Protein AF-0000000080301627 (afdb_homodimer)

Solvent-accessible surface area (backbone atoms only — not comparable to full-atom values): 60101 Å² total; per-residue (Å²): 128,83,74,56,78,44,42,54,38,73,61,75,76,44,39,33,35,40,40,19,34,30,29,21,33,53,42,76,87,44,54,97,56,78,45,76,70,57,41,50,8,46,27,18,40,33,34,51,30,43,44,56,49,67,46,92,44,68,33,33,41,34,20,12,20,55,26,48,45,35,62,86,44,81,49,27,62,44,8,52,52,44,48,51,59,54,43,61,74,36,89,44,58,72,49,66,20,42,18,45,28,40,28,15,21,41,65,57,98,62,49,52,52,65,50,47,44,74,66,31,46,51,51,30,36,74,73,77,34,71,54,56,53,68,53,73,59,88,69,31,37,40,37,37,38,43,43,38,40,51,82,52,82,43,72,65,34,58,51,49,53,54,47,50,57,50,52,47,63,75,44,50,89,40,48,30,38,38,36,22,8,52,26,61,47,63,63,45,90,85,56,79,69,50,82,65,28,39,41,79,67,49,28,62,52,50,54,49,50,38,40,73,51,47,25,48,32,36,44,16,18,84,56,24,46,62,39,74,52,69,56,78,67,19,38,38,38,33,38,24,10,39,43,51,32,50,19,56,63,38,68,73,24,53,26,64,47,46,60,49,78,23,15,28,45,39,33,78,59,20,20,30,34,43,32,41,30,26,75,36,47,47,46,76,22,68,40,67,49,53,59,46,65,35,60,89,87,66,76,74,84,57,85,75,72,92,36,78,30,32,21,50,71,42,80,43,68,24,31,24,36,30,54,52,56,72,52,76,39,72,43,71,33,49,42,41,38,45,66,34,58,67,49,64,46,66,34,45,47,37,49,57,54,49,48,39,26,50,31,14,38,22,28,35,33,34,35,48,62,45,65,70,35,66,71,45,30,51,51,48,46,55,43,29,14,38,48,31,31,25,34,39,30,31,83,40,80,71,50,73,68,52,49,51,48,44,35,76,44,29,88,40,42,60,28,37,35,35,33,34,46,77,89,52,43,80,78,39,34,64,60,32,20,49,50,26,64,65,34,70,36,48,26,28,44,25,32,51,38,46,47,82,43,16,67,79,70,71,40,91,60,41,60,41,42,48,58,30,40,48,82,88,43,45,79,60,43,65,71,56,49,56,58,32,49,74,60,52,19,48,38,24,39,28,30,40,30,54,57,90,52,55,50,43,58,54,44,69,71,41,46,67,62,33,46,75,69,67,29,38,43,32,34,44,35,35,65,44,62,90,42,57,64,41,73,40,70,53,49,67,64,48,22,50,53,52,50,37,36,47,50,35,20,70,72,37,76,72,28,32,28,31,36,60,46,42,51,39,32,73,38,38,31,29,23,25,59,24,26,18,38,65,80,53,42,74,28,66,26,29,48,50,42,22,51,53,40,31,54,48,44,40,71,74,53,54,82,126,130,83,72,57,78,45,42,52,38,74,62,76,77,45,39,33,33,39,39,16,33,30,30,21,34,53,42,74,87,45,55,97,57,76,43,75,70,56,42,49,8,46,26,18,41,35,34,50,31,43,44,55,50,66,46,91,44,68,35,34,40,35,20,11,20,55,26,49,45,35,63,86,44,81,50,28,61,44,8,52,52,43,48,50,59,53,41,61,73,37,88,43,58,71,48,66,23,40,16,44,26,38,28,14,21,41,67,56,100,62,49,53,52,64,51,47,44,73,67,28,47,51,52,29,36,74,74,77,34,72,53,55,54,69,54,73,60,87,68,32,36,39,36,38,38,43,44,39,40,49,81,52,81,45,71,66,33,58,51,49,52,54,46,52,56,50,52,48,64,75,44,50,87,40,50,30,36,38,37,23,7,52,27,61,48,66,63,45,87,84,55,79,70,50,82,65,28,40,43,79,66,49,27,60,52,52,54,50,50,37,39,74,52,46,26,46,34,37,43,16,16,84,56,25,45,61,40,75,52,69,55,79,66,20,38,37,38,32,38,24,11,41,42,52,33,50,19,56,61,38,70,73,24,53,27,64,47,46,59,50,78,24,16,27,44,39,33,78,58,20,21,30,34,42,33,41,32,27,74,36,47,47,48,77,22,66,41,66,50,54,59,45,66,34,62,91,87,66,76,74,85,58,84,76,72,92,37,80,30,32,20,50,72,42,81,44,69,25,32,25,38,28,57,52,55,71,54,74,40,71,44,70,34,49,41,40,38,46,66,36,58,66,51,62,47,66,34,43,46,36,49,56,55,50,47,39,26,49,31,14,39,20,28,35,32,36,34,48,62,45,65,70,34,65,71,44,29,51,50,49,44,55,44,30,15,38,47,32,31,24,34,38,30,32,84,39,81,72,50,74,69,53,48,51,51,44,35,76,45,29,89,41,42,59,29,37,36,34,32,36,47,78,88,53,43,80,80,39,34,67,61,33,19,48,50,25,62,66,33,70,37,48,26,28,45,25,31,49,40,46,48,83,42,16,67,80,70,71,41,91,59,42,61,44,40,50,57,31,40,48,80,88,43,46,78,61,44,66,71,56,49,55,57,32,47,74,62,52,20,48,39,24,40,28,29,40,30,56,56,92,52,54,51,45,58,53,43,67,71,42,46,66,63,34,45,76,67,68,28,36,44,31,35,44,34,35,68,43,64,91,43,56,65,42,71,40,72,54,48,68,65,48,23,51,51,50,50,37,37,49,51,36,20,70,73,37,75,70,29,33,28,31,35,58,46,41,52,38,30,73,39,36,30,29,22,25,60,25,26,17,37,62,82,52,42,74,27,65,26,27,49,51,42,21,52,54,40,31,54,48,45,39,69,76,53,55,82,126

Foldseek 3Di:
DDQAAQFFDADFDFKEWEAEQLAFWLDLVDDPDPDPLLSLSLFLLLVQLLLLQVDPHQAYEYQENLHNAAPPDPSLLSRLVSSCVSNVNNPHHYDYAYDCRQAHAADDPQGLTHAGDPVSLVVNCVRPNHNWDWDDDPLEIETHAHLSLPPRPDPVVVVRVVVVLVVLVVSLVGAYEYRHAAAQDQADNPFADFRRHRHPPRSVVVLVSCLVSVHQEYEYERQQAWGWDDRRNYIYTYWHHSRWHDQLCLQVFPDFQPDPDNVRLQQQRHFMWMKTHRVGHIDTWGQGPSSDGHDPPDPDRDDGDQTPFFLSQFPLAQEEAEPPDPQFDWDWGAAPVNGGDDGTDIGTDNLLVVLCGLLNHAEYEYELVLLVDPSSVSVLSRSVSSNHAYAYEYEAQDDPSSLVSLQVPLSRHQEYEYEYAPVCQVVCLLSLLVSCVSNVHAYEYKYFDALVCCVVVVHPDRPDGDIAAEPSCVVVVVVRLQVSLVSVRHAAYEHEDALPGQPLVRCVVPQVVQVVSNHFYEYEYEQFHRFFPDEAAPLVSQLVSLVRQSVNCVVPVRYHYYYHFAEADCDGTRGYHHQAYSSSRGGPSSVVSSVVRSVVVCVVPPDD/DDQAAQFFDADFDFKEWEAEQLAFWLDLVDDPDPDPLSSLSLFLLLVQLLLLQVDPHQAYEYQENLHNAAPPDPSLLSRLVSSCVSNVNNPHHYHYAYDCRQAHAADDPQGLTHAGDPVSLVVNCVRPNHNWDWDDDPLEIETHAHLSLPPRPDPVVVVRVVVVLVVLVVSLVGAYEYRHAAAQDQADNPFADFRRHRHPPVSVVVLVSCLVSLHQEYEYERQQAWGWDDRRNYIYTYWHHSRWHDQLCLQVFPDFQPDPDNVRLQQQRHFMWIKTDRVGHIDTWGQGPSSDGHDPPDPDRDDGDQTPFFLSQFPLAQEEAEPPDPQFDWDWGAAPVNRGDDGTDIGTDNLLVVLCGLLNHAEYEYELVLLVDPSSVSVLSNSVSSNHAYAYEDEPQDDPSSLVSLQVPLSRHQEYEYEYAPVCQVVCLLSLLVSCVSNVHAYEYKYFDALVCCVVVVHPDGPDGDIAAEPSCVVVVVVRLQVSLVSVRHAAYEHEDALPGQPLVRCVVPQVVQVVSNHFYEYEQEQFHRFFVDEAAPLVSQLVSLVRQSVNCVVPVRYHYYYHFAEADCDGTRGYHHQAYSSSRGGPSSVVSSVVRSVVVCVVPPDD

InterPro domains:
  IPR004843 Calcineurin-like, phosphoesterase domain [PF00149] (14-225)
  IPR029052 Metallo-dependent phosphatase-like [G3DSA:3.60.21.10] (12-303)
  IPR029052 Metallo-dependent phosphatase-like [SSF56300] (12-291)
  IPR051918 Serine/threonine-protein phosphatase CPPED1 [PTHR43143] (10-279)

Secondary structure (DSSP, 8-state):
-PPP----EEEEEEEEEEE----B-SSSS--SSS-GGGGGHHHHHHHHHHHHHHS--S-EEE-S--BSSPTTSTHHHHHHHHHHHHTTT--S-EEE---HHHH-BPS-TT-SSPBP-HHHHHHHHHHH--SSEEEEETTEEEEEE-GGGTTS--HHHHHHHHHHHHHHHHTTTSEEEEEESS-S-SS-TTPPP-TTSPPTTHHHHHHHHHHHTT--EEEE-SS-S-EEEEETTEEEEEPPPSS---GGGGGGSSSSPSSSGGGTT-GGG-EEEEEEEEEE-EEEEEEE-TT----TT-----PPPP----TTT---TTEEEE--S-TT-EEEEPP-SSS--SSPEEEE--HHHHHHHHTT--EEEEEHHHHHSHHHHHHHHHHHHTT-EEEEEEESSPPHHHHHHHHHTGGGEEEEEEEE-GGGHHHHHHHHHHHHHHH-S-EEEEEEE-GGGHHHHT-S-----EE-B-GGGHHHHHHHHHHHHHTT--SEEEEEE-TTS-HHHHHHHHHHHHHHTT-EEEEEE--S-S-TT-EE--HHHHHHHHHHHHHHHHH-TTEEEEES-SB-B-SSSSEE--SB-TTSPBPHHHHHHHHHHHHHHHHHS---/-PPP----EEEEEEEEEEE----B-SSSS--SSS-GGGGGHHHHHHHHHHHHHHS--S-EEE-S--BSSPTTSTHHHHHHHHHHHHTTT--S-EEE---HHHH-BPS-TT-SSPBP-HHHHHHHHHHH--SSEEEEETTEEEEE--GGGTTS--HHHHHHHHHHHHHHHHTTTSEEEEE-SS-S-SS-TTPPP-TTSPPTTHHHHHHHHHHHTT--EEEE-SS-S-EEEEETTEEEEEPPPSS---GGGGGGSSSSPSSSGGGTT-GGG-EEEEEEEEEE-EEEEEEE-TT----TT-----PPPP----TTT---TTEEEE--S-TT-EEEEPP-SSS--SSPEEEE--HHHHHHHHTT--EEEEEHHHHHSHHHHHHHHHHHHTT-EEEEEEESSPPHHHHHHHHHTGGGEEEEEEEE-GGGHHHHHHHHHHHHHHH-S-EEEEEEE-GGGHHHHT-S-S---EE-B-GGGHHHHHHHHHHHHHTT--SEEEEEE-TTS-HHHHHHHHHHHHHHTT-EEEEEE--S-S-TT-EE--HHHHHHHHHHHHHHHHH-TTEEEEES-SB-B-SSSSEE--SB-TTSPBPHHHHHHHHHHHHHHHHHS---

Radius of gyration: 31.78 Å; Cα contacts (8 Å, |Δi|>4): 2980; chains: 2; bounding box: 92×90×73 Å

Nearest PDB structures (foldseek):
  3lhv-assembly1_A  TM=5.770E-01  e=2.599E-03  Methanothermobacter thermautotrophicus str. Delta H
  4fx6-assembly1_M  TM=5.825E-01  e=2.599E-03  Methanothermobacter thermautotrophicus str. Delta H
  1km0-assembly2_C  TM=5.701E-01  e=2.453E-03  Methanothermobacter thermautotrophicus
  4fxr-assembly1_B  TM=5.567E-01  e=6.973E-03  Methanothermobacter thermautotrophicus str. Delta H
  3nqe-assembly1_A  TM=5.675E-01  e=8.796E-03  Methanothermobacter thermautotrophicus

pLDDT: mean 93.39, std 8.24, range [35.41, 98.94]

Sequence (1216 aa):
MPIQDKRPQGPRRLRFAVIADTHINQSEDQAHSFFPLNRLANARARHVAALLKELDVRFVLHLGDIVHPVPGKPSYAEAARLFRTICRDVDKPIHLVPGNHDIGDKPGPCAPVPTISSAFVETYRKTFGADFFSFDEGDCHFVIVNAPLMNSGLPEEEAQKAWLESDLASNASRRIFLAIHYPPYVWQADEPGSYDNIDEPARSWLLSLTARYGVEAMFCGHVHNFWYDQHGPTEIYLAPSTAFVRQDYSEFMRVGPPGEEGGRADVHKLGIFVVDVHERGHVAYWLRSDGAMRGEGDTAAVEVPPFEVHSKLSTLSGLGLDMRHPWAEVVELPPSGALEEFERKRARNDYPLCAVWDMGVRLMRVPAQDLLDPATRRRMEIAAGVGNRFIVSSMGIPSAALRQLLASHAVLVDSIEVVLQVDDMPAAWNALADLRLSTGRPVFLSKLRRHEDAAVDGLRYGHLIFHGWVAQDWPRLEGIVREPVAAQAIDGLTFRVGRGLDPRRVAADTVGRLRSHGLQLMLSVRIAGDDPAGTQFDDEANAAIVEAAASTCLEWKDVRCVIDTLVDVDRGYFRRSGLIDRAFNLRPAGARLRLLASRRREASDPPRMPIQDKRPQGPRRLRFAVIADTHINQSEDQAHSFFPLNRLANARARHVAALLKELDVRFVLHLGDIVHPVPGKPSYAEAARLFRTICRDVDKPIHLVPGNHDIGDKPGPCAPVPTISSAFVETYRKTFGADFFSFDEGDCHFVIVNAPLMNSGLPEEEAQKAWLESDLASNASRRIFLAIHYPPYVWQADEPGSYDNIDEPARSWLLSLTARYGVEAMFCGHVHNFWYDQHGPTEIYLAPSTAFVRQDYSEFMRVGPPGEEGGRADVHKLGIFVVDVHERGHVAYWLRSDGAMRGEGDTAAVEVPPFEVHSKLSTLSGLGLDMRHPWAEVVELPPSGALEEFERKRARNDYPLCAVWDMGVRLMRVPAQDLLDPATRRRMEIAAGVGNRFIVSSMGIPSAALRQLLASHAVLVDSIEVVLQVDDMPAAWNALADLRLSTGRPVFLSKLRRHEDAAVDGLRYGHLIFHGWVAQDWPRLEGIVREPVAAQAIDGLTFRVGRGLDPRRVAADTVGRLRSHGLQLMLSVRIAGDDPAGTQFDDEANAAIVEAAASTCLEWKDVRCVIDTLVDVDRGYFRRSGLIDRAFNLRPAGARLRLLASRRREASDPPR

Organism: Piscinibacter sakaiensis (NCBI:txid1547922)

Structure (mmCIF, N/CA/C/O backbone):
data_AF-0000000080301627-model_v1
#
loop_
_entity.id
_entity.type
_entity.pdbx_description
1 polymer 'Calcineurin-like phosphoesterase domain-containing protein'
#
loop_
_atom_site.group_PDB
_atom_site.id
_atom_site.type_symbol
_atom_site.label_atom_id
_atom_site.label_alt_id
_atom_site.label_comp_id
_atom_site.label_asym_id
_atom_site.label_entity_id
_atom_site.label_seq_id
_atom_site.pdbx_PDB_ins_code
_atom_site.Cartn_x
_atom_site.Cartn_y
_atom_site.Cartn_z
_atom_site.occupancy
_atom_site.B_iso_or_equiv
_atom_site.auth_seq_id
_atom_site.auth_comp_id
_atom_site.auth_asym_id
_atom_site.auth_atom_id
_atom_site.pdbx_PDB_model_num
ATOM 1 N N . MET A 1 1 ? 14.641 -21.625 11.562 1 56.44 1 MET A N 1
ATOM 2 C CA . MET A 1 1 ? 14.773 -22.828 10.742 1 56.44 1 MET A CA 1
ATOM 3 C C . MET A 1 1 ? 15.852 -22.641 9.68 1 56.44 1 MET A C 1
ATOM 5 O O . MET A 1 1 ? 16.031 -21.547 9.164 1 56.44 1 MET A O 1
ATOM 9 N N . PRO A 1 2 ? 16.656 -23.641 9.5 1 76.62 2 PRO A N 1
ATOM 10 C CA . PRO A 1 2 ? 17.688 -23.531 8.453 1 76.62 2 PRO A CA 1
ATOM 11 C C . PRO A 1 2 ? 17.078 -23.25 7.074 1 76.62 2 PRO A C 1
ATOM 13 O O . PRO A 1 2 ? 16 -23.75 6.758 1 76.62 2 PRO A O 1
ATOM 16 N N . ILE A 1 3 ? 17.688 -22.375 6.398 1 83.38 3 ILE A N 1
ATOM 17 C CA . ILE A 1 3 ? 17.297 -22.078 5.027 1 83.38 3 ILE A CA 1
ATOM 18 C C . ILE A 1 3 ? 17.453 -23.312 4.16 1 83.38 3 ILE A C 1
ATOM 20 O O . ILE A 1 3 ? 18.5 -23.969 4.176 1 83.38 3 ILE A O 1
ATOM 24 N N . GLN A 1 4 ? 16.422 -23.75 3.568 1 84 4 GLN A N 1
ATOM 25 C CA . GLN A 1 4 ? 16.438 -24.891 2.658 1 84 4 GLN A CA 1
ATOM 26 C C . GLN A 1 4 ? 16.875 -24.469 1.259 1 84 4 GLN A C 1
ATOM 28 O O . GLN A 1 4 ? 16.297 -23.562 0.665 1 84 4 GLN A O 1
ATOM 33 N N . ASP A 1 5 ? 17.906 -25.109 0.809 1 90.88 5 ASP A N 1
ATOM 34 C CA . ASP A 1 5 ? 18.344 -24.844 -0.558 1 90.88 5 ASP A CA 1
ATOM 35 C C . ASP A 1 5 ? 17.406 -25.484 -1.571 1 90.88 5 ASP A C 1
ATOM 37 O O . ASP A 1 5 ? 17.281 -26.719 -1.618 1 90.88 5 ASP A O 1
ATOM 41 N N . LYS A 1 6 ? 16.672 -24.719 -2.27 1 94.44 6 LYS A N 1
ATOM 42 C CA . LYS A 1 6 ? 15.688 -25.188 -3.238 1 94.44 6 LYS A CA 1
ATOM 43 C C . LYS A 1 6 ? 16.234 -25.109 -4.66 1 94.44 6 LYS A C 1
ATOM 45 O O . LYS A 1 6 ? 15.508 -25.359 -5.625 1 94.44 6 LYS A O 1
ATOM 50 N N . ARG A 1 7 ? 17.609 -24.906 -4.906 1 93.88 7 ARG A N 1
ATOM 51 C CA . ARG A 1 7 ? 18.25 -24.875 -6.223 1 93.88 7 ARG A CA 1
ATOM 52 C C . ARG A 1 7 ? 18.406 -26.297 -6.777 1 93.88 7 ARG A C 1
ATOM 54 O O . ARG A 1 7 ? 18.766 -27.219 -6.039 1 93.88 7 ARG A O 1
ATOM 61 N N . PRO A 1 8 ? 18.031 -26.281 -8.008 1 95.69 8 PRO A N 1
ATOM 62 C CA . PRO A 1 8 ? 18.125 -27.625 -8.609 1 95.69 8 PRO A CA 1
ATOM 63 C C . PRO A 1 8 ? 19.578 -28.078 -8.766 1 95.69 8 PRO A C 1
ATOM 65 O O . PRO A 1 8 ? 20.469 -27.266 -8.992 1 95.69 8 PRO A O 1
ATOM 68 N N . GLN A 1 9 ? 19.781 -29.391 -8.617 1 94.75 9 GLN A N 1
ATOM 69 C CA . GLN A 1 9 ? 21.078 -30.031 -8.781 1 94.75 9 GLN A CA 1
ATOM 70 C C . GLN A 1 9 ? 20.969 -31.266 -9.664 1 94.75 9 GLN A C 1
ATOM 72 O O . GLN A 1 9 ? 19.953 -31.953 -9.672 1 94.75 9 GLN A O 1
ATOM 77 N N . GLY A 1 10 ? 22 -31.484 -10.469 1 95.06 10 GLY A N 1
ATOM 78 C CA . GLY A 1 10 ? 22.016 -32.656 -11.336 1 95.06 10 GLY A CA 1
ATOM 79 C C . GLY A 1 10 ? 21.266 -32.438 -12.641 1 95.06 10 GLY A C 1
ATOM 80 O O . GLY A 1 10 ? 20.766 -31.344 -12.898 1 95.06 10 GLY A O 1
ATOM 81 N N . PRO A 1 11 ? 21.281 -33.281 -13.57 1 95.31 11 PRO A N 1
ATOM 82 C CA . PRO A 1 11 ? 20.641 -33.156 -14.875 1 95.31 11 PRO A CA 1
ATOM 83 C C . PRO A 1 11 ? 19.109 -33.094 -14.773 1 95.31 11 PRO A C 1
ATOM 85 O O . PRO A 1 11 ? 18.547 -33.625 -13.82 1 95.31 11 PRO A O 1
ATOM 88 N N . ARG A 1 12 ? 18.547 -32.562 -15.711 1 95.69 12 ARG A N 1
ATOM 89 C CA . ARG A 1 12 ? 17.094 -32.594 -15.82 1 95.69 12 ARG A CA 1
ATOM 90 C C . ARG A 1 12 ? 16.578 -34 -16.078 1 95.69 12 ARG A C 1
ATOM 92 O O . ARG A 1 12 ? 17.078 -34.688 -16.953 1 95.69 12 ARG A O 1
ATOM 99 N N . ARG A 1 13 ? 15.586 -34.375 -15.367 1 96.69 13 ARG A N 1
ATOM 100 C CA . ARG A 1 13 ? 15.039 -35.75 -15.484 1 96.69 13 ARG A CA 1
ATOM 101 C C . ARG A 1 13 ? 13.648 -35.719 -16.109 1 96.69 13 ARG A C 1
ATOM 103 O O . ARG A 1 13 ? 13.219 -36.688 -16.719 1 96.69 13 ARG A O 1
ATOM 110 N N . LEU A 1 14 ? 13.047 -34.594 -15.891 1 97.75 14 LEU A N 1
ATOM 111 C CA . LEU A 1 14 ? 11.656 -34.469 -16.328 1 97.75 14 LEU A CA 1
ATOM 112 C C . LEU A 1 14 ? 11.305 -33 -16.609 1 97.75 14 LEU A C 1
ATOM 114 O O . LEU A 1 14 ? 11.758 -32.125 -15.898 1 97.75 14 LEU A O 1
ATOM 118 N N . ARG A 1 15 ? 10.664 -32.781 -17.688 1 97.56 15 ARG A N 1
ATOM 119 C CA . ARG A 1 15 ? 10.07 -31.469 -17.969 1 97.56 15 ARG A CA 1
ATOM 120 C C . ARG A 1 15 ? 8.562 -31.594 -18.188 1 97.56 15 ARG A C 1
ATOM 122 O O . ARG A 1 15 ? 8.109 -32.438 -18.953 1 97.56 15 ARG A O 1
ATOM 129 N N . PHE A 1 16 ? 7.754 -30.734 -17.516 1 98.75 16 PHE A N 1
ATOM 130 C CA . PHE A 1 16 ? 6.312 -30.703 -17.734 1 98.75 16 PHE A CA 1
ATOM 131 C C . PHE A 1 16 ? 5.801 -29.266 -17.719 1 98.75 16 PHE A C 1
ATOM 133 O O . PHE A 1 16 ? 6.539 -28.344 -17.391 1 98.75 16 PHE A O 1
ATOM 140 N N . ALA A 1 17 ? 4.566 -29.016 -18.203 1 98.69 17 ALA A N 1
ATOM 141 C CA . ALA A 1 17 ? 3.959 -27.688 -18.234 1 98.69 17 ALA A CA 1
ATOM 142 C C . ALA A 1 17 ? 2.787 -27.609 -17.266 1 98.69 17 ALA A C 1
ATOM 144 O O . ALA A 1 17 ? 2.156 -28.625 -16.938 1 98.69 17 ALA A O 1
ATOM 145 N N . VAL A 1 18 ? 2.592 -26.469 -16.688 1 98.88 18 VAL A N 1
ATOM 146 C CA . VAL A 1 18 ? 1.46 -26.172 -15.82 1 98.88 18 VAL A CA 1
ATOM 147 C C . VAL A 1 18 ? 0.668 -24.984 -16.391 1 98.88 18 VAL A C 1
ATOM 149 O O . VAL A 1 18 ? 1.221 -23.906 -16.609 1 98.88 18 VAL A O 1
ATOM 152 N N . ILE A 1 19 ? -0.568 -25.172 -16.719 1 98.69 19 ILE A N 1
ATOM 153 C CA . ILE A 1 19 ? -1.441 -24.094 -17.156 1 98.69 19 ILE A CA 1
ATOM 154 C C . ILE A 1 19 ? -2.633 -23.969 -16.219 1 98.69 19 ILE A C 1
ATOM 156 O O . ILE A 1 19 ? -2.92 -24.891 -15.445 1 98.69 19 ILE A O 1
ATOM 160 N N . ALA A 1 20 ? -3.225 -22.812 -16.203 1 98.5 20 ALA A N 1
ATOM 161 C CA . ALA A 1 20 ? -4.348 -22.594 -15.289 1 98.5 20 ALA A CA 1
ATOM 162 C C . ALA A 1 20 ? -5.371 -21.641 -15.906 1 98.5 20 ALA A C 1
ATOM 164 O O . ALA A 1 20 ? -5.008 -20.719 -16.625 1 98.5 20 ALA A O 1
ATOM 165 N N . ASP A 1 21 ? -6.641 -21.922 -15.672 1 98.5 21 ASP A N 1
ATOM 166 C CA . ASP A 1 21 ? -7.73 -20.969 -15.82 1 98.5 21 ASP A CA 1
ATOM 167 C C . ASP A 1 21 ? -7.867 -20.516 -17.266 1 98.5 21 ASP A C 1
ATOM 169 O O . ASP A 1 21 ? -7.828 -19.312 -17.562 1 98.5 21 ASP A O 1
ATOM 173 N N . THR A 1 22 ? -8.094 -21.484 -18.141 1 98.44 22 THR A N 1
ATOM 174 C CA . THR A 1 22 ? -8.281 -21.188 -19.547 1 98.44 22 THR A CA 1
ATOM 175 C C . THR A 1 22 ? -9.648 -20.547 -19.797 1 98.44 22 THR A C 1
ATOM 177 O O . THR A 1 22 ? -9.828 -19.797 -20.75 1 98.44 22 THR A O 1
ATOM 180 N N . HIS A 1 23 ? -10.648 -20.922 -19.031 1 97.38 23 HIS A N 1
ATOM 181 C CA . HIS A 1 23 ? -11.977 -20.328 -19.078 1 97.38 23 HIS A CA 1
ATOM 182 C C . HIS A 1 23 ? -12.562 -20.375 -20.484 1 97.38 23 HIS A C 1
ATOM 184 O O . HIS A 1 23 ? -13.094 -19.391 -20.969 1 97.38 23 HIS A O 1
ATOM 190 N N . ILE A 1 24 ? -12.477 -21.516 -21.062 1 97.81 24 ILE A N 1
ATOM 191 C CA . ILE A 1 24 ? -12.984 -21.703 -22.422 1 97.81 24 ILE A CA 1
ATOM 192 C C . ILE A 1 24 ? -14.492 -21.484 -22.438 1 97.81 24 ILE A C 1
ATOM 194 O O . ILE A 1 24 ? -15.219 -22.047 -21.594 1 97.81 24 ILE A O 1
ATOM 198 N N . ASN A 1 25 ? -14.914 -20.688 -23.391 1 96.75 25 ASN A N 1
ATOM 199 C CA . ASN A 1 25 ? -16.344 -20.438 -23.594 1 96.75 25 ASN A CA 1
ATOM 200 C C . ASN A 1 25 ? -16.953 -21.406 -24.594 1 96.75 25 ASN A C 1
ATOM 202 O O . ASN A 1 25 ? -16.219 -22.141 -25.281 1 96.75 25 ASN A O 1
ATOM 206 N N . GLN A 1 26 ? -18.281 -21.438 -24.688 1 94.56 26 GLN A N 1
ATOM 207 C CA . GLN A 1 26 ? -18.984 -22.359 -25.547 1 94.56 26 GLN A CA 1
ATOM 208 C C . GLN A 1 26 ? -18.734 -22.031 -27.016 1 94.56 26 GLN A C 1
ATOM 210 O O . GLN A 1 26 ? -18.859 -22.906 -27.891 1 94.56 26 GLN A O 1
ATOM 215 N N . SER A 1 27 ? -18.531 -20.781 -27.234 1 92.69 27 SER A N 1
ATOM 216 C CA . SER A 1 27 ? -18.188 -20.359 -28.594 1 92.69 27 SER A CA 1
ATOM 217 C C . SER A 1 27 ? -17.391 -19.062 -28.578 1 92.69 27 SER A C 1
ATOM 219 O O . SER A 1 27 ? -17.188 -18.469 -27.516 1 92.69 27 SER A O 1
ATOM 221 N N . GLU A 1 28 ? -17 -18.609 -29.75 1 88.19 28 GLU A N 1
ATOM 222 C CA . GLU A 1 28 ? -16.203 -17.391 -29.859 1 88.19 28 GLU A CA 1
ATOM 223 C C . GLU A 1 28 ? -17.047 -16.156 -29.547 1 88.19 28 GLU A C 1
ATOM 225 O O . GLU A 1 28 ? -16.531 -15.156 -29.047 1 88.19 28 GLU A O 1
ATOM 230 N N . ASP A 1 29 ? -18.266 -16.219 -29.859 1 84.5 29 ASP A N 1
ATOM 231 C CA . ASP A 1 29 ? -19.109 -15.031 -29.812 1 84.5 29 ASP A CA 1
ATOM 232 C C . ASP A 1 29 ? -20 -15.031 -28.562 1 84.5 29 ASP A C 1
ATOM 234 O O . ASP A 1 29 ? -20.578 -14.008 -28.219 1 84.5 29 ASP A O 1
ATOM 238 N N . GLN A 1 30 ? -20.031 -16.188 -27.953 1 84.75 30 GLN A N 1
ATOM 239 C CA . GLN A 1 30 ? -20.891 -16.297 -26.781 1 84.75 30 GLN A CA 1
ATOM 240 C C . GLN A 1 30 ? -20.078 -16.594 -25.516 1 84.75 30 GLN A C 1
ATOM 242 O O . GLN A 1 30 ? -19.172 -17.438 -25.547 1 84.75 30 GLN A O 1
ATOM 247 N N . ALA A 1 31 ? -20.219 -15.758 -24.578 1 83.25 31 ALA A N 1
ATOM 248 C CA . ALA A 1 31 ? -19.609 -15.969 -23.266 1 83.25 31 ALA A CA 1
ATOM 249 C C . ALA A 1 31 ? -20.594 -15.648 -22.141 1 83.25 31 ALA A C 1
ATOM 251 O O . ALA A 1 31 ? -21.359 -14.688 -22.25 1 83.25 31 ALA A O 1
ATOM 252 N N . HIS A 1 32 ? -20.656 -16.531 -21.25 1 78.44 32 HIS A N 1
ATOM 253 C CA . HIS A 1 32 ? -21.484 -16.281 -20.062 1 78.44 32 HIS A CA 1
ATOM 254 C C . HIS A 1 32 ? -20.75 -15.398 -19.062 1 78.44 32 HIS A C 1
ATOM 256 O O . HIS A 1 32 ? -20.422 -15.844 -17.953 1 78.44 32 HIS A O 1
ATOM 262 N N . SER A 1 33 ? -20.359 -14.273 -19.406 1 82.62 33 SER A N 1
ATOM 263 C CA . SER A 1 33 ? -19.672 -13.328 -18.531 1 82.62 33 SER A CA 1
ATOM 264 C C . SER A 1 33 ? -20.109 -11.898 -18.797 1 82.62 33 SER A C 1
ATOM 266 O O . SER A 1 33 ? -20.406 -11.539 -19.953 1 82.62 33 SER A O 1
ATOM 268 N N . PHE A 1 34 ? -20.062 -11.148 -17.75 1 79.44 34 PHE A N 1
ATOM 269 C CA . PHE A 1 34 ? -20.391 -9.734 -17.859 1 79.44 34 PHE A CA 1
ATOM 270 C C . PHE A 1 34 ? -19.234 -8.969 -18.5 1 79.44 34 PHE A C 1
ATOM 272 O O . PHE A 1 34 ? -19.422 -7.848 -18.984 1 79.44 34 PHE A O 1
ATOM 279 N N . PHE A 1 35 ? -18.141 -9.625 -18.516 1 87.75 35 PHE A N 1
ATOM 280 C CA . PHE A 1 35 ? -16.938 -8.922 -18.969 1 87.75 35 PHE A CA 1
ATOM 281 C C . PHE A 1 35 ? -16.625 -9.281 -20.406 1 87.75 35 PHE A C 1
ATOM 283 O O . PHE A 1 35 ? -16.359 -10.445 -20.734 1 87.75 35 PHE A O 1
ATOM 290 N N . PRO A 1 36 ? -16.562 -8.289 -21.281 1 86.69 36 PRO A N 1
ATOM 291 C CA . PRO A 1 36 ? -16.312 -8.539 -22.703 1 86.69 36 PRO A CA 1
ATOM 292 C C . PRO A 1 36 ? -14.984 -9.258 -22.938 1 86.69 36 PRO A C 1
ATOM 294 O O . PRO A 1 36 ? -14.891 -10.086 -23.859 1 86.69 36 PRO A O 1
ATOM 297 N N . LEU A 1 37 ? -14.062 -9.062 -22.156 1 90.06 37 LEU A N 1
ATOM 298 C CA . LEU A 1 37 ? -12.734 -9.609 -22.406 1 90.06 37 LEU A CA 1
ATOM 299 C C . LEU A 1 37 ? -12.719 -11.117 -22.203 1 90.06 37 LEU A C 1
ATOM 301 O O . LEU A 1 37 ? -11.781 -11.797 -22.625 1 90.06 37 LEU A O 1
ATOM 305 N N . ASN A 1 38 ? -13.758 -11.602 -21.516 1 92 38 ASN A N 1
ATOM 306 C CA . ASN A 1 38 ? -13.844 -13.047 -21.328 1 92 38 ASN A CA 1
ATOM 307 C C . ASN A 1 38 ? -13.977 -13.781 -22.656 1 92 38 ASN A C 1
ATOM 309 O O . ASN A 1 38 ? -13.617 -14.961 -22.75 1 92 38 ASN A O 1
ATOM 313 N N . ARG A 1 39 ? -14.391 -13.141 -23.672 1 92.75 39 ARG A N 1
ATOM 314 C CA . ARG A 1 39 ? -14.578 -13.75 -24.984 1 92.75 39 ARG A CA 1
ATOM 315 C C . ARG A 1 39 ? -13.242 -14.055 -25.641 1 92.75 39 ARG A C 1
ATOM 317 O O . ARG A 1 39 ? -13.172 -14.859 -26.578 1 92.75 39 ARG A O 1
ATOM 324 N N . LEU A 1 40 ? -12.203 -13.445 -25.125 1 95.12 40 LEU A N 1
ATOM 325 C CA . LEU A 1 40 ? -10.883 -13.625 -25.719 1 95.12 40 LEU A CA 1
ATOM 326 C C . LEU A 1 40 ? -10.234 -14.914 -25.234 1 95.12 40 LEU A C 1
ATOM 328 O O . LEU A 1 40 ? -9.195 -15.328 -25.75 1 95.12 40 LEU A O 1
ATOM 332 N N . ALA A 1 41 ? -10.883 -15.586 -24.266 1 97 41 ALA A N 1
ATOM 333 C CA . ALA A 1 41 ? -10.281 -16.734 -23.594 1 97 41 ALA A CA 1
ATOM 334 C C . ALA A 1 41 ? -10.039 -17.875 -24.578 1 97 41 ALA A C 1
ATOM 336 O O . ALA A 1 41 ? -8.992 -18.531 -24.531 1 97 41 ALA A O 1
ATOM 337 N N . ASN A 1 42 ? -10.953 -18.094 -25.531 1 97.69 42 ASN A N 1
ATOM 338 C CA . ASN A 1 42 ? -10.82 -19.188 -26.484 1 97.69 42 ASN A CA 1
ATOM 339 C C . ASN A 1 42 ? -9.586 -19 -27.359 1 97.69 42 ASN A C 1
ATOM 341 O O . ASN A 1 42 ? -8.781 -19.922 -27.516 1 97.69 42 ASN A O 1
ATOM 345 N N . ALA A 1 43 ? -9.469 -17.828 -27.906 1 97.5 43 ALA A N 1
ATOM 346 C CA . ALA A 1 43 ? -8.352 -17.547 -28.797 1 97.5 43 ALA A CA 1
ATOM 347 C C . ALA A 1 43 ? -7.02 -17.609 -28.047 1 97.5 43 ALA A C 1
ATOM 349 O O . ALA A 1 43 ? -6.008 -18.031 -28.609 1 97.5 43 ALA A O 1
ATOM 350 N N . ARG A 1 44 ? -6.992 -17.172 -26.844 1 97.69 44 ARG A N 1
ATOM 351 C CA . ARG A 1 44 ? -5.789 -17.234 -26.016 1 97.69 44 ARG A CA 1
ATOM 352 C C . ARG A 1 44 ? -5.43 -18.672 -25.672 1 97.69 44 ARG A C 1
ATOM 354 O O . ARG A 1 44 ? -4.254 -19.047 -25.672 1 97.69 44 ARG A O 1
ATOM 361 N N . ALA A 1 45 ? -6.492 -19.469 -25.422 1 98.12 45 ALA A N 1
ATOM 362 C CA . ALA A 1 45 ? -6.266 -20.875 -25.141 1 98.12 45 ALA A CA 1
ATOM 363 C C . ALA A 1 45 ? -5.691 -21.594 -26.359 1 98.12 45 ALA A C 1
ATOM 365 O O . ALA A 1 45 ? -4.84 -22.469 -26.234 1 98.12 45 ALA A O 1
ATOM 366 N N . ARG A 1 46 ? -6.145 -21.234 -27.562 1 97.81 46 ARG A N 1
ATOM 367 C CA . ARG A 1 46 ? -5.613 -21.828 -28.781 1 97.81 46 ARG A CA 1
ATOM 368 C C . ARG A 1 46 ? -4.129 -21.516 -28.938 1 97.81 46 ARG A C 1
ATOM 370 O O . ARG A 1 46 ? -3.354 -22.391 -29.359 1 97.81 46 ARG A O 1
ATOM 377 N N . HIS A 1 47 ? -3.787 -20.328 -28.609 1 97.88 47 HIS A N 1
ATOM 378 C CA . HIS A 1 47 ? -2.371 -19.969 -28.672 1 97.88 47 HIS A CA 1
ATOM 379 C C . HIS A 1 47 ? -1.556 -20.812 -27.688 1 97.88 47 HIS A C 1
ATOM 381 O O . HIS A 1 47 ? -0.482 -21.312 -28.031 1 97.88 47 HIS A O 1
ATOM 387 N N . VAL A 1 48 ? -2.043 -20.938 -26.5 1 97.81 48 VAL A N 1
ATOM 388 C CA . VAL A 1 48 ? -1.345 -21.719 -25.469 1 97.81 48 VAL A CA 1
ATOM 389 C C . VAL A 1 48 ? -1.233 -23.172 -25.922 1 97.81 48 VAL A C 1
ATOM 391 O O . VAL A 1 48 ? -0.189 -23.812 -25.734 1 97.81 48 VAL A O 1
ATOM 394 N N . ALA A 1 49 ? -2.299 -23.703 -26.516 1 97.69 49 ALA A N 1
ATOM 395 C CA . ALA A 1 49 ? -2.256 -25.062 -27.047 1 97.69 49 ALA A CA 1
ATOM 396 C C . ALA A 1 49 ? -1.162 -25.203 -28.094 1 97.69 49 ALA A C 1
ATOM 398 O O . ALA A 1 49 ? -0.45 -26.219 -28.125 1 97.69 49 ALA A O 1
ATOM 399 N N . ALA A 1 50 ? -1.075 -24.234 -28.922 1 97.12 50 ALA A N 1
ATOM 400 C CA . ALA A 1 50 ? -0.027 -24.25 -29.938 1 97.12 50 ALA A CA 1
ATOM 401 C C . ALA A 1 50 ? 1.358 -24.203 -29.312 1 97.12 50 ALA A C 1
ATOM 403 O O . ALA A 1 50 ? 2.281 -24.891 -29.766 1 97.12 50 ALA A O 1
ATOM 404 N N . LEU A 1 51 ? 1.554 -23.438 -28.266 1 97.06 51 LEU A N 1
ATOM 405 C CA . LEU A 1 51 ? 2.812 -23.406 -27.516 1 97.06 51 LEU A CA 1
ATOM 406 C C . LEU A 1 51 ? 3.141 -24.766 -26.938 1 97.06 51 LEU A C 1
ATOM 408 O O . LEU A 1 51 ? 4.281 -25.234 -27.031 1 97.06 51 LEU A O 1
ATOM 412 N N . LEU A 1 52 ? 2.109 -25.375 -26.344 1 97.62 52 LEU A N 1
ATOM 413 C CA . LEU A 1 52 ? 2.295 -26.672 -25.703 1 97.62 52 LEU A CA 1
ATOM 414 C C . LEU A 1 52 ? 2.719 -27.719 -26.734 1 97.62 52 LEU A C 1
ATOM 416 O O . LEU A 1 52 ? 3.52 -28.609 -26.422 1 97.62 52 LEU A O 1
ATOM 420 N N . LYS A 1 53 ? 2.158 -27.625 -27.891 1 96.12 53 LYS A N 1
ATOM 421 C CA . LYS A 1 53 ? 2.512 -28.547 -28.969 1 96.12 53 LYS A CA 1
ATOM 422 C C . LYS A 1 53 ? 3.994 -28.438 -29.312 1 96.12 53 LYS A C 1
ATOM 424 O O . LYS A 1 53 ? 4.648 -29.453 -29.562 1 96.12 53 LYS A O 1
ATOM 429 N N . GLU A 1 54 ? 4.496 -27.25 -29.266 1 96.06 54 GLU A N 1
ATOM 430 C CA . GLU A 1 54 ? 5.875 -27 -29.672 1 96.06 54 GLU A CA 1
ATOM 431 C C . GLU A 1 54 ? 6.848 -27.297 -28.531 1 96.06 54 GLU A C 1
ATOM 433 O O . GLU A 1 54 ? 8.023 -27.578 -28.766 1 96.06 54 GLU A O 1
ATOM 438 N N . LEU A 1 55 ? 6.383 -27.266 -27.312 1 96.94 55 LEU A N 1
ATOM 439 C CA . LEU A 1 55 ? 7.234 -27.469 -26.141 1 96.94 55 LEU A CA 1
ATOM 440 C C . LEU A 1 55 ? 7.57 -28.953 -25.984 1 96.94 55 LEU A C 1
ATOM 442 O O . LEU A 1 55 ? 6.723 -29.812 -26.203 1 96.94 55 LEU A O 1
ATOM 446 N N . ASP A 1 56 ? 8.781 -29.25 -25.656 1 96 56 ASP A N 1
ATOM 447 C CA . ASP A 1 56 ? 9.203 -30.625 -25.344 1 96 56 ASP A CA 1
ATOM 448 C C . ASP A 1 56 ? 8.922 -30.969 -23.875 1 96 56 ASP A C 1
ATOM 450 O O . ASP A 1 56 ? 9.844 -31.047 -23.062 1 96 56 ASP A O 1
ATOM 454 N N . VAL A 1 57 ? 7.68 -31.188 -23.547 1 97.94 57 VAL A N 1
ATOM 455 C CA . VAL A 1 57 ? 7.25 -31.531 -22.188 1 97.94 57 VAL A CA 1
ATOM 456 C C . VAL A 1 57 ? 6.609 -32.906 -22.188 1 97.94 57 VAL A C 1
ATOM 458 O O . VAL A 1 57 ? 6.031 -33.344 -23.188 1 97.94 57 VAL A O 1
ATOM 461 N N . ARG A 1 58 ? 6.703 -33.625 -21.094 1 98.31 58 ARG A N 1
ATOM 462 C CA . ARG A 1 58 ? 6.188 -34.969 -20.969 1 98.31 58 ARG A CA 1
ATOM 463 C C . ARG A 1 58 ? 4.672 -34.969 -20.828 1 98.31 58 ARG A C 1
ATOM 465 O O . ARG A 1 58 ? 3.998 -35.906 -21.312 1 98.31 58 ARG A O 1
ATOM 472 N N . PHE A 1 59 ? 4.16 -34.031 -20.109 1 98.62 59 PHE A N 1
ATOM 473 C CA . PHE A 1 59 ? 2.727 -33.906 -19.891 1 98.62 59 PHE A CA 1
ATOM 474 C C . PHE A 1 59 ? 2.381 -32.469 -19.453 1 98.62 59 PHE A C 1
ATOM 476 O O . PHE A 1 59 ? 3.271 -31.641 -19.25 1 98.62 59 PHE A O 1
ATOM 483 N N . VAL A 1 60 ? 1.084 -32.156 -19.391 1 98.75 60 VAL A N 1
ATOM 484 C CA . VAL A 1 60 ? 0.565 -30.859 -18.969 1 98.75 60 VAL A CA 1
ATOM 485 C C . VAL A 1 60 ? -0.348 -31.031 -17.766 1 98.75 60 VAL A C 1
ATOM 487 O O . VAL A 1 60 ? -1.186 -31.938 -17.734 1 98.75 60 VAL A O 1
ATOM 490 N N . LEU A 1 61 ? -0.11 -30.266 -16.688 1 98.88 61 LEU A N 1
ATOM 491 C CA . LEU A 1 61 ? -1.066 -30.109 -15.602 1 98.88 61 LEU A CA 1
ATOM 492 C C . LEU A 1 61 ? -1.965 -28.906 -15.828 1 98.88 61 LEU A C 1
ATOM 494 O O . LEU A 1 61 ? -1.476 -27.781 -15.961 1 98.88 61 LEU A O 1
ATOM 498 N N . HIS A 1 62 ? -3.211 -29.062 -15.984 1 98.88 62 HIS A N 1
ATOM 499 C CA . HIS A 1 62 ? -4.18 -27.984 -16 1 98.88 62 HIS A CA 1
ATOM 500 C C . HIS A 1 62 ? -4.816 -27.781 -14.633 1 98.88 62 HIS A C 1
ATOM 502 O O . HIS A 1 62 ? -5.535 -28.656 -14.148 1 98.88 62 HIS A O 1
ATOM 508 N N . LEU A 1 63 ? -4.688 -26.609 -14.039 1 98.88 63 LEU A N 1
ATOM 509 C CA . LEU A 1 63 ? -4.957 -26.422 -12.617 1 98.88 63 LEU A CA 1
ATOM 510 C C . LEU A 1 63 ? -6.414 -26.031 -12.391 1 98.88 63 LEU A C 1
ATOM 512 O O . LEU A 1 63 ? -6.773 -25.562 -11.312 1 98.88 63 LEU A O 1
ATOM 516 N N . GLY A 1 64 ? -7.234 -26.156 -13.406 1 98.62 64 GLY A N 1
ATOM 517 C CA . GLY A 1 64 ? -8.664 -25.984 -13.211 1 98.62 64 GLY A CA 1
ATOM 518 C C . GLY A 1 64 ? -9.195 -24.688 -13.805 1 98.62 64 GLY A C 1
ATOM 519 O O . GLY A 1 64 ? -8.43 -23.906 -14.375 1 98.62 64 GLY A O 1
ATOM 520 N N . ASP A 1 65 ? -10.594 -24.562 -13.727 1 98 65 ASP A N 1
ATOM 521 C CA . ASP A 1 65 ? -11.32 -23.531 -14.461 1 98 65 ASP A CA 1
ATOM 522 C C . ASP A 1 65 ? -11.062 -23.641 -15.961 1 98 65 ASP A C 1
ATOM 524 O O . ASP A 1 65 ? -10.68 -22.656 -16.594 1 98 65 ASP A O 1
ATOM 528 N N . ILE A 1 66 ? -11.281 -24.875 -16.344 1 98.62 66 ILE A N 1
ATOM 529 C CA . ILE A 1 66 ? -11.062 -25.266 -17.734 1 98.62 66 ILE A CA 1
ATOM 530 C C . ILE A 1 66 ? -12.055 -24.531 -18.641 1 98.62 66 ILE A C 1
ATOM 532 O O . ILE A 1 66 ? -11.656 -23.922 -19.641 1 98.62 66 ILE A O 1
ATOM 536 N N . VAL A 1 67 ? -13.25 -24.594 -18.234 1 97.5 67 VAL A N 1
ATOM 537 C CA . VAL A 1 67 ? -14.32 -23.938 -18.984 1 97.5 67 VAL A CA 1
ATOM 538 C C . VAL A 1 67 ? -14.914 -22.812 -18.141 1 97.5 67 VAL A C 1
ATOM 540 O O . VAL A 1 67 ? -14.766 -22.781 -16.922 1 97.5 67 VAL A O 1
ATOM 543 N N . HIS A 1 68 ? -15.586 -21.875 -18.828 1 95.5 68 HIS A N 1
ATOM 544 C CA . HIS A 1 68 ? -16.172 -20.734 -18.141 1 95.5 68 HIS A CA 1
ATOM 545 C C . HIS A 1 68 ? -17.578 -21.031 -17.656 1 95.5 68 HIS A C 1
ATOM 547 O O . HIS A 1 68 ? -17.938 -20.703 -16.516 1 95.5 68 HIS A O 1
ATOM 553 N N . PRO A 1 69 ? -18.438 -21.656 -18.484 1 93.38 69 PRO A N 1
ATOM 554 C CA . PRO A 1 69 ? -19.781 -22 -17.984 1 93.38 69 PRO A CA 1
ATOM 555 C C . PRO A 1 69 ? -19.734 -23.016 -16.844 1 93.38 69 PRO A C 1
ATOM 557 O O . PRO A 1 69 ? -18.938 -23.953 -16.891 1 93.38 69 PRO A O 1
ATOM 560 N N . VAL A 1 70 ? -20.516 -22.812 -15.844 1 90.75 70 VAL A N 1
ATOM 561 C CA . VAL A 1 70 ? -20.531 -23.688 -14.68 1 90.75 70 VAL A CA 1
ATOM 562 C C . VAL A 1 70 ? -21.391 -24.922 -14.977 1 90.75 70 VAL A C 1
ATOM 564 O O . VAL A 1 70 ? -22.219 -24.891 -15.898 1 90.75 70 VAL A O 1
ATOM 567 N N . PRO A 1 71 ? -21.141 -25.859 -13.969 1 89.5 71 PRO A N 1
ATOM 568 C CA . PRO A 1 71 ? -21.953 -27.047 -14.203 1 89.5 71 PRO A CA 1
ATOM 569 C C . PRO A 1 71 ? -23.453 -26.781 -14.062 1 89.5 71 PRO A C 1
ATOM 571 O O . PRO A 1 71 ? -23.859 -25.984 -13.227 1 89.5 71 PRO A O 1
ATOM 574 N N . GLY A 1 72 ? -24.219 -27.125 -14.844 1 85.5 72 GLY A N 1
ATOM 575 C CA . GLY A 1 72 ? -25.656 -26.906 -14.828 1 85.5 72 GLY A CA 1
ATOM 576 C C . GLY A 1 72 ? -26.156 -26.094 -16.016 1 85.5 72 GLY A C 1
ATOM 577 O O . GLY A 1 72 ? -27.344 -26.094 -16.312 1 85.5 72 GLY A O 1
ATOM 578 N N . LYS A 1 73 ? -25.219 -25.344 -16.469 1 88.81 73 LYS A N 1
ATOM 579 C CA . LYS A 1 73 ? -25.594 -24.594 -17.656 1 88.81 73 LYS A CA 1
ATOM 580 C C . LYS A 1 73 ? -25.531 -25.453 -18.922 1 88.81 73 LYS A C 1
ATOM 582 O O . LYS A 1 73 ? -24.641 -26.297 -19.047 1 88.81 73 LYS A O 1
ATOM 587 N N . PRO A 1 74 ? -26.406 -25.172 -19.828 1 89.44 74 PRO A N 1
ATOM 588 C CA . PRO A 1 74 ? -26.391 -25.953 -21.062 1 89.44 74 PRO A CA 1
ATOM 589 C C . PRO A 1 74 ? -25.094 -25.766 -21.859 1 89.44 74 PRO A C 1
ATOM 591 O O . PRO A 1 74 ? -24.656 -26.688 -22.547 1 89.44 74 PRO A O 1
ATOM 594 N N . SER A 1 75 ? -24.5 -24.656 -21.703 1 94.62 75 SER A N 1
ATOM 595 C CA . SER A 1 75 ? -23.297 -24.312 -22.469 1 94.62 75 SER A CA 1
ATOM 596 C C . SER A 1 75 ? -22.078 -25.031 -21.922 1 94.62 75 SER A C 1
ATOM 598 O O . SER A 1 75 ? -21 -24.984 -22.531 1 94.62 75 SER A O 1
ATOM 600 N N . TYR A 1 76 ? -22.234 -25.734 -20.781 1 96.06 76 TYR A N 1
ATOM 601 C CA . TYR A 1 76 ? -21.125 -26.438 -20.156 1 96.06 76 TYR A CA 1
ATOM 602 C C . TYR A 1 76 ? -20.562 -27.516 -21.062 1 96.06 76 TYR A C 1
ATOM 604 O O . TYR A 1 76 ? -19.359 -27.562 -21.312 1 96.06 76 TYR A O 1
ATOM 612 N N . ALA A 1 77 ? -21.391 -28.328 -21.656 1 96.44 77 ALA A N 1
ATOM 613 C CA . ALA A 1 77 ? -20.969 -29.422 -22.516 1 96.44 77 ALA A CA 1
ATOM 614 C C . ALA A 1 77 ? -20.328 -28.891 -23.797 1 96.44 77 ALA A C 1
ATOM 616 O O . ALA A 1 77 ? -19.375 -29.469 -24.312 1 96.44 77 ALA A O 1
ATOM 617 N N . GLU A 1 78 ? -20.891 -27.797 -24.312 1 96.5 78 GLU A N 1
ATOM 618 C CA . GLU A 1 78 ? -20.344 -27.172 -25.516 1 96.5 78 GLU A CA 1
ATOM 619 C C . GLU A 1 78 ? -18.922 -26.641 -25.266 1 96.5 78 GLU A C 1
ATOM 621 O O . GLU A 1 78 ? -18.031 -26.828 -26.094 1 96.5 78 GLU A O 1
ATOM 626 N N . ALA A 1 79 ? -18.766 -26 -24.172 1 97.75 79 ALA A N 1
ATOM 627 C CA . ALA A 1 79 ? -17.453 -25.484 -23.828 1 97.75 79 ALA A CA 1
ATOM 628 C C . ALA A 1 79 ? -16.438 -26.609 -23.641 1 97.75 79 ALA A C 1
ATOM 630 O O . ALA A 1 79 ? -15.289 -26.484 -24.062 1 97.75 79 ALA A O 1
ATOM 631 N N . ALA A 1 80 ? -16.859 -27.703 -23.016 1 98.12 80 ALA A N 1
ATOM 632 C CA . ALA A 1 80 ? -15.992 -28.859 -22.812 1 98.12 80 ALA A CA 1
ATOM 633 C C . ALA A 1 80 ? -15.562 -29.453 -24.156 1 98.12 80 ALA A C 1
ATOM 635 O O . ALA A 1 80 ? -14.398 -29.828 -24.328 1 98.12 80 ALA A O 1
ATOM 636 N N . ARG A 1 81 ? -16.469 -29.578 -25.078 1 97 81 ARG A N 1
A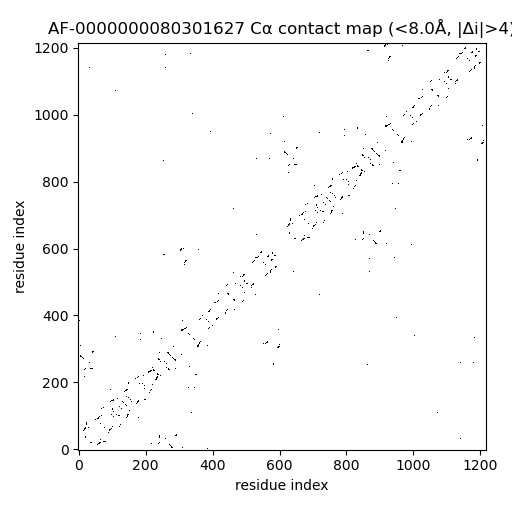TOM 637 C CA . ARG A 1 81 ? -16.141 -30.062 -26.422 1 97 81 ARG A CA 1
ATOM 638 C C . ARG A 1 81 ? -15.133 -29.141 -27.094 1 97 81 ARG A C 1
ATOM 640 O O . ARG A 1 81 ? -14.211 -29.609 -27.766 1 97 81 ARG A O 1
ATOM 647 N N . LEU A 1 82 ? -15.375 -27.891 -26.938 1 96.75 82 LEU A N 1
ATOM 648 C CA . LEU A 1 82 ? -14.461 -26.922 -27.547 1 96.75 82 LEU A CA 1
ATOM 649 C C . LEU A 1 82 ? -13.07 -27.031 -26.938 1 96.75 82 LEU A C 1
ATOM 651 O O . LEU A 1 82 ? -12.07 -26.906 -27.656 1 96.75 82 LEU A O 1
ATOM 655 N N . PHE A 1 83 ? -13.039 -27.234 -25.672 1 97.69 83 PHE A N 1
ATOM 656 C CA . PHE A 1 83 ? -11.75 -27.469 -25.031 1 97.69 83 PHE A CA 1
ATOM 657 C C . PHE A 1 83 ? -11.016 -28.625 -25.688 1 97.69 83 PHE A C 1
ATOM 659 O O . PHE A 1 83 ? -9.836 -28.5 -26.031 1 97.69 83 PHE A O 1
ATOM 666 N N . ARG A 1 84 ? -11.688 -29.688 -25.875 1 97.12 84 ARG A N 1
ATOM 667 C CA . ARG A 1 84 ? -11.086 -30.859 -26.516 1 97.12 84 ARG A CA 1
ATOM 668 C C . ARG A 1 84 ? -10.625 -30.531 -27.922 1 97.12 84 ARG A C 1
ATOM 670 O O . ARG A 1 84 ? -9.562 -30.984 -28.359 1 97.12 84 ARG A O 1
ATOM 677 N N . THR A 1 85 ? -11.414 -29.734 -28.562 1 96.38 85 THR A N 1
ATOM 678 C CA . THR A 1 85 ? -11.062 -29.328 -29.922 1 96.38 85 THR A CA 1
ATOM 679 C C . THR A 1 85 ? -9.789 -28.484 -29.906 1 96.38 85 THR A C 1
ATOM 681 O O . THR A 1 85 ? -8.891 -28.703 -30.719 1 96.38 85 THR A O 1
ATOM 684 N N . ILE A 1 86 ? -9.75 -27.562 -29.016 1 96.81 86 ILE A N 1
ATOM 685 C CA . ILE A 1 86 ? -8.617 -26.641 -28.906 1 96.81 86 ILE A CA 1
ATOM 686 C C . ILE A 1 86 ? -7.352 -27.438 -28.594 1 96.81 86 ILE A C 1
ATOM 688 O O . ILE A 1 86 ? -6.281 -27.141 -29.141 1 96.81 86 ILE A O 1
ATOM 692 N N . CYS A 1 87 ? -7.477 -28.469 -27.766 1 96.5 87 CYS A N 1
ATOM 693 C CA . CYS A 1 87 ? -6.305 -29.203 -27.297 1 96.5 87 CYS A CA 1
ATOM 694 C C . CYS A 1 87 ? -6.047 -30.438 -28.156 1 96.5 87 CYS A C 1
ATOM 696 O O . CYS A 1 87 ? -5.172 -31.25 -27.844 1 96.5 87 CYS A O 1
ATOM 698 N N . ARG A 1 88 ? -6.754 -30.625 -29.219 1 93.81 88 ARG A N 1
ATOM 699 C CA . ARG A 1 88 ? -6.734 -31.844 -30.016 1 93.81 88 ARG A CA 1
ATOM 700 C C . ARG A 1 88 ? -5.328 -32.156 -30.516 1 93.81 88 ARG A C 1
ATOM 702 O O . ARG A 1 88 ? -4.918 -33.312 -30.562 1 93.81 88 ARG A O 1
ATOM 709 N N . ASP A 1 89 ? -4.598 -31.109 -30.844 1 90.88 89 ASP A N 1
ATOM 710 C CA . ASP A 1 89 ? -3.295 -31.328 -31.453 1 90.88 89 ASP A CA 1
ATOM 711 C C . ASP A 1 89 ? -2.182 -31.328 -30.406 1 90.88 89 ASP A C 1
ATOM 713 O O . ASP A 1 89 ? -1.007 -31.484 -30.75 1 90.88 89 ASP A O 1
ATOM 717 N N . VAL A 1 90 ? -2.551 -31.078 -29.172 1 95.19 90 VAL A N 1
ATOM 718 C CA . VAL A 1 90 ? -1.566 -31.25 -28.109 1 95.19 90 VAL A CA 1
ATOM 719 C C . VAL A 1 90 ? -1.254 -32.719 -27.922 1 95.19 90 VAL A C 1
ATOM 721 O O . VAL A 1 90 ? -2.109 -33.5 -27.469 1 95.19 90 VAL A O 1
ATOM 724 N N . ASP A 1 91 ? -0.13 -33.188 -28.344 1 92.81 91 ASP A N 1
ATOM 725 C CA . ASP A 1 91 ? 0.245 -34.594 -28.391 1 92.81 91 ASP A CA 1
ATOM 726 C C . ASP A 1 91 ? 0.779 -35.062 -27.047 1 92.81 91 ASP A C 1
ATOM 728 O O . ASP A 1 91 ? 1.554 -36.031 -26.984 1 92.81 91 ASP A O 1
ATOM 732 N N . LYS A 1 92 ? 0.511 -34.406 -26 1 95.81 92 LYS A N 1
ATOM 733 C CA . LYS A 1 92 ? 0.892 -34.75 -24.625 1 95.81 92 LYS A CA 1
ATOM 734 C C . LYS A 1 92 ? -0.337 -35.031 -23.766 1 95.81 92 LYS A C 1
ATOM 736 O O . LYS A 1 92 ? -1.386 -34.406 -23.953 1 95.81 92 LYS A O 1
ATOM 741 N N . PRO A 1 93 ? -0.144 -36 -22.781 1 97.56 93 PRO A N 1
ATOM 742 C CA . PRO A 1 93 ? -1.236 -36.125 -21.828 1 97.56 93 PRO A CA 1
ATOM 743 C C . PRO A 1 93 ? -1.524 -34.812 -21.078 1 97.56 93 PRO A C 1
ATOM 745 O O . PRO A 1 93 ? -0.594 -34.094 -20.703 1 97.56 93 PRO A O 1
ATOM 748 N N . ILE A 1 94 ? -2.781 -34.469 -20.938 1 98.56 94 ILE A N 1
ATOM 749 C CA . ILE A 1 94 ? -3.211 -33.344 -20.125 1 98.56 94 ILE A CA 1
ATOM 750 C C . ILE A 1 94 ? -3.979 -33.844 -18.891 1 98.56 94 ILE A C 1
ATOM 752 O O . ILE A 1 94 ? -5.047 -34.438 -19.031 1 98.56 94 ILE A O 1
ATOM 756 N N . HIS A 1 95 ? -3.424 -33.656 -17.719 1 98.81 95 HIS A N 1
ATOM 757 C CA . HIS A 1 95 ? -4.078 -34.031 -16.469 1 98.81 95 HIS A CA 1
ATOM 758 C C . HIS A 1 95 ? -4.855 -32.844 -15.898 1 98.81 95 HIS A C 1
ATOM 760 O O . HIS A 1 95 ? -4.293 -31.75 -15.703 1 98.81 95 HIS A O 1
ATOM 766 N N . LEU A 1 96 ? -6.145 -33.031 -15.641 1 98.81 96 LEU A N 1
ATOM 767 C CA . LEU A 1 96 ? -7.043 -31.938 -15.336 1 98.81 96 LEU A CA 1
ATOM 768 C C . LEU A 1 96 ? -7.367 -31.891 -13.844 1 98.81 96 LEU A C 1
ATOM 770 O O . LEU A 1 96 ? -7.707 -32.906 -13.25 1 98.81 96 LEU A O 1
ATOM 774 N N . VAL A 1 97 ? -7.207 -30.719 -13.203 1 98.81 97 VAL A N 1
ATOM 775 C CA . VAL A 1 97 ? -7.676 -30.391 -11.867 1 98.81 97 VAL A CA 1
ATOM 776 C C . VAL A 1 97 ? -9.023 -29.672 -11.953 1 98.81 97 VAL A C 1
ATOM 778 O O . VAL A 1 97 ? -9.211 -28.797 -12.805 1 98.81 97 VAL A O 1
ATOM 781 N N . PRO A 1 98 ? -10.031 -30.094 -11.164 1 98.5 98 PRO A N 1
ATOM 782 C CA . PRO A 1 98 ? -11.289 -29.344 -11.227 1 98.5 98 PRO A CA 1
ATOM 783 C C . PRO A 1 98 ? -11.203 -27.984 -10.523 1 98.5 98 PRO A C 1
ATOM 785 O O . PRO A 1 98 ? -10.711 -27.906 -9.398 1 98.5 98 PRO A O 1
ATOM 788 N N . GLY A 1 99 ? -11.602 -26.922 -11.172 1 97.94 99 GLY A N 1
ATOM 789 C CA . GLY A 1 99 ? -11.828 -25.609 -10.562 1 97.94 99 GLY A CA 1
ATOM 790 C C . GLY A 1 99 ? -13.289 -25.344 -10.273 1 97.94 99 GLY A C 1
ATOM 791 O O . GLY A 1 99 ? -14.156 -26.172 -10.555 1 97.94 99 GLY A O 1
ATOM 792 N N . ASN A 1 100 ? -13.609 -24.219 -9.688 1 95.31 100 ASN A N 1
ATOM 793 C CA . ASN A 1 100 ? -14.984 -23.922 -9.305 1 95.31 100 ASN A CA 1
ATOM 794 C C . ASN A 1 100 ? -15.891 -23.797 -10.523 1 95.31 100 ASN A C 1
ATOM 796 O O . ASN A 1 100 ? -17.094 -24.078 -10.453 1 95.31 100 ASN A O 1
ATOM 800 N N . HIS A 1 101 ? -15.398 -23.406 -11.633 1 95.25 101 HIS A N 1
ATOM 801 C CA . HIS A 1 101 ? -16.203 -23.344 -12.852 1 95.25 101 HIS A CA 1
ATOM 802 C C . HIS A 1 101 ? -16.469 -24.734 -13.398 1 95.25 101 HIS A C 1
ATOM 804 O O . HIS A 1 101 ? -17.5 -24.969 -14.047 1 95.25 101 HIS A O 1
ATOM 810 N N . ASP A 1 102 ? -15.711 -25.625 -13.062 1 97.94 102 ASP A N 1
ATOM 811 C CA . ASP A 1 102 ? -15.773 -26.969 -13.648 1 97.94 102 ASP A CA 1
ATOM 812 C C . ASP A 1 102 ? -16.703 -27.875 -12.836 1 97.94 102 ASP A C 1
ATOM 814 O O . ASP A 1 102 ? -17.312 -28.797 -13.383 1 97.94 102 ASP A O 1
ATOM 818 N N . ILE A 1 103 ? -16.75 -27.656 -11.523 1 97.5 103 ILE A N 1
ATOM 819 C CA . ILE A 1 103 ? -17.375 -28.688 -10.695 1 97.5 103 ILE A CA 1
ATOM 820 C C . ILE A 1 103 ? -18.234 -28.031 -9.617 1 97.5 103 ILE A C 1
ATOM 822 O O . ILE A 1 103 ? -18.812 -28.719 -8.773 1 97.5 103 ILE A O 1
ATOM 826 N N . GLY A 1 104 ? -18.297 -26.719 -9.594 1 94.31 104 GLY A N 1
ATOM 827 C CA . GLY A 1 104 ? -19 -25.953 -8.57 1 94.31 104 GLY A CA 1
ATOM 828 C C . GLY A 1 104 ? -18.062 -25.297 -7.57 1 94.31 104 GLY A C 1
ATOM 829 O O . GLY A 1 104 ? -16.922 -25.75 -7.383 1 94.31 104 GLY A O 1
ATOM 830 N N . ASP A 1 105 ? -18.547 -24.266 -6.898 1 91.62 105 ASP A N 1
ATOM 831 C CA . ASP A 1 105 ? -17.719 -23.484 -5.977 1 91.62 105 ASP A CA 1
ATOM 832 C C . ASP A 1 105 ? -17.625 -24.156 -4.613 1 91.62 105 ASP A C 1
ATOM 834 O O . ASP A 1 105 ? -18.391 -25.078 -4.316 1 91.62 105 ASP A O 1
ATOM 838 N N . LYS A 1 106 ? -16.625 -23.734 -3.801 1 91.06 106 LYS A N 1
ATOM 839 C CA . LYS A 1 106 ? -16.516 -24.188 -2.418 1 91.06 106 LYS A CA 1
ATOM 840 C C . LYS A 1 106 ? -17.703 -23.734 -1.583 1 91.06 106 LYS A C 1
ATOM 842 O O . LYS A 1 106 ? -18.391 -22.766 -1.939 1 91.06 106 LYS A O 1
ATOM 847 N N . PRO A 1 107 ? -17.922 -24.484 -0.529 1 86.5 107 PRO A N 1
ATOM 848 C CA . PRO A 1 107 ? -19.016 -24.062 0.333 1 86.5 107 PRO A CA 1
ATOM 849 C C . PRO A 1 107 ? -18.766 -22.703 0.98 1 86.5 107 PRO A C 1
ATOM 851 O O . PRO A 1 107 ? -17.641 -22.391 1.343 1 86.5 107 PRO A O 1
ATOM 854 N N . GLY A 1 108 ? -19.719 -21.859 1.029 1 77.75 108 GLY A N 1
ATOM 855 C CA . GLY A 1 108 ? -19.656 -20.562 1.678 1 77.75 108 GLY A CA 1
ATOM 856 C C . GLY A 1 108 ? -20.875 -19.703 1.433 1 77.75 108 GLY A C 1
ATOM 857 O O . GLY A 1 108 ? -21.547 -19.844 0.4 1 77.75 108 GLY A O 1
ATOM 858 N N . PRO A 1 109 ? -21.188 -18.922 2.406 1 70.5 109 PRO A N 1
ATOM 859 C CA . PRO A 1 109 ? -22.422 -18.141 2.289 1 70.5 109 PRO A CA 1
ATOM 860 C C . PRO A 1 109 ? -22.359 -17.109 1.161 1 70.5 109 PRO A C 1
ATOM 862 O O . PRO A 1 109 ? -23.406 -16.672 0.667 1 70.5 109 PRO A O 1
ATOM 865 N N . CYS A 1 110 ? -21.156 -16.797 0.691 1 70.56 110 CYS A N 1
ATOM 866 C CA . CYS A 1 110 ? -21 -15.742 -0.302 1 70.56 110 CYS A CA 1
ATOM 867 C C . CYS A 1 110 ? -20.453 -16.297 -1.611 1 70.56 110 CYS A C 1
ATOM 869 O O . CYS A 1 110 ? -19.891 -15.562 -2.418 1 70.56 110 CYS A O 1
ATOM 871 N N . ALA A 1 111 ? -20.656 -17.562 -1.812 1 70.94 111 ALA A N 1
ATOM 872 C CA . ALA A 1 111 ? -20.172 -18.141 -3.064 1 70.94 111 ALA A CA 1
ATOM 873 C C . ALA A 1 111 ? -20.922 -17.562 -4.258 1 70.94 111 ALA A C 1
ATOM 875 O O . ALA A 1 111 ? -22.156 -17.578 -4.297 1 70.94 111 ALA A O 1
ATOM 876 N N . PRO A 1 112 ? -20.188 -17 -5.203 1 69.75 112 PRO A N 1
ATOM 877 C CA . PRO A 1 112 ? -20.844 -16.312 -6.324 1 69.75 112 PRO A CA 1
ATOM 878 C C . PRO A 1 112 ? -21.484 -17.297 -7.312 1 69.75 112 PRO A C 1
ATOM 880 O O . PRO A 1 112 ? -22.328 -16.891 -8.117 1 69.75 112 PRO A O 1
ATOM 883 N N . VAL A 1 113 ? -21 -18.562 -7.352 1 72.69 113 VAL A N 1
ATOM 884 C CA . VAL A 1 113 ? -21.562 -19.594 -8.219 1 72.69 113 VAL A CA 1
ATOM 885 C C . VAL A 1 113 ? -22.078 -20.766 -7.367 1 72.69 113 VAL A C 1
ATOM 887 O O . VAL A 1 113 ? -21.75 -20.859 -6.184 1 72.69 113 VAL A O 1
ATOM 890 N N . PRO A 1 114 ? -22.875 -21.594 -8.047 1 80.19 114 PRO A N 1
ATOM 891 C CA . PRO A 1 114 ? -23.406 -22.703 -7.258 1 80.19 114 PRO A CA 1
ATOM 892 C C . PRO A 1 114 ? -22.312 -23.547 -6.625 1 80.19 114 PRO A C 1
ATOM 894 O O . PRO A 1 114 ? -21.297 -23.828 -7.262 1 80.19 114 PRO A O 1
ATOM 897 N N . THR A 1 115 ? -22.578 -23.859 -5.484 1 90 115 THR A N 1
ATOM 898 C CA . THR A 1 115 ? -21.641 -24.672 -4.715 1 90 115 THR A CA 1
ATOM 899 C C . THR A 1 115 ? -21.594 -26.109 -5.262 1 90 115 THR A C 1
ATOM 901 O O . THR A 1 115 ? -22.578 -26.594 -5.816 1 90 115 THR A O 1
ATOM 904 N N . ILE A 1 116 ? -20.531 -26.734 -5.09 1 95.88 116 ILE A N 1
ATOM 905 C CA . ILE A 1 116 ? -20.312 -28.109 -5.527 1 95.88 116 ILE A CA 1
ATOM 906 C C . ILE A 1 116 ? -21.391 -29 -4.941 1 95.88 116 ILE A C 1
ATOM 908 O O . ILE A 1 116 ? -21.844 -28.797 -3.816 1 95.88 116 ILE A O 1
ATOM 912 N N . SER A 1 117 ? -21.828 -29.984 -5.707 1 95.81 117 SER A N 1
ATOM 913 C CA . SER A 1 117 ? -22.781 -31.016 -5.332 1 95.81 117 SER A CA 1
ATOM 914 C C . SER A 1 117 ? -22.406 -32.375 -5.945 1 95.81 117 SER A C 1
ATOM 916 O O . SER A 1 117 ? -21.578 -32.438 -6.852 1 95.81 117 SER A O 1
ATOM 918 N N . SER A 1 118 ? -23 -33.438 -5.414 1 97.19 118 SER A N 1
ATOM 919 C CA . SER A 1 118 ? -22.75 -34.75 -5.98 1 97.19 118 SER A CA 1
ATOM 920 C C . SER A 1 118 ? -23.109 -34.812 -7.457 1 97.19 118 SER A C 1
ATOM 922 O O . SER A 1 118 ? -22.438 -35.469 -8.25 1 97.19 118 SER A O 1
ATOM 924 N N . ALA A 1 119 ? -24.141 -34.094 -7.77 1 97.06 119 ALA A N 1
ATOM 925 C CA . ALA A 1 119 ? -24.547 -34.062 -9.172 1 97.06 119 ALA A CA 1
ATOM 926 C C . ALA A 1 119 ? -23.5 -33.375 -10.039 1 97.06 119 ALA A C 1
ATOM 928 O O . ALA A 1 119 ? -23.219 -33.812 -11.148 1 97.06 119 ALA A O 1
ATOM 929 N N . PHE A 1 120 ? -22.938 -32.344 -9.555 1 97.62 120 PHE A N 1
ATOM 930 C CA . PHE A 1 120 ? -21.906 -31.625 -10.281 1 97.62 120 PHE A CA 1
ATOM 931 C C . PHE A 1 120 ? -20.625 -32.469 -10.383 1 97.62 120 PHE A C 1
ATOM 933 O O . PHE A 1 120 ? -19.953 -32.438 -11.406 1 97.62 120 PHE A O 1
ATOM 940 N N . VAL A 1 121 ? -20.297 -33.156 -9.336 1 98.19 121 VAL A N 1
ATOM 941 C CA . VAL A 1 121 ? -19.156 -34.062 -9.352 1 98.19 121 VAL A CA 1
ATOM 942 C C . VAL A 1 121 ? -19.344 -35.125 -10.438 1 98.19 121 VAL A C 1
ATOM 944 O O . VAL A 1 121 ? -18.422 -35.375 -11.211 1 98.19 121 VAL A O 1
ATOM 947 N N . GLU A 1 122 ? -20.516 -35.688 -10.516 1 97.88 122 GLU A N 1
ATOM 948 C CA . GLU A 1 122 ? -20.812 -36.688 -11.539 1 97.88 122 GLU A CA 1
ATOM 949 C C . GLU A 1 122 ? -20.688 -36.094 -12.938 1 97.88 122 GLU A C 1
ATOM 951 O O . GLU A 1 122 ? -20.156 -36.719 -13.844 1 97.88 122 GLU A O 1
ATOM 956 N N . THR A 1 123 ? -21.25 -34.906 -13.07 1 97.94 123 THR A N 1
ATOM 957 C CA . THR A 1 123 ? -21.156 -34.25 -14.359 1 97.94 123 THR A CA 1
ATOM 958 C C . THR A 1 123 ? -19.703 -34.031 -14.766 1 97.94 123 THR A C 1
ATOM 960 O O . THR A 1 123 ? -19.328 -34.312 -15.914 1 97.94 123 THR A O 1
ATOM 963 N N . TYR A 1 124 ? -18.875 -33.594 -13.883 1 98.38 124 TYR A N 1
ATOM 964 C CA . TYR A 1 124 ? -17.453 -33.406 -14.156 1 98.38 124 TYR A CA 1
ATOM 965 C C . TYR A 1 124 ? -16.797 -34.719 -14.562 1 98.38 124 TYR A C 1
ATOM 967 O O . TYR A 1 124 ? -16.062 -34.75 -15.562 1 98.38 124 TYR A O 1
ATOM 975 N N . ARG A 1 125 ? -17.047 -35.812 -13.781 1 98.5 125 ARG A N 1
ATOM 976 C CA . ARG A 1 125 ? -16.422 -37.094 -14.023 1 98.5 125 ARG A CA 1
ATOM 977 C C . ARG A 1 125 ? -16.797 -37.625 -15.398 1 98.5 125 ARG A C 1
ATOM 979 O O . ARG A 1 125 ? -15.961 -38.219 -16.094 1 98.5 125 ARG A O 1
ATOM 986 N N . LYS A 1 126 ? -18 -37.406 -15.812 1 97.69 126 LYS A N 1
ATOM 987 C CA . LYS A 1 126 ? -18.453 -37.812 -17.125 1 97.69 126 LYS A CA 1
ATOM 988 C C . LYS A 1 126 ? -17.797 -37 -18.234 1 97.69 126 LYS A C 1
ATOM 990 O O . LYS A 1 126 ? -17.531 -37.531 -19.328 1 97.69 126 LYS A O 1
ATOM 995 N N . THR A 1 127 ? -17.562 -35.812 -17.938 1 98.12 127 THR A N 1
ATOM 996 C CA . THR A 1 127 ? -17.109 -34.875 -18.953 1 98.12 127 THR A CA 1
ATOM 997 C C . THR A 1 127 ? -15.578 -34.906 -19.047 1 98.12 127 THR A C 1
ATOM 999 O O . THR A 1 127 ? -15.023 -34.906 -20.156 1 98.12 127 THR A O 1
ATOM 1002 N N . PHE A 1 128 ? -14.867 -34.812 -17.891 1 98.25 128 PHE A N 1
ATOM 1003 C CA . PHE A 1 128 ? -13.438 -34.562 -17.875 1 98.25 128 PHE A CA 1
ATOM 1004 C C . PHE A 1 128 ? -12.688 -35.75 -17.25 1 98.25 128 PHE A C 1
ATOM 1006 O O . PHE A 1 128 ? -11.461 -35.812 -17.312 1 98.25 128 PHE A O 1
ATOM 1013 N N . GLY A 1 129 ? -13.383 -36.719 -16.641 1 97.81 129 GLY A N 1
ATOM 1014 C CA . GLY A 1 129 ? -12.75 -37.844 -16 1 97.81 129 GLY A CA 1
ATOM 1015 C C . GLY A 1 129 ? -12.625 -37.688 -14.5 1 97.81 129 GLY A C 1
ATOM 1016 O O . GLY A 1 129 ? -13.414 -36.969 -13.875 1 97.81 129 GLY A O 1
ATOM 1017 N N . ALA A 1 130 ? -11.727 -38.406 -13.844 1 98.38 130 ALA A N 1
ATOM 1018 C CA . ALA A 1 130 ? -11.57 -38.438 -12.391 1 98.38 130 ALA A CA 1
ATOM 1019 C C . ALA A 1 130 ? -11.281 -37.031 -11.859 1 98.38 130 ALA A C 1
ATOM 1021 O O . ALA A 1 130 ? -10.539 -36.281 -12.484 1 98.38 130 ALA A O 1
ATOM 1022 N N . ASP A 1 131 ? -11.891 -36.719 -10.727 1 98.62 131 ASP A N 1
ATOM 1023 C CA . ASP A 1 131 ? -11.727 -35.406 -10.164 1 98.62 131 ASP A CA 1
ATOM 1024 C C . ASP A 1 131 ? -10.625 -35.375 -9.102 1 98.62 131 ASP A C 1
ATOM 1026 O O . ASP A 1 131 ? -10.211 -34.312 -8.648 1 98.62 131 ASP A O 1
ATOM 1030 N N . PHE A 1 132 ? -10.109 -36.469 -8.625 1 98.81 132 PHE A N 1
ATOM 1031 C CA . PHE A 1 132 ? -8.867 -36.594 -7.867 1 98.81 132 PHE A CA 1
ATOM 1032 C C . PHE A 1 132 ? -8.203 -37.938 -8.18 1 98.81 132 PHE A C 1
ATOM 1034 O O . PHE A 1 132 ? -8.891 -38.969 -8.367 1 98.81 132 PHE A O 1
ATOM 1041 N N . PHE A 1 133 ? -6.977 -37.969 -8.422 1 98.81 133 PHE A N 1
ATOM 1042 C CA . PHE A 1 133 ? -6.191 -39.125 -8.797 1 98.81 133 PHE A CA 1
ATOM 1043 C C . PHE A 1 133 ? -4.703 -38.812 -8.734 1 98.81 133 PHE A C 1
ATOM 1045 O O . PHE A 1 133 ? -4.305 -37.719 -8.367 1 98.81 133 PHE A O 1
ATOM 1052 N N . SER A 1 134 ? -3.9 -39.812 -8.922 1 98.88 134 SER A N 1
ATOM 1053 C CA . SER A 1 134 ? -2.457 -39.625 -8.977 1 98.88 134 SER A CA 1
ATOM 1054 C C . SER A 1 134 ? -1.832 -40.438 -10.109 1 98.88 134 SER A C 1
ATOM 1056 O O . SER A 1 134 ? -2.49 -41.281 -10.695 1 98.88 134 SER A O 1
ATOM 1058 N N . PHE A 1 135 ? -0.704 -40.094 -10.562 1 98.69 135 PHE A N 1
ATOM 1059 C CA . PHE A 1 135 ? 0.079 -40.812 -11.547 1 98.69 135 PHE A CA 1
ATOM 1060 C C . PHE A 1 135 ? 1.571 -40.625 -11.312 1 98.69 135 PHE A C 1
ATOM 1062 O O . PHE A 1 135 ? 1.974 -39.75 -10.555 1 98.69 135 PHE A O 1
ATOM 1069 N N . ASP A 1 136 ? 2.395 -41.469 -11.891 1 98.5 136 ASP A N 1
ATOM 1070 C CA . ASP A 1 136 ? 3.842 -41.438 -11.711 1 98.5 136 ASP A CA 1
ATOM 1071 C C . ASP A 1 136 ? 4.555 -41.125 -13.016 1 98.5 136 ASP A C 1
ATOM 1073 O O . ASP A 1 136 ? 4.102 -41.531 -14.094 1 98.5 136 ASP A O 1
ATOM 1077 N N . GLU A 1 137 ? 5.5 -40.375 -12.945 1 97.5 137 GLU A N 1
ATOM 1078 C CA . GLU A 1 137 ? 6.469 -40.125 -14.016 1 97.5 137 GLU A CA 1
ATOM 1079 C C . GLU A 1 137 ? 7.898 -40.188 -13.484 1 97.5 137 GLU A C 1
ATOM 1081 O O . GLU A 1 137 ? 8.352 -39.281 -12.781 1 97.5 137 GLU A O 1
ATOM 1086 N N . GLY A 1 138 ? 8.625 -41.219 -13.828 1 93.75 138 GLY A N 1
ATOM 1087 C CA . GLY A 1 138 ? 9.938 -41.438 -13.234 1 93.75 138 GLY A CA 1
ATOM 1088 C C . GLY A 1 138 ? 9.898 -41.594 -11.727 1 93.75 138 GLY A C 1
ATOM 1089 O O . GLY A 1 138 ? 9.133 -42.406 -11.203 1 93.75 138 GLY A O 1
ATOM 1090 N N . ASP A 1 139 ? 10.688 -40.844 -11.055 1 95.25 139 ASP A N 1
ATOM 1091 C CA . ASP A 1 139 ? 10.766 -40.938 -9.602 1 95.25 139 ASP A CA 1
ATOM 1092 C C . ASP A 1 139 ? 9.797 -39.938 -8.945 1 95.25 139 ASP A C 1
ATOM 1094 O O . ASP A 1 139 ? 9.797 -39.781 -7.727 1 95.25 139 ASP A O 1
ATOM 1098 N N . CYS A 1 140 ? 8.953 -39.406 -9.766 1 98.5 140 CYS A N 1
ATOM 1099 C CA . CYS A 1 140 ? 8.039 -38.375 -9.273 1 98.5 140 CYS A CA 1
ATOM 1100 C C . CYS A 1 140 ? 6.613 -38.906 -9.203 1 98.5 140 CYS A C 1
ATOM 1102 O O . CYS A 1 140 ? 6.184 -39.656 -10.078 1 98.5 140 CYS A O 1
ATOM 1104 N N . HIS A 1 141 ? 5.996 -38.562 -8.094 1 98.75 141 HIS A N 1
ATOM 1105 C CA . HIS A 1 141 ? 4.582 -38.875 -7.887 1 98.75 141 HIS A CA 1
ATOM 1106 C C . HIS A 1 141 ? 3.74 -37.594 -7.953 1 98.75 141 HIS A C 1
ATOM 1108 O O . HIS A 1 141 ? 3.992 -36.625 -7.219 1 98.75 141 HIS A O 1
ATOM 1114 N N . PHE A 1 142 ? 2.793 -37.562 -8.891 1 98.94 142 PHE A N 1
ATOM 1115 C CA . PHE A 1 142 ? 1.931 -36.406 -9.094 1 98.94 142 PHE A CA 1
ATOM 1116 C C . PHE A 1 142 ? 0.535 -36.656 -8.539 1 98.94 142 PHE A C 1
ATOM 1118 O O . PHE A 1 142 ? -0.066 -37.688 -8.828 1 98.94 142 PHE A O 1
ATOM 1125 N N . VAL A 1 143 ? 0.08 -35.719 -7.738 1 98.94 143 VAL A N 1
ATOM 1126 C CA . VAL A 1 143 ? -1.197 -35.906 -7.055 1 98.94 143 VAL A CA 1
ATOM 1127 C C . VAL A 1 143 ? -2.154 -34.781 -7.457 1 98.94 143 VAL A C 1
ATOM 1129 O O . VAL A 1 143 ? -1.825 -33.594 -7.328 1 98.94 143 VAL A O 1
ATOM 1132 N N . ILE A 1 144 ? -3.305 -35.125 -7.98 1 98.88 144 ILE A N 1
ATOM 1133 C CA . ILE A 1 144 ? -4.363 -34.188 -8.344 1 98.88 144 ILE A CA 1
ATOM 1134 C C . ILE A 1 144 ? -5.43 -34.156 -7.246 1 98.88 144 ILE A C 1
ATOM 1136 O O . ILE A 1 144 ? -6.004 -35.219 -6.914 1 98.88 144 ILE A O 1
ATOM 1140 N N . VAL A 1 145 ? -5.664 -32.969 -6.66 1 98.88 145 VAL A N 1
ATOM 1141 C CA . VAL A 1 145 ? -6.586 -32.844 -5.539 1 98.88 145 VAL A CA 1
ATOM 1142 C C . VAL A 1 145 ? -7.73 -31.906 -5.922 1 98.88 145 VAL A C 1
ATOM 1144 O O . VAL A 1 145 ? -7.508 -30.859 -6.547 1 98.88 145 VAL A O 1
ATOM 1147 N N . ASN A 1 146 ? -8.961 -32.312 -5.574 1 98.81 146 ASN A N 1
ATOM 1148 C CA . ASN A 1 146 ? -10.164 -31.531 -5.805 1 98.81 146 ASN A CA 1
ATOM 1149 C C . ASN A 1 146 ? -10.438 -30.562 -4.652 1 98.81 146 ASN A C 1
ATOM 1151 O O . ASN A 1 146 ? -11.148 -30.906 -3.707 1 98.81 146 ASN A O 1
ATOM 1155 N N . ALA A 1 147 ? -9.992 -29.359 -4.801 1 98.12 147 ALA A N 1
ATOM 1156 C CA . ALA A 1 147 ? -10.078 -28.375 -3.725 1 98.12 147 ALA A CA 1
ATOM 1157 C C . ALA A 1 147 ? -11.523 -28 -3.428 1 98.12 147 ALA A C 1
ATOM 1159 O O . ALA A 1 147 ? -11.906 -27.828 -2.266 1 98.12 147 ALA A O 1
ATOM 1160 N N . PRO A 1 148 ? -12.391 -27.812 -4.449 1 96.94 148 PRO A N 1
ATOM 1161 C CA . PRO A 1 148 ? -13.781 -27.438 -4.176 1 96.94 148 PRO A CA 1
ATOM 1162 C C . PRO A 1 148 ? -14.492 -28.438 -3.27 1 96.94 148 PRO A C 1
ATOM 1164 O O . PRO A 1 148 ? -15.469 -28.078 -2.594 1 96.94 148 PRO A O 1
ATOM 1167 N N . LEU A 1 149 ? -14.078 -29.641 -3.195 1 97.5 149 LEU A N 1
ATOM 1168 C CA . LEU A 1 149 ? -14.672 -30.688 -2.359 1 97.5 149 LEU A CA 1
ATOM 1169 C C . LEU A 1 149 ? -14.375 -30.422 -0.885 1 97.5 149 LEU A C 1
ATOM 1171 O O . LEU A 1 149 ? -15.086 -30.922 -0.01 1 97.5 149 LEU A O 1
ATOM 1175 N N . MET A 1 150 ? -13.344 -29.719 -0.602 1 97.88 150 MET A N 1
ATOM 1176 C CA . MET A 1 150 ? -12.883 -29.516 0.77 1 97.88 150 MET A CA 1
ATOM 1177 C C . MET A 1 150 ? -13.898 -28.703 1.571 1 97.88 150 MET A C 1
ATOM 1179 O O . MET A 1 150 ? -14.305 -27.625 1.146 1 97.88 150 MET A O 1
ATOM 1183 N N . ASN A 1 151 ? -14.273 -29.172 2.732 1 96.81 151 ASN A N 1
ATOM 1184 C CA . ASN A 1 151 ? -15.242 -28.594 3.662 1 96.81 151 ASN A CA 1
ATOM 1185 C C . ASN A 1 151 ? -16.656 -28.672 3.115 1 96.81 151 ASN A C 1
ATOM 1187 O O . ASN A 1 151 ? -17.562 -27.984 3.605 1 96.81 151 ASN A O 1
ATOM 1191 N N . SER A 1 152 ? -16.984 -29.5 2.068 1 96.31 152 SER A N 1
ATOM 1192 C CA . SER A 1 152 ? -18.297 -29.547 1.437 1 96.31 152 SER A CA 1
ATOM 1193 C C . SER A 1 152 ? -19.266 -30.406 2.25 1 96.31 152 SER A C 1
ATOM 1195 O O . SER A 1 152 ? -20.484 -30.25 2.129 1 96.31 152 SER A O 1
ATOM 1197 N N . GLY A 1 153 ? -18.734 -31.328 3.037 1 96.06 153 GLY A N 1
ATOM 1198 C CA . GLY A 1 153 ? -19.578 -32.25 3.773 1 96.06 153 GLY A CA 1
ATOM 1199 C C . GLY A 1 153 ? -20.109 -33.406 2.91 1 96.06 153 GLY A C 1
ATOM 1200 O O . GLY A 1 153 ? -20.812 -34.281 3.406 1 96.06 153 GLY A O 1
ATOM 1201 N N . LEU A 1 154 ? -19.75 -33.469 1.61 1 97.25 154 LEU A N 1
ATOM 1202 C CA . LEU A 1 154 ? -20.203 -34.531 0.704 1 97.25 154 LEU A CA 1
ATOM 1203 C C . LEU A 1 154 ? -19.453 -35.812 0.97 1 97.25 154 LEU A C 1
ATOM 1205 O O . LEU A 1 154 ? -18.328 -35.812 1.484 1 97.25 154 LEU A O 1
ATOM 1209 N N . PRO A 1 155 ? -20.078 -36.906 0.63 1 97.56 155 PRO A N 1
ATOM 1210 C CA . PRO A 1 155 ? -19.375 -38.188 0.772 1 97.56 155 PRO A CA 1
ATOM 1211 C C . PRO A 1 155 ? -18.062 -38.219 -0.02 1 97.56 155 PRO A C 1
ATOM 1213 O O . PRO A 1 155 ? -17.109 -38.875 0.4 1 97.56 155 PRO A O 1
ATOM 1216 N N . GLU A 1 156 ? -18.078 -37.531 -1.111 1 98.06 156 GLU A N 1
ATOM 1217 C CA . GLU A 1 156 ? -16.891 -37.5 -1.957 1 98.06 156 GLU A CA 1
ATOM 1218 C C . GLU A 1 156 ? -15.719 -36.844 -1.229 1 98.06 156 GLU A C 1
ATOM 1220 O O . GLU A 1 156 ? -14.555 -37.156 -1.496 1 98.06 156 GLU A O 1
ATOM 1225 N N . GLU A 1 157 ? -15.977 -35.844 -0.323 1 98.19 157 GLU A N 1
ATOM 1226 C CA . GLU A 1 157 ? -14.914 -35.219 0.458 1 98.19 157 GLU A CA 1
ATOM 1227 C C . GLU A 1 157 ? -14.188 -36.25 1.331 1 98.19 157 GLU A C 1
ATOM 1229 O O . GLU A 1 157 ? -12.961 -36.281 1.386 1 98.19 157 GLU A O 1
ATOM 1234 N N . GLU A 1 158 ? -14.977 -37.062 2.053 1 97.94 158 GLU A N 1
ATOM 1235 C CA . GLU A 1 158 ? -14.391 -38.094 2.908 1 97.94 158 GLU A CA 1
ATOM 1236 C C . GLU A 1 158 ? -13.594 -39.094 2.09 1 97.94 158 GLU A C 1
ATOM 1238 O O . GLU A 1 158 ? -12.539 -39.562 2.529 1 97.94 158 GLU A O 1
ATOM 1243 N N . ALA A 1 159 ? -14.164 -39.469 0.917 1 98.56 159 ALA A N 1
ATOM 1244 C CA . ALA A 1 159 ? -13.469 -40.375 0.024 1 98.56 159 ALA A CA 1
ATOM 1245 C C . ALA A 1 159 ? -12.117 -39.812 -0.41 1 98.56 159 ALA A C 1
ATOM 1247 O O . ALA A 1 159 ? -11.102 -40.5 -0.401 1 98.56 159 ALA A O 1
ATOM 1248 N N . GLN A 1 160 ? -12.062 -38.594 -0.814 1 98.69 160 GLN A N 1
ATOM 1249 C CA . GLN A 1 160 ? -10.812 -37.938 -1.218 1 98.69 160 GLN A CA 1
ATOM 1250 C C . GLN A 1 160 ? -9.82 -37.875 -0.059 1 98.69 160 GLN A C 1
ATOM 1252 O O . GLN A 1 160 ? -8.625 -38.094 -0.248 1 98.69 160 GLN A O 1
ATOM 1257 N N . LYS A 1 161 ? -10.344 -37.469 1.146 1 98.56 161 LYS A N 1
ATOM 1258 C CA . LYS A 1 161 ? -9.484 -37.375 2.32 1 98.56 161 LYS A CA 1
ATOM 1259 C C . LYS A 1 161 ? -8.781 -38.688 2.6 1 98.56 161 LYS A C 1
ATOM 1261 O O . LYS A 1 161 ? -7.559 -38.719 2.762 1 98.56 161 LYS A O 1
ATOM 1266 N N . ALA A 1 162 ? -9.562 -39.719 2.621 1 98.5 162 ALA A N 1
ATOM 1267 C CA . ALA A 1 162 ? -9.008 -41.062 2.873 1 98.5 162 ALA A CA 1
ATOM 1268 C C . ALA A 1 162 ? -8.023 -41.469 1.778 1 98.5 162 ALA A C 1
ATOM 1270 O O . ALA A 1 162 ? -6.945 -42 2.066 1 98.5 162 ALA A O 1
ATOM 1271 N N . TRP A 1 163 ? -8.43 -41.25 0.597 1 98.81 163 TRP A N 1
ATOM 1272 C CA . TRP A 1 163 ? -7.582 -41.594 -0.547 1 98.81 163 TRP A CA 1
ATOM 1273 C C . TRP A 1 163 ? -6.262 -40.844 -0.484 1 98.81 163 TRP A C 1
ATOM 1275 O O . TRP A 1 163 ? -5.191 -41.406 -0.662 1 98.81 163 TRP A O 1
ATOM 1285 N N . LEU A 1 164 ? -6.293 -39.5 -0.285 1 98.88 164 LEU A N 1
ATOM 1286 C CA . LEU A 1 164 ? -5.105 -38.656 -0.3 1 98.88 164 LEU A CA 1
ATOM 1287 C C . LEU A 1 164 ? -4.121 -39.062 0.782 1 98.88 164 LEU A C 1
ATOM 1289 O O . LEU A 1 164 ? -2.916 -39.156 0.535 1 98.88 164 LEU A O 1
ATOM 1293 N N . GLU A 1 165 ? -4.621 -39.312 1.968 1 98.69 165 GLU A N 1
ATOM 1294 C CA . GLU A 1 165 ? -3.77 -39.75 3.064 1 98.69 165 GLU A CA 1
ATOM 1295 C C . GLU A 1 165 ? -3.088 -41.062 2.721 1 98.69 165 GLU A C 1
ATOM 1297 O O . GLU A 1 165 ? -1.888 -41.25 2.951 1 98.69 165 GLU A O 1
ATOM 1302 N N . SER A 1 166 ? -3.859 -41.969 2.17 1 98.69 166 SER A N 1
ATOM 1303 C CA . SER A 1 166 ? -3.322 -43.281 1.791 1 98.69 166 SER A CA 1
ATOM 1304 C C . SER A 1 166 ? -2.316 -43.156 0.652 1 98.69 166 SER A C 1
ATOM 1306 O O . SER A 1 166 ? -1.267 -43.781 0.669 1 98.69 166 SER A O 1
ATOM 1308 N N . ASP A 1 167 ? -2.686 -42.406 -0.327 1 98.81 167 ASP A N 1
ATOM 1309 C CA . ASP A 1 167 ? -1.839 -42.219 -1.502 1 98.81 167 ASP A CA 1
ATOM 1310 C C . ASP A 1 167 ? -0.486 -41.625 -1.117 1 98.81 167 ASP A C 1
ATOM 1312 O O . ASP A 1 167 ? 0.559 -42.125 -1.552 1 98.81 167 ASP A O 1
ATOM 1316 N N . LEU A 1 168 ? -0.463 -40.594 -0.334 1 98.69 168 LEU A N 1
ATOM 1317 C CA . LEU A 1 168 ? 0.78 -39.938 0.093 1 98.69 168 LEU A CA 1
ATOM 1318 C C . LEU A 1 168 ? 1.612 -40.906 0.945 1 98.69 168 LEU A C 1
ATOM 1320 O O . LEU A 1 168 ? 2.832 -40.969 0.78 1 98.69 168 LEU A O 1
ATOM 1324 N N . ALA A 1 169 ? 0.92 -41.594 1.828 1 98.31 169 ALA A N 1
ATOM 1325 C CA . ALA A 1 169 ? 1.625 -42.562 2.672 1 98.31 169 ALA A CA 1
ATOM 1326 C C . ALA A 1 169 ? 2.305 -43.625 1.829 1 98.31 169 ALA A C 1
ATOM 1328 O O . ALA A 1 169 ? 3.436 -44.031 2.113 1 98.31 169 ALA A O 1
ATOM 1329 N N . SER A 1 170 ? 1.643 -44.062 0.808 1 98.31 170 SER A N 1
ATOM 1330 C CA . SER A 1 170 ? 2.133 -45.156 -0.024 1 98.31 170 SER A CA 1
ATOM 1331 C C . SER A 1 170 ? 3.258 -44.688 -0.941 1 98.31 170 SER A C 1
ATOM 1333 O O . SER A 1 170 ? 3.994 -45.531 -1.493 1 98.31 170 SER A O 1
ATOM 1335 N N . ASN A 1 171 ? 3.4 -43.438 -1.129 1 98.19 171 ASN A N 1
ATOM 1336 C CA . ASN A 1 171 ? 4.395 -42.906 -2.053 1 98.19 171 ASN A CA 1
ATOM 1337 C C . ASN A 1 171 ? 5.375 -41.969 -1.344 1 98.19 171 ASN A C 1
ATOM 1339 O O . ASN A 1 171 ? 5.961 -41.094 -1.971 1 98.19 171 ASN A O 1
ATOM 1343 N N . ALA A 1 172 ? 5.508 -42.094 -0.038 1 96.06 172 ALA A N 1
ATOM 1344 C CA . ALA A 1 172 ? 6.285 -41.188 0.819 1 96.06 172 ALA A CA 1
ATOM 1345 C C . ALA A 1 172 ? 7.758 -41.188 0.43 1 96.06 172 ALA A C 1
ATOM 1347 O O . ALA A 1 172 ? 8.5 -40.281 0.764 1 96.06 172 ALA A O 1
ATOM 1348 N N . SER A 1 173 ? 8.211 -42.188 -0.255 1 95.75 173 SER A N 1
ATOM 1349 C CA . SER A 1 173 ? 9.617 -42.312 -0.638 1 95.75 173 SER A CA 1
ATOM 1350 C C . SER A 1 173 ? 9.883 -41.625 -1.975 1 95.75 173 SER A C 1
ATOM 1352 O O . SER A 1 173 ? 11.031 -41.406 -2.359 1 95.75 173 SER A O 1
ATOM 1354 N N . ARG A 1 174 ? 8.898 -41.25 -2.707 1 97 174 ARG A N 1
ATOM 1355 C CA . ARG A 1 174 ? 9.023 -40.562 -3.996 1 97 174 ARG A CA 1
ATOM 1356 C C . ARG A 1 174 ? 8.984 -39.062 -3.826 1 97 174 ARG A C 1
ATOM 1358 O O . ARG A 1 174 ? 8.609 -38.562 -2.766 1 97 174 ARG A O 1
ATOM 1365 N N . ARG A 1 175 ? 9.461 -38.406 -4.887 1 98.25 175 ARG A N 1
ATOM 1366 C CA . ARG A 1 175 ? 9.266 -36.969 -4.945 1 98.25 175 ARG A CA 1
ATOM 1367 C C . ARG A 1 175 ? 7.832 -36.594 -5.328 1 98.25 175 ARG A C 1
ATOM 1369 O O . ARG A 1 175 ? 7.336 -37.062 -6.359 1 98.25 175 ARG A O 1
ATOM 1376 N N . ILE A 1 176 ? 7.156 -35.844 -4.512 1 98.81 176 ILE A N 1
ATOM 1377 C CA . ILE A 1 176 ? 5.723 -35.656 -4.684 1 98.81 176 ILE A CA 1
ATOM 1378 C C . ILE A 1 176 ? 5.434 -34.219 -5.141 1 98.81 176 ILE A C 1
ATOM 1380 O O . ILE A 1 176 ? 5.969 -33.25 -4.578 1 98.81 176 ILE A O 1
ATOM 1384 N N . PHE A 1 177 ? 4.695 -34.031 -6.168 1 98.88 177 PHE A N 1
ATOM 1385 C CA . PHE A 1 177 ? 4.141 -32.781 -6.676 1 98.88 177 PHE A CA 1
ATOM 1386 C C . PHE A 1 177 ? 2.619 -32.781 -6.594 1 98.88 177 PHE A C 1
ATOM 1388 O O . PHE A 1 177 ? 1.981 -33.781 -6.938 1 98.88 177 PHE A O 1
ATOM 1395 N N . LEU A 1 178 ? 2.059 -31.766 -6.066 1 98.94 178 LEU A N 1
ATOM 1396 C CA . LEU A 1 178 ? 0.618 -31.703 -5.848 1 98.94 178 LEU A CA 1
ATOM 1397 C C . LEU A 1 178 ? -0.003 -30.578 -6.68 1 98.94 178 LEU A C 1
ATOM 1399 O O . LEU A 1 178 ? 0.537 -29.469 -6.742 1 98.94 178 LEU A O 1
ATOM 1403 N N . ALA A 1 179 ? -1.057 -30.875 -7.445 1 98.94 179 ALA A N 1
ATOM 1404 C CA . ALA A 1 179 ? -1.823 -29.891 -8.211 1 98.94 179 ALA A CA 1
ATOM 1405 C C . ALA A 1 179 ? -3.215 -29.703 -7.617 1 98.94 179 ALA A C 1
ATOM 1407 O O . ALA A 1 179 ? -3.914 -30.672 -7.324 1 98.94 179 ALA A O 1
ATOM 1408 N N . ILE A 1 180 ? -3.574 -28.5 -7.379 1 98.88 180 ILE A N 1
ATOM 1409 C CA . ILE A 1 180 ? -4.828 -28.125 -6.727 1 98.88 180 ILE A CA 1
ATOM 1410 C C . ILE A 1 180 ? -5.297 -26.766 -7.234 1 98.88 180 ILE A C 1
ATOM 1412 O O . ILE A 1 180 ? -4.484 -25.938 -7.648 1 98.88 180 ILE A O 1
ATOM 1416 N N . HIS A 1 181 ? -6.578 -26.531 -7.238 1 98.81 181 HIS A N 1
ATOM 1417 C CA . HIS A 1 181 ? -7.078 -25.312 -7.855 1 98.81 181 HIS A CA 1
ATOM 1418 C C . HIS A 1 181 ? -6.973 -24.125 -6.902 1 98.81 181 HIS A C 1
ATOM 1420 O O . HIS A 1 181 ? -6.328 -23.125 -7.219 1 98.81 181 HIS A O 1
ATOM 1426 N N . TYR A 1 182 ? -7.578 -24.219 -5.676 1 98.19 182 TYR A N 1
ATOM 1427 C CA . TYR A 1 182 ? -7.496 -23.141 -4.691 1 98.19 182 TYR A CA 1
ATOM 1428 C C . TYR A 1 182 ? -6.156 -23.172 -3.969 1 98.19 182 TYR A C 1
ATOM 1430 O O . TYR A 1 182 ? -5.711 -24.219 -3.502 1 98.19 182 TYR A O 1
ATOM 1438 N N . PRO A 1 183 ? -5.484 -22 -3.914 1 98.62 183 PRO A N 1
ATOM 1439 C CA . PRO A 1 183 ? -4.328 -21.984 -3.016 1 98.62 183 PRO A CA 1
ATOM 1440 C C . PRO A 1 183 ? -4.719 -22.078 -1.544 1 98.62 183 PRO A C 1
ATOM 1442 O O . PRO A 1 183 ? -5.816 -21.656 -1.166 1 98.62 183 PRO A O 1
ATOM 1445 N N . PRO A 1 184 ? -3.848 -22.656 -0.729 1 98.56 184 PRO A N 1
ATOM 1446 C CA . PRO A 1 184 ? -4.152 -22.672 0.705 1 98.56 184 PRO A CA 1
ATOM 1447 C C . PRO A 1 184 ? -4.27 -21.266 1.293 1 98.56 184 PRO A C 1
ATOM 1449 O O . PRO A 1 184 ? -5.074 -21.031 2.201 1 98.56 184 PRO A O 1
ATOM 1452 N N . TYR A 1 185 ? -3.496 -20.359 0.844 1 97.94 185 TYR A N 1
ATOM 1453 C CA . TYR A 1 185 ? -3.504 -18.969 1.279 1 97.94 185 TYR A CA 1
ATOM 1454 C C . TYR A 1 185 ? -2.832 -18.078 0.247 1 97.94 185 TYR A C 1
ATOM 1456 O O . TYR A 1 185 ? -2.197 -18.562 -0.69 1 97.94 185 TYR A O 1
ATOM 1464 N N . VAL A 1 186 ? -2.994 -16.719 0.348 1 97.06 186 VAL A N 1
ATOM 1465 C CA . VAL A 1 186 ? -2.42 -15.773 -0.602 1 97.06 186 VAL A CA 1
ATOM 1466 C C . VAL A 1 186 ? -1.587 -14.734 0.144 1 97.06 186 VAL A C 1
ATOM 1468 O O . VAL A 1 186 ? -1.088 -13.781 -0.459 1 97.06 186 VAL A O 1
ATOM 1471 N N . TRP A 1 187 ? -1.471 -14.828 1.459 1 95.94 187 TRP A N 1
ATOM 1472 C CA . TRP A 1 187 ? -0.667 -13.977 2.326 1 95.94 187 TRP A CA 1
ATOM 1473 C C . TRP A 1 187 ? 0.13 -14.805 3.324 1 95.94 187 TRP A C 1
ATOM 1475 O O . TRP A 1 187 ? 1.342 -14.977 3.174 1 95.94 187 TRP A O 1
ATOM 1485 N N . GLN A 1 188 ? -0.615 -15.453 4.195 1 96.56 188 GLN A N 1
ATOM 1486 C CA . GLN A 1 188 ? 0.023 -16.312 5.195 1 96.56 188 GLN A CA 1
ATOM 1487 C C . GLN A 1 188 ? -0.894 -17.453 5.602 1 96.56 188 GLN A C 1
ATOM 1489 O O . GLN A 1 188 ? -2.107 -17.391 5.395 1 96.56 188 GLN A O 1
ATOM 1494 N N . ALA A 1 189 ? -0.359 -18.453 6.234 1 97.12 189 ALA A N 1
ATOM 1495 C CA . ALA A 1 189 ? -1.042 -19.719 6.492 1 97.12 189 ALA A CA 1
ATOM 1496 C C . ALA A 1 189 ? -2.238 -19.516 7.422 1 97.12 189 ALA A C 1
ATOM 1498 O O . ALA A 1 189 ? -3.242 -20.219 7.309 1 97.12 189 ALA A O 1
ATOM 1499 N N . ASP A 1 190 ? -2.162 -18.594 8.32 1 95.56 190 ASP A N 1
ATOM 1500 C CA . ASP A 1 190 ? -3.219 -18.422 9.312 1 95.56 190 ASP A CA 1
ATOM 1501 C C . ASP A 1 190 ? -4.145 -17.266 8.93 1 95.56 190 ASP A C 1
ATOM 1503 O O . ASP A 1 190 ? -4.859 -16.734 9.781 1 95.56 190 ASP A O 1
ATOM 1507 N N . GLU A 1 191 ? -4.117 -16.812 7.641 1 95.38 191 GLU A N 1
ATOM 1508 C CA . GLU A 1 191 ? -4.992 -15.742 7.191 1 95.38 191 GLU A CA 1
ATOM 1509 C C . GLU A 1 191 ? -6.461 -16.156 7.277 1 95.38 191 GLU A C 1
ATOM 1511 O O . GLU A 1 191 ? -6.777 -17.344 7.316 1 95.38 191 GLU A O 1
ATOM 1516 N N . PRO A 1 192 ? -7.391 -15.219 7.332 1 91.38 192 PRO A N 1
ATOM 1517 C CA . PRO A 1 192 ? -8.812 -15.562 7.305 1 91.38 192 PRO A CA 1
ATOM 1518 C C . PRO A 1 192 ? -9.242 -16.172 5.973 1 91.38 192 PRO A C 1
ATOM 1520 O O . PRO A 1 192 ? -8.602 -15.953 4.945 1 91.38 192 PRO A O 1
ATOM 1523 N N . GLY A 1 193 ? -10.312 -16.969 6.066 1 91.44 193 GLY A N 1
ATOM 1524 C CA . GLY A 1 193 ? -10.898 -17.469 4.836 1 91.44 193 GLY A CA 1
ATOM 1525 C C . GLY A 1 193 ? -11.383 -16.375 3.908 1 91.44 193 GLY A C 1
ATOM 1526 O O . GLY A 1 193 ? -11.859 -15.336 4.363 1 91.44 193 GLY A O 1
ATOM 1527 N N . SER A 1 194 ? -11.234 -16.531 2.637 1 90.75 194 SER A N 1
ATOM 1528 C CA . SER A 1 194 ? -11.727 -15.656 1.579 1 90.75 194 SER A CA 1
ATOM 1529 C C . SER A 1 194 ? -12.141 -16.453 0.348 1 90.75 194 SER A C 1
ATOM 1531 O O . SER A 1 194 ? -12.039 -17.688 0.331 1 90.75 194 SER A O 1
ATOM 1533 N N . TYR A 1 195 ? -12.609 -15.742 -0.589 1 90.44 195 TYR A N 1
ATOM 1534 C CA . TYR A 1 195 ? -12.984 -16.406 -1.828 1 90.44 195 TYR A CA 1
ATOM 1535 C C . TYR A 1 195 ? -11.781 -17.078 -2.479 1 90.44 195 TYR A C 1
ATOM 1537 O O . TYR A 1 195 ? -11.93 -18.078 -3.195 1 90.44 195 TYR A O 1
ATOM 1545 N N . ASP A 1 196 ? -10.602 -16.641 -2.141 1 94.25 196 ASP A N 1
ATOM 1546 C CA . ASP A 1 196 ? -9.438 -16.984 -2.963 1 94.25 196 ASP A CA 1
ATOM 1547 C C . ASP A 1 196 ? -8.602 -18.078 -2.307 1 94.25 196 ASP A C 1
ATOM 1549 O O . ASP A 1 196 ? -7.633 -18.562 -2.895 1 94.25 196 ASP A O 1
ATOM 1553 N N . ASN A 1 197 ? -8.914 -18.484 -1.095 1 96.12 197 ASN A N 1
ATOM 1554 C CA . ASN A 1 197 ? -8.094 -19.484 -0.412 1 96.12 197 ASN A CA 1
ATOM 1555 C C . ASN A 1 197 ? -8.945 -20.641 0.101 1 96.12 197 ASN A C 1
ATOM 1557 O O . ASN A 1 197 ? -10.164 -20.656 -0.086 1 96.12 197 ASN A O 1
ATOM 1561 N N . ILE A 1 198 ? -8.344 -21.688 0.551 1 97.5 198 ILE A N 1
ATOM 1562 C CA . ILE A 1 198 ? -9.031 -22.797 1.197 1 97.5 198 ILE A CA 1
ATOM 1563 C C . ILE A 1 198 ? -9.352 -22.438 2.646 1 97.5 198 ILE A C 1
ATOM 1565 O O . ILE A 1 198 ? -8.477 -21.984 3.385 1 97.5 198 ILE A O 1
ATOM 1569 N N . ASP A 1 199 ? -10.586 -22.625 3.062 1 95.31 199 ASP A N 1
ATOM 1570 C CA . ASP A 1 199 ? -11 -22.312 4.426 1 95.31 199 ASP A CA 1
ATOM 1571 C C . ASP A 1 199 ? -10.578 -23.406 5.395 1 95.31 199 ASP A C 1
ATOM 1573 O O . ASP A 1 199 ? -10.25 -24.516 4.969 1 95.31 199 ASP A O 1
ATOM 1577 N N . GLU A 1 200 ? -10.562 -23.031 6.594 1 95.94 200 GLU A N 1
ATOM 1578 C CA . GLU A 1 200 ? -10.367 -24.031 7.641 1 95.94 200 GLU A CA 1
ATOM 1579 C C . GLU A 1 200 ? -11.609 -24.906 7.809 1 95.94 200 GLU A C 1
ATOM 1581 O O . GLU A 1 200 ? -12.727 -24.469 7.52 1 95.94 200 GLU A O 1
ATOM 1586 N N . PRO A 1 201 ? -11.367 -26.094 8.312 1 97 201 PRO A N 1
ATOM 1587 C CA . PRO A 1 201 ? -10.117 -26.688 8.789 1 97 201 PRO A CA 1
ATOM 1588 C C . PRO A 1 201 ? -9.312 -27.328 7.668 1 97 201 PRO A C 1
ATOM 1590 O O . PRO A 1 201 ? -8.188 -27.797 7.895 1 97 201 PRO A O 1
ATOM 1593 N N . ALA A 1 202 ? -9.844 -27.422 6.461 1 98.25 202 ALA A N 1
ATOM 1594 C CA . ALA A 1 202 ? -9.211 -28.141 5.359 1 98.25 202 ALA A CA 1
ATOM 1595 C C . ALA A 1 202 ? -7.832 -27.562 5.051 1 98.25 202 ALA A C 1
ATOM 1597 O O . ALA A 1 202 ? -6.91 -28.312 4.707 1 98.25 202 ALA A O 1
ATOM 1598 N N . ARG A 1 203 ? -7.66 -26.297 5.168 1 98.38 203 ARG A N 1
ATOM 1599 C CA . ARG A 1 203 ? -6.375 -25.656 4.883 1 98.38 203 ARG A CA 1
ATOM 1600 C C . ARG A 1 203 ? -5.277 -26.234 5.777 1 98.38 203 ARG A C 1
ATOM 1602 O O . ARG A 1 203 ? -4.246 -26.688 5.285 1 98.38 203 ARG A O 1
ATOM 1609 N N . SER A 1 204 ? -5.523 -26.141 7.121 1 98.5 204 SER A N 1
ATOM 1610 C CA . SER A 1 204 ? -4.523 -26.609 8.07 1 98.5 204 SER A CA 1
ATOM 1611 C C . SER A 1 204 ? -4.25 -28.094 7.883 1 98.5 204 SER A C 1
ATOM 1613 O O . SER A 1 204 ? -3.109 -28.547 8.016 1 98.5 204 SER A O 1
ATOM 1615 N N . TRP A 1 205 ? -5.328 -28.844 7.613 1 98.56 205 TRP A N 1
ATOM 1616 C CA . TRP A 1 205 ? -5.184 -30.266 7.348 1 98.56 205 TRP A CA 1
ATOM 1617 C C . TRP A 1 205 ? -4.273 -30.5 6.148 1 98.56 205 TRP A C 1
ATOM 1619 O O . TRP A 1 205 ? -3.318 -31.281 6.23 1 98.56 205 TRP A O 1
ATOM 1629 N N . LEU A 1 206 ? -4.523 -29.828 5.035 1 98.81 206 LEU A N 1
ATOM 1630 C CA . LEU A 1 206 ? -3.746 -29.984 3.812 1 98.81 206 LEU A CA 1
ATOM 1631 C C . LEU A 1 206 ? -2.291 -29.594 4.035 1 98.81 206 LEU A C 1
ATOM 1633 O O . LEU A 1 206 ? -1.378 -30.297 3.613 1 98.81 206 LEU A O 1
ATOM 1637 N N . LEU A 1 207 ? -2.062 -28.453 4.688 1 98.69 207 LEU A N 1
ATOM 1638 C CA . LEU A 1 207 ? -0.714 -27.953 4.934 1 98.69 207 LEU A CA 1
ATOM 1639 C C . LEU A 1 207 ? 0.064 -28.906 5.828 1 98.69 207 LEU A C 1
ATOM 1641 O O . LEU A 1 207 ? 1.256 -29.141 5.609 1 98.69 207 LEU A O 1
ATOM 1645 N N . SER A 1 208 ? -0.627 -29.469 6.812 1 98.38 208 SER A N 1
ATOM 1646 C CA . SER A 1 208 ? 0.019 -30.438 7.688 1 98.38 208 SER A CA 1
ATOM 1647 C C . SER A 1 208 ? 0.398 -31.703 6.926 1 98.38 208 SER A C 1
ATOM 1649 O O . SER A 1 208 ? 1.472 -32.25 7.145 1 98.38 208 SER A O 1
ATOM 1651 N N . LEU A 1 209 ? -0.486 -32.156 6.09 1 98.19 209 LEU A N 1
ATOM 1652 C CA . LEU A 1 209 ? -0.253 -33.344 5.297 1 98.19 209 LEU A CA 1
ATOM 1653 C C . LEU A 1 209 ? 0.921 -33.156 4.344 1 98.19 209 LEU A C 1
ATOM 1655 O O . LEU A 1 209 ? 1.779 -34.031 4.223 1 98.19 209 LEU A O 1
ATOM 1659 N N . THR A 1 210 ? 0.963 -32.031 3.65 1 98.19 210 THR A N 1
ATOM 1660 C CA . THR A 1 210 ? 2.027 -31.781 2.686 1 98.19 210 THR A CA 1
ATOM 1661 C C . THR A 1 210 ? 3.375 -31.641 3.393 1 98.19 210 THR A C 1
ATOM 1663 O O . THR A 1 210 ? 4.402 -32.062 2.863 1 98.19 210 THR A O 1
ATOM 1666 N N . ALA A 1 211 ? 3.375 -31.031 4.551 1 97.5 211 ALA A N 1
ATOM 1667 C CA . ALA A 1 211 ? 4.602 -30.922 5.34 1 97.5 211 ALA A CA 1
ATOM 1668 C C . ALA A 1 211 ? 5.074 -32.312 5.801 1 97.5 211 ALA A C 1
ATOM 1670 O O . ALA A 1 211 ? 6.266 -32.625 5.715 1 97.5 211 ALA A O 1
ATOM 1671 N N . ARG A 1 212 ? 4.152 -33.156 6.289 1 97.81 212 ARG A N 1
ATOM 1672 C CA . ARG A 1 212 ? 4.457 -34.469 6.832 1 97.81 212 ARG A CA 1
ATOM 1673 C C . ARG A 1 212 ? 5.105 -35.344 5.781 1 97.81 212 ARG A C 1
ATOM 1675 O O . ARG A 1 212 ? 6.059 -36.094 6.074 1 97.81 212 ARG A O 1
ATOM 1682 N N . TYR A 1 213 ? 4.602 -35.312 4.582 1 98.25 213 TYR A N 1
ATOM 1683 C CA . TYR A 1 213 ? 5.059 -36.25 3.562 1 98.25 213 TYR A CA 1
ATOM 1684 C C . TYR A 1 213 ? 6.055 -35.562 2.621 1 98.25 213 TYR A C 1
ATOM 1686 O O . TYR A 1 213 ? 6.457 -36.156 1.615 1 98.25 213 TYR A O 1
ATOM 1694 N N . GLY A 1 214 ? 6.434 -34.312 2.936 1 97.31 214 GLY A N 1
ATOM 1695 C CA . GLY A 1 214 ? 7.492 -33.625 2.211 1 97.31 214 GLY A CA 1
ATOM 1696 C C . GLY A 1 214 ? 7.148 -33.375 0.757 1 97.31 214 GLY A C 1
ATOM 1697 O O . GLY A 1 214 ? 7.961 -33.625 -0.135 1 97.31 214 GLY A O 1
ATOM 1698 N N . VAL A 1 215 ? 5.918 -32.969 0.493 1 98.56 215 VAL A N 1
ATOM 1699 C CA . VAL A 1 215 ? 5.543 -32.594 -0.861 1 98.56 215 VAL A CA 1
ATOM 1700 C C . VAL A 1 215 ? 6.5 -31.516 -1.376 1 98.56 215 VAL A C 1
ATOM 1702 O O . VAL A 1 215 ? 6.742 -30.516 -0.699 1 98.56 215 VAL A O 1
ATOM 1705 N N . GLU A 1 216 ? 7.066 -31.75 -2.52 1 98.31 216 GLU A N 1
ATOM 1706 C CA . GLU A 1 216 ? 8.109 -30.859 -3.043 1 98.31 216 GLU A CA 1
ATOM 1707 C C . GLU A 1 216 ? 7.523 -29.547 -3.551 1 98.31 216 GLU A C 1
ATOM 1709 O O . GLU A 1 216 ? 8.062 -28.484 -3.273 1 98.31 216 GLU A O 1
ATOM 1714 N N . ALA A 1 217 ? 6.402 -29.625 -4.281 1 98.75 217 ALA A N 1
ATOM 1715 C CA . ALA A 1 217 ? 5.773 -28.422 -4.812 1 98.75 217 ALA A CA 1
ATOM 1716 C C . ALA A 1 217 ? 4.258 -28.578 -4.887 1 98.75 217 ALA A C 1
ATOM 1718 O O . ALA A 1 217 ? 3.75 -29.688 -5.094 1 98.75 217 ALA A O 1
ATOM 1719 N N . MET A 1 218 ? 3.619 -27.562 -4.621 1 98.88 218 MET A N 1
ATOM 1720 C CA . MET A 1 218 ? 2.18 -27.422 -4.82 1 98.88 218 MET A CA 1
ATOM 1721 C C . MET A 1 218 ? 1.874 -26.344 -5.855 1 98.88 218 MET A C 1
ATOM 1723 O O . MET A 1 218 ? 2.312 -25.203 -5.715 1 98.88 218 MET A O 1
ATOM 1727 N N . PHE A 1 219 ? 1.192 -26.672 -6.957 1 98.88 219 PHE A N 1
ATOM 1728 C CA . PHE A 1 219 ? 0.787 -25.719 -7.992 1 98.88 219 PHE A CA 1
ATOM 1729 C C . PHE A 1 219 ? -0.699 -25.406 -7.883 1 98.88 219 PHE A C 1
ATOM 1731 O O . PHE A 1 219 ? -1.531 -26.312 -7.82 1 98.88 219 PHE A O 1
ATOM 1738 N N . CYS A 1 220 ? -1.003 -24.125 -7.848 1 98.88 220 CYS A N 1
ATOM 1739 C CA . CYS A 1 220 ? -2.377 -23.688 -7.656 1 98.88 220 CYS A CA 1
ATOM 1740 C C . CYS A 1 220 ? -2.801 -22.734 -8.766 1 98.88 220 CYS A C 1
ATOM 1742 O O . CYS A 1 220 ? -1.954 -22.172 -9.477 1 98.88 220 CYS A O 1
ATOM 1744 N N . GLY A 1 221 ? -4.137 -22.578 -8.984 1 98.44 221 GLY A N 1
ATOM 1745 C CA . GLY A 1 221 ? -4.73 -21.609 -9.898 1 98.44 221 GLY A CA 1
ATOM 1746 C C . GLY A 1 221 ? -5.746 -20.703 -9.234 1 98.44 221 GLY A C 1
ATOM 1747 O O . GLY A 1 221 ? -5.477 -20.141 -8.172 1 98.44 221 GLY A O 1
ATOM 1748 N N . HIS A 1 222 ? -6.781 -20.312 -9.812 1 97.12 222 HIS A N 1
ATOM 1749 C CA . HIS A 1 222 ? -7.984 -19.688 -9.281 1 97.12 222 HIS A CA 1
ATOM 1750 C C . HIS A 1 222 ? -7.805 -18.172 -9.156 1 97.12 222 HIS A C 1
ATOM 1752 O O . HIS A 1 222 ? -8.68 -17.406 -9.555 1 97.12 222 HIS A O 1
ATOM 1758 N N . VAL A 1 223 ? -6.711 -17.672 -8.68 1 96.88 223 VAL A N 1
ATOM 1759 C CA . VAL A 1 223 ? -6.523 -16.266 -8.297 1 96.88 223 VAL A CA 1
ATOM 1760 C C . VAL A 1 223 ? -6.078 -15.461 -9.516 1 96.88 223 VAL A C 1
ATOM 1762 O O . VAL A 1 223 ? -6.25 -14.242 -9.547 1 96.88 223 VAL A O 1
ATOM 1765 N N . HIS A 1 224 ? -5.477 -16.031 -10.547 1 96.81 224 HIS A N 1
ATOM 1766 C CA . HIS A 1 224 ? -5.047 -15.422 -11.805 1 96.81 224 HIS A CA 1
ATOM 1767 C C . HIS A 1 224 ? -3.922 -14.422 -11.586 1 96.81 224 HIS A C 1
ATOM 1769 O O . HIS A 1 224 ? -3.791 -13.453 -12.336 1 96.81 224 HIS A O 1
ATOM 1775 N N . ASN A 1 225 ? -3.242 -14.453 -10.484 1 94.56 225 ASN A N 1
ATOM 1776 C CA . ASN A 1 225 ? -2.076 -13.633 -10.164 1 94.56 225 ASN A CA 1
ATOM 1777 C C . ASN A 1 225 ? -0.929 -14.477 -9.617 1 94.56 225 ASN A C 1
ATOM 1779 O O . ASN A 1 225 ? -1.158 -15.484 -8.953 1 94.56 225 ASN A O 1
ATOM 1783 N N . PHE A 1 226 ? 0.193 -13.992 -9.836 1 95.06 226 PHE A N 1
ATOM 1784 C CA . PHE A 1 226 ? 1.366 -14.727 -9.383 1 95.06 226 PHE A CA 1
ATOM 1785 C C . PHE A 1 226 ? 1.551 -14.586 -7.879 1 95.06 226 PHE A C 1
ATOM 1787 O O . PHE A 1 226 ? 1.352 -13.5 -7.324 1 95.06 226 PHE A O 1
ATOM 1794 N N . TRP A 1 227 ? 1.873 -15.602 -7.25 1 96.19 227 TRP A N 1
ATOM 1795 C CA . TRP A 1 227 ? 2.219 -15.672 -5.832 1 96.19 227 TRP A CA 1
ATOM 1796 C C . TRP A 1 227 ? 3.102 -16.875 -5.547 1 96.19 227 TRP A C 1
ATOM 1798 O O . TRP A 1 227 ? 2.936 -17.938 -6.164 1 96.19 227 TRP A O 1
ATOM 1808 N N . TYR A 1 228 ? 4.125 -16.75 -4.664 1 97.56 228 TYR A N 1
ATOM 1809 C CA . TYR A 1 228 ? 5.043 -17.812 -4.297 1 97.56 228 TYR A CA 1
ATOM 1810 C C . TYR A 1 228 ? 5.344 -17.781 -2.801 1 97.56 228 TYR A C 1
ATOM 1812 O O . TYR A 1 228 ? 5.586 -16.719 -2.229 1 97.56 228 TYR A O 1
ATOM 1820 N N . ASP A 1 229 ? 5.273 -18.953 -2.189 1 97.38 229 ASP A N 1
ATOM 1821 C CA . ASP A 1 229 ? 5.668 -19.078 -0.791 1 97.38 229 ASP A CA 1
ATOM 1822 C C . ASP A 1 229 ? 6.195 -20.484 -0.502 1 97.38 229 ASP A C 1
ATOM 1824 O O . ASP A 1 229 ? 6.242 -21.328 -1.396 1 97.38 229 ASP A O 1
ATOM 1828 N N . GLN A 1 230 ? 6.75 -20.703 0.695 1 96.88 230 GLN A N 1
ATOM 1829 C CA . GLN A 1 230 ? 7.207 -22 1.174 1 96.88 230 GLN A CA 1
ATOM 1830 C C . GLN A 1 230 ? 6.59 -22.344 2.527 1 96.88 230 GLN A C 1
ATOM 1832 O O . GLN A 1 230 ? 6.656 -21.531 3.463 1 96.88 230 GLN A O 1
ATOM 1837 N N . HIS A 1 231 ? 5.926 -23.375 2.658 1 96.88 231 HIS A N 1
ATOM 1838 C CA . HIS A 1 231 ? 5.422 -23.922 3.912 1 96.88 231 HIS A CA 1
ATOM 1839 C C . HIS A 1 231 ? 6.055 -25.266 4.223 1 96.88 231 HIS A C 1
ATOM 1841 O O . HIS A 1 231 ? 5.816 -26.25 3.516 1 96.88 231 HIS A O 1
ATOM 1847 N N . GLY A 1 232 ? 6.844 -25.328 5.289 1 94.75 232 GLY A N 1
ATOM 1848 C CA . GLY A 1 232 ? 7.703 -26.484 5.426 1 94.75 232 GLY A CA 1
ATOM 1849 C C . GLY A 1 232 ? 8.617 -26.703 4.234 1 94.75 232 GLY A C 1
ATOM 1850 O O . GLY A 1 232 ? 9.312 -25.766 3.803 1 94.75 232 GLY A O 1
ATOM 1851 N N . PRO A 1 233 ? 8.688 -27.922 3.777 1 94.94 233 PRO A N 1
ATOM 1852 C CA . PRO A 1 233 ? 9.547 -28.156 2.615 1 94.94 233 PRO A CA 1
ATOM 1853 C C . PRO A 1 233 ? 8.852 -27.844 1.293 1 94.94 233 PRO A C 1
ATOM 1855 O O . PRO A 1 233 ? 9.484 -27.891 0.234 1 94.94 233 PRO A O 1
ATOM 1858 N N . THR A 1 234 ? 7.598 -27.531 1.303 1 97.94 234 THR A N 1
ATOM 1859 C CA . THR A 1 234 ? 6.785 -27.453 0.092 1 97.94 234 THR A CA 1
ATOM 1860 C C . THR A 1 234 ? 6.852 -26.062 -0.516 1 97.94 234 THR A C 1
ATOM 1862 O O . THR A 1 234 ? 6.516 -25.078 0.144 1 97.94 234 THR A O 1
ATOM 1865 N N . GLU A 1 235 ? 7.32 -25.938 -1.734 1 98.19 235 GLU A N 1
ATOM 1866 C CA . GLU A 1 235 ? 7.152 -24.703 -2.496 1 98.19 235 GLU A CA 1
ATOM 1867 C C . GLU A 1 235 ? 5.73 -24.578 -3.037 1 98.19 235 GLU A C 1
ATOM 1869 O O . GLU A 1 235 ? 5.203 -25.516 -3.639 1 98.19 235 GLU A O 1
ATOM 1874 N N . ILE A 1 236 ? 5.09 -23.484 -2.814 1 98.69 236 ILE A N 1
ATOM 1875 C CA . ILE A 1 236 ? 3.721 -23.25 -3.258 1 98.69 236 ILE A CA 1
ATOM 1876 C C . ILE A 1 236 ? 3.699 -22.172 -4.336 1 98.69 236 ILE A C 1
ATOM 1878 O O . ILE A 1 236 ? 4.184 -21.062 -4.121 1 98.69 236 ILE A O 1
ATOM 1882 N N . TYR A 1 237 ? 3.145 -22.531 -5.535 1 98.5 237 TYR A N 1
ATOM 1883 C CA . TYR A 1 237 ? 3.062 -21.625 -6.676 1 98.5 237 TYR A CA 1
ATOM 1884 C C . TYR A 1 237 ? 1.61 -21.297 -7.008 1 98.5 237 TYR A C 1
ATOM 1886 O O . TYR A 1 237 ? 0.761 -22.188 -7.051 1 98.5 237 TYR A O 1
ATOM 1894 N N . LEU A 1 238 ? 1.355 -20.062 -7.16 1 97.94 238 LEU A N 1
ATOM 1895 C CA . LEU A 1 238 ? 0.155 -19.656 -7.887 1 97.94 238 LEU A CA 1
ATOM 1896 C C . LEU A 1 238 ? 0.476 -19.375 -9.352 1 97.94 238 LEU A C 1
ATOM 1898 O O . LEU A 1 238 ? 1.245 -18.453 -9.656 1 97.94 238 LEU A O 1
ATOM 1902 N N . ALA A 1 239 ? -0.124 -20.125 -10.195 1 96.75 239 ALA A N 1
ATOM 1903 C CA . ALA A 1 239 ? 0.187 -20.047 -11.617 1 96.75 239 ALA A CA 1
ATOM 1904 C C . ALA A 1 239 ? -0.55 -18.875 -12.273 1 96.75 239 ALA A C 1
ATOM 1906 O O . ALA A 1 239 ? -1.668 -18.547 -11.875 1 96.75 239 ALA A O 1
ATOM 1907 N N . PRO A 1 240 ? 0.045 -18.266 -13.25 1 95.19 240 PRO A N 1
ATOM 1908 C CA . PRO A 1 240 ? -0.681 -17.266 -14.039 1 95.19 240 PRO A CA 1
ATOM 1909 C C . PRO A 1 240 ? -1.824 -17.875 -14.852 1 95.19 240 PRO A C 1
ATOM 1911 O O . PRO A 1 240 ? -1.768 -19.062 -15.219 1 95.19 240 PRO A O 1
ATOM 1914 N N . SER A 1 241 ? -2.781 -17.062 -15.094 1 97.94 241 SER A N 1
ATOM 1915 C CA . SER A 1 241 ? -3.879 -17.469 -15.961 1 97.94 241 SER A CA 1
ATOM 1916 C C . SER A 1 241 ? -3.498 -17.344 -17.438 1 97.94 241 SER A C 1
ATOM 1918 O O . SER A 1 241 ? -2.648 -16.531 -17.797 1 97.94 241 SER A O 1
ATOM 1920 N N . THR A 1 242 ? -4.078 -18.219 -18.234 1 97.88 242 THR A N 1
ATOM 1921 C CA . THR A 1 242 ? -3.908 -18.062 -19.688 1 97.88 242 THR A CA 1
ATOM 1922 C C . THR A 1 242 ? -4.914 -17.078 -20.25 1 97.88 242 THR A C 1
ATOM 1924 O O . THR A 1 242 ? -4.758 -16.594 -21.375 1 97.88 242 THR A O 1
ATOM 1927 N N . ALA A 1 243 ? -5.914 -16.734 -19.484 1 97.25 243 ALA A N 1
ATOM 1928 C CA . ALA A 1 243 ? -7.078 -16.062 -20.047 1 97.25 243 ALA A CA 1
ATOM 1929 C C . ALA A 1 243 ? -7.066 -14.57 -19.703 1 97.25 243 ALA A C 1
ATOM 1931 O O . ALA A 1 243 ? -6.988 -13.727 -20.594 1 97.25 243 ALA A O 1
ATOM 1932 N N . PHE A 1 244 ? -7.188 -14.211 -18.484 1 95.94 244 PHE A N 1
ATOM 1933 C CA . PHE A 1 244 ? -7.246 -12.836 -18 1 95.94 244 PHE A CA 1
ATOM 1934 C C . PHE A 1 244 ? -6.785 -12.75 -16.547 1 95.94 244 PHE A C 1
ATOM 1936 O O . PHE A 1 244 ? -6.656 -13.773 -15.867 1 95.94 244 PHE A O 1
ATOM 1943 N N . VAL A 1 245 ? -6.512 -11.547 -16.109 1 94.75 245 VAL A N 1
ATOM 1944 C CA . VAL A 1 245 ? -6.066 -11.32 -14.742 1 94.75 245 VAL A CA 1
ATOM 1945 C C . VAL A 1 245 ? -7.254 -10.906 -13.875 1 94.75 245 VAL A C 1
ATOM 1947 O O . VAL A 1 245 ? -8.18 -10.25 -14.359 1 94.75 245 VAL A O 1
ATOM 1950 N N . ARG A 1 246 ? -7.281 -11.398 -12.641 1 93 246 ARG A N 1
ATOM 1951 C CA . ARG A 1 246 ? -8.25 -10.898 -11.68 1 93 246 ARG A CA 1
ATOM 1952 C C . ARG A 1 246 ? -8.008 -9.43 -11.367 1 93 246 ARG A C 1
ATOM 1954 O O . ARG A 1 246 ? -6.949 -9.062 -10.852 1 93 246 ARG A O 1
ATOM 1961 N N . GLN A 1 247 ? -8.984 -8.594 -11.578 1 89.94 247 GLN A N 1
ATOM 1962 C CA . GLN A 1 247 ? -8.805 -7.148 -11.641 1 89.94 247 GLN A CA 1
ATOM 1963 C C . GLN A 1 247 ? -8.734 -6.543 -10.242 1 89.94 247 GLN A C 1
ATOM 1965 O O . GLN A 1 247 ? -8.258 -5.422 -10.07 1 89.94 247 GLN A O 1
ATOM 1970 N N . ASP A 1 248 ? -9.25 -7.168 -9.195 1 89.69 248 ASP A N 1
ATOM 1971 C CA . ASP A 1 248 ? -9.195 -6.602 -7.852 1 89.69 248 ASP A CA 1
ATOM 1972 C C . ASP A 1 248 ? -7.758 -6.535 -7.34 1 89.69 248 ASP A C 1
ATOM 1974 O O . ASP A 1 248 ? -7.414 -5.656 -6.551 1 89.69 248 ASP A O 1
ATOM 1978 N N . TYR A 1 249 ? -6.875 -7.418 -7.855 1 93.56 249 TYR A N 1
ATOM 1979 C CA . TYR A 1 249 ? -5.48 -7.441 -7.426 1 93.56 249 TYR A CA 1
ATOM 1980 C C . TYR A 1 249 ? -4.695 -6.301 -8.062 1 93.56 249 TYR A C 1
ATOM 1982 O O . TYR A 1 249 ? -3.547 -6.051 -7.688 1 93.56 249 TYR A O 1
ATOM 1990 N N . SER A 1 250 ? -5.324 -5.57 -8.984 1 93.69 250 SER A N 1
ATOM 1991 C CA . SER A 1 250 ? -4.688 -4.363 -9.508 1 93.69 250 SER A CA 1
ATOM 1992 C C . SER A 1 250 ? -4.438 -3.346 -8.398 1 93.69 250 SER A C 1
ATOM 1994 O O . SER A 1 250 ? -3.66 -2.406 -8.578 1 93.69 250 SER A O 1
ATOM 1996 N N . GLU A 1 251 ? -5.012 -3.58 -7.258 1 94.56 251 GLU A N 1
ATOM 1997 C CA . GLU A 1 251 ? -4.793 -2.738 -6.082 1 94.56 251 GLU A CA 1
ATOM 1998 C C . GLU A 1 251 ? -3.346 -2.814 -5.609 1 94.56 251 GLU A C 1
ATOM 2000 O O . GLU A 1 251 ? -2.896 -1.973 -4.828 1 94.56 251 GLU A O 1
ATOM 2005 N N . PHE A 1 252 ? -2.541 -3.826 -6.09 1 93.62 252 PHE A N 1
ATOM 2006 C CA . PHE A 1 252 ? -1.115 -3.93 -5.797 1 93.62 252 PHE A CA 1
ATOM 2007 C C . PHE A 1 252 ? -0.361 -2.727 -6.352 1 93.62 252 PHE A C 1
ATOM 2009 O O . PHE A 1 252 ? 0.673 -2.332 -5.809 1 93.62 252 PHE A O 1
ATOM 2016 N N . MET A 1 253 ? -0.865 -2.193 -7.41 1 92.94 253 MET A N 1
ATOM 2017 C CA . MET A 1 253 ? -0.086 -1.261 -8.219 1 92.94 253 MET A CA 1
ATOM 2018 C C . MET A 1 253 ? -0.433 0.183 -7.871 1 92.94 253 MET A C 1
ATOM 2020 O O . MET A 1 253 ? -1.607 0.525 -7.723 1 92.94 253 MET A O 1
ATOM 2024 N N . ARG A 1 254 ? 0.536 0.97 -7.672 1 92.81 254 ARG A N 1
ATOM 2025 C CA . ARG A 1 254 ? 0.333 2.385 -7.375 1 92.81 254 ARG A CA 1
ATOM 2026 C C . ARG A 1 254 ? 0.297 3.213 -8.656 1 92.81 254 ARG A C 1
ATOM 2028 O O . ARG A 1 254 ? 0.991 4.227 -8.766 1 92.81 254 ARG A O 1
ATOM 2035 N N . VAL A 1 255 ? -0.499 2.756 -9.578 1 93.31 255 VAL A N 1
ATOM 2036 C CA . VAL A 1 255 ? -0.812 3.391 -10.859 1 93.31 255 VAL A CA 1
ATOM 2037 C C . VAL A 1 255 ? -2.252 3.074 -11.25 1 93.31 255 VAL A C 1
ATOM 2039 O O . VAL A 1 255 ? -2.93 2.291 -10.586 1 93.31 255 VAL A O 1
ATOM 2042 N N . GLY A 1 256 ? -2.754 3.762 -12.305 1 90.75 256 GLY A N 1
ATOM 2043 C CA . GLY A 1 256 ? -4.031 3.332 -12.852 1 90.75 256 GLY A CA 1
ATOM 2044 C C . GLY A 1 256 ? -4.027 1.884 -13.297 1 90.75 256 GLY A C 1
ATOM 2045 O O . GLY A 1 256 ? -2.973 1.32 -13.594 1 90.75 256 GLY A O 1
ATOM 2046 N N . PRO A 1 257 ? -5.219 1.21 -13.234 1 91.19 257 PRO A N 1
ATOM 2047 C CA . PRO A 1 257 ? -5.223 -0.195 -13.648 1 91.19 257 PRO A CA 1
ATOM 2048 C C . PRO A 1 257 ? -4.695 -0.394 -15.062 1 91.19 257 PRO A C 1
ATOM 2050 O O . PRO A 1 257 ? -5.125 0.301 -15.992 1 91.19 257 PRO A O 1
ATOM 2053 N N . PRO A 1 258 ? -3.799 -1.344 -15.141 1 85.25 258 PRO A N 1
ATOM 2054 C CA . PRO A 1 258 ? -3.236 -1.596 -16.469 1 85.25 258 PRO A CA 1
ATOM 2055 C C . PRO A 1 258 ? -4.227 -2.279 -17.406 1 85.25 258 PRO A C 1
ATOM 2057 O O . PRO A 1 258 ? -5.008 -3.133 -16.984 1 85.25 258 PRO A O 1
ATOM 2060 N N . GLY A 1 259 ? -4.219 -1.857 -18.594 1 83.94 259 GLY A N 1
ATOM 2061 C CA . GLY A 1 259 ? -5.086 -2.451 -19.594 1 83.94 259 GLY A CA 1
ATOM 2062 C C . GLY A 1 259 ? -6.531 -2.008 -19.469 1 83.94 259 GLY A C 1
ATOM 2063 O O . GLY A 1 259 ? -6.82 -0.957 -18.891 1 83.94 259 GLY A O 1
ATOM 2064 N N . GLU A 1 260 ? -7.395 -2.828 -20.062 1 87.44 260 GLU A N 1
ATOM 2065 C CA . GLU A 1 260 ? -8.812 -2.496 -20.125 1 87.44 260 GLU A CA 1
ATOM 2066 C C . GLU A 1 260 ? -9.594 -3.195 -19.016 1 87.44 260 GLU A C 1
ATOM 2068 O O . GLU A 1 260 ? -9.055 -4.059 -18.328 1 87.44 260 GLU A O 1
ATOM 2073 N N . GLU A 1 261 ? -10.805 -2.742 -18.797 1 91.44 261 GLU A N 1
ATOM 2074 C CA . GLU A 1 261 ? -11.797 -3.334 -17.906 1 91.44 261 GLU A CA 1
ATOM 2075 C C . GLU A 1 261 ? -11.258 -3.434 -16.484 1 91.44 261 GLU A C 1
ATOM 2077 O O . GLU A 1 261 ? -11.305 -4.504 -15.867 1 91.44 261 GLU A O 1
ATOM 2082 N N . GLY A 1 262 ? -10.617 -2.32 -15.953 1 90.56 262 GLY A N 1
ATOM 2083 C CA . GLY A 1 262 ? -10.219 -2.197 -14.562 1 90.56 262 GLY A CA 1
ATOM 2084 C C . GLY A 1 262 ? -9.023 -3.059 -14.211 1 90.56 262 GLY A C 1
ATOM 2085 O O . GLY A 1 262 ? -8.898 -3.523 -13.07 1 90.56 262 GLY A O 1
ATOM 2086 N N . GLY A 1 263 ? -8.141 -3.373 -15.133 1 90.69 263 GLY A N 1
ATOM 2087 C CA . GLY A 1 263 ? -6.934 -4.141 -14.875 1 90.69 263 GLY A CA 1
ATOM 2088 C C . GLY A 1 263 ? -7.035 -5.586 -15.328 1 90.69 263 GLY A C 1
ATOM 2089 O O . GLY A 1 263 ? -6.07 -6.348 -15.219 1 90.69 263 GLY A O 1
ATOM 2090 N N . ARG A 1 264 ? -8.211 -5.926 -15.93 1 90.88 264 ARG A N 1
ATOM 2091 C CA . ARG A 1 264 ? -8.438 -7.305 -16.344 1 90.88 264 ARG A CA 1
ATOM 2092 C C . ARG A 1 264 ? -7.574 -7.656 -17.562 1 90.88 264 ARG A C 1
ATOM 2094 O O . ARG A 1 264 ? -7.34 -8.836 -17.844 1 90.88 264 ARG A O 1
ATOM 2101 N N . ALA A 1 265 ? -7.098 -6.664 -18.25 1 91.44 265 ALA A N 1
ATOM 2102 C CA . ALA A 1 265 ? -6.34 -6.863 -19.484 1 91.44 265 ALA A CA 1
ATOM 2103 C C . ALA A 1 265 ? -4.867 -6.531 -19.281 1 91.44 265 ALA A C 1
ATOM 2105 O O . ALA A 1 265 ? -4.242 -5.895 -20.125 1 91.44 265 ALA A O 1
ATOM 2106 N N . ASP A 1 266 ? -4.309 -6.82 -18.156 1 94.94 266 ASP A N 1
ATOM 2107 C CA . ASP A 1 266 ? -2.859 -6.762 -17.984 1 94.94 266 ASP A CA 1
ATOM 2108 C C . ASP A 1 266 ? -2.18 -7.98 -18.594 1 94.94 266 ASP A C 1
ATOM 2110 O O . ASP A 1 266 ? -1.733 -8.875 -17.875 1 94.94 266 ASP A O 1
ATOM 2114 N N . VAL A 1 267 ? -2.023 -7.977 -19.875 1 96.25 267 VAL A N 1
ATOM 2115 C CA . VAL A 1 267 ? -1.731 -9.164 -20.672 1 96.25 267 VAL A CA 1
ATOM 2116 C C . VAL A 1 267 ? -0.322 -9.664 -20.359 1 96.25 267 VAL A C 1
ATOM 2118 O O . VAL A 1 267 ? -0.016 -10.836 -20.562 1 96.25 267 VAL A O 1
ATOM 2121 N N . HIS A 1 268 ? 0.613 -8.836 -19.828 1 95.62 268 HIS A N 1
ATOM 2122 C CA . HIS A 1 268 ? 1.985 -9.219 -19.531 1 95.62 268 HIS A CA 1
ATOM 2123 C C . HIS A 1 268 ? 2.037 -10.172 -18.344 1 95.62 268 HIS A C 1
ATOM 2125 O O . HIS A 1 268 ? 3.082 -10.766 -18.047 1 95.62 268 HIS A O 1
ATOM 2131 N N . LYS A 1 269 ? 0.884 -10.398 -17.703 1 96.81 269 LYS A N 1
ATOM 2132 C CA . LYS A 1 269 ? 0.828 -11.289 -16.531 1 96.81 269 LYS A CA 1
ATOM 2133 C C . LYS A 1 269 ? 0.22 -12.633 -16.906 1 96.81 269 LYS A C 1
ATOM 2135 O O . LYS A 1 269 ? 0.075 -13.508 -16.047 1 96.81 269 LYS A O 1
ATOM 2140 N N . LEU A 1 270 ? -0.093 -12.82 -18.188 1 97.31 270 LEU A N 1
ATOM 2141 C CA . LEU A 1 270 ? -0.653 -14.086 -18.656 1 97.31 270 LEU A CA 1
ATOM 2142 C C . LEU A 1 270 ? 0.45 -15.031 -19.125 1 97.31 270 LEU A C 1
ATOM 2144 O O . LEU A 1 270 ? 1.52 -14.578 -19.547 1 97.31 270 LEU A O 1
ATOM 2148 N N . GLY A 1 271 ? 0.206 -16.344 -18.953 1 97.56 271 GLY A N 1
ATOM 2149 C CA . GLY A 1 271 ? 1.171 -17.328 -19.422 1 97.56 271 GLY A CA 1
ATOM 2150 C C . GLY A 1 271 ? 1.013 -18.688 -18.75 1 97.56 271 GLY A C 1
ATOM 2151 O O . GLY A 1 271 ? -0.097 -19.078 -18.375 1 97.56 271 GLY A O 1
ATOM 2152 N N . ILE A 1 272 ? 2.119 -19.469 -18.844 1 98.31 272 ILE A N 1
ATOM 2153 C CA . ILE A 1 272 ? 2.141 -20.812 -18.281 1 98.31 272 ILE A CA 1
ATOM 2154 C C . ILE A 1 272 ? 3.463 -21.062 -17.562 1 98.31 272 ILE A C 1
ATOM 2156 O O . ILE A 1 272 ? 4.406 -20.281 -17.703 1 98.31 272 ILE A O 1
ATOM 2160 N N . PHE A 1 273 ? 3.52 -22.078 -16.734 1 98.44 273 PHE A N 1
ATOM 2161 C CA . PHE A 1 273 ? 4.797 -22.531 -16.203 1 98.44 273 PHE A CA 1
ATOM 2162 C C . PHE A 1 273 ? 5.344 -23.688 -17.031 1 98.44 273 PHE A C 1
ATOM 2164 O O . PHE A 1 273 ? 4.59 -24.562 -17.469 1 98.44 273 PHE A O 1
ATOM 2171 N N . VAL A 1 274 ? 6.559 -23.656 -17.297 1 98.31 274 VAL A N 1
ATOM 2172 C CA . VAL A 1 274 ? 7.336 -24.812 -17.703 1 98.31 274 VAL A CA 1
ATOM 2173 C C . VAL A 1 274 ? 8.266 -25.25 -16.578 1 98.31 274 VAL A C 1
ATOM 2175 O O . VAL A 1 274 ? 9.078 -24.453 -16.094 1 98.31 274 VAL A O 1
ATOM 2178 N N . VAL A 1 275 ? 8.133 -26.484 -16.125 1 98.69 275 VAL A N 1
ATOM 2179 C CA . VAL A 1 275 ? 8.82 -26.922 -14.914 1 98.69 275 VAL A CA 1
ATOM 2180 C C . VAL A 1 275 ? 9.875 -27.953 -15.273 1 98.69 275 VAL A C 1
ATOM 2182 O O . VAL A 1 275 ? 9.562 -29 -15.859 1 98.69 275 VAL A O 1
ATOM 2185 N N . ASP A 1 276 ? 11.102 -27.719 -14.945 1 98.06 276 ASP A N 1
ATOM 2186 C CA . ASP A 1 276 ? 12.195 -28.688 -15.023 1 98.06 276 ASP A CA 1
ATOM 2187 C C . ASP A 1 276 ? 12.438 -29.344 -13.672 1 98.06 276 ASP A C 1
ATOM 2189 O O . ASP A 1 276 ? 12.688 -28.672 -12.672 1 98.06 276 ASP A O 1
ATOM 2193 N N . VAL A 1 277 ? 12.328 -30.641 -13.656 1 98.44 277 VAL A N 1
ATOM 2194 C CA . VAL A 1 277 ? 12.672 -31.422 -12.477 1 98.44 277 VAL A CA 1
ATOM 2195 C C . VAL A 1 277 ? 14.055 -32.031 -12.648 1 98.44 277 VAL A C 1
ATOM 2197 O O . VAL A 1 277 ? 14.289 -32.812 -13.594 1 98.44 277 VAL A O 1
ATOM 2200 N N . HIS A 1 278 ? 14.922 -31.688 -11.734 1 97.5 278 HIS A N 1
ATOM 2201 C CA . HIS A 1 278 ? 16.281 -32.188 -11.773 1 97.5 278 HIS A CA 1
ATOM 2202 C C . HIS A 1 278 ? 16.484 -33.344 -10.805 1 97.5 278 HIS A C 1
ATOM 2204 O O . HIS A 1 278 ? 15.539 -33.75 -10.125 1 97.5 278 HIS A O 1
ATOM 2210 N N . GLU A 1 279 ? 17.734 -33.938 -10.773 1 96.75 279 GLU A N 1
ATOM 2211 C CA . GLU A 1 279 ? 18.031 -35 -9.812 1 96.75 279 GLU A CA 1
ATOM 2212 C C . GLU A 1 279 ? 17.625 -34.594 -8.398 1 96.75 279 GLU A C 1
ATOM 2214 O O . GLU A 1 279 ? 17.047 -35.375 -7.66 1 96.75 279 GLU A O 1
ATOM 2219 N N . ARG A 1 280 ? 17.922 -33.312 -8.133 1 95.44 280 ARG A N 1
ATOM 2220 C CA . ARG A 1 280 ? 17.406 -32.688 -6.918 1 95.44 280 ARG A CA 1
ATOM 2221 C C . ARG A 1 280 ? 16.797 -31.344 -7.219 1 95.44 280 ARG A C 1
ATOM 2223 O O . ARG A 1 280 ? 17.328 -30.578 -8.023 1 95.44 280 ARG A O 1
ATOM 2230 N N . GLY A 1 281 ? 15.617 -31.172 -6.711 1 96.69 281 GLY A N 1
ATOM 2231 C CA . GLY A 1 281 ? 14.977 -29.875 -6.832 1 96.69 281 GLY A CA 1
ATOM 2232 C C . GLY A 1 281 ? 14.305 -29.672 -8.18 1 96.69 281 GLY A C 1
ATOM 2233 O O . GLY A 1 281 ? 14.344 -30.547 -9.039 1 96.69 281 GLY A O 1
ATOM 2234 N N . HIS A 1 282 ? 13.688 -28.516 -8.344 1 98.12 282 HIS A N 1
ATOM 2235 C CA . HIS A 1 282 ? 12.984 -28.156 -9.578 1 98.12 282 HIS A CA 1
ATOM 2236 C C . HIS A 1 282 ? 13.023 -26.656 -9.82 1 98.12 282 HIS A C 1
ATOM 2238 O O . HIS A 1 282 ? 13.391 -25.891 -8.93 1 98.12 282 HIS A O 1
ATOM 2244 N N . VAL A 1 283 ? 12.75 -26.25 -11.047 1 97.62 283 VAL A N 1
ATOM 2245 C CA . VAL A 1 283 ? 12.602 -24.844 -11.406 1 97.62 283 VAL A CA 1
ATOM 2246 C C . VAL A 1 283 ? 11.32 -24.656 -12.219 1 97.62 283 VAL A C 1
ATOM 2248 O O . VAL A 1 283 ? 11.055 -25.422 -13.148 1 97.62 283 VAL A O 1
ATOM 2251 N N . ALA A 1 284 ? 10.5 -23.734 -11.828 1 97.88 284 ALA A N 1
ATOM 2252 C CA . ALA A 1 284 ? 9.297 -23.359 -12.578 1 97.88 284 ALA A CA 1
ATOM 2253 C C . ALA A 1 284 ? 9.516 -22.047 -13.336 1 97.88 284 ALA A C 1
ATOM 2255 O O . ALA A 1 284 ? 9.531 -20.969 -12.727 1 97.88 284 ALA A O 1
ATOM 2256 N N . TYR A 1 285 ? 9.625 -22.156 -14.688 1 96.69 285 TYR A N 1
ATOM 2257 C CA . TYR A 1 285 ? 9.805 -20.984 -15.539 1 96.69 285 TYR A CA 1
ATOM 2258 C C . TYR A 1 285 ? 8.453 -20.406 -15.945 1 96.69 285 TYR A C 1
ATOM 2260 O O . TYR A 1 285 ? 7.512 -21.141 -16.234 1 96.69 285 TYR A O 1
ATOM 2268 N N . TRP A 1 286 ? 8.398 -19.141 -15.891 1 96.38 286 TRP A N 1
ATOM 2269 C CA . TRP A 1 286 ? 7.211 -18.484 -16.406 1 96.38 286 TRP A CA 1
ATOM 2270 C C . TRP A 1 286 ? 7.359 -18.188 -17.906 1 96.38 286 TRP A C 1
ATOM 2272 O O . TRP A 1 286 ? 8.156 -17.344 -18.297 1 96.38 286 TRP A O 1
ATOM 2282 N N . LEU A 1 287 ? 6.695 -18.922 -18.734 1 96.62 287 LEU A N 1
ATOM 2283 C CA . LEU A 1 287 ? 6.574 -18.625 -20.172 1 96.62 287 LEU A CA 1
ATOM 2284 C C . LEU A 1 287 ? 5.387 -17.719 -20.438 1 96.62 287 LEU A C 1
ATOM 2286 O O . LEU A 1 287 ? 4.234 -18.156 -20.406 1 96.62 287 LEU A O 1
ATOM 2290 N N . ARG A 1 288 ? 5.617 -16.484 -20.734 1 95.25 288 ARG A N 1
ATOM 2291 C CA . ARG A 1 288 ? 4.578 -15.469 -20.891 1 95.25 288 ARG A CA 1
ATOM 2292 C C . ARG A 1 288 ? 3.945 -15.562 -22.281 1 95.25 288 ARG A C 1
ATOM 2294 O O . ARG A 1 288 ? 4.648 -15.656 -23.281 1 95.25 288 ARG A O 1
ATOM 2301 N N . SER A 1 289 ? 2.654 -15.539 -22.312 1 96.38 289 SER A N 1
ATOM 2302 C CA . SER A 1 289 ? 1.94 -15.516 -23.578 1 96.38 289 SER A CA 1
ATOM 2303 C C . SER A 1 289 ? 1.691 -14.078 -24.047 1 96.38 289 SER A C 1
ATOM 2305 O O . SER A 1 289 ? 1.393 -13.852 -25.219 1 96.38 289 SER A O 1
ATOM 2307 N N . ASP A 1 290 ? 1.677 -13.102 -23.078 1 94.75 290 ASP A N 1
ATOM 2308 C CA . ASP A 1 290 ? 1.427 -11.68 -23.328 1 94.75 290 ASP A CA 1
ATOM 2309 C C . ASP A 1 290 ? 0.076 -11.477 -24.016 1 94.75 290 ASP A C 1
ATOM 2311 O O . ASP A 1 290 ? -0.068 -10.594 -24.875 1 94.75 290 ASP A O 1
ATOM 2315 N N . GLY A 1 291 ? -0.796 -12.391 -23.797 1 95.25 291 GLY A N 1
ATOM 2316 C CA . GLY A 1 291 ? -2.15 -12.266 -24.312 1 95.25 291 GLY A CA 1
ATOM 2317 C C . GLY A 1 291 ? -2.262 -12.617 -25.781 1 95.25 291 GLY A C 1
ATOM 2318 O O . GLY A 1 291 ? -3.252 -12.273 -26.438 1 95.25 291 GLY A O 1
ATOM 2319 N N . ALA A 1 292 ? -1.252 -13.25 -26.344 1 97 292 ALA A N 1
ATOM 2320 C CA . ALA A 1 292 ? -1.309 -13.648 -27.75 1 97 292 ALA A CA 1
ATOM 2321 C C . ALA A 1 292 ? -2.529 -14.523 -28.016 1 97 292 ALA A C 1
ATOM 2323 O O . ALA A 1 292 ? -2.961 -15.289 -27.156 1 97 292 ALA A O 1
ATOM 2324 N N . MET A 1 293 ? -3.08 -14.43 -29.219 1 96.81 293 MET A N 1
ATOM 2325 C CA . MET A 1 293 ? -4.316 -15.102 -29.609 1 96.81 293 MET A CA 1
ATOM 2326 C C . MET A 1 293 ? -4.148 -15.828 -30.938 1 96.81 293 MET A C 1
ATOM 2328 O O . MET A 1 293 ? -3.273 -15.477 -31.734 1 96.81 293 MET A O 1
ATOM 2332 N N . ARG A 1 294 ? -4.957 -16.828 -31.078 1 96.25 294 ARG A N 1
ATOM 2333 C CA . ARG A 1 294 ? -5.02 -17.562 -32.344 1 96.25 294 ARG A CA 1
ATOM 2334 C C . ARG A 1 294 ? -6.465 -17.828 -32.75 1 96.25 294 ARG A C 1
ATOM 2336 O O . ARG A 1 294 ? -7.305 -18.141 -31.906 1 96.25 294 ARG A O 1
ATOM 2343 N N . GLY A 1 295 ? -6.703 -17.625 -34.031 1 93.88 295 GLY A N 1
ATOM 2344 C CA . GLY A 1 295 ? -8.031 -17.891 -34.531 1 93.88 295 GLY A CA 1
ATOM 2345 C C . GLY A 1 295 ? -8.32 -19.359 -34.75 1 93.88 295 GLY A C 1
ATOM 2346 O O . GLY A 1 295 ? -7.402 -20.188 -34.719 1 93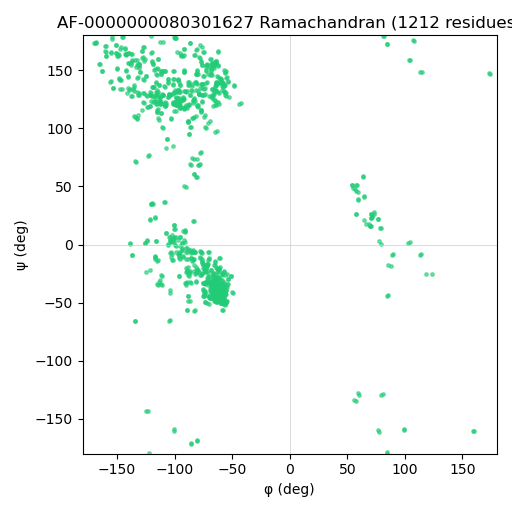.88 295 GLY A O 1
ATOM 2347 N N . GLU A 1 296 ? -9.602 -19.531 -35.031 1 90.81 296 GLU A N 1
ATOM 2348 C CA . GLU A 1 296 ? -9.984 -20.906 -35.375 1 90.81 296 GLU A CA 1
ATOM 2349 C C . GLU A 1 296 ? -9.336 -21.359 -36.688 1 90.81 296 GLU A C 1
ATOM 2351 O O . GLU A 1 296 ? -9.266 -20.594 -37.625 1 90.81 296 GLU A O 1
ATOM 2356 N N . GLY A 1 297 ? -8.758 -22.5 -36.812 1 86.38 297 GLY A N 1
ATOM 2357 C CA . GLY A 1 297 ? -8.203 -23.047 -38.031 1 86.38 297 GLY A CA 1
ATOM 2358 C C . GLY A 1 297 ? -6.754 -22.656 -38.25 1 86.38 297 GLY A C 1
ATOM 2359 O O . GLY A 1 297 ? -6.113 -23.125 -39.188 1 86.38 297 GLY A O 1
ATOM 2360 N N . ASP A 1 298 ? -6.301 -21.734 -37.406 1 90.31 298 ASP A N 1
ATOM 2361 C CA . ASP A 1 298 ? -4.891 -21.391 -37.531 1 90.31 298 ASP A CA 1
ATOM 2362 C C . ASP A 1 298 ? -3.994 -22.578 -37.188 1 90.31 298 ASP A C 1
ATOM 2364 O O . ASP A 1 298 ? -4.023 -23.078 -36.062 1 90.31 298 ASP A O 1
ATOM 2368 N N . THR A 1 299 ? -3.199 -23 -38.094 1 86.31 299 THR A N 1
ATOM 2369 C CA . THR A 1 299 ? -2.373 -24.188 -37.906 1 86.31 299 THR A CA 1
ATOM 2370 C C . THR A 1 299 ? -0.891 -23.828 -37.938 1 86.31 299 THR A C 1
ATOM 2372 O O . THR A 1 299 ? -0.031 -24.719 -37.906 1 86.31 299 THR A O 1
ATOM 2375 N N . ALA A 1 300 ? -0.624 -22.547 -38.062 1 89.69 300 ALA A N 1
ATOM 2376 C CA . ALA A 1 300 ? 0.774 -22.125 -38.156 1 89.69 300 ALA A CA 1
ATOM 2377 C C . ALA A 1 300 ? 1.526 -22.453 -36.875 1 89.69 300 ALA A C 1
ATOM 2379 O O . ALA A 1 300 ? 0.972 -22.344 -35.781 1 89.69 300 ALA A O 1
ATOM 2380 N N . ALA A 1 301 ? 2.738 -22.906 -37.094 1 90.62 301 ALA A N 1
ATOM 2381 C CA . ALA A 1 301 ? 3.59 -23.141 -35.938 1 90.62 301 ALA A CA 1
ATOM 2382 C C . ALA A 1 301 ? 3.863 -21.844 -35.156 1 90.62 301 ALA A C 1
ATOM 2384 O O . ALA A 1 301 ? 3.912 -20.766 -35.781 1 90.62 301 ALA A O 1
ATOM 2385 N N . VAL A 1 302 ? 3.93 -22.016 -33.844 1 93.62 302 VAL A N 1
ATOM 2386 C CA . VAL A 1 302 ? 4.238 -20.844 -33.031 1 93.62 302 VAL A CA 1
ATOM 2387 C C . VAL A 1 302 ? 5.68 -20.922 -32.531 1 93.62 302 VAL A C 1
ATOM 2389 O O . VAL A 1 302 ? 6.168 -22.016 -32.219 1 93.62 302 VAL A O 1
ATOM 2392 N N . GLU A 1 303 ? 6.297 -19.797 -32.5 1 92.56 303 GLU A N 1
ATOM 2393 C CA . GLU A 1 303 ? 7.633 -19.719 -31.938 1 92.56 303 GLU A CA 1
ATOM 2394 C C . GLU A 1 303 ? 7.566 -19.594 -30.406 1 92.56 303 GLU A C 1
ATOM 2396 O O . GLU A 1 303 ? 6.848 -18.75 -29.875 1 92.56 303 GLU A O 1
ATOM 2401 N N . VAL A 1 304 ? 8.258 -20.516 -29.781 1 93.69 304 VAL A N 1
ATOM 2402 C CA . VAL A 1 304 ? 8.352 -20.453 -28.312 1 93.69 304 VAL A CA 1
ATOM 2403 C C . VAL A 1 304 ? 9.414 -19.422 -27.922 1 93.69 304 VAL A C 1
ATOM 2405 O O . VAL A 1 304 ? 10.594 -19.594 -28.25 1 93.69 304 VAL A O 1
ATOM 2408 N N . PRO A 1 305 ? 9.023 -18.406 -27.234 1 89.94 305 PRO A N 1
ATOM 2409 C CA . PRO A 1 305 ? 10.047 -17.453 -26.781 1 89.94 305 PRO A CA 1
ATOM 2410 C C . PRO A 1 305 ? 10.984 -18.047 -25.734 1 89.94 305 PRO A C 1
ATOM 2412 O O . PRO A 1 305 ? 10.625 -19.031 -25.062 1 89.94 305 PRO A O 1
ATOM 2415 N N . PRO A 1 306 ? 12.18 -17.469 -25.703 1 88.44 306 PRO A N 1
ATOM 2416 C CA . PRO A 1 306 ? 13.055 -17.906 -24.609 1 88.44 306 PRO A CA 1
ATOM 2417 C C . PRO A 1 306 ? 12.43 -17.703 -23.234 1 88.44 306 PRO A C 1
ATOM 2419 O O . PRO A 1 306 ? 11.852 -16.641 -22.969 1 88.44 306 PRO A O 1
ATOM 2422 N N . PHE A 1 307 ? 12.492 -18.734 -22.406 1 90.69 307 PHE A N 1
ATOM 2423 C CA . PHE A 1 307 ? 11.82 -18.625 -21.125 1 90.69 307 PHE A CA 1
ATOM 2424 C C . PHE A 1 307 ? 12.695 -19.188 -20.016 1 90.69 307 PHE A C 1
ATOM 2426 O O . PHE A 1 307 ? 12.383 -19.031 -18.828 1 90.69 307 PHE A O 1
ATOM 2433 N N . GLU A 1 308 ? 13.805 -19.844 -20.312 1 92.81 308 GLU A N 1
ATOM 2434 C CA . GLU A 1 308 ? 14.578 -20.594 -19.328 1 92.81 308 GLU A CA 1
ATOM 2435 C C . GLU A 1 308 ? 15.516 -19.672 -18.547 1 92.81 308 GLU A C 1
ATOM 2437 O O . GLU A 1 308 ? 16.734 -19.844 -18.578 1 92.81 308 GLU A O 1
ATOM 2442 N N . VAL A 1 309 ? 14.961 -18.766 -17.891 1 93.56 309 VAL A N 1
ATOM 2443 C CA . VAL A 1 309 ? 15.672 -17.844 -17.016 1 93.56 309 VAL A CA 1
ATOM 2444 C C . VAL A 1 309 ? 15.039 -17.859 -15.633 1 93.56 309 VAL A C 1
ATOM 2446 O O . VAL A 1 309 ? 13.82 -17.781 -15.5 1 93.56 309 VAL A O 1
ATOM 2449 N N . HIS A 1 310 ? 15.867 -18.016 -14.633 1 95.81 310 HIS A N 1
ATOM 2450 C CA . HIS A 1 310 ? 15.438 -18 -13.234 1 95.81 310 HIS A CA 1
ATOM 2451 C C . HIS A 1 310 ? 16.625 -17.781 -12.305 1 95.81 310 HIS A C 1
ATOM 2453 O O . HIS A 1 310 ? 17.719 -18.297 -12.555 1 95.81 310 HIS A O 1
ATOM 2459 N N . SER A 1 311 ? 16.406 -17.156 -11.18 1 94.5 311 SER A N 1
ATOM 2460 C CA . SER A 1 311 ? 17.453 -16.922 -10.195 1 94.5 311 SER A CA 1
ATOM 2461 C C . SER A 1 311 ? 18.016 -18.234 -9.648 1 94.5 311 SER A C 1
ATOM 2463 O O . SER A 1 311 ? 19.188 -18.297 -9.273 1 94.5 311 SER A O 1
ATOM 2465 N N . LYS A 1 312 ? 17.219 -19.328 -9.617 1 94.69 312 LYS A N 1
ATOM 2466 C CA . LYS A 1 312 ? 17.656 -20.625 -9.117 1 94.69 312 LYS A CA 1
ATOM 2467 C C . LYS A 1 312 ? 18.859 -21.141 -9.891 1 94.69 312 LYS A C 1
ATOM 2469 O O . LYS A 1 312 ? 19.656 -21.922 -9.359 1 94.69 312 LYS A O 1
ATOM 2474 N N . LEU A 1 313 ? 18.984 -20.656 -11.172 1 92.38 313 LEU A N 1
ATOM 2475 C CA . LEU A 1 313 ? 19.984 -21.266 -12.047 1 92.38 313 LEU A CA 1
ATOM 2476 C C . LEU A 1 313 ? 20.938 -20.203 -12.586 1 92.38 313 LEU A C 1
ATOM 2478 O O . LEU A 1 313 ? 21.844 -20.516 -13.359 1 92.38 313 LEU A O 1
ATOM 2482 N N . SER A 1 314 ? 20.781 -19.047 -12.164 1 89.19 314 SER A N 1
ATOM 2483 C CA . SER A 1 314 ? 21.484 -17.938 -12.789 1 89.19 314 SER A CA 1
ATOM 2484 C C . SER A 1 314 ? 22.969 -17.984 -12.484 1 89.19 314 SER A C 1
ATOM 2486 O O . SER A 1 314 ? 23.375 -18.344 -11.375 1 89.19 314 SER A O 1
ATOM 2488 N N . THR A 1 315 ? 23.672 -17.531 -13.492 1 85 315 THR A N 1
ATOM 2489 C CA . THR A 1 315 ? 25.109 -17.422 -13.328 1 85 315 THR A CA 1
ATOM 2490 C C . THR A 1 315 ? 25.531 -15.961 -13.164 1 85 315 THR A C 1
ATOM 2492 O O . THR A 1 315 ? 26.719 -15.656 -13.086 1 85 315 THR A O 1
ATOM 2495 N N . LEU A 1 316 ? 24.562 -15.109 -13.211 1 87.25 316 LEU A N 1
ATOM 2496 C CA . LEU A 1 316 ? 24.812 -13.688 -13 1 87.25 316 LEU A CA 1
ATOM 2497 C C . LEU A 1 316 ? 24.984 -13.383 -11.516 1 87.25 316 LEU A C 1
ATOM 2499 O O . LEU A 1 316 ? 24.203 -12.625 -10.938 1 87.25 316 LEU A O 1
ATOM 2503 N N . SER A 1 317 ? 26.016 -13.812 -10.945 1 87.56 317 SER A N 1
ATOM 2504 C CA . SER A 1 317 ? 26.172 -13.781 -9.5 1 87.56 317 SER A CA 1
ATOM 2505 C C . SER A 1 317 ? 26.609 -12.406 -9.016 1 87.56 317 SER A C 1
ATOM 2507 O O . SER A 1 317 ? 26.406 -12.055 -7.848 1 87.56 317 SER A O 1
ATOM 2509 N N . GLY A 1 318 ? 27.203 -11.617 -9.891 1 94.44 318 GLY A N 1
ATOM 2510 C CA . GLY A 1 318 ? 27.734 -10.344 -9.453 1 94.44 318 GLY A CA 1
ATOM 2511 C C . GLY A 1 318 ? 26.797 -9.18 -9.695 1 94.44 318 GLY A C 1
ATOM 2512 O O . GLY A 1 318 ? 27.047 -8.07 -9.219 1 94.44 318 GLY A O 1
ATOM 2513 N N . LEU A 1 319 ? 25.734 -9.445 -10.438 1 96.31 319 LEU A N 1
ATOM 2514 C CA . LEU A 1 319 ? 24.797 -8.375 -10.75 1 96.31 319 LEU A CA 1
ATOM 2515 C C . LEU A 1 319 ? 23.672 -8.328 -9.727 1 96.31 319 LEU A C 1
ATOM 2517 O O . LEU A 1 319 ? 23.047 -9.352 -9.43 1 96.31 319 LEU A O 1
ATOM 2521 N N . GLY A 1 320 ? 23.469 -7.168 -9.133 1 97.56 320 GLY A N 1
ATOM 2522 C CA . GLY A 1 320 ? 22.422 -7 -8.141 1 97.56 320 GLY A CA 1
ATOM 2523 C C . GLY A 1 320 ? 21.5 -5.832 -8.438 1 97.56 320 GLY A C 1
ATOM 2524 O O . GLY A 1 320 ? 21.797 -5.004 -9.297 1 97.56 320 GLY A O 1
ATOM 2525 N N . LEU A 1 321 ? 20.391 -5.859 -7.852 1 98.06 321 LEU A N 1
ATOM 2526 C CA . LEU A 1 321 ? 19.391 -4.793 -7.945 1 98.06 321 LEU A CA 1
ATOM 2527 C C . LEU A 1 321 ? 19.125 -4.18 -6.578 1 98.06 321 LEU A C 1
ATOM 2529 O O . LEU A 1 321 ? 19.047 -4.895 -5.574 1 98.06 321 LEU A O 1
ATOM 2533 N N . ASP A 1 322 ? 19.062 -2.85 -6.539 1 96.88 322 ASP A N 1
ATOM 2534 C CA . ASP A 1 322 ? 18.703 -2.15 -5.309 1 96.88 322 ASP A CA 1
ATOM 2535 C C . ASP A 1 322 ? 17.188 -2.217 -5.059 1 96.88 322 ASP A C 1
ATOM 2537 O O . ASP A 1 322 ? 16.406 -1.674 -5.84 1 96.88 322 ASP A O 1
ATOM 2541 N N . MET A 1 323 ? 16.812 -2.881 -3.971 1 97.06 323 MET A N 1
ATOM 2542 C CA . MET A 1 323 ? 15.398 -3.08 -3.652 1 97.06 323 MET A CA 1
ATOM 2543 C C . MET A 1 323 ? 14.844 -1.892 -2.875 1 97.06 323 MET A C 1
ATOM 2545 O O . MET A 1 323 ? 14.406 -2.041 -1.731 1 97.06 323 MET A O 1
ATOM 2549 N N . ARG A 1 324 ? 14.75 -0.765 -3.582 1 94.38 324 ARG A N 1
ATOM 2550 C CA . ARG A 1 324 ? 14.32 0.485 -2.961 1 94.38 324 ARG A CA 1
ATOM 2551 C C . ARG A 1 324 ? 12.844 0.438 -2.598 1 94.38 324 ARG A C 1
ATOM 2553 O O . ARG A 1 324 ? 12.453 0.889 -1.52 1 94.38 324 ARG A O 1
ATOM 2560 N N . HIS A 1 325 ? 12.031 -0.077 -3.574 1 95.06 325 HIS A N 1
ATOM 2561 C CA . HIS A 1 325 ? 10.602 -0.2 -3.332 1 95.06 325 HIS A CA 1
ATOM 2562 C C . HIS A 1 325 ? 10.305 -1.339 -2.363 1 95.06 325 HIS A C 1
ATOM 2564 O O . HIS A 1 325 ? 11.102 -2.27 -2.227 1 95.06 325 HIS A O 1
ATOM 2570 N N . PRO A 1 326 ? 9.211 -1.251 -1.636 1 95.25 326 PRO A N 1
ATOM 2571 C CA . PRO A 1 326 ? 8.836 -2.357 -0.75 1 95.25 326 PRO A CA 1
ATOM 2572 C C . PRO A 1 326 ? 8.539 -3.648 -1.511 1 95.25 326 PRO A C 1
ATOM 2574 O O . PRO A 1 326 ? 7.383 -3.934 -1.821 1 95.25 326 PRO A O 1
ATOM 2577 N N . TRP A 1 327 ? 9.453 -4.504 -1.591 1 96.62 327 TRP A N 1
ATOM 2578 C CA . TRP A 1 327 ? 9.391 -5.676 -2.461 1 96.62 327 TRP A CA 1
ATOM 2579 C C . TRP A 1 327 ? 8.633 -6.812 -1.784 1 96.62 327 TRP A C 1
ATOM 2581 O O . TRP A 1 327 ? 8.281 -7.805 -2.43 1 96.62 327 TRP A O 1
ATOM 2591 N N . ALA A 1 328 ? 8.344 -6.73 -0.446 1 95.06 328 ALA A N 1
ATOM 2592 C CA . ALA A 1 328 ? 7.617 -7.754 0.303 1 95.06 328 ALA A CA 1
ATOM 2593 C C . ALA A 1 328 ? 6.34 -7.184 0.908 1 95.06 328 ALA A C 1
ATOM 2595 O O . ALA A 1 328 ? 5.91 -7.609 1.983 1 95.06 328 ALA A O 1
ATOM 2596 N N . GLU A 1 329 ? 5.746 -6.316 0.202 1 94.44 329 GLU A N 1
ATOM 2597 C CA . GLU A 1 329 ? 4.613 -5.562 0.727 1 94.44 329 GLU A CA 1
ATOM 2598 C C . GLU A 1 329 ? 3.357 -6.426 0.788 1 94.44 329 GLU A C 1
ATOM 2600 O O . GLU A 1 329 ? 3.066 -7.176 -0.147 1 94.44 329 GLU A O 1
ATOM 2605 N N . VAL A 1 330 ? 2.623 -6.391 1.914 1 96 330 VAL A N 1
ATOM 2606 C CA . VAL A 1 330 ? 1.275 -6.93 2.062 1 96 330 VAL A CA 1
ATOM 2607 C C . VAL A 1 330 ? 0.248 -5.816 1.857 1 96 330 VAL A C 1
ATOM 2609 O O . VAL A 1 330 ? 0.313 -4.773 2.512 1 96 330 VAL A O 1
ATOM 2612 N N . VAL A 1 331 ? -0.665 -6.043 0.956 1 95.75 331 VAL A N 1
ATOM 2613 C CA . VAL A 1 331 ? -1.63 -5.012 0.586 1 95.75 331 VAL A CA 1
ATOM 2614 C C . VAL A 1 331 ? -3.031 -5.441 1.016 1 95.75 331 VAL A C 1
ATOM 2616 O O . VAL A 1 331 ? -3.406 -6.605 0.862 1 95.75 331 VAL A O 1
ATOM 2619 N N . GLU A 1 332 ? -3.779 -4.527 1.567 1 94.88 332 GLU A N 1
ATOM 2620 C CA . GLU A 1 332 ? -5.195 -4.746 1.854 1 94.88 332 GLU A CA 1
ATOM 2621 C C . GLU A 1 332 ? -6.062 -4.379 0.655 1 94.88 332 GLU A C 1
ATOM 2623 O O . GLU A 1 332 ? -6.031 -3.24 0.184 1 94.88 332 GLU A O 1
ATOM 2628 N N . LEU A 1 333 ? -6.809 -5.348 0.171 1 95.12 333 LEU A N 1
ATOM 2629 C CA . LEU A 1 333 ? -7.695 -5.141 -0.971 1 95.12 333 LEU A CA 1
ATOM 2630 C C . LEU A 1 333 ? -9.109 -4.824 -0.51 1 95.12 333 LEU A C 1
ATOM 2632 O O . LEU A 1 333 ? -9.703 -5.586 0.256 1 95.12 333 LEU A O 1
ATOM 2636 N N . PRO A 1 334 ? -9.656 -3.678 -0.95 1 94.06 334 PRO A N 1
ATOM 2637 C CA . PRO A 1 334 ? -11.055 -3.391 -0.605 1 94.06 334 PRO A CA 1
ATOM 2638 C C . PRO A 1 334 ? -12.023 -4.422 -1.172 1 94.06 334 PRO A C 1
ATOM 2640 O O . PRO A 1 334 ? -11.734 -5.059 -2.186 1 94.06 334 PRO A O 1
ATOM 2643 N N . PRO A 1 335 ? -13.195 -4.523 -0.443 1 89.38 335 PRO A N 1
ATOM 2644 C CA . PRO A 1 335 ? -14.18 -5.465 -0.979 1 89.38 335 PRO A CA 1
ATOM 2645 C C . PRO A 1 335 ? -14.711 -5.051 -2.35 1 89.38 335 PRO A C 1
ATOM 2647 O O . PRO A 1 335 ? -14.969 -3.867 -2.582 1 89.38 335 PRO A O 1
ATOM 2650 N N . SER A 1 336 ? -14.859 -5.969 -3.195 1 77 336 SER A N 1
ATOM 2651 C CA . SER A 1 336 ? -15.219 -5.727 -4.59 1 77 336 SER A CA 1
ATOM 2652 C C . SER A 1 336 ? -16.734 -5.715 -4.777 1 77 336 SER A C 1
ATOM 2654 O O . SER A 1 336 ? -17.234 -5.199 -5.777 1 77 336 SER A O 1
ATOM 2656 N N . GLY A 1 337 ? -17.422 -6.348 -3.844 1 74.88 337 GLY A N 1
ATOM 2657 C CA . GLY A 1 337 ? -18.875 -6.484 -3.996 1 74.88 337 GLY A CA 1
ATOM 2658 C C . GLY A 1 337 ? -19.266 -7.715 -4.789 1 74.88 337 GLY A C 1
ATOM 2659 O O . GLY A 1 337 ? -20.438 -8.133 -4.75 1 74.88 337 GLY A O 1
ATOM 2660 N N . ALA A 1 338 ? -18.297 -8.266 -5.551 1 71.12 338 ALA A N 1
ATOM 2661 C CA . ALA A 1 338 ? -18.625 -9.422 -6.383 1 71.12 338 ALA A CA 1
ATOM 2662 C C . ALA A 1 338 ? -18.078 -10.711 -5.762 1 71.12 338 ALA A C 1
ATOM 2664 O O . ALA A 1 338 ? -18.75 -11.742 -5.766 1 71.12 338 ALA A O 1
ATOM 2665 N N . LEU A 1 339 ? -16.938 -10.609 -5.23 1 73.12 339 LEU A N 1
ATOM 2666 C CA . LEU A 1 339 ? -16.281 -11.805 -4.707 1 73.12 339 LEU A CA 1
ATOM 2667 C C . LEU A 1 339 ? -16.141 -11.734 -3.191 1 73.12 339 LEU A C 1
ATOM 2669 O O . LEU A 1 339 ? -16.125 -12.766 -2.516 1 73.12 339 LEU A O 1
ATOM 2673 N N . GLU A 1 340 ? -15.977 -10.531 -2.744 1 79.12 340 GLU A N 1
ATOM 2674 C CA . GLU A 1 340 ? -15.898 -10.203 -1.324 1 79.12 340 GLU A CA 1
ATOM 2675 C C . GLU A 1 340 ? -16.625 -8.898 -1.012 1 79.12 340 GLU A C 1
ATOM 2677 O O . GLU A 1 340 ? -16.438 -7.898 -1.705 1 79.12 340 GLU A O 1
ATOM 2682 N N . GLU A 1 341 ? -17.422 -9.023 -0.031 1 81 341 GLU A N 1
ATOM 2683 C CA . GLU A 1 341 ? -18.219 -7.828 0.215 1 81 341 GLU A CA 1
ATOM 2684 C C . GLU A 1 341 ? -18 -7.301 1.632 1 81 341 GLU A C 1
ATOM 2686 O O . GLU A 1 341 ? -18.156 -6.105 1.885 1 81 341 GLU A O 1
ATOM 2691 N N . PHE A 1 342 ? -17.562 -8.102 2.527 1 85.31 342 PHE A N 1
ATOM 2692 C CA . PHE A 1 342 ? -17.766 -7.691 3.91 1 85.31 342 PHE A CA 1
ATOM 2693 C C . PHE A 1 342 ? -16.453 -7.473 4.625 1 85.31 342 PHE A C 1
ATOM 2695 O O . PHE A 1 342 ? -16.422 -6.969 5.75 1 85.31 342 PHE A O 1
ATOM 2702 N N . GLU A 1 343 ? -15.398 -7.867 4.016 1 90 343 GLU A N 1
ATOM 2703 C CA . GLU A 1 343 ? -14.078 -7.664 4.605 1 90 343 GLU A CA 1
ATOM 2704 C C . GLU A 1 343 ? -13.055 -7.277 3.543 1 90 343 GLU A C 1
ATOM 2706 O O . GLU A 1 343 ? -13.258 -7.535 2.355 1 90 343 GLU A O 1
ATOM 2711 N N . ARG A 1 344 ? -12.008 -6.617 4.027 1 94.31 344 ARG A N 1
ATOM 2712 C CA . ARG A 1 344 ? -10.852 -6.414 3.156 1 94.31 344 ARG A CA 1
ATOM 2713 C C . ARG A 1 344 ? -9.922 -7.617 3.195 1 94.31 344 ARG A C 1
ATOM 2715 O O . ARG A 1 344 ? -9.68 -8.195 4.258 1 94.31 344 ARG A O 1
ATOM 2722 N N . LYS A 1 345 ? -9.445 -7.992 2.082 1 93.62 345 LYS A N 1
ATOM 2723 C CA . LYS A 1 345 ? -8.523 -9.117 1.996 1 93.62 345 LYS A CA 1
ATOM 2724 C C . LYS A 1 345 ? -7.074 -8.641 1.956 1 93.62 345 LYS A C 1
ATOM 2726 O O . LYS A 1 345 ? -6.75 -7.672 1.271 1 93.62 345 LYS A O 1
ATOM 2731 N N . ARG A 1 346 ? -6.215 -9.281 2.779 1 95 346 ARG A N 1
ATOM 2732 C CA . ARG A 1 346 ? -4.777 -9.039 2.689 1 95 346 ARG A CA 1
ATOM 2733 C C . ARG A 1 346 ? -4.113 -10.031 1.737 1 95 346 ARG A C 1
ATOM 2735 O O . ARG A 1 346 ? -4.422 -11.227 1.762 1 95 346 ARG A O 1
ATOM 2742 N N . ALA A 1 347 ? -3.324 -9.539 0.875 1 96.62 347 ALA A N 1
ATOM 2743 C CA . ALA A 1 347 ? -2.551 -10.352 -0.056 1 96.62 347 ALA A CA 1
ATOM 2744 C C . ALA A 1 347 ? -1.146 -9.781 -0.247 1 96.62 347 ALA A C 1
ATOM 2746 O O . ALA A 1 347 ? -0.943 -8.57 -0.151 1 96.62 347 ALA A O 1
ATOM 2747 N N . ARG A 1 348 ? -0.177 -10.633 -0.412 1 96.75 348 ARG A N 1
ATOM 2748 C CA . ARG A 1 348 ? 1.196 -10.188 -0.619 1 96.75 348 ARG A CA 1
ATOM 2749 C C . ARG A 1 348 ? 1.49 -9.992 -2.104 1 96.75 348 ARG A C 1
ATOM 2751 O O . ARG A 1 348 ? 1.15 -10.844 -2.926 1 96.75 348 ARG A O 1
ATOM 2758 N N . ASN A 1 349 ? 2.062 -8.867 -2.471 1 95.94 349 ASN A N 1
ATOM 2759 C CA . ASN A 1 349 ? 2.482 -8.586 -3.84 1 95.94 349 ASN A CA 1
ATOM 2760 C C . ASN A 1 349 ? 3.838 -9.219 -4.152 1 95.94 349 ASN A C 1
ATOM 2762 O O . ASN A 1 349 ? 4.875 -8.703 -3.725 1 95.94 349 ASN A O 1
ATOM 2766 N N . ASP A 1 350 ? 3.926 -10.219 -4.977 1 97 350 ASP A N 1
ATOM 2767 C CA . ASP A 1 350 ? 5.172 -10.938 -5.23 1 97 350 ASP A CA 1
ATOM 2768 C C . ASP A 1 350 ? 5.723 -10.609 -6.617 1 97 350 ASP A C 1
ATOM 2770 O O . ASP A 1 350 ? 6.695 -11.219 -7.066 1 97 350 ASP A O 1
ATOM 2774 N N . TYR A 1 351 ? 5.156 -9.633 -7.277 1 96.62 351 TYR A N 1
ATOM 2775 C CA . TYR A 1 351 ? 5.582 -9.336 -8.641 1 96.62 351 TYR A CA 1
ATOM 2776 C C . TYR A 1 351 ? 7 -8.781 -8.664 1 96.62 351 TYR A C 1
ATOM 2778 O O . TYR A 1 351 ? 7.762 -9.039 -9.594 1 96.62 351 TYR A O 1
ATOM 2786 N N . PRO A 1 352 ? 7.434 -7.984 -7.613 1 96.75 352 PRO A N 1
ATOM 2787 C CA . PRO A 1 352 ? 8.836 -7.574 -7.633 1 96.75 352 PRO A CA 1
ATOM 2788 C C . PRO A 1 352 ? 9.797 -8.758 -7.574 1 96.75 352 PRO A C 1
ATOM 2790 O O . PRO A 1 352 ? 10.781 -8.797 -8.312 1 96.75 352 PRO A O 1
ATOM 2793 N N . LEU A 1 353 ? 9.539 -9.703 -6.699 1 96.31 353 LEU A N 1
ATOM 2794 C CA . LEU A 1 353 ? 10.367 -10.898 -6.602 1 96.31 353 LEU A CA 1
ATOM 2795 C C . LEU A 1 353 ? 10.328 -11.695 -7.902 1 96.31 353 LEU A C 1
ATOM 2797 O O . LEU A 1 353 ? 11.359 -12.156 -8.383 1 96.31 353 LEU A O 1
ATOM 2801 N N . CYS A 1 354 ? 9.117 -11.812 -8.461 1 96.12 354 CYS A N 1
ATOM 2802 C CA . CYS A 1 354 ? 8.945 -12.508 -9.727 1 96.12 354 CYS A CA 1
ATOM 2803 C C . CYS A 1 354 ? 9.805 -11.875 -10.82 1 96.12 354 CYS A C 1
ATOM 2805 O O . CYS A 1 354 ? 10.43 -12.578 -11.609 1 96.12 354 CYS A O 1
ATOM 2807 N N . ALA A 1 355 ? 9.844 -10.555 -10.828 1 96.69 355 ALA A N 1
ATOM 2808 C CA . ALA A 1 355 ? 10.633 -9.836 -11.828 1 96.69 355 ALA A CA 1
ATOM 2809 C C . ALA A 1 355 ? 12.117 -10.133 -11.672 1 96.69 355 ALA A C 1
ATOM 2811 O O . ALA A 1 355 ? 12.836 -10.32 -12.656 1 96.69 355 ALA A O 1
ATOM 2812 N N . VAL A 1 356 ? 12.594 -10.195 -10.445 1 97.12 356 VAL A N 1
ATOM 2813 C CA . VAL A 1 356 ? 13.992 -10.508 -10.164 1 97.12 356 VAL A CA 1
ATOM 2814 C C . VAL A 1 356 ? 14.328 -11.898 -10.703 1 97.12 356 VAL A C 1
ATOM 2816 O O . VAL A 1 356 ? 15.352 -12.086 -11.367 1 97.12 356 VAL A O 1
ATOM 2819 N N . TRP A 1 357 ? 13.414 -12.859 -10.531 1 96.12 357 TRP A N 1
ATOM 2820 C CA . TRP A 1 357 ? 13.602 -14.219 -11.008 1 96.12 357 TRP A CA 1
ATOM 2821 C C . TRP A 1 357 ? 13.617 -14.266 -12.539 1 96.12 357 TRP A C 1
ATOM 2823 O O . TRP A 1 357 ? 14.477 -14.922 -13.133 1 96.12 357 TRP A O 1
ATOM 2833 N N . ASP A 1 358 ? 12.727 -13.461 -13.094 1 93.75 358 ASP A N 1
ATOM 2834 C CA . ASP A 1 358 ? 12.547 -13.438 -14.547 1 93.75 358 ASP A CA 1
ATOM 2835 C C . ASP A 1 358 ? 13.781 -12.891 -15.25 1 93.75 358 ASP A C 1
ATOM 2837 O O . ASP A 1 358 ? 14.031 -13.195 -16.422 1 93.75 358 ASP A O 1
ATOM 2841 N N . MET A 1 359 ? 14.523 -12.109 -14.531 1 95.88 359 MET A N 1
ATOM 2842 C CA . MET A 1 359 ? 15.695 -11.477 -15.141 1 95.88 359 MET A CA 1
ATOM 2843 C C . MET A 1 359 ? 16.969 -12.234 -14.789 1 95.88 359 MET A C 1
ATOM 2845 O O . MET A 1 359 ? 18.062 -11.836 -15.18 1 95.88 359 MET A O 1
ATOM 2849 N N . GLY A 1 360 ? 16.812 -13.297 -14.016 1 95.19 360 GLY A N 1
ATOM 2850 C CA . GLY A 1 360 ? 17.938 -14.141 -13.664 1 95.19 360 GLY A CA 1
ATOM 2851 C C . GLY A 1 360 ? 18.906 -13.469 -12.711 1 95.19 360 GLY A C 1
ATOM 2852 O O . GLY A 1 360 ? 20.094 -13.82 -12.672 1 95.19 360 GLY A O 1
ATOM 2853 N N . VAL A 1 361 ? 18.438 -12.484 -11.977 1 96.25 361 VAL A N 1
ATOM 2854 C CA . VAL A 1 361 ? 19.281 -11.781 -11.016 1 96.25 361 VAL A CA 1
ATOM 2855 C C . VAL A 1 361 ? 19.25 -12.492 -9.672 1 96.25 361 VAL A C 1
ATOM 2857 O O . VAL A 1 361 ? 18.188 -12.961 -9.242 1 96.25 361 VAL A O 1
ATOM 2860 N N . ARG A 1 362 ? 20.359 -12.594 -8.992 1 94.81 362 ARG A N 1
ATOM 2861 C CA . ARG A 1 362 ? 20.406 -13.297 -7.715 1 94.81 362 ARG A CA 1
ATOM 2862 C C . ARG A 1 362 ? 20.656 -12.32 -6.566 1 94.81 362 ARG A C 1
ATOM 2864 O O . ARG A 1 362 ? 20.203 -12.555 -5.445 1 94.81 362 ARG A O 1
ATOM 2871 N N . LEU A 1 363 ? 21.438 -11.273 -6.816 1 97.31 363 LEU A N 1
ATOM 2872 C CA . LEU A 1 363 ? 21.828 -10.359 -5.758 1 97.31 363 LEU A CA 1
ATOM 2873 C C . LEU A 1 363 ? 20.781 -9.258 -5.574 1 97.31 363 LEU A C 1
ATOM 2875 O O . LEU A 1 363 ? 20.328 -8.664 -6.555 1 97.31 363 LEU A O 1
ATOM 2879 N N . MET A 1 364 ? 20.344 -9.062 -4.375 1 98.31 364 MET A N 1
ATOM 2880 C CA . MET A 1 364 ? 19.422 -7.996 -3.996 1 98.31 364 MET A CA 1
ATOM 2881 C C . MET A 1 364 ? 20.031 -7.133 -2.889 1 98.31 364 MET A C 1
ATOM 2883 O O . MET A 1 364 ? 20.375 -7.641 -1.821 1 98.31 364 MET A O 1
ATOM 2887 N N . ARG A 1 365 ? 20.219 -5.883 -3.162 1 98.19 365 ARG A N 1
ATOM 2888 C CA . ARG A 1 365 ? 20.641 -4.949 -2.123 1 98.19 365 ARG A CA 1
ATOM 2889 C C . ARG A 1 365 ? 19.438 -4.434 -1.337 1 98.19 365 ARG A C 1
ATOM 2891 O O . ARG A 1 365 ? 18.484 -3.918 -1.921 1 98.19 365 ARG A O 1
ATOM 2898 N N . VAL A 1 366 ? 19.469 -4.602 -0.055 1 97.88 366 VAL A N 1
ATOM 2899 C CA . VAL A 1 366 ? 18.344 -4.195 0.791 1 97.88 366 VAL A CA 1
ATOM 2900 C C . VAL A 1 366 ? 18.859 -3.354 1.958 1 97.88 366 VAL A C 1
ATOM 2902 O O . VAL A 1 366 ? 20 -3.531 2.408 1 97.88 366 VAL A O 1
ATOM 2905 N N . PRO A 1 367 ? 18.047 -2.412 2.408 1 96.44 367 PRO A N 1
ATOM 2906 C CA . PRO A 1 367 ? 18.438 -1.697 3.629 1 96.44 367 PRO A CA 1
ATOM 2907 C C . PRO A 1 367 ? 18.391 -2.584 4.871 1 96.44 367 PRO A C 1
ATOM 2909 O O . PRO A 1 367 ? 17.688 -3.596 4.887 1 96.44 367 PRO A O 1
ATOM 2912 N N . ALA A 1 368 ? 19.094 -2.188 5.918 1 96.19 368 ALA A N 1
ATOM 2913 C CA . ALA A 1 368 ? 19.172 -2.904 7.188 1 96.19 368 ALA A CA 1
ATOM 2914 C C . ALA A 1 368 ? 17.781 -3.174 7.742 1 96.19 368 ALA A C 1
ATOM 2916 O O . ALA A 1 368 ? 17.547 -4.207 8.375 1 96.19 368 ALA A O 1
ATOM 2917 N N . GLN A 1 369 ? 16.875 -2.322 7.445 1 94.62 369 GLN A N 1
ATOM 2918 C CA . GLN A 1 369 ? 15.531 -2.416 7.996 1 94.62 369 GLN A CA 1
ATOM 2919 C C . GLN A 1 369 ? 14.828 -3.686 7.527 1 94.62 369 GLN A C 1
ATOM 2921 O O . GLN A 1 369 ? 13.961 -4.215 8.219 1 94.62 369 GLN A O 1
ATOM 2926 N N . ASP A 1 370 ? 15.109 -4.207 6.328 1 97.19 370 ASP A N 1
ATOM 2927 C CA . ASP A 1 370 ? 14.469 -5.414 5.816 1 97.19 370 ASP A CA 1
ATOM 2928 C C . ASP A 1 370 ? 14.82 -6.629 6.676 1 97.19 370 ASP A C 1
ATOM 2930 O O . ASP A 1 370 ? 13.961 -7.477 6.938 1 97.19 370 ASP A O 1
ATOM 2934 N N . LEU A 1 371 ? 16.078 -6.684 7.117 1 97.5 371 LEU A N 1
ATOM 2935 C CA . LEU A 1 371 ? 16.5 -7.785 7.98 1 97.5 371 LEU A CA 1
ATOM 2936 C C . LEU A 1 371 ? 15.93 -7.621 9.383 1 97.5 371 LEU A C 1
ATOM 2938 O O . LEU A 1 371 ? 15.625 -8.609 10.055 1 97.5 371 LEU A O 1
ATOM 2942 N N . LEU A 1 372 ? 15.789 -6.414 9.836 1 96.44 372 LEU A N 1
ATOM 2943 C CA . LEU A 1 372 ? 15.297 -6.121 11.18 1 96.44 372 LEU A CA 1
ATOM 2944 C C . LEU A 1 372 ? 13.812 -6.434 11.289 1 96.44 372 LEU A C 1
ATOM 2946 O O . LEU A 1 372 ? 13.328 -6.773 12.375 1 96.44 372 LEU A O 1
ATOM 2950 N N . ASP A 1 373 ? 13.039 -6.285 10.234 1 95.56 373 ASP A N 1
ATOM 2951 C CA . ASP A 1 373 ? 11.609 -6.574 10.227 1 95.56 373 ASP A CA 1
ATOM 2952 C C . ASP A 1 373 ? 11.352 -8.07 10.078 1 95.56 373 ASP A C 1
ATOM 2954 O O . ASP A 1 373 ? 11.727 -8.672 9.07 1 95.56 373 ASP A O 1
ATOM 2958 N N . PRO A 1 374 ? 10.703 -8.641 11.023 1 95.69 374 PRO A N 1
ATOM 2959 C CA . PRO A 1 374 ? 10.555 -10.102 11 1 95.69 374 PRO A CA 1
ATOM 2960 C C . PRO A 1 374 ? 9.812 -10.602 9.766 1 95.69 374 PRO A C 1
ATOM 2962 O O . PRO A 1 374 ? 10.156 -11.648 9.219 1 95.69 374 PRO A O 1
ATOM 2965 N N . ALA A 1 375 ? 8.781 -9.914 9.359 1 94.44 375 ALA A N 1
ATOM 2966 C CA . ALA A 1 375 ? 8.016 -10.352 8.195 1 94.44 375 ALA A CA 1
ATOM 2967 C C . ALA A 1 375 ? 8.867 -10.305 6.93 1 94.44 375 ALA A C 1
ATOM 2969 O O . ALA A 1 375 ? 8.859 -11.242 6.133 1 94.44 375 ALA A O 1
ATOM 2970 N N . THR A 1 376 ? 9.609 -9.219 6.734 1 96.56 376 THR A N 1
ATOM 2971 C CA . THR A 1 376 ? 10.477 -9.102 5.562 1 96.56 376 THR A CA 1
ATOM 2972 C C . THR A 1 376 ? 11.641 -10.086 5.648 1 96.56 376 THR A C 1
ATOM 2974 O O . THR A 1 376 ? 12.055 -10.648 4.633 1 96.56 376 THR A O 1
ATOM 2977 N N . ARG A 1 377 ? 12.164 -10.305 6.871 1 96.94 377 ARG A N 1
ATOM 2978 C CA . ARG A 1 377 ? 13.234 -11.266 7.078 1 96.94 377 ARG A CA 1
ATOM 2979 C C . ARG A 1 377 ? 12.805 -12.664 6.641 1 96.94 377 ARG A C 1
ATOM 2981 O O . ARG A 1 377 ? 13.578 -13.391 6.012 1 96.94 377 ARG A O 1
ATOM 2988 N N . ARG A 1 378 ? 11.594 -13.016 6.938 1 95.69 378 ARG A N 1
ATOM 2989 C CA . ARG A 1 378 ? 11.086 -14.305 6.496 1 95.69 378 ARG A CA 1
ATOM 2990 C C . ARG A 1 378 ? 11.086 -14.406 4.977 1 95.69 378 ARG A C 1
ATOM 2992 O O . ARG A 1 378 ? 11.422 -15.453 4.418 1 95.69 378 ARG A O 1
ATOM 2999 N N . ARG A 1 379 ? 10.703 -13.312 4.348 1 96.81 379 ARG A N 1
ATOM 3000 C CA . ARG A 1 379 ? 10.727 -13.297 2.889 1 96.81 379 ARG A CA 1
ATOM 3001 C C . ARG A 1 379 ? 12.156 -13.422 2.363 1 96.81 379 ARG A C 1
ATOM 3003 O O . ARG A 1 379 ? 12.391 -14.078 1.345 1 96.81 379 ARG A O 1
ATOM 3010 N N . MET A 1 380 ? 13.094 -12.773 3.053 1 97.75 380 MET A N 1
ATOM 3011 C CA . MET A 1 380 ? 14.508 -12.906 2.689 1 97.75 380 MET A CA 1
ATOM 3012 C C . MET A 1 380 ? 14.961 -14.359 2.789 1 97.75 380 MET A C 1
ATOM 3014 O O . MET A 1 380 ? 15.672 -14.852 1.911 1 97.75 380 MET A O 1
ATOM 3018 N N . GLU A 1 381 ? 14.508 -15.016 3.805 1 96.81 381 GLU A N 1
ATOM 3019 C CA . GLU A 1 381 ? 14.867 -16.422 4 1 96.81 381 GLU A CA 1
ATOM 3020 C C . GLU A 1 381 ? 14.328 -17.281 2.869 1 96.81 381 GLU A C 1
ATOM 3022 O O . GLU A 1 381 ? 15.047 -18.141 2.344 1 96.81 381 GLU A O 1
ATOM 3027 N N . ILE A 1 382 ? 13.148 -17.062 2.482 1 95.88 382 ILE A N 1
ATOM 3028 C CA . ILE A 1 382 ? 12.523 -17.812 1.405 1 95.88 382 ILE A CA 1
ATOM 3029 C C . ILE A 1 382 ? 13.25 -17.531 0.09 1 95.88 382 ILE A C 1
ATOM 3031 O O . ILE A 1 382 ? 13.57 -18.469 -0.654 1 95.88 382 ILE A O 1
ATOM 3035 N N . ALA A 1 383 ? 13.523 -16.266 -0.17 1 96.69 383 ALA A N 1
ATOM 3036 C CA . ALA A 1 383 ? 14.227 -15.891 -1.391 1 96.69 383 ALA A CA 1
ATOM 3037 C C . ALA A 1 383 ? 15.625 -16.516 -1.43 1 96.69 383 ALA A C 1
ATOM 3039 O O . ALA A 1 383 ? 16.094 -16.938 -2.488 1 96.69 383 ALA A O 1
ATOM 3040 N N . ALA A 1 384 ? 16.25 -16.562 -0.28 1 96.62 384 ALA A N 1
ATOM 3041 C CA . ALA A 1 384 ? 17.578 -17.172 -0.199 1 96.62 384 ALA A CA 1
ATOM 3042 C C . ALA A 1 384 ? 17.547 -18.656 -0.549 1 96.62 384 ALA A C 1
ATOM 3044 O O . ALA A 1 384 ? 18.469 -19.172 -1.165 1 96.62 384 ALA A O 1
ATOM 3045 N N . GLY A 1 385 ? 16.5 -19.266 -0.167 1 95.06 385 GLY A N 1
ATOM 3046 C CA . GLY A 1 385 ? 16.344 -20.688 -0.494 1 95.06 385 GLY A CA 1
ATOM 3047 C C . GLY A 1 385 ? 16.281 -20.938 -1.986 1 95.06 385 GLY A C 1
ATOM 3048 O O . GLY A 1 385 ? 16.625 -22.031 -2.447 1 95.06 385 GLY A O 1
ATOM 3049 N N . VAL A 1 386 ? 15.883 -19.906 -2.695 1 94.25 386 VAL A N 1
ATOM 3050 C CA . VAL A 1 386 ? 15.719 -20.078 -4.133 1 94.25 386 VAL A CA 1
ATOM 3051 C C . VAL A 1 386 ? 16.922 -19.5 -4.867 1 94.25 386 VAL A C 1
ATOM 3053 O O . VAL A 1 386 ? 16.922 -19.422 -6.098 1 94.25 386 VAL A O 1
ATOM 3056 N N . GLY A 1 387 ? 17.906 -19.094 -4.141 1 93.25 387 GLY A N 1
ATOM 3057 C CA . GLY A 1 387 ? 19.172 -18.734 -4.773 1 93.25 387 GLY A CA 1
ATOM 3058 C C . GLY A 1 387 ? 19.5 -17.25 -4.637 1 93.25 387 GLY A C 1
ATOM 3059 O O . GLY A 1 387 ? 20.609 -16.828 -4.969 1 93.25 387 GLY A O 1
ATOM 3060 N N . ASN A 1 388 ? 18.641 -16.453 -4.172 1 96.56 388 ASN A N 1
ATOM 3061 C CA . ASN A 1 388 ? 18.938 -15.039 -3.963 1 96.56 388 ASN A CA 1
ATOM 3062 C C . ASN A 1 388 ? 19.875 -14.828 -2.768 1 96.56 388 ASN A C 1
ATOM 3064 O O . ASN A 1 388 ? 19.938 -15.68 -1.873 1 96.56 388 ASN A O 1
ATOM 3068 N N . ARG A 1 389 ? 20.625 -13.852 -2.857 1 96.81 389 ARG A N 1
ATOM 3069 C CA . ARG A 1 389 ? 21.5 -13.398 -1.775 1 96.81 389 ARG A CA 1
ATOM 3070 C C . ARG A 1 389 ? 21.391 -11.891 -1.573 1 96.81 389 ARG A C 1
ATOM 3072 O O . ARG A 1 389 ? 20.984 -11.164 -2.484 1 96.81 389 ARG A O 1
ATOM 3079 N N . PHE A 1 390 ? 21.781 -11.461 -0.357 1 98.38 390 PHE A N 1
ATOM 3080 C CA . PHE A 1 390 ? 21.438 -10.078 -0.035 1 98.38 390 PHE A CA 1
ATOM 3081 C C . PHE A 1 390 ? 22.688 -9.289 0.338 1 98.38 390 PHE A C 1
ATOM 3083 O O . PHE A 1 390 ? 23.531 -9.773 1.096 1 98.38 390 PHE A O 1
ATOM 3090 N N . ILE A 1 391 ? 22.859 -8.18 -0.301 1 98.5 391 ILE A N 1
ATOM 3091 C CA . ILE A 1 391 ? 23.719 -7.133 0.227 1 98.5 391 ILE A CA 1
ATOM 3092 C C . ILE A 1 391 ? 22.938 -6.273 1.223 1 98.5 391 ILE A C 1
ATOM 3094 O O . ILE A 1 391 ? 22.031 -5.539 0.838 1 98.5 391 ILE A O 1
ATOM 3098 N N . VAL A 1 392 ? 23.25 -6.387 2.469 1 98.56 392 VAL A N 1
ATOM 3099 C CA . VAL A 1 392 ? 22.562 -5.602 3.488 1 98.56 392 VAL A CA 1
ATOM 3100 C C . VAL A 1 392 ? 23.312 -4.293 3.729 1 98.56 392 VAL A C 1
ATOM 3102 O O . VAL A 1 392 ? 24.484 -4.305 4.113 1 98.56 392 VAL A O 1
ATOM 3105 N N . SER A 1 393 ? 22.656 -3.225 3.469 1 97.25 393 SER A N 1
ATOM 3106 C CA . SER A 1 393 ? 23.297 -1.92 3.592 1 97.25 393 SER A CA 1
ATOM 3107 C C . SER A 1 393 ? 22.891 -1.226 4.887 1 97.25 393 SER A C 1
ATOM 3109 O O . SER A 1 393 ? 21.75 -1.325 5.32 1 97.25 393 SER A O 1
ATOM 3111 N N . SER A 1 394 ? 23.828 -0.548 5.484 1 95.38 394 SER A N 1
ATOM 3112 C CA . SER A 1 394 ? 23.609 0.2 6.719 1 95.38 394 SER A CA 1
ATOM 3113 C C . SER A 1 394 ? 24.297 1.562 6.668 1 95.38 394 SER A C 1
ATOM 3115 O O . SER A 1 394 ? 25.484 1.658 6.344 1 95.38 394 SER A O 1
ATOM 3117 N N . MET A 1 395 ? 23.531 2.57 6.953 1 91.88 395 MET A N 1
ATOM 3118 C CA . MET A 1 395 ? 24.156 3.863 7.223 1 91.88 395 MET A CA 1
ATOM 3119 C C . MET A 1 395 ? 24.75 3.9 8.625 1 91.88 395 MET A C 1
ATOM 3121 O O . MET A 1 395 ? 24.031 3.795 9.617 1 91.88 395 MET A O 1
ATOM 3125 N N . GLY A 1 396 ? 26.078 4.016 8.664 1 92.19 396 GLY A N 1
ATOM 3126 C CA . GLY A 1 396 ? 26.75 3.934 9.945 1 92.19 396 GLY A CA 1
ATOM 3127 C C . GLY A 1 396 ? 27.031 2.508 10.391 1 92.19 396 GLY A C 1
ATOM 3128 O O . GLY A 1 396 ? 26.719 1.559 9.672 1 92.19 396 GLY A O 1
ATOM 3129 N N . ILE A 1 397 ? 27.609 2.426 11.539 1 94.75 397 ILE A N 1
ATOM 3130 C CA . ILE A 1 397 ? 27.922 1.121 12.109 1 94.75 397 ILE A CA 1
ATOM 3131 C C . ILE A 1 397 ? 26.625 0.412 12.516 1 94.75 397 ILE A C 1
ATOM 3133 O O . ILE A 1 397 ? 25.781 0.992 13.195 1 94.75 397 ILE A O 1
ATOM 3137 N N . PRO A 1 398 ? 26.422 -0.796 12.078 1 95.56 398 PRO A N 1
ATOM 3138 C CA . PRO A 1 398 ? 25.203 -1.533 12.453 1 95.56 398 PRO A CA 1
ATOM 3139 C C . PRO A 1 398 ? 25 -1.583 13.969 1 95.56 398 PRO A C 1
ATOM 3141 O O . PRO A 1 398 ? 25.953 -1.725 14.727 1 95.56 398 PRO A O 1
ATOM 3144 N N . SER A 1 399 ? 23.781 -1.452 14.383 1 93.5 399 SER A N 1
ATOM 3145 C CA . SER A 1 399 ? 23.406 -1.593 15.781 1 93.5 399 SER A CA 1
ATOM 3146 C C . SER A 1 399 ? 23.703 -3 16.297 1 93.5 399 SER A C 1
ATOM 3148 O O . SER A 1 399 ? 23.969 -3.91 15.508 1 93.5 399 SER A O 1
ATOM 3150 N N . ALA A 1 400 ? 23.672 -3.172 17.609 1 95.12 400 ALA A N 1
ATOM 3151 C CA . ALA A 1 400 ? 23.875 -4.484 18.219 1 95.12 400 ALA A CA 1
ATOM 3152 C C . ALA A 1 400 ? 22.828 -5.484 17.719 1 95.12 400 ALA A C 1
ATOM 3154 O O . ALA A 1 400 ? 23.156 -6.637 17.438 1 95.12 400 ALA A O 1
ATOM 3155 N N . ALA A 1 401 ? 21.625 -4.988 17.594 1 95.62 401 ALA A N 1
ATOM 3156 C CA . ALA A 1 401 ? 20.547 -5.852 17.125 1 95.62 401 ALA A CA 1
ATOM 3157 C C . ALA A 1 401 ? 20.781 -6.305 15.68 1 95.62 401 ALA A C 1
ATOM 3159 O O . ALA A 1 401 ? 20.594 -7.477 15.352 1 95.62 401 ALA A O 1
ATOM 3160 N N . LEU A 1 402 ? 21.141 -5.387 14.805 1 96.62 402 LEU A N 1
ATOM 3161 C CA . LEU A 1 402 ? 21.406 -5.723 13.414 1 96.62 402 LEU A CA 1
ATOM 3162 C C . LEU A 1 402 ? 22.594 -6.684 13.305 1 96.62 402 LEU A C 1
ATOM 3164 O O . LEU A 1 402 ? 22.547 -7.637 12.523 1 96.62 402 LEU A O 1
ATOM 3168 N N . ARG A 1 403 ? 23.641 -6.438 14.094 1 97.44 403 ARG A N 1
ATOM 3169 C CA . ARG A 1 403 ? 24.812 -7.305 14.078 1 97.44 403 ARG A CA 1
ATOM 3170 C C . ARG A 1 403 ? 24.453 -8.734 14.453 1 97.44 403 ARG A C 1
ATOM 3172 O O . ARG A 1 403 ? 24.922 -9.688 13.828 1 97.44 403 ARG A O 1
ATOM 3179 N N . GLN A 1 404 ? 23.672 -8.805 15.461 1 97.5 404 GLN A N 1
ATOM 3180 C CA . GLN A 1 404 ? 23.234 -10.125 15.898 1 97.5 404 GLN A CA 1
ATOM 3181 C C . GLN A 1 404 ? 22.453 -10.836 14.805 1 97.5 404 GLN A C 1
ATOM 3183 O O . GLN A 1 404 ? 22.656 -12.023 14.555 1 97.5 404 GLN A O 1
ATOM 3188 N N . LEU A 1 405 ? 21.562 -10.125 14.148 1 97.69 405 LEU A N 1
ATOM 3189 C CA . LEU A 1 405 ? 20.766 -10.711 13.086 1 97.69 405 LEU A CA 1
ATOM 3190 C C . LEU A 1 405 ? 21.625 -11.07 11.883 1 97.69 405 LEU A C 1
ATOM 3192 O O . LEU A 1 405 ? 21.406 -12.102 11.242 1 97.69 405 LEU A O 1
ATOM 3196 N N . LEU A 1 406 ? 22.562 -10.195 11.57 1 98.19 406 LEU A N 1
ATOM 3197 C CA . LEU A 1 406 ? 23.5 -10.492 10.484 1 98.19 406 LEU A CA 1
ATOM 3198 C C . LEU A 1 406 ? 24.266 -11.773 10.766 1 98.19 406 LEU A C 1
ATOM 3200 O O . LEU A 1 406 ? 24.469 -12.594 9.867 1 98.19 406 LEU A O 1
ATOM 3204 N N . ALA A 1 407 ? 24.688 -11.938 11.977 1 97.5 407 ALA A N 1
ATOM 3205 C CA . ALA A 1 407 ? 25.438 -13.133 12.359 1 97.5 407 ALA A CA 1
ATOM 3206 C C . ALA A 1 407 ? 24.547 -14.375 12.297 1 97.5 407 ALA A C 1
ATOM 3208 O O . ALA A 1 407 ? 24.953 -15.406 11.758 1 97.5 407 ALA A O 1
ATOM 3209 N N . SER A 1 408 ? 23.359 -14.25 12.797 1 96.69 408 SER A N 1
ATOM 3210 C CA . SER A 1 408 ? 22.469 -15.398 12.898 1 96.69 408 SER A CA 1
ATOM 3211 C C . SER A 1 408 ? 21.891 -15.773 11.531 1 96.69 408 SER A C 1
ATOM 3213 O O . SER A 1 408 ? 21.453 -16.906 11.336 1 96.69 408 SER A O 1
ATOM 3215 N N . HIS A 1 409 ? 21.906 -14.828 10.586 1 97.06 409 HIS A N 1
ATOM 3216 C CA . HIS A 1 409 ? 21.359 -15.078 9.25 1 97.06 409 HIS A CA 1
ATOM 3217 C C . HIS A 1 409 ? 22.438 -14.891 8.18 1 97.06 409 HIS A C 1
ATOM 3219 O O . HIS A 1 409 ? 22.141 -14.422 7.078 1 97.06 409 HIS A O 1
ATOM 3225 N N . ALA A 1 410 ? 23.609 -15.227 8.5 1 96.56 410 ALA A N 1
ATOM 3226 C CA . ALA A 1 410 ? 24.75 -15.008 7.613 1 96.56 410 ALA A CA 1
ATOM 3227 C C . ALA A 1 410 ? 24.578 -15.773 6.301 1 96.56 410 ALA A C 1
ATOM 3229 O O . ALA A 1 410 ? 25.062 -15.336 5.254 1 96.56 410 ALA A O 1
ATOM 3230 N N . VAL A 1 411 ? 23.906 -16.828 6.309 1 94.69 411 VAL A N 1
ATOM 3231 C CA . VAL A 1 411 ? 23.766 -17.703 5.156 1 94.69 411 VAL A CA 1
ATOM 3232 C C . VAL A 1 411 ? 23.047 -16.984 4.023 1 94.69 411 VAL A C 1
ATOM 3234 O O . VAL A 1 411 ? 23.297 -17.25 2.846 1 94.69 411 VAL A O 1
ATOM 3237 N N . LEU A 1 412 ? 22.141 -16.016 4.379 1 96.31 412 LEU A N 1
ATOM 3238 C CA . LEU A 1 412 ? 21.422 -15.32 3.312 1 96.31 412 LEU A CA 1
ATOM 3239 C C . LEU A 1 412 ? 22.141 -14.031 2.928 1 96.31 412 LEU A C 1
ATOM 3241 O O . LEU A 1 412 ? 21.75 -13.367 1.966 1 96.31 412 LEU A O 1
ATOM 3245 N N . VAL A 1 413 ? 23.188 -13.688 3.629 1 97.75 413 VAL A N 1
ATOM 3246 C CA . VAL A 1 413 ? 23.891 -12.43 3.41 1 97.75 413 VAL A CA 1
ATOM 3247 C C . VAL A 1 413 ? 25.078 -12.656 2.482 1 97.75 413 VAL A C 1
ATOM 3249 O O . VAL A 1 413 ? 25.953 -13.469 2.779 1 97.75 413 VAL A O 1
ATOM 3252 N N . ASP A 1 414 ? 25.031 -12.008 1.349 1 97.38 414 ASP A N 1
ATOM 3253 C CA . ASP A 1 414 ? 26.172 -12.016 0.452 1 97.38 414 ASP A CA 1
ATOM 3254 C C . ASP A 1 414 ? 27.297 -11.141 0.998 1 97.38 414 ASP A C 1
ATOM 3256 O O . ASP A 1 414 ? 28.453 -11.578 1.09 1 97.38 414 ASP A O 1
ATOM 3260 N N . SER A 1 415 ? 26.984 -9.969 1.364 1 98.25 415 SER A N 1
ATOM 3261 C CA . SER A 1 415 ? 27.922 -8.984 1.895 1 98.25 415 SER A CA 1
ATOM 3262 C C . SER A 1 415 ? 27.203 -7.898 2.682 1 98.25 415 SER A C 1
ATOM 3264 O O . SER A 1 415 ? 25.969 -7.805 2.641 1 98.25 415 SER A O 1
ATOM 3266 N N . ILE A 1 416 ? 27.922 -7.207 3.473 1 98.69 416 ILE A N 1
ATOM 3267 C CA . ILE A 1 416 ? 27.422 -6.082 4.258 1 98.69 416 ILE A CA 1
ATOM 3268 C C . ILE A 1 416 ? 28.047 -4.785 3.748 1 98.69 416 ILE A C 1
ATOM 3270 O O . ILE A 1 416 ? 29.266 -4.676 3.635 1 98.69 416 ILE A O 1
ATOM 3274 N N . GLU A 1 417 ? 27.219 -3.896 3.34 1 98.38 417 GLU A N 1
ATOM 3275 C CA . GLU A 1 417 ? 27.703 -2.586 2.912 1 98.38 417 GLU A CA 1
ATOM 3276 C C . GLU A 1 417 ? 27.484 -1.536 3.996 1 98.38 417 GLU A C 1
ATOM 3278 O O . GLU A 1 417 ? 26.359 -1.307 4.426 1 98.38 417 GLU A O 1
ATOM 3283 N N . VAL A 1 418 ? 28.531 -0.893 4.418 1 97.88 418 VAL A N 1
ATOM 3284 C CA . VAL A 1 418 ? 28.469 0.141 5.441 1 97.88 418 VAL A CA 1
ATOM 3285 C C . VAL A 1 418 ? 28.828 1.497 4.836 1 97.88 418 VAL A C 1
ATOM 3287 O O . VAL A 1 418 ? 29.891 1.658 4.25 1 97.88 418 VAL A O 1
ATOM 3290 N N . VAL A 1 419 ? 27.953 2.41 4.957 1 95.44 419 VAL A N 1
ATOM 3291 C CA . VAL A 1 419 ? 28.141 3.762 4.441 1 95.44 419 VAL A CA 1
ATOM 3292 C C . VAL A 1 419 ? 28.578 4.688 5.574 1 95.44 419 VAL A C 1
ATOM 3294 O O . VAL A 1 419 ? 27.859 4.84 6.57 1 95.44 419 VAL A O 1
ATOM 3297 N N . LEU A 1 420 ? 29.719 5.301 5.414 1 93.94 420 LEU A N 1
ATOM 3298 C CA . LEU A 1 420 ? 30.266 6.172 6.449 1 93.94 420 LEU A CA 1
ATOM 3299 C C . LEU A 1 420 ? 30.734 7.496 5.859 1 93.94 420 LEU A C 1
ATOM 3301 O O . LEU A 1 420 ? 31.078 7.566 4.676 1 93.94 420 LEU A O 1
ATOM 3305 N N . GLN A 1 421 ? 30.719 8.461 6.715 1 89.94 421 GLN A N 1
ATOM 3306 C CA . GLN A 1 421 ? 31.453 9.688 6.41 1 89.94 421 GLN A CA 1
ATOM 3307 C C . GLN A 1 421 ? 32.969 9.477 6.578 1 89.94 421 GLN A C 1
ATOM 3309 O O . GLN A 1 421 ? 33.406 8.789 7.5 1 89.94 421 GLN A O 1
ATOM 3314 N N . VAL A 1 422 ? 33.688 10.133 5.738 1 90.19 422 VAL A N 1
ATOM 3315 C CA . VAL A 1 422 ? 35.156 9.93 5.727 1 90.19 422 VAL A CA 1
ATOM 3316 C C . VAL A 1 422 ? 35.719 10.25 7.105 1 90.19 422 VAL A C 1
ATOM 3318 O O . VAL A 1 422 ? 36.594 9.523 7.605 1 90.19 422 VAL A O 1
ATOM 3321 N N . ASP A 1 423 ? 35.219 11.25 7.777 1 88.62 423 ASP A N 1
ATOM 3322 C CA . ASP A 1 423 ? 35.75 11.711 9.055 1 88.62 423 ASP A CA 1
ATOM 3323 C C . ASP A 1 423 ? 35.438 10.719 10.172 1 88.62 423 ASP A C 1
ATOM 3325 O O . ASP A 1 423 ? 36.094 10.711 11.211 1 88.62 423 ASP A O 1
ATOM 3329 N N . ASP A 1 424 ? 34.5 9.836 9.961 1 91.56 424 ASP A N 1
ATOM 3330 C CA . ASP A 1 424 ? 34.062 8.883 10.992 1 91.56 424 ASP A CA 1
ATOM 3331 C C . ASP A 1 424 ? 34.781 7.543 10.82 1 91.56 424 ASP A C 1
ATOM 3333 O O . ASP A 1 424 ? 34.719 6.68 11.695 1 91.56 424 ASP A O 1
ATOM 3337 N N . MET A 1 425 ? 35.531 7.355 9.789 1 94.31 425 MET A N 1
ATOM 3338 C CA . MET A 1 425 ? 36.031 6.043 9.391 1 94.31 425 MET A CA 1
ATOM 3339 C C . MET A 1 425 ? 37.094 5.555 10.352 1 94.31 425 MET A C 1
ATOM 3341 O O . MET A 1 425 ? 37.062 4.402 10.781 1 94.31 425 MET A O 1
ATOM 3345 N N . PRO A 1 426 ? 38.031 6.422 10.758 1 93.25 426 PRO A N 1
ATOM 3346 C CA . PRO A 1 426 ? 39.094 5.902 11.633 1 93.25 426 PRO A CA 1
ATOM 3347 C C . PRO A 1 426 ? 38.562 5.312 12.93 1 93.25 426 PRO A C 1
ATOM 3349 O O . PRO A 1 426 ? 39.062 4.312 13.43 1 93.25 426 PRO A O 1
ATOM 3352 N N . ALA A 1 427 ? 37.531 5.871 13.406 1 94.38 427 ALA A N 1
ATOM 3353 C CA . ALA A 1 427 ? 36.938 5.402 14.656 1 94.38 427 ALA A CA 1
ATOM 3354 C C . ALA A 1 427 ? 36.125 4.133 14.43 1 94.38 427 ALA A C 1
ATOM 3356 O O . ALA A 1 427 ? 35.75 3.451 15.391 1 94.38 427 ALA A O 1
ATOM 3357 N N . ALA A 1 428 ? 35.875 3.795 13.18 1 96.62 428 ALA A N 1
ATOM 3358 C CA . ALA A 1 428 ? 34.938 2.725 12.867 1 96.62 428 ALA A CA 1
ATOM 3359 C C . ALA A 1 428 ? 35.656 1.408 12.609 1 96.62 428 ALA A C 1
ATOM 3361 O O . ALA A 1 428 ? 35.031 0.349 12.531 1 96.62 428 ALA A O 1
ATOM 3362 N N . TRP A 1 429 ? 37.031 1.409 12.531 1 97.12 429 TRP A N 1
ATOM 3363 C CA . TRP A 1 429 ? 37.75 0.253 12.031 1 97.12 429 TRP A CA 1
ATOM 3364 C C . TRP A 1 429 ? 37.562 -0.947 12.961 1 97.12 429 TRP A C 1
ATOM 3366 O O . TRP A 1 429 ? 37.281 -2.057 12.5 1 97.12 429 TRP A O 1
ATOM 3376 N N . ASN A 1 430 ? 37.625 -0.75 14.234 1 96.62 430 ASN A N 1
ATOM 3377 C CA . ASN A 1 430 ? 37.469 -1.853 15.18 1 96.62 430 ASN A CA 1
ATOM 3378 C C . ASN A 1 430 ? 36.094 -2.459 15.102 1 96.62 430 ASN A C 1
ATOM 3380 O O . ASN A 1 430 ? 35.938 -3.682 15.125 1 96.62 430 ASN A O 1
ATOM 3384 N N . ALA A 1 431 ? 35.156 -1.591 15.062 1 97.5 431 ALA A N 1
ATOM 3385 C CA . ALA A 1 431 ? 33.75 -2.061 14.984 1 97.5 431 ALA A CA 1
ATOM 3386 C C . ALA A 1 431 ? 33.531 -2.846 13.703 1 97.5 431 ALA A C 1
ATOM 3388 O O . ALA A 1 431 ? 32.781 -3.842 13.703 1 97.5 431 ALA A O 1
ATOM 3389 N N . LEU A 1 432 ? 34.094 -2.404 12.633 1 98.06 432 LEU A N 1
ATOM 3390 C CA . LEU A 1 432 ? 33.938 -3.084 11.352 1 98.06 432 LEU A CA 1
ATOM 3391 C C . LEU A 1 432 ? 34.656 -4.43 11.367 1 98.06 432 LEU A C 1
ATOM 3393 O O . LEU A 1 432 ? 34.156 -5.406 10.797 1 98.06 432 LEU A O 1
ATOM 3397 N N . ALA A 1 433 ? 35.812 -4.43 11.961 1 98 433 ALA A N 1
ATOM 3398 C CA . ALA A 1 433 ? 36.531 -5.691 12.094 1 98 433 ALA A CA 1
ATOM 3399 C C . ALA A 1 433 ? 35.719 -6.711 12.883 1 98 433 ALA A C 1
ATOM 3401 O O . ALA A 1 433 ? 35.656 -7.887 12.508 1 98 433 ALA A O 1
ATOM 3402 N N . ASP A 1 434 ? 35.125 -6.234 13.922 1 97.56 434 ASP A N 1
ATOM 3403 C CA . ASP A 1 434 ? 34.281 -7.098 14.734 1 97.56 434 ASP A CA 1
ATOM 3404 C C . ASP A 1 434 ? 33.062 -7.59 13.938 1 97.56 434 ASP A C 1
ATOM 3406 O O . ASP A 1 434 ? 32.656 -8.75 14.07 1 97.56 434 ASP A O 1
ATOM 3410 N N . LEU A 1 435 ? 32.438 -6.672 13.172 1 97.94 435 LEU A N 1
ATOM 3411 C CA . LEU A 1 435 ? 31.328 -7.02 12.305 1 97.94 435 LEU A CA 1
ATOM 3412 C C . LEU A 1 435 ? 31.719 -8.125 11.328 1 97.94 435 LEU A C 1
ATOM 3414 O O . LEU A 1 435 ? 31 -9.117 11.195 1 97.94 435 LEU A O 1
ATOM 3418 N N . ARG A 1 436 ? 32.781 -7.918 10.672 1 97.94 436 ARG A N 1
ATOM 3419 C CA . ARG A 1 436 ? 33.312 -8.875 9.703 1 97.94 436 ARG A CA 1
ATOM 3420 C C . ARG A 1 436 ? 33.562 -10.234 10.352 1 97.94 436 ARG A C 1
ATOM 3422 O O . ARG A 1 436 ? 33.156 -11.266 9.82 1 97.94 436 ARG A O 1
ATOM 3429 N N . LEU A 1 437 ? 34.156 -10.227 11.484 1 97.19 437 LEU A N 1
ATOM 3430 C CA . LEU A 1 437 ? 34.531 -11.453 12.188 1 97.19 437 LEU A CA 1
ATOM 3431 C C . LEU A 1 437 ? 33.281 -12.18 12.688 1 97.19 437 LEU A C 1
ATOM 3433 O O . LEU A 1 437 ? 33.188 -13.398 12.555 1 97.19 437 LEU A O 1
ATOM 3437 N N . SER A 1 438 ? 32.406 -11.445 13.273 1 97 438 SER A N 1
ATOM 3438 C CA . SER A 1 438 ? 31.25 -12.062 13.906 1 97 438 SER A CA 1
ATOM 3439 C C . SER A 1 438 ? 30.266 -12.602 12.867 1 97 438 SER A C 1
ATOM 3441 O O . SER A 1 438 ? 29.547 -13.562 13.133 1 97 438 SER A O 1
ATOM 3443 N N . THR A 1 439 ? 30.188 -12.039 11.711 1 97.25 439 THR A N 1
ATOM 3444 C CA . THR A 1 439 ? 29.234 -12.453 10.695 1 97.25 439 THR A CA 1
ATOM 3445 C C . THR A 1 439 ? 29.875 -13.414 9.703 1 97.25 439 THR A C 1
ATOM 3447 O O . THR A 1 439 ? 29.188 -14.211 9.062 1 97.25 439 THR A O 1
ATOM 3450 N N . GLY A 1 440 ? 31.203 -13.258 9.578 1 97.56 440 GLY A N 1
ATOM 3451 C CA . GLY A 1 440 ? 31.922 -14.031 8.578 1 97.56 440 GLY A CA 1
ATOM 3452 C C . GLY A 1 440 ? 31.594 -13.617 7.156 1 97.56 440 GLY A C 1
ATOM 3453 O O . GLY A 1 440 ? 31.766 -14.391 6.215 1 97.56 440 GLY A O 1
ATOM 3454 N N . ARG A 1 441 ? 31.047 -12.5 6.957 1 97.94 441 ARG A N 1
ATOM 3455 C CA . ARG A 1 441 ? 30.641 -12.008 5.641 1 97.94 441 ARG A CA 1
ATOM 3456 C C . ARG A 1 441 ? 31.5 -10.828 5.215 1 97.94 441 ARG A C 1
ATOM 3458 O O . ARG A 1 441 ? 31.953 -10.047 6.055 1 97.94 441 ARG A O 1
ATOM 3465 N N . PRO A 1 442 ? 31.719 -10.703 3.912 1 98 442 PRO A N 1
ATOM 3466 C CA . PRO A 1 442 ? 32.531 -9.562 3.443 1 98 442 PRO A CA 1
ATOM 3467 C C . PRO A 1 442 ? 31.875 -8.219 3.783 1 98 442 PRO A C 1
ATOM 3469 O O . PRO A 1 442 ? 30.656 -8.07 3.697 1 98 442 PRO A O 1
ATOM 3472 N N . VAL A 1 443 ? 32.688 -7.297 4.191 1 98.56 443 VAL A N 1
ATOM 3473 C CA . VAL A 1 443 ? 32.25 -5.941 4.5 1 98.56 443 VAL A CA 1
ATOM 3474 C C . VAL A 1 443 ? 32.75 -4.98 3.43 1 98.56 443 VAL A C 1
ATOM 3476 O O . VAL A 1 443 ? 33.969 -4.906 3.168 1 98.56 443 VAL A O 1
ATOM 3479 N N . PHE A 1 444 ? 31.859 -4.336 2.762 1 98.5 444 PHE A N 1
ATOM 3480 C CA . PHE A 1 444 ? 32.188 -3.297 1.791 1 98.5 444 PHE A CA 1
ATOM 3481 C C . PHE A 1 444 ? 31.969 -1.91 2.391 1 98.5 444 PHE A C 1
ATOM 3483 O O . PHE A 1 444 ? 30.938 -1.637 2.99 1 98.5 444 PHE A O 1
ATOM 3490 N N . LEU A 1 445 ? 32.969 -1.058 2.262 1 97.69 445 LEU A N 1
ATOM 3491 C CA . LEU A 1 445 ? 32.906 0.307 2.773 1 97.69 445 LEU A CA 1
ATOM 3492 C C . LEU A 1 445 ? 32.562 1.289 1.663 1 97.69 445 LEU A C 1
ATOM 3494 O O . LEU A 1 445 ? 33.188 1.281 0.597 1 97.69 445 LEU A O 1
ATOM 3498 N N . SER A 1 446 ? 31.531 2.027 1.85 1 96.31 446 SER A N 1
ATOM 3499 C CA . SER A 1 446 ? 31.094 3.084 0.946 1 96.31 446 SER A CA 1
ATOM 3500 C C . SER A 1 446 ? 31.203 4.457 1.603 1 96.31 446 SER A C 1
ATOM 3502 O O . SER A 1 446 ? 31.172 4.566 2.83 1 96.31 446 SER A O 1
ATOM 3504 N N . LYS A 1 447 ? 31.406 5.414 0.773 1 93.75 447 LYS A N 1
ATOM 3505 C CA . LYS A 1 447 ? 31.531 6.781 1.27 1 93.75 447 LYS A CA 1
ATOM 3506 C C . LYS A 1 447 ? 30.219 7.543 1.121 1 93.75 447 LYS A C 1
ATOM 3508 O O . LYS A 1 447 ? 29.641 7.59 0.033 1 93.75 447 LYS A O 1
ATOM 3513 N N . LEU A 1 448 ? 29.766 8.109 2.225 1 90.25 448 LEU A N 1
ATOM 3514 C CA . LEU A 1 448 ? 28.672 9.055 2.115 1 90.25 448 LEU A CA 1
ATOM 3515 C C . LEU A 1 448 ? 29.109 10.32 1.395 1 90.25 448 LEU A C 1
ATOM 3517 O O . LEU A 1 448 ? 30.141 10.914 1.738 1 90.25 448 LEU A O 1
ATOM 3521 N N . ARG A 1 449 ? 28.359 10.617 0.427 1 84.12 449 ARG A N 1
ATOM 3522 C CA . ARG A 1 449 ? 28.688 11.836 -0.313 1 84.12 449 ARG A CA 1
ATOM 3523 C C . ARG A 1 449 ? 27.797 12.992 0.118 1 84.12 449 ARG A C 1
ATOM 3525 O O . ARG A 1 449 ? 26.594 12.828 0.289 1 84.12 449 ARG A O 1
ATOM 3532 N N . ARG A 1 450 ? 28.422 14.086 0.394 1 75.12 450 ARG A N 1
ATOM 3533 C CA . ARG A 1 450 ? 27.719 15.273 0.875 1 75.12 450 ARG A CA 1
ATOM 3534 C C . ARG A 1 450 ? 27.938 16.453 -0.068 1 75.12 450 ARG A C 1
ATOM 3536 O O . ARG A 1 450 ? 28.516 16.297 -1.144 1 75.12 450 ARG A O 1
ATOM 3543 N N . HIS A 1 451 ? 27.344 17.547 0.284 1 69.69 451 HIS A N 1
ATOM 3544 C CA . HIS A 1 451 ? 27.375 18.75 -0.551 1 69.69 451 HIS A CA 1
ATOM 3545 C C . HIS A 1 451 ? 28.812 19.156 -0.876 1 69.69 451 HIS A C 1
ATOM 3547 O O . HIS A 1 451 ? 29.078 19.672 -1.963 1 69.69 451 HIS A O 1
ATOM 3553 N N . GLU A 1 452 ? 29.719 18.797 -0.054 1 70.69 452 GLU A N 1
ATOM 3554 C CA . GLU A 1 452 ? 31.109 19.172 -0.263 1 70.69 452 GLU A CA 1
ATOM 3555 C C . GLU A 1 452 ? 31.734 18.359 -1.397 1 70.69 452 GLU A C 1
ATOM 3557 O O . GLU A 1 452 ? 32.719 18.781 -2.002 1 70.69 452 GLU A O 1
ATOM 3562 N N . ASP A 1 453 ? 31.094 17.266 -1.682 1 77.31 453 ASP A N 1
ATOM 3563 C CA . ASP A 1 453 ? 31.625 16.375 -2.709 1 77.31 453 ASP A CA 1
ATOM 3564 C C . ASP A 1 453 ? 31.062 16.734 -4.086 1 77.31 453 ASP A C 1
ATOM 3566 O O . ASP A 1 453 ? 31.5 16.172 -5.098 1 77.31 453 ASP A O 1
ATOM 3570 N N . ALA A 1 454 ? 30.109 17.688 -4.074 1 73.06 454 ALA A N 1
ATOM 3571 C CA . ALA A 1 454 ? 29.469 18.062 -5.332 1 73.06 454 ALA A CA 1
ATOM 3572 C C . ALA A 1 454 ? 30.5 18.531 -6.359 1 73.06 454 ALA A C 1
ATOM 3574 O O . ALA A 1 454 ? 30.422 18.172 -7.535 1 73.06 454 ALA A O 1
ATOM 3575 N N . ALA A 1 455 ? 31.391 19.266 -5.879 1 68.94 455 ALA A N 1
ATOM 3576 C CA . ALA A 1 455 ? 32.438 19.797 -6.77 1 68.94 455 ALA A CA 1
ATOM 3577 C C . ALA A 1 455 ? 33.281 18.656 -7.355 1 68.94 455 ALA A C 1
ATOM 3579 O O . ALA A 1 455 ? 33.656 18.703 -8.531 1 68.94 455 ALA A O 1
ATOM 3580 N N . VAL A 1 456 ? 33.5 17.719 -6.59 1 65.94 456 VAL A N 1
ATOM 3581 C CA . VAL A 1 456 ? 34.281 16.562 -7.012 1 65.94 456 VAL A CA 1
ATOM 3582 C C . VAL A 1 456 ? 33.5 15.758 -8.055 1 65.94 456 VAL A C 1
ATOM 3584 O O . VAL A 1 456 ? 34.094 15.273 -9.031 1 65.94 456 VAL A O 1
ATOM 3587 N N . ASP A 1 457 ? 32.188 15.781 -7.875 1 64.94 457 ASP A N 1
ATOM 3588 C CA . ASP A 1 457 ? 31.328 14.969 -8.727 1 64.94 457 ASP A CA 1
ATOM 3589 C C . ASP A 1 457 ? 30.906 15.75 -9.969 1 64.94 457 ASP A C 1
ATOM 3591 O O . ASP A 1 457 ? 30.234 15.211 -10.852 1 64.94 457 ASP A O 1
ATOM 3595 N N . GLY A 1 458 ? 31.344 16.969 -9.977 1 62.62 458 GLY A N 1
ATOM 3596 C CA . GLY A 1 458 ? 30.938 17.828 -11.078 1 62.62 458 GLY A CA 1
ATOM 3597 C C . GLY A 1 458 ? 29.469 18.234 -11.016 1 62.62 458 GLY A C 1
ATOM 3598 O O . GLY A 1 458 ? 28.844 18.484 -12.047 1 62.62 458 GLY A O 1
ATOM 3599 N N . LEU A 1 459 ? 29.031 18.156 -9.68 1 64.62 459 LEU A N 1
ATOM 3600 C CA . LEU A 1 459 ? 27.609 18.453 -9.531 1 64.62 459 LEU A CA 1
ATOM 3601 C C . LEU A 1 459 ? 27.406 19.906 -9.117 1 64.62 459 LEU A C 1
ATOM 3603 O O . LEU A 1 459 ? 28.219 20.469 -8.375 1 64.62 459 LEU A O 1
ATOM 3607 N N . ARG A 1 460 ? 26.406 20.516 -9.648 1 55.31 460 ARG A N 1
ATOM 3608 C CA . ARG A 1 460 ? 26.125 21.922 -9.398 1 55.31 460 ARG A CA 1
ATOM 3609 C C . ARG A 1 460 ? 25.281 22.094 -8.141 1 55.31 460 ARG A C 1
ATOM 3611 O O . ARG A 1 460 ? 25.234 23.188 -7.562 1 55.31 460 ARG A O 1
ATOM 3618 N N . TYR A 1 461 ? 24.562 21.031 -7.84 1 58 461 TYR A N 1
ATOM 3619 C CA . TYR A 1 461 ? 23.625 21.203 -6.727 1 58 461 TYR A CA 1
ATOM 3620 C C . TYR A 1 461 ? 23.984 20.281 -5.574 1 58 461 TYR A C 1
ATOM 3622 O O . TYR A 1 461 ? 24.406 19.141 -5.797 1 58 461 TYR A O 1
ATOM 3630 N N . GLY A 1 462 ? 24.156 20.875 -4.422 1 54.62 462 GLY A N 1
ATOM 3631 C CA . GLY A 1 462 ? 24.594 20.203 -3.203 1 54.62 462 GLY A CA 1
ATOM 3632 C C . GLY A 1 462 ? 23.531 19.281 -2.625 1 54.62 462 GLY A C 1
ATOM 3633 O O . GLY A 1 462 ? 23.797 18.578 -1.648 1 54.62 462 GLY A O 1
ATOM 3634 N N . HIS A 1 463 ? 22.266 19.344 -3.051 1 56 463 HIS A N 1
ATOM 3635 C CA . HIS A 1 463 ? 21.266 18.531 -2.379 1 56 463 HIS A CA 1
ATOM 3636 C C . HIS A 1 463 ? 21.328 17.078 -2.865 1 56 463 HIS A C 1
ATOM 3638 O O . HIS A 1 463 ? 20.672 16.719 -3.844 1 56 463 HIS A O 1
ATOM 3644 N N . LEU A 1 464 ? 22.531 16.344 -2.469 1 60.38 464 LEU A N 1
ATOM 3645 C CA . LEU A 1 464 ? 22.719 14.984 -2.971 1 60.38 464 LEU A CA 1
ATOM 3646 C C . LEU A 1 464 ? 23.094 14.031 -1.84 1 60.38 464 LEU A C 1
ATOM 3648 O O . LEU A 1 464 ? 23.938 14.359 -1 1 60.38 464 LEU A O 1
ATOM 3652 N N . ILE A 1 465 ? 22.094 13.117 -1.564 1 68.25 465 ILE A N 1
ATOM 3653 C CA . ILE A 1 465 ? 22.531 12.062 -0.647 1 68.25 465 ILE A CA 1
ATOM 3654 C C . ILE A 1 465 ? 22.844 10.797 -1.433 1 68.25 465 ILE A C 1
ATOM 3656 O O . ILE A 1 465 ? 21.969 9.977 -1.698 1 68.25 465 ILE A O 1
ATOM 3660 N N . PHE A 1 466 ? 24.109 10.773 -1.941 1 80.44 466 PHE A N 1
ATOM 3661 C CA . PHE A 1 466 ? 24.609 9.578 -2.615 1 80.44 466 PHE A CA 1
ATOM 3662 C C . PHE A 1 466 ? 25.688 8.898 -1.786 1 80.44 466 PHE A C 1
ATOM 3664 O O . PHE A 1 466 ? 26 9.344 -0.677 1 80.44 466 PHE A O 1
ATOM 3671 N N . HIS A 1 467 ? 26.047 7.832 -2.287 1 89.69 467 HIS A N 1
ATOM 3672 C CA . HIS A 1 467 ? 27.172 7.16 -1.646 1 89.69 467 HIS A CA 1
ATOM 3673 C C . HIS A 1 467 ? 28.078 6.508 -2.678 1 89.69 467 HIS A C 1
ATOM 3675 O O . HIS A 1 467 ? 27.734 6.418 -3.855 1 89.69 467 HIS A O 1
ATOM 3681 N N . GLY A 1 468 ? 29.25 6.199 -2.264 1 94.19 468 GLY A N 1
ATOM 3682 C CA . GLY A 1 468 ? 30.234 5.531 -3.104 1 94.19 468 GLY A CA 1
ATOM 3683 C C . GLY A 1 468 ? 31.453 6.391 -3.4 1 94.19 468 GLY A C 1
ATOM 3684 O O . GLY A 1 468 ? 31.328 7.609 -3.541 1 94.19 468 GLY A O 1
ATOM 3685 N N . TRP A 1 469 ? 32.594 5.809 -3.561 1 94.69 469 TRP A N 1
ATOM 3686 C CA . TRP A 1 469 ? 33.812 6.477 -3.984 1 94.69 469 TRP A CA 1
ATOM 3687 C C . TRP A 1 469 ? 33.781 6.734 -5.488 1 94.69 469 TRP A C 1
ATOM 3689 O O . TRP A 1 469 ? 33.031 6.117 -6.223 1 94.69 469 TRP A O 1
ATOM 3699 N N . VAL A 1 470 ? 34.562 7.691 -5.941 1 92.62 470 VAL A N 1
ATOM 3700 C CA . VAL A 1 470 ? 34.781 7.941 -7.359 1 92.62 470 VAL A CA 1
ATOM 3701 C C . VAL A 1 470 ? 36.281 8 -7.645 1 92.62 470 VAL A C 1
ATOM 3703 O O . VAL A 1 470 ? 37.094 8.031 -6.719 1 92.62 470 VAL A O 1
ATOM 3706 N N . ALA A 1 471 ? 36.594 7.938 -8.898 1 88.75 471 ALA A N 1
ATOM 3707 C CA . ALA A 1 471 ? 38 7.902 -9.305 1 88.75 471 ALA A CA 1
ATOM 3708 C C . ALA A 1 471 ? 38.781 9.078 -8.711 1 88.75 471 ALA A C 1
ATOM 3710 O O . ALA A 1 471 ? 39.938 8.938 -8.344 1 88.75 471 ALA A O 1
ATOM 3711 N N . GLN A 1 472 ? 38.125 10.164 -8.594 1 88.75 472 GLN A N 1
ATOM 3712 C CA . GLN A 1 472 ? 38.75 11.391 -8.117 1 88.75 472 GLN A CA 1
ATOM 3713 C C . GLN A 1 472 ? 39.094 11.289 -6.637 1 88.75 472 GLN A C 1
ATOM 3715 O O . GLN A 1 472 ? 39.875 12.102 -6.117 1 88.75 472 GLN A O 1
ATOM 3720 N N . ASP A 1 473 ? 38.594 10.297 -5.961 1 91.12 473 ASP A N 1
ATOM 3721 C CA . ASP A 1 473 ? 38.844 10.125 -4.535 1 91.12 473 ASP A CA 1
ATOM 3722 C C . ASP A 1 473 ? 40.125 9.352 -4.293 1 91.12 473 ASP A C 1
ATOM 3724 O O . ASP A 1 473 ? 40.594 9.227 -3.152 1 91.12 473 ASP A O 1
ATOM 3728 N N . TRP A 1 474 ? 40.844 8.828 -5.23 1 89.62 474 TRP A N 1
ATOM 3729 C CA . TRP A 1 474 ? 41.938 7.875 -5.086 1 89.62 474 TRP A CA 1
ATOM 3730 C C . TRP A 1 474 ? 43.062 8.461 -4.25 1 89.62 474 TRP A C 1
ATOM 3732 O O . TRP A 1 474 ? 43.625 7.793 -3.365 1 89.62 474 TRP A O 1
ATOM 3742 N N . PRO A 1 475 ? 43.469 9.688 -4.516 1 87.62 475 PRO A N 1
ATOM 3743 C CA . PRO A 1 475 ? 44.562 10.211 -3.705 1 87.62 475 PRO A CA 1
ATOM 3744 C C . PRO A 1 475 ? 44.281 10.172 -2.207 1 87.62 475 PRO A C 1
ATOM 3746 O O . PRO A 1 475 ? 45.156 9.844 -1.41 1 87.62 475 PRO A O 1
ATOM 3749 N N . ARG A 1 476 ? 43.125 10.492 -1.883 1 87.44 476 ARG A N 1
ATOM 3750 C CA . ARG A 1 476 ? 42.719 10.445 -0.483 1 87.44 476 ARG A CA 1
ATOM 3751 C C . ARG A 1 476 ? 42.5 9 -0.024 1 87.44 476 ARG A C 1
ATOM 3753 O O . ARG A 1 476 ? 42.875 8.648 1.1 1 87.44 476 ARG A O 1
ATOM 3760 N N . LEU A 1 477 ? 41.938 8.25 -0.838 1 90.44 477 LEU A N 1
ATOM 3761 C CA . LEU A 1 477 ? 41.594 6.863 -0.543 1 90.44 477 LEU A CA 1
ATOM 3762 C C . LEU A 1 477 ? 42.844 6.039 -0.263 1 90.44 477 LEU A C 1
ATOM 3764 O O . LEU A 1 477 ? 42.812 5.141 0.582 1 90.44 477 LEU A O 1
ATOM 3768 N N . GLU A 1 478 ? 43.875 6.258 -0.928 1 85 478 GLU A N 1
ATOM 3769 C CA . GLU A 1 478 ? 45.125 5.527 -0.742 1 85 478 GLU A CA 1
ATOM 3770 C C . GLU A 1 478 ? 45.656 5.684 0.684 1 85 478 GLU A C 1
ATOM 3772 O O . GLU A 1 478 ? 46.219 4.742 1.25 1 85 478 GLU A O 1
ATOM 3777 N N . GLY A 1 479 ? 45.406 6.887 1.237 1 85.31 479 GLY A N 1
ATOM 3778 C CA . GLY A 1 479 ? 45.812 7.125 2.611 1 85.31 479 GLY A CA 1
ATOM 3779 C C . GLY A 1 479 ? 44.906 6.48 3.631 1 85.31 479 GLY A C 1
ATOM 3780 O O . GLY A 1 479 ? 45.312 6.188 4.754 1 85.31 479 GLY A O 1
ATOM 3781 N N . ILE A 1 480 ? 43.75 6.262 3.25 1 90.06 480 ILE A N 1
ATOM 3782 C CA . ILE A 1 480 ? 42.688 5.812 4.172 1 90.06 480 ILE A CA 1
ATOM 3783 C C . ILE A 1 480 ? 42.688 4.285 4.211 1 90.06 480 ILE A C 1
ATOM 3785 O O . ILE A 1 480 ? 42.438 3.689 5.266 1 90.06 480 ILE A O 1
ATOM 3789 N N . VAL A 1 481 ? 42.969 3.57 3.174 1 91.69 481 VAL A N 1
ATOM 3790 C CA . VAL A 1 481 ? 42.656 2.162 2.99 1 91.69 481 VAL A CA 1
ATOM 3791 C C . VAL A 1 481 ? 43.656 1.291 3.744 1 91.69 481 VAL A C 1
ATOM 3793 O O . VAL A 1 481 ? 43.344 0.168 4.145 1 91.69 481 VAL A O 1
ATOM 3796 N N . ARG A 1 482 ? 44.812 1.731 4.027 1 91.12 482 ARG A N 1
ATOM 3797 C CA . ARG A 1 482 ? 45.844 0.916 4.645 1 91.12 482 ARG A CA 1
ATOM 3798 C C . ARG A 1 482 ? 45.438 0.451 6.035 1 91.12 482 ARG A C 1
ATOM 3800 O O . ARG A 1 482 ? 45.594 -0.718 6.383 1 91.12 482 ARG A O 1
ATOM 3807 N N . GLU A 1 483 ? 44.844 1.307 6.727 1 94.12 483 GLU A N 1
ATOM 3808 C CA . GLU A 1 483 ? 44.531 1.006 8.109 1 94.12 483 GLU A CA 1
ATOM 3809 C C . GLU A 1 483 ? 43.406 -0.038 8.188 1 94.12 483 GLU A C 1
ATOM 3811 O O . GLU A 1 483 ? 43.531 -1.046 8.891 1 94.12 483 GLU A O 1
ATOM 3816 N N . PRO A 1 484 ? 42.344 0.143 7.516 1 94.75 484 PRO A N 1
ATOM 3817 C CA . PRO A 1 484 ? 41.281 -0.859 7.621 1 94.75 484 PRO A CA 1
ATOM 3818 C C . PRO A 1 484 ? 41.656 -2.207 7.027 1 94.75 484 PRO A C 1
ATOM 3820 O O . PRO A 1 484 ? 41.188 -3.25 7.473 1 94.75 484 PRO A O 1
ATOM 3823 N N . VAL A 1 485 ? 42.531 -2.205 6.078 1 95.25 485 VAL A N 1
ATOM 3824 C CA . VAL A 1 485 ? 43 -3.461 5.52 1 95.25 485 VAL A CA 1
ATOM 3825 C C . VAL A 1 485 ? 43.875 -4.184 6.551 1 95.25 485 VAL A C 1
ATOM 3827 O O . VAL A 1 485 ? 43.719 -5.387 6.77 1 95.25 485 VAL A O 1
ATOM 3830 N N . ALA A 1 486 ? 44.75 -3.434 7.168 1 94.56 486 ALA A N 1
ATOM 3831 C CA . ALA A 1 486 ? 45.594 -4.008 8.203 1 94.56 486 ALA A CA 1
ATOM 3832 C C . ALA A 1 486 ? 44.75 -4.531 9.367 1 94.56 486 ALA A C 1
ATOM 3834 O O . ALA A 1 486 ? 45.094 -5.566 9.961 1 94.56 486 ALA A O 1
ATOM 3835 N N . ALA A 1 487 ? 43.75 -3.895 9.656 1 95.19 487 ALA A N 1
ATOM 3836 C CA . ALA A 1 487 ? 42.875 -4.25 10.766 1 95.19 487 ALA A CA 1
ATOM 3837 C C . ALA A 1 487 ? 41.875 -5.359 10.375 1 95.19 487 ALA A C 1
ATOM 3839 O O . ALA A 1 487 ? 41.125 -5.852 11.203 1 95.19 487 ALA A O 1
ATOM 3840 N N . GLN A 1 488 ? 41.875 -5.715 9.102 1 96.19 488 GLN A N 1
ATOM 3841 C CA . GLN A 1 488 ? 40.938 -6.688 8.555 1 96.19 488 GLN A CA 1
ATOM 3842 C C . GLN A 1 488 ? 39.5 -6.234 8.766 1 96.19 488 GLN A C 1
ATOM 3844 O O . GLN A 1 488 ? 38.625 -7.035 9.141 1 96.19 488 GLN A O 1
ATOM 3849 N N . ALA A 1 489 ? 39.281 -4.957 8.609 1 97.56 489 ALA A N 1
ATOM 3850 C CA . ALA A 1 489 ? 38 -4.332 8.859 1 97.56 489 ALA A CA 1
ATOM 3851 C C . ALA A 1 489 ? 37.094 -4.379 7.613 1 97.56 489 ALA A C 1
ATOM 3853 O O . ALA A 1 489 ? 35.875 -4.344 7.715 1 97.56 489 ALA A O 1
ATOM 3854 N N . ILE A 1 490 ? 37.688 -4.426 6.43 1 98.06 490 ILE A N 1
ATOM 3855 C CA . ILE A 1 490 ? 36.906 -4.352 5.199 1 98.06 490 ILE A CA 1
ATOM 3856 C C . ILE A 1 490 ? 37.438 -5.371 4.191 1 98.06 490 ILE A C 1
ATOM 3858 O O . ILE A 1 490 ? 38.594 -5.797 4.27 1 98.06 490 ILE A O 1
ATOM 3862 N N . ASP A 1 491 ? 36.531 -5.762 3.299 1 98 491 ASP A N 1
ATOM 3863 C CA . ASP A 1 491 ? 36.875 -6.699 2.232 1 98 491 ASP A CA 1
ATOM 3864 C C . ASP A 1 491 ? 36.781 -6.031 0.863 1 98 491 ASP A C 1
ATOM 3866 O O . ASP A 1 491 ? 37.281 -6.566 -0.128 1 98 491 ASP A O 1
ATOM 3870 N N . GLY A 1 492 ? 36.188 -4.887 0.803 1 97.69 492 GLY A N 1
ATOM 3871 C CA . GLY A 1 492 ? 36.031 -4.195 -0.466 1 97.69 492 GLY A CA 1
ATOM 3872 C C . GLY A 1 492 ? 35.531 -2.766 -0.31 1 97.69 492 GLY A C 1
ATOM 3873 O O . GLY A 1 492 ? 35.312 -2.299 0.809 1 97.69 492 GLY A O 1
ATOM 3874 N N . LEU A 1 493 ? 35.5 -2.045 -1.437 1 97.94 493 LEU A N 1
ATOM 3875 C CA . LEU A 1 493 ? 35 -0.671 -1.501 1 97.94 493 LEU A CA 1
ATOM 3876 C C . LEU A 1 493 ? 33.906 -0.535 -2.541 1 97.94 493 LEU A C 1
ATOM 3878 O O . LEU A 1 493 ? 33.906 -1.223 -3.564 1 97.94 493 LEU A O 1
ATOM 3882 N N . THR A 1 494 ? 32.938 0.319 -2.238 1 97.94 494 THR A N 1
ATOM 3883 C CA . THR A 1 494 ? 31.859 0.632 -3.188 1 97.94 494 THR A CA 1
ATOM 3884 C C . THR A 1 494 ? 32.188 1.909 -3.957 1 97.94 494 THR A C 1
ATOM 3886 O O . THR A 1 494 ? 32.406 2.959 -3.357 1 97.94 494 THR A O 1
ATOM 3889 N N . PHE A 1 495 ? 32.25 1.758 -5.23 1 97.12 495 PHE A N 1
ATOM 3890 C CA . PHE A 1 495 ? 32.438 2.908 -6.105 1 97.12 495 PHE A CA 1
ATOM 3891 C C . PHE A 1 495 ? 31.156 3.271 -6.836 1 97.12 495 PHE A C 1
ATOM 3893 O O . PHE A 1 495 ? 30.422 2.389 -7.289 1 97.12 495 PHE A O 1
ATOM 3900 N N . ARG A 1 496 ? 30.906 4.539 -6.945 1 94.81 496 ARG A N 1
ATOM 3901 C CA . ARG A 1 496 ? 29.734 5.051 -7.66 1 94.81 496 ARG A CA 1
ATOM 3902 C C . ARG A 1 496 ? 30.031 5.176 -9.148 1 94.81 496 ARG A C 1
ATOM 3904 O O . ARG A 1 496 ? 31.094 5.641 -9.547 1 94.81 496 ARG A O 1
ATOM 3911 N N . VAL A 1 497 ? 29.109 4.676 -9.914 1 95.69 497 VAL A N 1
ATOM 3912 C CA . VAL A 1 497 ? 29.125 4.875 -11.359 1 95.69 497 VAL A CA 1
ATOM 3913 C C . VAL A 1 497 ? 27.969 5.785 -11.773 1 95.69 497 VAL A C 1
ATOM 3915 O O . VAL A 1 497 ? 26.859 5.316 -11.984 1 95.69 497 VAL A O 1
ATOM 3918 N N . GLY A 1 498 ? 28.25 7.012 -12.008 1 90.94 498 GLY A N 1
ATOM 3919 C CA . GLY A 1 498 ? 27.219 7.953 -12.422 1 90.94 498 GLY A CA 1
ATOM 3920 C C . GLY A 1 498 ? 26.656 7.656 -13.805 1 90.94 498 GLY A C 1
ATOM 3921 O O . GLY A 1 498 ? 27.266 6.914 -14.578 1 90.94 498 GLY A O 1
ATOM 3922 N N . ARG A 1 499 ? 25.406 8.039 -14.266 1 89.19 499 ARG A N 1
ATOM 3923 C CA . ARG A 1 499 ? 24.672 7.742 -15.492 1 89.19 499 ARG A CA 1
ATOM 3924 C C . ARG A 1 499 ? 25.531 8.023 -16.719 1 89.19 499 ARG A C 1
ATOM 3926 O O . ARG A 1 499 ? 25.406 7.328 -17.734 1 89.19 499 ARG A O 1
ATOM 3933 N N . GLY A 1 500 ? 26.469 8.906 -16.672 1 86.44 500 GLY A N 1
ATOM 3934 C CA . GLY A 1 500 ? 27.297 9.25 -17.812 1 86.44 500 GLY A CA 1
ATOM 3935 C C . GLY A 1 500 ? 28.562 8.43 -17.906 1 86.44 500 GLY A C 1
ATOM 3936 O O . GLY A 1 500 ? 29.312 8.531 -18.875 1 86.44 500 GLY A O 1
ATOM 3937 N N . LEU A 1 501 ? 28.734 7.52 -17.031 1 92.81 501 LEU A N 1
ATOM 3938 C CA . LEU A 1 501 ? 29.938 6.707 -17 1 92.81 501 LEU A CA 1
ATOM 3939 C C . LEU A 1 501 ? 29.641 5.27 -17.406 1 92.81 501 LEU A C 1
ATOM 3941 O O . LEU A 1 501 ? 28.531 4.777 -17.203 1 92.81 501 LEU A O 1
ATOM 3945 N N . ASP A 1 502 ? 30.594 4.656 -17.984 1 95.12 502 ASP A N 1
ATOM 3946 C CA . ASP A 1 502 ? 30.547 3.238 -18.328 1 95.12 502 ASP A CA 1
ATOM 3947 C C . ASP A 1 502 ? 31.062 2.373 -17.188 1 95.12 502 ASP A C 1
ATOM 3949 O O . ASP A 1 502 ? 32.219 2.443 -16.828 1 95.12 502 ASP A O 1
ATOM 3953 N N . PRO A 1 503 ? 30.172 1.523 -16.672 1 96.81 503 PRO A N 1
ATOM 3954 C CA . PRO A 1 503 ? 30.625 0.675 -15.562 1 96.81 503 PRO A CA 1
ATOM 3955 C C . PRO A 1 503 ? 31.875 -0.137 -15.906 1 96.81 503 PRO A C 1
ATOM 3957 O O . PRO A 1 503 ? 32.719 -0.363 -15.039 1 96.81 503 PRO A O 1
ATOM 3960 N N . ARG A 1 504 ? 31.984 -0.56 -17.094 1 95.88 504 ARG A N 1
ATOM 3961 C CA . ARG A 1 504 ? 33.125 -1.353 -17.5 1 95.88 504 ARG A CA 1
ATOM 3962 C C . ARG A 1 504 ? 34.438 -0.537 -17.406 1 95.88 504 ARG A C 1
ATOM 3964 O O . ARG A 1 504 ? 35.469 -1.048 -16.984 1 95.88 504 ARG A O 1
ATOM 3971 N N . ARG A 1 505 ? 34.344 0.655 -17.844 1 95.94 505 ARG A N 1
ATOM 3972 C CA . ARG A 1 505 ? 35.5 1.526 -17.781 1 95.94 505 ARG A CA 1
ATOM 3973 C C . ARG A 1 505 ? 35.875 1.817 -16.328 1 95.94 505 ARG A C 1
ATOM 3975 O O . ARG A 1 505 ? 37.062 1.795 -15.984 1 95.94 505 ARG A O 1
ATOM 3982 N N . VAL A 1 506 ? 34.906 2.092 -15.508 1 96.56 506 VAL A N 1
ATOM 3983 C CA . VAL A 1 506 ? 35.188 2.354 -14.102 1 96.56 506 VAL A CA 1
ATOM 3984 C C . VAL A 1 506 ? 35.812 1.118 -13.453 1 96.56 506 VAL A C 1
ATOM 3986 O O . VAL A 1 506 ? 36.75 1.228 -12.688 1 96.56 506 VAL A O 1
ATOM 3989 N N . ALA A 1 507 ? 35.281 -0.028 -13.766 1 97.25 507 ALA A N 1
ATOM 3990 C CA . ALA A 1 507 ? 35.844 -1.276 -13.234 1 97.25 507 ALA A CA 1
ATOM 3991 C C . ALA A 1 507 ? 37.281 -1.48 -13.695 1 97.25 507 ALA A C 1
ATOM 3993 O O . ALA A 1 507 ? 38.156 -1.787 -12.883 1 97.25 507 ALA A O 1
ATOM 3994 N N . ALA A 1 508 ? 37.531 -1.26 -14.977 1 95.81 508 ALA A N 1
ATOM 3995 C CA . ALA A 1 508 ? 38.875 -1.438 -15.531 1 95.81 508 ALA A CA 1
ATOM 3996 C C . ALA A 1 508 ? 39.875 -0.527 -14.836 1 95.81 508 ALA A C 1
ATOM 3998 O O . ALA A 1 508 ? 41 -0.926 -14.586 1 95.81 508 ALA A O 1
ATOM 3999 N N . ASP A 1 509 ? 39.438 0.606 -14.477 1 95 509 ASP A N 1
ATOM 4000 C CA . ASP A 1 509 ? 40.312 1.613 -13.891 1 95 509 ASP A CA 1
ATOM 4001 C C . ASP A 1 509 ? 40.5 1.366 -12.398 1 95 509 ASP A C 1
ATOM 4003 O O . ASP A 1 509 ? 41.438 1.906 -11.797 1 95 509 ASP A O 1
ATOM 4007 N N . THR A 1 510 ? 39.656 0.591 -11.766 1 95.69 510 THR A N 1
ATOM 4008 C CA . THR A 1 510 ? 39.594 0.56 -10.305 1 95.69 510 THR A CA 1
ATOM 4009 C C . THR A 1 510 ? 40 -0.816 -9.781 1 95.69 510 THR A C 1
ATOM 4011 O O . THR A 1 510 ? 40.656 -0.923 -8.742 1 95.69 510 THR A O 1
ATOM 4014 N N . VAL A 1 511 ? 39.688 -1.905 -10.492 1 95.88 511 VAL A N 1
ATOM 4015 C CA . VAL A 1 511 ? 39.781 -3.277 -10 1 95.88 511 VAL A CA 1
ATOM 4016 C C . VAL A 1 511 ? 41.25 -3.598 -9.68 1 95.88 511 VAL A C 1
ATOM 4018 O O . VAL A 1 511 ? 41.562 -4.141 -8.609 1 95.88 511 VAL A O 1
ATOM 4021 N N . GLY A 1 512 ? 42.156 -3.311 -10.594 1 94.25 512 GLY A N 1
ATOM 4022 C CA . GLY A 1 512 ? 43.594 -3.59 -10.375 1 94.25 512 GLY A CA 1
ATOM 4023 C C . GLY A 1 512 ? 44.125 -2.92 -9.125 1 94.25 512 GLY A C 1
ATOM 4024 O O . GLY A 1 512 ? 44.875 -3.539 -8.359 1 94.25 512 GLY A O 1
ATOM 4025 N N . ARG A 1 513 ? 43.781 -1.7 -8.891 1 93.06 513 ARG A N 1
ATOM 4026 C CA . ARG A 1 513 ? 44.25 -0.938 -7.734 1 93.06 513 ARG A CA 1
ATOM 4027 C C . ARG A 1 513 ? 43.719 -1.535 -6.434 1 93.06 513 ARG A C 1
ATOM 4029 O O . ARG A 1 513 ? 44.469 -1.648 -5.453 1 93.06 513 ARG A O 1
ATOM 4036 N N . LEU A 1 514 ? 42.5 -1.876 -6.43 1 95.25 514 LEU A N 1
ATOM 4037 C CA . LEU A 1 514 ? 41.906 -2.453 -5.227 1 95.25 514 LEU A CA 1
ATOM 4038 C C . LEU A 1 514 ? 42.5 -3.822 -4.93 1 95.25 514 LEU A C 1
ATOM 4040 O O . LEU A 1 514 ? 42.781 -4.145 -3.77 1 95.25 514 LEU A O 1
ATOM 4044 N N . ARG A 1 515 ? 42.75 -4.582 -5.977 1 94.38 515 ARG A N 1
ATOM 4045 C CA . ARG A 1 515 ? 43.312 -5.91 -5.809 1 94.38 515 ARG A CA 1
ATOM 4046 C C . ARG A 1 515 ? 44.719 -5.824 -5.168 1 94.38 515 ARG A C 1
ATOM 4048 O O . ARG A 1 515 ? 45.094 -6.699 -4.387 1 94.38 515 ARG A O 1
ATOM 4055 N N . SER A 1 516 ? 45.438 -4.809 -5.488 1 93.5 516 SER A N 1
ATOM 4056 C CA . SER A 1 516 ? 46.75 -4.629 -4.922 1 93.5 516 SER A CA 1
ATOM 4057 C C . SER A 1 516 ? 46.688 -4.434 -3.41 1 93.5 516 SER A C 1
ATOM 4059 O O . SER A 1 516 ? 47.688 -4.668 -2.705 1 93.5 516 SER A O 1
ATOM 4061 N N . HIS A 1 517 ? 45.562 -4.062 -2.906 1 93.62 517 HIS A N 1
ATOM 4062 C CA . HIS A 1 517 ? 45.344 -3.914 -1.47 1 93.62 517 HIS A CA 1
ATOM 4063 C C . HIS A 1 517 ? 44.562 -5.078 -0.905 1 93.62 517 HIS A C 1
ATOM 4065 O O . HIS A 1 517 ? 44.125 -5.043 0.252 1 93.62 517 HIS A O 1
ATOM 4071 N N . GLY A 1 518 ? 44.25 -6.066 -1.813 1 93.94 518 GLY A N 1
ATOM 4072 C CA . GLY A 1 518 ? 43.438 -7.207 -1.375 1 93.94 518 GLY A CA 1
ATOM 4073 C C . GLY A 1 518 ? 41.969 -6.895 -1.229 1 93.94 518 GLY A C 1
ATOM 4074 O O . GLY A 1 518 ? 41.281 -7.539 -0.447 1 93.94 518 GLY A O 1
ATOM 4075 N N . LEU A 1 519 ? 41.5 -5.898 -1.859 1 96.56 519 LEU A N 1
ATOM 4076 C CA . LEU A 1 519 ? 40.125 -5.457 -1.718 1 96.56 519 LEU A CA 1
ATOM 4077 C C . LEU A 1 519 ? 39.312 -5.777 -2.973 1 96.56 519 LEU A C 1
ATOM 4079 O O . LEU A 1 519 ? 39.875 -5.801 -4.078 1 96.56 519 LEU A O 1
ATOM 4083 N N . GLN A 1 520 ? 38.062 -6.02 -2.797 1 97.06 520 GLN A N 1
ATOM 4084 C CA . GLN A 1 520 ? 37.094 -6.242 -3.885 1 97.06 520 GLN A CA 1
ATOM 4085 C C . GLN A 1 520 ? 36.375 -4.949 -4.258 1 97.06 520 GLN A C 1
ATOM 4087 O O . GLN A 1 520 ? 36.406 -3.975 -3.5 1 97.06 520 GLN A O 1
ATOM 4092 N N . LEU A 1 521 ? 35.781 -4.988 -5.469 1 98.06 521 LEU A N 1
ATOM 4093 C CA . LEU A 1 521 ? 35.094 -3.816 -5.988 1 98.06 521 LEU A CA 1
ATOM 4094 C C . LEU A 1 521 ? 33.594 -4.07 -6.066 1 98.06 521 LEU A C 1
ATOM 4096 O O . LEU A 1 521 ? 33.156 -5.102 -6.586 1 98.06 521 LEU A O 1
ATOM 4100 N N . MET A 1 522 ? 32.812 -3.234 -5.52 1 98.44 522 MET A N 1
ATOM 4101 C CA . MET A 1 522 ? 31.391 -3.143 -5.789 1 98.44 522 MET A CA 1
ATOM 4102 C C . MET A 1 522 ? 31.047 -1.836 -6.496 1 98.44 522 MET A C 1
ATOM 4104 O O . MET A 1 522 ? 31.469 -0.762 -6.059 1 98.44 522 MET A O 1
ATOM 4108 N N . LEU A 1 523 ? 30.375 -1.922 -7.613 1 98.44 523 LEU A N 1
ATOM 4109 C CA . LEU A 1 523 ? 29.938 -0.746 -8.359 1 98.44 523 LEU A CA 1
ATOM 4110 C C . LEU A 1 523 ? 28.469 -0.429 -8.055 1 98.44 523 LEU A C 1
ATOM 4112 O O . LEU A 1 523 ? 27.609 -1.295 -8.195 1 98.44 523 LEU A O 1
ATOM 4116 N N . SER A 1 524 ? 28.219 0.729 -7.543 1 96.94 524 SER A N 1
ATOM 4117 C CA . SER A 1 524 ? 26.859 1.268 -7.484 1 96.94 524 SER A CA 1
ATOM 4118 C C . SER A 1 524 ? 26.5 1.995 -8.773 1 96.94 524 SER A C 1
ATOM 4120 O O . SER A 1 524 ? 26.844 3.168 -8.953 1 96.94 524 SER A O 1
ATOM 4122 N N . VAL A 1 525 ? 25.75 1.321 -9.594 1 97.31 525 VAL A N 1
ATOM 4123 C CA . VAL A 1 525 ? 25.484 1.809 -10.945 1 97.31 525 VAL A CA 1
ATOM 4124 C C . VAL A 1 525 ? 24.188 2.607 -10.953 1 97.31 525 VAL A C 1
ATOM 4126 O O . VAL A 1 525 ? 23.109 2.061 -10.68 1 97.31 525 VAL A O 1
ATOM 4129 N N . ARG A 1 526 ? 24.266 3.814 -11.43 1 94.31 526 ARG A N 1
ATOM 4130 C CA . ARG A 1 526 ? 23.125 4.715 -11.32 1 94.31 526 ARG A CA 1
ATOM 4131 C C . ARG A 1 526 ? 22.422 4.883 -12.664 1 94.31 526 ARG A C 1
ATOM 4133 O O . ARG A 1 526 ? 23.062 5.227 -13.664 1 94.31 526 ARG A O 1
ATOM 4140 N N . ILE A 1 527 ? 21.125 4.645 -12.641 1 95.25 527 ILE A N 1
ATOM 4141 C CA . ILE A 1 527 ? 20.25 5.09 -13.719 1 95.25 527 ILE A CA 1
ATOM 4142 C C . ILE A 1 527 ? 19.797 6.527 -13.461 1 95.25 527 ILE A C 1
ATOM 4144 O O . ILE A 1 527 ? 19.656 7.32 -14.391 1 95.25 527 ILE A O 1
ATOM 4148 N N . ALA A 1 528 ? 19.672 6.84 -12.195 1 92.06 528 ALA A N 1
ATOM 4149 C CA . ALA A 1 528 ? 19.281 8.188 -11.773 1 92.06 528 ALA A CA 1
ATOM 4150 C C . ALA A 1 528 ? 20.297 9.219 -12.258 1 92.06 528 ALA A C 1
ATOM 4152 O O . ALA A 1 528 ? 21.5 8.961 -12.258 1 92.06 528 ALA A O 1
ATOM 4153 N N . GLY A 1 529 ? 19.766 10.352 -12.641 1 88.12 529 GLY A N 1
ATOM 4154 C CA . GLY A 1 529 ? 20.641 11.469 -12.961 1 88.12 529 GLY A CA 1
ATOM 4155 C C . GLY A 1 529 ? 21.125 12.219 -11.742 1 88.12 529 GLY A C 1
ATOM 4156 O O . GLY A 1 529 ? 21.047 11.719 -10.617 1 88.12 529 GLY A O 1
ATOM 4157 N N . ASP A 1 530 ? 21.703 13.344 -11.984 1 82.69 530 ASP A N 1
ATOM 4158 C CA . ASP A 1 530 ? 22.297 14.109 -10.891 1 82.69 530 ASP A CA 1
ATOM 4159 C C . ASP A 1 530 ? 21.406 15.281 -10.5 1 82.69 530 ASP A C 1
ATOM 4161 O O . ASP A 1 530 ? 21.656 15.945 -9.492 1 82.69 530 ASP A O 1
ATOM 4165 N N . ASP A 1 531 ? 20.422 15.523 -11.305 1 82.94 531 ASP A N 1
ATOM 4166 C CA . ASP A 1 531 ? 19.438 16.578 -11.023 1 82.94 531 ASP A CA 1
ATOM 4167 C C . ASP A 1 531 ? 18.172 15.992 -10.406 1 82.94 531 ASP A C 1
ATOM 4169 O O . ASP A 1 531 ? 17.453 15.227 -11.055 1 82.94 531 ASP A O 1
ATOM 4173 N N . PRO A 1 532 ? 17.906 16.344 -9.156 1 85.75 532 PRO A N 1
ATOM 4174 C CA . PRO A 1 532 ? 16.719 15.789 -8.508 1 85.75 532 PRO A CA 1
ATOM 4175 C C . PRO A 1 532 ? 15.438 16.094 -9.258 1 85.75 532 PRO A C 1
ATOM 4177 O O . PRO A 1 532 ? 14.445 15.375 -9.125 1 85.75 532 PRO A O 1
ATOM 4180 N N . ALA A 1 533 ? 15.344 17.141 -10.062 1 87.38 533 ALA A N 1
ATOM 4181 C CA . ALA A 1 533 ? 14.148 17.5 -10.812 1 87.38 533 ALA A CA 1
ATOM 4182 C C . ALA A 1 533 ? 14.18 16.891 -12.219 1 87.38 533 ALA A C 1
ATOM 4184 O O . ALA A 1 533 ? 13.172 16.922 -12.93 1 87.38 533 ALA A O 1
ATOM 4185 N N . GLY A 1 534 ? 15.32 16.344 -12.578 1 87.56 534 GLY A N 1
ATOM 4186 C CA . GLY A 1 534 ? 15.469 15.773 -13.906 1 87.56 534 GLY A CA 1
ATOM 4187 C C . GLY A 1 534 ? 14.773 14.43 -14.055 1 87.56 534 GLY A C 1
ATOM 4188 O O . GLY A 1 534 ? 14.312 13.852 -13.062 1 87.56 534 GLY A O 1
ATOM 4189 N N . THR A 1 535 ? 14.617 14.023 -15.266 1 92.38 535 THR A N 1
ATOM 4190 C CA . THR A 1 535 ? 14 12.742 -15.578 1 92.38 535 THR A CA 1
ATOM 4191 C C . THR A 1 535 ? 14.898 11.906 -16.484 1 92.38 535 THR A C 1
ATOM 4193 O O . THR A 1 535 ? 15.625 12.461 -17.312 1 92.38 535 THR A O 1
ATOM 4196 N N . GLN A 1 536 ? 14.938 10.664 -16.266 1 95.62 536 GLN A N 1
ATOM 4197 C CA . GLN A 1 536 ? 15.641 9.711 -17.125 1 95.62 536 GLN A CA 1
ATOM 4198 C C . GLN A 1 536 ? 14.695 8.641 -17.656 1 95.62 536 GLN A C 1
ATOM 4200 O O . GLN A 1 536 ? 14.836 7.457 -17.328 1 95.62 536 GLN A O 1
ATOM 4205 N N . PHE A 1 537 ? 13.852 8.961 -18.688 1 96.56 537 PHE A N 1
ATOM 4206 C CA . PHE A 1 537 ? 12.812 8.062 -19.172 1 96.56 537 PHE A CA 1
ATOM 4207 C C . PHE A 1 537 ? 13.219 7.422 -20.5 1 96.56 537 PHE A C 1
ATOM 4209 O O . PHE A 1 537 ? 12.422 6.73 -21.125 1 96.56 537 PHE A O 1
ATOM 4216 N N . ASP A 1 538 ? 14.469 7.684 -20.906 1 96.81 538 ASP A N 1
ATOM 4217 C CA . ASP A 1 538 ? 14.961 7.059 -22.141 1 96.81 538 ASP A CA 1
ATOM 4218 C C . ASP A 1 538 ? 15.242 5.574 -21.922 1 96.81 538 ASP A C 1
ATOM 4220 O O . ASP A 1 538 ? 16.328 5.199 -21.484 1 96.81 538 ASP A O 1
ATOM 4224 N N . ASP A 1 539 ? 14.398 4.742 -22.328 1 97.44 539 ASP A N 1
ATOM 4225 C CA . ASP A 1 539 ? 14.453 3.309 -22.062 1 97.44 539 ASP A CA 1
ATOM 4226 C C . ASP A 1 539 ? 15.672 2.67 -22.719 1 97.44 539 ASP A C 1
ATOM 4228 O O . ASP A 1 539 ? 16.281 1.75 -22.156 1 97.44 539 ASP A O 1
ATOM 4232 N N . GLU A 1 540 ? 15.992 3.082 -23.859 1 96.94 540 GLU A N 1
ATOM 4233 C CA . GLU A 1 540 ? 17.141 2.516 -24.547 1 96.94 540 GLU A CA 1
ATOM 4234 C C . GLU A 1 540 ? 18.453 2.865 -23.828 1 96.94 540 GLU A C 1
ATOM 4236 O O . GLU A 1 540 ? 19.328 2.02 -23.703 1 96.94 540 GLU A O 1
ATOM 4241 N N . ALA A 1 541 ? 18.547 4.145 -23.453 1 96.88 541 ALA A N 1
ATOM 4242 C CA . ALA A 1 541 ? 19.734 4.559 -22.703 1 96.88 541 ALA A CA 1
ATOM 4243 C C . ALA A 1 541 ? 19.828 3.795 -21.375 1 96.88 541 ALA A C 1
ATOM 4245 O O . ALA A 1 541 ? 20.922 3.396 -20.969 1 96.88 541 ALA A O 1
ATOM 4246 N N . ASN A 1 542 ? 18.734 3.617 -20.734 1 97.69 542 ASN A N 1
ATOM 4247 C CA . ASN A 1 542 ? 18.703 2.865 -19.484 1 97.69 542 ASN A CA 1
ATOM 4248 C C . ASN A 1 542 ? 19.094 1.405 -19.703 1 97.69 542 ASN A C 1
ATOM 4250 O O . ASN A 1 542 ? 19.828 0.833 -18.906 1 97.69 542 ASN A O 1
ATOM 4254 N N . ALA A 1 543 ? 18.562 0.816 -20.781 1 97.69 543 ALA A N 1
ATOM 4255 C CA . ALA A 1 543 ? 18.906 -0.567 -21.109 1 97.69 543 ALA A CA 1
ATOM 4256 C C . ALA A 1 543 ? 20.406 -0.724 -21.359 1 97.69 543 ALA A C 1
ATOM 4258 O O . ALA A 1 543 ? 21 -1.731 -20.969 1 97.69 543 ALA A O 1
ATOM 4259 N N . ALA A 1 544 ? 21 0.24 -21.984 1 96.94 544 ALA A N 1
ATOM 4260 C CA . ALA A 1 544 ? 22.422 0.2 -22.266 1 96.94 544 ALA A CA 1
ATOM 4261 C C . ALA A 1 544 ? 23.234 0.191 -20.984 1 96.94 544 ALA A C 1
ATOM 4263 O O . ALA A 1 544 ? 24.25 -0.509 -20.875 1 96.94 544 ALA A O 1
ATOM 4264 N N . ILE A 1 545 ? 22.859 0.958 -20.031 1 97 545 ILE A N 1
ATOM 4265 C CA . ILE A 1 545 ? 23.516 1.001 -18.734 1 97 545 ILE A CA 1
ATOM 4266 C C . ILE A 1 545 ? 23.438 -0.37 -18.062 1 97 545 ILE A C 1
ATOM 4268 O O . ILE A 1 545 ? 24.438 -0.875 -17.547 1 97 545 ILE A O 1
ATOM 4272 N N . VAL A 1 546 ? 22.281 -0.958 -18.078 1 97.06 546 VAL A N 1
ATOM 4273 C CA . VAL A 1 546 ? 22.047 -2.246 -17.438 1 97.06 546 VAL A CA 1
ATOM 4274 C C . VAL A 1 546 ? 22.875 -3.33 -18.125 1 97.06 546 VAL A C 1
ATOM 4276 O O . VAL A 1 546 ? 23.484 -4.16 -17.453 1 97.06 546 VAL A O 1
ATOM 4279 N N . GLU A 1 547 ? 22.906 -3.318 -19.406 1 95.81 547 GLU A N 1
ATOM 4280 C CA . GLU A 1 547 ? 23.703 -4.281 -20.156 1 95.81 547 GLU A CA 1
ATOM 4281 C C . GLU A 1 547 ? 25.203 -4.125 -19.844 1 95.81 547 GLU A C 1
ATOM 4283 O O . GLU A 1 547 ? 25.922 -5.117 -19.719 1 95.81 547 GLU A O 1
ATOM 4288 N N . ALA A 1 548 ? 25.625 -2.9 -19.766 1 96.75 548 ALA A N 1
ATOM 4289 C CA . ALA A 1 548 ? 27.016 -2.641 -19.438 1 96.75 548 ALA A CA 1
ATOM 4290 C C . ALA A 1 548 ? 27.375 -3.174 -18.062 1 96.75 548 ALA A C 1
ATOM 4292 O O . ALA A 1 548 ? 28.453 -3.74 -17.859 1 96.75 548 ALA A O 1
ATOM 4293 N N . ALA A 1 549 ? 26.516 -2.955 -17.141 1 97.44 549 ALA A N 1
ATOM 4294 C CA . ALA A 1 549 ? 26.734 -3.463 -15.789 1 97.44 549 ALA A CA 1
ATOM 4295 C C . ALA A 1 549 ? 26.797 -4.988 -15.781 1 97.44 549 ALA A C 1
ATOM 4297 O O . ALA A 1 549 ? 27.688 -5.57 -15.156 1 97.44 549 ALA A O 1
ATOM 4298 N N . ALA A 1 550 ? 25.844 -5.609 -16.484 1 95.69 550 ALA A N 1
ATOM 4299 C CA . ALA A 1 550 ? 25.828 -7.066 -16.562 1 95.69 550 ALA A CA 1
ATOM 4300 C C . ALA A 1 550 ? 27.109 -7.598 -17.203 1 95.69 550 ALA A C 1
ATOM 4302 O O . ALA A 1 550 ? 27.703 -8.555 -16.703 1 95.69 550 ALA A O 1
ATOM 4303 N N . SER A 1 551 ? 27.516 -6.992 -18.219 1 93.56 551 SER A N 1
ATOM 4304 C CA . SER A 1 551 ? 28.734 -7.391 -18.922 1 93.56 551 SER A CA 1
ATOM 4305 C C . SER A 1 551 ? 29.969 -7.234 -18.016 1 93.56 551 SER A C 1
ATOM 4307 O O . SER A 1 551 ? 30.891 -8.055 -18.062 1 93.56 551 SER A O 1
ATOM 4309 N N . THR A 1 552 ? 29.984 -6.18 -17.25 1 96.31 552 THR A N 1
ATOM 4310 C CA . THR A 1 552 ? 31.078 -5.93 -16.328 1 96.31 552 THR A CA 1
ATOM 4311 C C . THR A 1 552 ? 31.234 -7.09 -15.336 1 96.31 552 THR A C 1
ATOM 4313 O O . THR A 1 552 ? 32.344 -7.594 -15.117 1 96.31 552 THR A O 1
ATOM 4316 N N . CYS A 1 553 ? 30.125 -7.527 -14.82 1 94.12 553 CYS A N 1
ATOM 4317 C CA . CYS A 1 553 ? 30.141 -8.586 -13.82 1 94.12 553 CYS A CA 1
ATOM 4318 C C . CYS A 1 553 ? 30.531 -9.922 -14.445 1 94.12 553 CYS A C 1
ATOM 4320 O O . CYS A 1 553 ? 31.016 -10.82 -13.766 1 94.12 553 CYS A O 1
ATOM 4322 N N . LEU A 1 554 ? 30.266 -10.102 -15.688 1 90.62 554 LEU A N 1
ATOM 4323 C CA . LEU A 1 554 ? 30.656 -11.32 -16.391 1 90.62 554 LEU A CA 1
ATOM 4324 C C . LEU A 1 554 ? 32.156 -11.32 -16.703 1 90.62 554 LEU A C 1
ATOM 4326 O O . LEU A 1 554 ? 32.781 -12.375 -16.734 1 90.62 554 LEU A O 1
ATOM 4330 N N . GLU A 1 555 ? 32.656 -10.195 -16.938 1 92.5 555 GLU A N 1
ATOM 4331 C CA . GLU A 1 555 ? 34.062 -10.055 -17.266 1 92.5 555 GLU A CA 1
ATOM 4332 C C . GLU A 1 555 ? 34.938 -10.211 -16.016 1 92.5 555 GLU A C 1
ATOM 4334 O O . GLU A 1 555 ? 36 -10.836 -16.062 1 92.5 555 GLU A O 1
ATOM 4339 N N . TRP A 1 556 ? 34.531 -9.586 -14.938 1 94.25 556 TRP A N 1
ATOM 4340 C CA . TRP A 1 556 ? 35.219 -9.664 -13.664 1 94.25 556 TRP A CA 1
ATOM 4341 C C . TRP A 1 556 ? 34.375 -10.375 -12.617 1 94.25 556 TRP A C 1
ATOM 4343 O O . TRP A 1 556 ? 33.5 -9.766 -12.008 1 94.25 556 TRP A O 1
ATOM 4353 N N . LYS A 1 557 ? 34.656 -11.523 -12.234 1 88 557 LYS A N 1
ATOM 4354 C CA . LYS A 1 557 ? 33.812 -12.375 -11.398 1 88 557 LYS A CA 1
ATOM 4355 C C . LYS A 1 557 ? 33.812 -11.891 -9.953 1 88 557 LYS A C 1
ATOM 4357 O O . LYS A 1 557 ? 32.906 -12.219 -9.18 1 88 557 LYS A O 1
ATOM 4362 N N . ASP A 1 558 ? 34.812 -11.141 -9.602 1 90.19 558 ASP A N 1
ATOM 4363 C CA . ASP A 1 558 ? 34.906 -10.688 -8.219 1 90.19 558 ASP A CA 1
ATOM 4364 C C . ASP A 1 558 ? 34.344 -9.273 -8.07 1 90.19 558 ASP A C 1
ATOM 4366 O O . ASP A 1 558 ? 34.5 -8.656 -7.008 1 90.19 558 ASP A O 1
ATOM 4370 N N . VAL A 1 559 ? 33.812 -8.734 -9.164 1 96.38 559 VAL A N 1
ATOM 4371 C CA . VAL A 1 559 ? 33.188 -7.414 -9.133 1 96.38 559 VAL A CA 1
ATOM 4372 C C . VAL A 1 559 ? 31.656 -7.562 -9.008 1 96.38 559 VAL A C 1
ATOM 4374 O O . VAL A 1 559 ? 31.062 -8.398 -9.68 1 96.38 559 VAL A O 1
ATOM 4377 N N . ARG A 1 560 ? 31.125 -6.84 -8.102 1 97.38 560 ARG A N 1
ATOM 4378 C CA . ARG A 1 560 ? 29.672 -6.738 -7.977 1 97.38 560 ARG A CA 1
ATOM 4379 C C . ARG A 1 560 ? 29.156 -5.43 -8.57 1 97.38 560 ARG A C 1
ATOM 4381 O O . ARG A 1 560 ? 29.812 -4.387 -8.438 1 97.38 560 ARG A O 1
ATOM 4388 N N . CYS A 1 561 ? 28.109 -5.5 -9.258 1 98.12 561 CYS A N 1
ATOM 4389 C CA . CYS A 1 561 ? 27.406 -4.316 -9.734 1 98.12 561 CYS A CA 1
ATOM 4390 C C . CYS A 1 561 ? 25.984 -4.277 -9.18 1 98.12 561 CYS A C 1
ATOM 4392 O O . CYS A 1 561 ? 25.266 -5.273 -9.242 1 98.12 561 CYS A O 1
ATOM 4394 N N . VAL A 1 562 ? 25.594 -3.197 -8.578 1 98 562 VAL A N 1
ATOM 4395 C CA . VAL A 1 562 ? 24.234 -3.006 -8.102 1 98 562 VAL A CA 1
ATOM 4396 C C . VAL A 1 562 ? 23.562 -1.868 -8.875 1 98 562 VAL A C 1
ATOM 4398 O O . VAL A 1 562 ? 24.031 -0.724 -8.82 1 98 562 VAL A O 1
ATOM 4401 N N . ILE A 1 563 ? 22.531 -2.186 -9.602 1 97.75 563 ILE A N 1
ATOM 4402 C CA . ILE A 1 563 ? 21.766 -1.184 -10.336 1 97.75 563 ILE A CA 1
ATOM 4403 C C . ILE A 1 563 ? 20.781 -0.499 -9.391 1 97.75 563 ILE A C 1
ATOM 4405 O O . ILE A 1 563 ? 20.031 -1.167 -8.672 1 97.75 563 ILE A O 1
ATOM 4409 N N . ASP A 1 564 ? 20.625 0.775 -9.5 1 95.5 564 ASP A N 1
ATOM 4410 C CA . ASP A 1 564 ? 19.938 1.518 -8.438 1 95.5 564 ASP A CA 1
ATOM 4411 C C . ASP A 1 564 ? 18.422 1.504 -8.641 1 95.5 564 ASP A C 1
ATOM 4413 O O . ASP A 1 564 ? 17.672 1.902 -7.75 1 95.5 564 ASP A O 1
ATOM 4417 N N . THR A 1 565 ? 17.969 1.073 -9.789 1 96.56 565 THR A N 1
ATOM 4418 C CA . THR A 1 565 ? 16.547 1.266 -10.047 1 96.56 565 THR A CA 1
ATOM 4419 C C . THR A 1 565 ? 15.922 -0.008 -10.609 1 96.56 565 THR A C 1
ATOM 4421 O O . THR A 1 565 ? 16.156 -0.371 -11.758 1 96.56 565 THR A O 1
ATOM 4424 N N . LEU A 1 566 ? 15.117 -0.647 -9.836 1 97.69 566 LEU A N 1
ATOM 4425 C CA . LEU A 1 566 ? 14.344 -1.789 -10.312 1 97.69 566 LEU A CA 1
ATOM 4426 C C . LEU A 1 566 ? 13 -1.338 -10.891 1 97.69 566 LEU A C 1
ATOM 4428 O O . LEU A 1 566 ? 12.742 -1.522 -12.086 1 97.69 566 LEU A O 1
ATOM 4432 N N . VAL A 1 567 ? 12.234 -0.652 -10.109 1 97.31 567 VAL A N 1
ATOM 4433 C CA . VAL A 1 567 ? 10.898 -0.204 -10.484 1 97.31 567 VAL A CA 1
ATOM 4434 C C . VAL A 1 567 ? 10.945 1.268 -10.891 1 97.31 567 VAL A C 1
ATOM 4436 O O . VAL A 1 567 ? 11.656 2.066 -10.281 1 97.31 567 VAL A O 1
ATOM 4439 N N . ASP A 1 568 ? 10.078 1.641 -11.781 1 96.75 568 ASP A N 1
ATOM 4440 C CA . ASP A 1 568 ? 9.945 3.037 -12.188 1 96.75 568 ASP A CA 1
ATOM 4441 C C . ASP A 1 568 ? 9.867 3.955 -10.969 1 96.75 568 ASP A C 1
ATOM 4443 O O . ASP A 1 568 ? 9.203 3.625 -9.977 1 96.75 568 ASP A O 1
ATOM 4447 N N . VAL A 1 569 ? 10.578 5.074 -11.023 1 95.56 569 VAL A N 1
ATOM 4448 C CA . VAL A 1 569 ? 10.414 6.199 -10.109 1 95.56 569 VAL A CA 1
ATOM 4449 C C . VAL A 1 569 ? 9.727 7.355 -10.836 1 95.56 569 VAL A C 1
ATOM 4451 O O . VAL A 1 569 ? 10.391 8.211 -11.43 1 95.56 569 VAL A O 1
ATOM 4454 N N . ASP A 1 570 ? 8.398 7.375 -10.758 1 93.94 570 ASP A N 1
ATOM 4455 C CA . ASP A 1 570 ? 7.645 8.367 -11.523 1 93.94 570 ASP A CA 1
ATOM 4456 C C . ASP A 1 570 ? 7.191 9.523 -10.633 1 93.94 570 ASP A C 1
ATOM 4458 O O . ASP A 1 570 ? 6.441 10.398 -11.078 1 93.94 570 ASP A O 1
ATOM 4462 N N . ARG A 1 571 ? 7.566 9.508 -9.414 1 93.44 571 ARG A N 1
ATOM 4463 C CA . ARG A 1 571 ? 7.293 10.539 -8.414 1 93.44 571 ARG A CA 1
ATOM 4464 C C . ARG A 1 571 ? 8.477 10.727 -7.477 1 93.44 571 ARG A C 1
ATOM 4466 O O . ARG A 1 571 ? 9.43 9.938 -7.5 1 93.44 571 ARG A O 1
ATOM 4473 N N . GLY A 1 572 ? 8.414 11.734 -6.727 1 87.94 572 GLY A N 1
ATOM 4474 C CA . GLY A 1 572 ? 9.531 12.062 -5.859 1 87.94 572 GLY A CA 1
ATOM 4475 C C . GLY A 1 572 ? 10.664 12.766 -6.582 1 87.94 572 GLY A C 1
ATOM 4476 O O . GLY A 1 572 ? 10.438 13.773 -7.258 1 87.94 572 GLY A O 1
ATOM 4477 N N . TYR A 1 573 ? 11.898 12.18 -6.355 1 88.62 573 TYR A N 1
ATOM 4478 C CA . TYR A 1 573 ? 13.102 12.805 -6.891 1 88.62 573 TYR A CA 1
ATOM 4479 C C . TYR A 1 573 ? 13.812 11.875 -7.863 1 88.62 573 TYR A C 1
ATOM 4481 O O . TYR A 1 573 ? 13.602 10.656 -7.836 1 88.62 573 TYR A O 1
ATOM 4489 N N . PHE A 1 574 ? 14.57 12.492 -8.758 1 90.81 574 PHE A N 1
ATOM 4490 C CA . PHE A 1 574 ? 15.375 11.75 -9.727 1 90.81 574 PHE A CA 1
ATOM 4491 C C . PHE A 1 574 ? 14.508 10.766 -10.508 1 90.81 574 PHE A C 1
ATOM 4493 O O . PHE A 1 574 ? 14.82 9.578 -10.578 1 90.81 574 PHE A O 1
ATOM 4500 N N . ARG A 1 575 ? 13.453 11.305 -11.031 1 93.44 575 ARG A N 1
ATOM 4501 C CA . ARG A 1 575 ? 12.508 10.43 -11.727 1 93.44 575 ARG A CA 1
ATOM 4502 C C . ARG A 1 575 ? 13.18 9.711 -12.891 1 93.44 575 ARG A C 1
ATOM 4504 O O . ARG A 1 575 ? 13.992 10.305 -13.602 1 93.44 575 ARG A O 1
ATOM 4511 N N . ARG A 1 576 ? 12.836 8.445 -13.031 1 95.88 576 ARG A N 1
ATOM 4512 C CA . ARG A 1 576 ? 13.492 7.617 -14.039 1 95.88 576 ARG A CA 1
ATOM 4513 C C . ARG A 1 576 ? 12.719 6.32 -14.266 1 95.88 576 ARG A C 1
ATOM 4515 O O . ARG A 1 576 ? 11.992 5.863 -13.391 1 95.88 576 ARG A O 1
ATOM 4522 N N . SER A 1 577 ? 12.906 5.758 -15.461 1 97.44 577 SER A N 1
ATOM 4523 C CA . SER A 1 577 ? 12.398 4.418 -15.742 1 97.44 577 SER A CA 1
ATOM 4524 C C . SER A 1 577 ? 13.336 3.346 -15.203 1 97.44 577 SER A C 1
ATOM 4526 O O . SER A 1 577 ? 14.562 3.494 -15.266 1 97.44 577 SER A O 1
ATOM 4528 N N . GLY A 1 578 ? 12.758 2.293 -14.633 1 97.56 578 GLY A N 1
ATOM 4529 C CA . GLY A 1 578 ? 13.547 1.183 -14.125 1 97.56 578 GLY A CA 1
ATOM 4530 C C . GLY A 1 578 ? 13.578 -0.01 -15.062 1 97.56 578 GLY A C 1
ATOM 4531 O O . GLY A 1 578 ? 13.477 0.147 -16.281 1 97.56 578 GLY A O 1
ATOM 4532 N N . LEU A 1 579 ? 13.906 -1.142 -14.516 1 98.44 579 LEU A N 1
ATOM 4533 C CA . LEU A 1 579 ? 13.906 -2.393 -15.266 1 98.44 579 LEU A CA 1
ATOM 4534 C C . LEU A 1 579 ? 12.484 -2.916 -15.445 1 98.44 579 LEU A C 1
ATOM 4536 O O . LEU A 1 579 ? 12.219 -3.691 -16.359 1 98.44 579 LEU A O 1
ATOM 4540 N N . ILE A 1 580 ? 11.578 -2.553 -14.531 1 98 580 ILE A N 1
ATOM 4541 C CA . ILE A 1 580 ? 10.156 -2.85 -14.641 1 98 580 ILE A CA 1
ATOM 4542 C C . ILE A 1 580 ? 9.344 -1.58 -14.391 1 98 580 ILE A C 1
ATOM 4544 O O . ILE A 1 580 ? 9.844 -0.628 -13.781 1 98 580 ILE A O 1
ATOM 4548 N N . ASP A 1 581 ? 8.133 -1.531 -14.914 1 96.81 581 ASP A N 1
ATOM 4549 C CA . ASP A 1 581 ? 7.293 -0.346 -14.766 1 96.81 581 ASP A CA 1
ATOM 4550 C C . ASP A 1 581 ? 6.508 -0.388 -13.461 1 96.81 581 ASP A C 1
ATOM 4552 O O . ASP A 1 581 ? 6.77 -1.233 -12.602 1 96.81 581 ASP A O 1
ATOM 4556 N N . ARG A 1 582 ? 5.551 0.528 -13.266 1 95.38 582 ARG A N 1
ATOM 4557 C CA . ARG A 1 582 ? 4.805 0.659 -12.016 1 95.38 582 ARG A CA 1
ATOM 4558 C C . ARG A 1 582 ? 3.754 -0.439 -11.891 1 95.38 582 ARG A C 1
ATOM 4560 O O . ARG A 1 582 ? 3.219 -0.668 -10.805 1 95.38 582 ARG A O 1
ATOM 4567 N N . ALA A 1 583 ? 3.447 -1.146 -12.93 1 95.44 583 ALA A N 1
ATOM 4568 C CA . ALA A 1 583 ? 2.596 -2.332 -12.891 1 95.44 583 ALA A CA 1
ATOM 4569 C C . ALA A 1 583 ? 3.43 -3.602 -12.742 1 95.44 583 ALA A C 1
ATOM 4571 O O . ALA A 1 583 ? 2.898 -4.711 -12.797 1 95.44 583 ALA A O 1
ATOM 4572 N N . PHE A 1 584 ? 4.797 -3.457 -12.641 1 96.38 584 PHE A N 1
ATOM 4573 C CA . PHE A 1 584 ? 5.785 -4.504 -12.438 1 96.38 584 PHE A CA 1
ATOM 4574 C C . PHE A 1 584 ? 5.93 -5.367 -13.688 1 96.38 584 PHE A C 1
ATOM 4576 O O . PHE A 1 584 ? 6.18 -6.57 -13.594 1 96.38 584 PHE A O 1
ATOM 4583 N N . ASN A 1 585 ? 5.629 -4.812 -14.812 1 96.56 585 ASN A N 1
ATOM 4584 C CA . ASN A 1 585 ? 5.926 -5.461 -16.094 1 96.56 585 ASN A CA 1
ATOM 4585 C C . ASN A 1 585 ? 7.289 -5.035 -16.625 1 96.56 585 ASN A C 1
ATOM 4587 O O . ASN A 1 585 ? 7.742 -3.918 -16.375 1 96.56 585 ASN A O 1
ATOM 4591 N N . LEU A 1 586 ? 7.969 -5.867 -17.359 1 96.75 586 LEU A N 1
ATOM 4592 C CA . LEU A 1 586 ? 9.32 -5.605 -17.844 1 96.75 586 LEU A CA 1
ATOM 4593 C C . LEU A 1 586 ? 9.344 -4.391 -18.75 1 96.75 586 LEU A C 1
ATOM 4595 O O . LEU A 1 586 ? 8.5 -4.266 -19.656 1 96.75 586 LEU A O 1
ATOM 4599 N N . ARG A 1 587 ? 10.242 -3.514 -18.484 1 97.44 587 ARG A N 1
ATOM 4600 C CA . ARG A 1 587 ? 10.656 -2.469 -19.422 1 97.44 587 ARG A CA 1
ATOM 4601 C C . ARG A 1 587 ? 11.75 -2.971 -20.344 1 97.44 587 ARG A C 1
ATOM 4603 O O . ARG A 1 587 ? 12.266 -4.078 -20.172 1 97.44 587 ARG A O 1
ATOM 4610 N N . PRO A 1 588 ? 12.172 -2.211 -21.344 1 97.44 588 PRO A N 1
ATOM 4611 C CA . PRO A 1 588 ? 13.227 -2.662 -22.25 1 97.44 588 PRO A CA 1
ATOM 4612 C C . PRO A 1 588 ? 14.5 -3.068 -21.516 1 97.44 588 PRO A C 1
ATOM 4614 O O . PRO A 1 588 ? 15.141 -4.059 -21.875 1 97.44 588 PRO A O 1
ATOM 4617 N N . ALA A 1 589 ? 14.875 -2.34 -20.469 1 98.06 589 ALA A N 1
ATOM 4618 C CA . ALA A 1 589 ? 16.062 -2.695 -19.703 1 98.06 589 ALA A CA 1
ATOM 4619 C C . ALA A 1 589 ? 15.922 -4.078 -19.078 1 98.06 589 ALA A C 1
ATOM 4621 O O . ALA A 1 589 ? 16.859 -4.891 -19.141 1 98.06 589 ALA A O 1
ATOM 4622 N N . GLY A 1 590 ? 14.758 -4.34 -18.484 1 97.75 590 GLY A N 1
ATOM 4623 C CA . GLY A 1 590 ? 14.508 -5.652 -17.906 1 97.75 590 GLY A CA 1
ATOM 4624 C C . GLY A 1 590 ? 14.453 -6.758 -18.953 1 97.75 590 GLY A C 1
ATOM 4625 O O . GLY A 1 590 ? 14.992 -7.844 -18.734 1 97.75 590 GLY A O 1
ATOM 4626 N N . ALA A 1 591 ? 13.844 -6.5 -20.047 1 95.69 591 ALA A N 1
ATOM 4627 C CA . ALA A 1 591 ? 13.727 -7.477 -21.125 1 95.69 591 ALA A CA 1
ATOM 4628 C C . ALA A 1 591 ? 15.102 -7.844 -21.672 1 95.69 591 ALA A C 1
ATOM 4630 O O . ALA A 1 591 ? 15.367 -9.008 -21.984 1 95.69 591 ALA A O 1
ATOM 4631 N N . ARG A 1 592 ? 15.938 -6.902 -21.828 1 95.12 592 ARG A N 1
ATOM 4632 C CA . ARG A 1 592 ? 17.281 -7.152 -22.344 1 95.12 592 ARG A CA 1
ATOM 4633 C C . ARG A 1 592 ? 18.109 -7.969 -21.359 1 95.12 592 ARG A C 1
ATOM 4635 O O . ARG A 1 592 ? 18.875 -8.844 -21.75 1 95.12 592 ARG A O 1
ATOM 4642 N N . LEU A 1 593 ? 18 -7.598 -20.141 1 95.38 593 LEU A N 1
ATOM 4643 C CA . LEU A 1 593 ? 18.703 -8.375 -19.125 1 95.38 593 LEU A CA 1
ATOM 4644 C C . LEU A 1 593 ? 18.234 -9.828 -19.141 1 95.38 593 LEU A C 1
ATOM 4646 O O . LEU A 1 593 ? 19.047 -10.75 -19.016 1 95.38 593 LEU A O 1
ATOM 4650 N N . ARG A 1 594 ? 16.906 -10.047 -19.203 1 94.38 594 ARG A N 1
ATOM 4651 C CA . ARG A 1 594 ? 16.359 -11.391 -19.297 1 94.38 594 ARG A CA 1
ATOM 4652 C C . ARG A 1 594 ? 16.938 -12.148 -20.484 1 94.38 594 ARG A C 1
ATOM 4654 O O . ARG A 1 594 ? 17.297 -13.32 -20.359 1 94.38 594 ARG A O 1
ATOM 4661 N N . LEU A 1 595 ? 17.047 -11.5 -21.594 1 91.62 595 LEU A N 1
ATOM 4662 C CA . LEU A 1 595 ? 17.609 -12.117 -22.797 1 91.62 595 LEU A CA 1
ATOM 4663 C C . LEU A 1 595 ? 19.078 -12.484 -22.594 1 91.62 595 LEU A C 1
ATOM 4665 O O . LEU A 1 595 ? 19.516 -13.562 -23.016 1 91.62 595 LEU A O 1
ATOM 4669 N N . LEU A 1 596 ? 19.781 -11.594 -21.969 1 91.06 596 LEU A N 1
ATOM 4670 C CA . LEU A 1 596 ? 21.188 -11.859 -21.688 1 91.06 596 LEU A CA 1
ATOM 4671 C C . LEU A 1 596 ? 21.328 -13.062 -20.766 1 91.06 596 LEU A C 1
ATOM 4673 O O . LEU A 1 596 ? 22.188 -13.914 -20.984 1 91.06 596 LEU A O 1
ATOM 4677 N N . ALA A 1 597 ? 20.5 -13.102 -19.781 1 89.56 597 ALA A N 1
ATOM 4678 C CA . ALA A 1 597 ? 20.547 -14.211 -18.844 1 89.56 597 ALA A CA 1
ATOM 4679 C C . ALA A 1 597 ? 20.203 -15.531 -19.531 1 89.56 597 ALA A C 1
ATOM 4681 O O . ALA A 1 597 ? 20.797 -16.578 -19.234 1 89.56 597 ALA A O 1
ATOM 4682 N N . SER A 1 598 ? 19.297 -15.477 -20.422 1 85.81 598 SER A N 1
ATOM 4683 C CA . SER A 1 598 ? 18.859 -16.672 -21.141 1 85.81 598 SER A CA 1
ATOM 4684 C C . SER A 1 598 ? 19.969 -17.203 -22.047 1 85.81 598 SER A C 1
ATOM 4686 O O . SER A 1 598 ? 20.188 -18.406 -22.141 1 85.81 598 SER A O 1
ATOM 4688 N N . ARG A 1 599 ? 20.656 -16.344 -22.688 1 82.31 599 ARG A N 1
ATOM 4689 C CA . ARG A 1 599 ? 21.734 -16.734 -23.594 1 82.31 599 ARG A CA 1
ATOM 4690 C C . ARG A 1 599 ? 22.891 -17.359 -22.844 1 82.31 599 ARG A C 1
ATOM 4692 O O . ARG A 1 599 ? 23.547 -18.281 -23.328 1 82.31 599 ARG A O 1
ATOM 4699 N N . ARG A 1 600 ? 23.094 -16.953 -21.75 1 79.88 600 ARG A N 1
ATOM 4700 C CA . ARG A 1 600 ? 24.188 -17.484 -20.938 1 79.88 600 ARG A CA 1
ATOM 4701 C C . ARG A 1 600 ? 23.859 -18.875 -20.422 1 79.88 600 ARG A C 1
ATOM 4703 O O . ARG A 1 600 ? 24.75 -19.734 -20.359 1 79.88 600 ARG A O 1
ATOM 4710 N N . ARG A 1 601 ? 22.734 -19.016 -20.078 1 74.94 601 ARG A N 1
ATOM 4711 C CA . ARG A 1 601 ? 22.312 -20.344 -19.625 1 74.94 601 ARG A CA 1
ATOM 4712 C C . ARG A 1 601 ? 22.453 -21.375 -20.75 1 74.94 601 ARG A C 1
ATOM 4714 O O . ARG A 1 601 ? 22.922 -22.484 -20.516 1 74.94 601 ARG A O 1
ATOM 4721 N N . GLU A 1 602 ? 22.047 -20.922 -21.875 1 67.75 602 GLU A N 1
ATOM 4722 C CA . GLU A 1 602 ? 22.156 -21.812 -23.031 1 67.75 602 GLU A CA 1
ATOM 4723 C C . GLU A 1 602 ? 23.609 -22.188 -23.297 1 67.75 602 GLU A C 1
ATOM 4725 O O . GLU A 1 602 ? 23.891 -23.344 -23.656 1 67.75 602 GLU A O 1
ATOM 4730 N N . ALA A 1 603 ? 24.484 -21.203 -23.031 1 65 603 ALA A N 1
ATOM 4731 C CA . ALA A 1 603 ? 25.906 -21.438 -23.281 1 65 603 ALA A CA 1
ATOM 4732 C C . ALA A 1 603 ? 26.5 -22.375 -22.234 1 65 603 ALA A C 1
ATOM 4734 O O . ALA A 1 603 ? 27.406 -23.156 -22.531 1 65 603 ALA A O 1
ATOM 4735 N N . SER A 1 604 ? 25.969 -22.281 -21.047 1 66.19 604 SER A N 1
ATOM 4736 C CA . SER A 1 604 ? 26.5 -23.094 -19.953 1 66.19 604 SER A CA 1
ATOM 4737 C C . SER A 1 604 ? 25.938 -24.5 -19.984 1 66.19 604 SER A C 1
ATOM 4739 O O . SER A 1 604 ? 26.531 -25.438 -19.438 1 66.19 604 SER A O 1
ATOM 4741 N N . ASP A 1 605 ? 24.75 -24.609 -20.422 1 58.75 605 ASP A N 1
ATOM 4742 C CA . ASP A 1 605 ? 24.109 -25.906 -20.594 1 58.75 605 ASP A CA 1
ATOM 4743 C C . ASP A 1 605 ? 23.422 -26 -21.953 1 58.75 605 ASP A C 1
ATOM 4745 O O . ASP A 1 605 ? 22.203 -25.906 -22.047 1 58.75 605 ASP A O 1
ATOM 4749 N N . PRO A 1 606 ? 24.359 -26.094 -23.047 1 45.5 606 PRO A N 1
ATOM 4750 C CA . PRO A 1 606 ? 23.766 -26.156 -24.391 1 45.5 606 PRO A CA 1
ATOM 4751 C C . PRO A 1 606 ? 22.766 -27.312 -24.531 1 45.5 606 PRO A C 1
ATOM 4753 O O . PRO A 1 606 ? 22.922 -28.359 -23.906 1 45.5 606 PRO A O 1
ATOM 4756 N N . PRO A 1 607 ? 21.531 -26.781 -25.078 1 44.12 607 PRO A N 1
ATOM 4757 C CA . PRO A 1 607 ? 20.609 -27.891 -25.312 1 44.12 607 PRO A CA 1
ATOM 4758 C C . PRO A 1 607 ? 21.297 -29.109 -25.938 1 44.12 607 PRO A C 1
ATOM 4760 O O . PRO A 1 607 ? 22.203 -28.953 -26.766 1 44.12 607 PRO A O 1
ATOM 4763 N N . ARG A 1 608 ? 21.234 -30.172 -25.312 1 35.47 608 ARG A N 1
ATOM 4764 C CA . ARG A 1 608 ? 21.703 -31.422 -25.922 1 35.47 608 ARG A CA 1
ATOM 4765 C C . ARG A 1 608 ? 20.984 -31.688 -27.234 1 35.47 608 ARG A C 1
ATOM 4767 O O . ARG A 1 608 ? 19.797 -31.391 -27.375 1 35.47 608 ARG A O 1
ATOM 4774 N N . MET B 1 1 ? -7.102 2.943 27.375 1 55.94 1 MET B N 1
ATOM 4775 C CA . MET B 1 1 ? -7.297 4.312 27.844 1 55.94 1 MET B CA 1
ATOM 4776 C C . MET B 1 1 ? -8.656 4.852 27.406 1 55.94 1 MET B C 1
ATOM 4778 O O . MET B 1 1 ? -9.141 4.52 26.328 1 55.94 1 MET B O 1
ATOM 4782 N N . PRO B 1 2 ? -9.328 5.496 28.312 1 75.56 2 PRO B N 1
ATOM 4783 C CA . PRO B 1 2 ? -10.617 6.078 27.922 1 75.56 2 PRO B CA 1
ATOM 4784 C C . PRO B 1 2 ? -10.5 7.031 26.734 1 75.56 2 PRO B C 1
ATOM 4786 O O . PRO B 1 2 ? -9.5 7.738 26.609 1 75.56 2 PRO B O 1
ATOM 4789 N N . ILE B 1 3 ? -11.398 6.91 25.875 1 82.94 3 ILE B N 1
ATOM 4790 C CA . ILE B 1 3 ? -11.477 7.812 24.719 1 82.94 3 ILE B CA 1
ATOM 4791 C C . ILE B 1 3 ? -11.703 9.242 25.219 1 82.94 3 ILE B C 1
ATOM 4793 O O . ILE B 1 3 ? -12.586 9.5 26.031 1 82.94 3 ILE B O 1
ATOM 4797 N N . GLN B 1 4 ? -10.844 10.109 24.875 1 83.69 4 GLN B N 1
ATOM 4798 C CA . GLN B 1 4 ? -10.969 11.523 25.219 1 83.69 4 GLN B CA 1
ATOM 4799 C C . GLN B 1 4 ? -11.859 12.258 24.219 1 83.69 4 GLN B C 1
ATOM 4801 O O . GLN B 1 4 ? -11.617 12.211 23.016 1 83.69 4 GLN B O 1
ATOM 4806 N N . ASP B 1 5 ? -12.883 12.836 24.75 1 90.69 5 ASP B N 1
ATOM 4807 C CA . ASP B 1 5 ? -13.742 13.641 23.875 1 90.69 5 ASP B CA 1
ATOM 4808 C C . ASP B 1 5 ? -13.062 14.953 23.5 1 90.69 5 ASP B C 1
ATOM 4810 O O . ASP B 1 5 ? -12.789 15.789 24.375 1 90.69 5 ASP B O 1
ATOM 4814 N N . LYS B 1 6 ? -12.711 15.109 22.297 1 94.44 6 LYS B N 1
ATOM 4815 C CA . LYS B 1 6 ? -12 16.281 21.781 1 94.44 6 LYS B CA 1
ATOM 4816 C C . LYS B 1 6 ? -12.953 17.234 21.062 1 94.44 6 LYS B C 1
ATOM 4818 O O . LYS B 1 6 ? -12.523 18.234 20.484 1 94.44 6 LYS B O 1
ATOM 4823 N N . ARG B 1 7 ? -14.359 17.094 21.188 1 93.75 7 ARG B N 1
ATOM 4824 C CA . ARG B 1 7 ? -15.352 17.984 20.578 1 93.75 7 ARG B CA 1
ATOM 4825 C C . ARG B 1 7 ? -15.477 19.281 21.375 1 93.75 7 ARG B C 1
ATOM 4827 O O . ARG B 1 7 ? -15.469 19.25 22.609 1 93.75 7 ARG B O 1
ATOM 4834 N N . PRO B 1 8 ? -15.477 20.266 20.547 1 95.62 8 PRO B N 1
ATOM 4835 C CA . PRO B 1 8 ? -15.57 21.547 21.234 1 95.62 8 PRO B CA 1
ATOM 4836 C C . PRO B 1 8 ? -16.922 21.766 21.922 1 95.62 8 PRO B C 1
ATOM 4838 O O . PRO B 1 8 ? -17.938 21.281 21.438 1 95.62 8 PRO B O 1
ATOM 4841 N N . GLN B 1 9 ? -16.875 22.453 23.062 1 94.75 9 GLN B N 1
ATOM 4842 C CA . GLN B 1 9 ? -18.062 22.797 23.828 1 94.75 9 GLN B CA 1
ATOM 4843 C C . GLN B 1 9 ? -18.047 24.266 24.219 1 94.75 9 GLN B C 1
ATOM 4845 O O . GLN B 1 9 ? -16.984 24.859 24.438 1 94.75 9 GLN B O 1
ATOM 4850 N N . GLY B 1 10 ? -19.234 24.875 24.219 1 95.06 10 GLY B N 1
ATOM 4851 C CA . GLY B 1 10 ? -19.328 26.281 24.609 1 95.06 10 GLY B CA 1
ATOM 4852 C C . GLY B 1 10 ? -19.047 27.234 23.469 1 95.06 10 GLY B C 1
ATOM 4853 O O . GLY B 1 10 ? -18.797 26.797 22.344 1 95.06 10 GLY B O 1
ATOM 4854 N N . PRO B 1 11 ? -19.219 28.484 23.578 1 95.25 11 PRO B N 1
ATOM 4855 C CA . PRO B 1 11 ? -19.016 29.469 22.531 1 95.25 11 PRO B CA 1
ATOM 4856 C C . PRO B 1 11 ? -17.547 29.578 22.094 1 95.25 11 PRO B C 1
ATOM 4858 O O . PRO B 1 11 ? -16.641 29.266 22.875 1 95.25 11 PRO B O 1
ATOM 4861 N N . ARG B 1 12 ? -17.375 30.031 20.969 1 95.62 12 ARG B N 1
ATOM 4862 C CA . ARG B 1 12 ? -16.016 30.328 20.484 1 95.62 12 ARG B CA 1
ATOM 4863 C C . ARG B 1 12 ? -15.414 31.484 21.25 1 95.62 12 ARG B C 1
ATOM 4865 O O . ARG B 1 12 ? -16.047 32.531 21.422 1 95.62 12 ARG B O 1
ATOM 4872 N N . ARG B 1 13 ? -14.211 31.344 21.672 1 96.69 13 ARG B N 1
ATOM 4873 C CA . ARG B 1 13 ? -13.539 32.375 22.469 1 96.69 13 ARG B CA 1
ATOM 4874 C C . ARG B 1 13 ? -12.414 33.031 21.656 1 96.69 13 ARG B C 1
ATOM 4876 O O . ARG B 1 13 ? -12.055 34.188 21.922 1 96.69 13 ARG B O 1
ATOM 4883 N N . LEU B 1 14 ? -11.938 32.25 20.766 1 97.69 14 LEU B N 1
ATOM 4884 C CA . LEU B 1 14 ? -10.773 32.688 20 1 97.69 14 LEU B CA 1
ATOM 4885 C C . LEU B 1 14 ? -10.734 32 18.625 1 97.69 14 LEU B C 1
ATOM 4887 O O . LEU B 1 14 ? -11.078 30.844 18.5 1 97.69 14 LEU B O 1
ATOM 4891 N N . ARG B 1 15 ? -10.477 32.781 17.625 1 97.56 15 ARG B N 1
ATOM 4892 C CA . ARG B 1 15 ? -10.188 32.25 16.297 1 97.56 15 ARG B CA 1
ATOM 4893 C C . ARG B 1 15 ? -8.812 32.688 15.82 1 97.56 15 ARG B C 1
ATOM 4895 O O . ARG B 1 15 ? -8.484 33.875 15.875 1 97.56 15 ARG B O 1
ATOM 4902 N N . PHE B 1 16 ? -7.965 31.766 15.336 1 98.75 16 PHE B N 1
ATOM 4903 C CA . PHE B 1 16 ? -6.672 32.094 14.75 1 98.75 16 PHE B CA 1
ATOM 4904 C C . PHE B 1 16 ? -6.395 31.25 13.516 1 98.75 16 PHE B C 1
ATOM 4906 O O . PHE B 1 16 ? -7.125 30.312 13.234 1 98.75 16 PHE B O 1
ATOM 4913 N N . ALA B 1 17 ? -5.41 31.625 12.68 1 98.69 17 ALA B N 1
ATOM 4914 C CA . ALA B 1 17 ? -5.035 30.891 11.477 1 98.69 17 ALA B CA 1
ATOM 4915 C C . ALA B 1 17 ? -3.652 30.266 11.633 1 98.69 17 ALA B C 1
ATOM 4917 O O . ALA B 1 17 ? -2.818 30.766 12.398 1 98.69 17 ALA B O 1
ATOM 4918 N N . VAL B 1 18 ? -3.463 29.125 11.039 1 98.88 18 VAL B N 1
ATOM 4919 C CA . VAL B 1 18 ? -2.178 28.438 10.984 1 98.88 18 VAL B CA 1
ATOM 4920 C C . VAL B 1 18 ? -1.765 28.234 9.531 1 98.88 18 VAL B C 1
ATOM 4922 O O . VAL B 1 18 ? -2.506 27.641 8.75 1 98.88 18 VAL B O 1
ATOM 4925 N N . ILE B 1 19 ? -0.66 28.781 9.117 1 98.69 19 ILE B N 1
ATOM 4926 C CA . ILE B 1 19 ? -0.119 28.547 7.781 1 98.69 19 ILE B CA 1
ATOM 4927 C C . ILE B 1 19 ? 1.27 27.922 7.887 1 98.69 19 ILE B C 1
ATOM 4929 O O . ILE B 1 19 ? 1.899 27.969 8.945 1 98.69 19 ILE B O 1
ATOM 4933 N N . ALA B 1 20 ? 1.673 27.266 6.848 1 98.5 20 ALA B N 1
ATOM 4934 C CA . ALA B 1 20 ? 2.975 26.594 6.883 1 98.5 20 ALA B CA 1
ATOM 4935 C C . ALA B 1 20 ? 3.623 26.594 5.5 1 98.5 20 ALA B C 1
ATOM 4937 O O . ALA B 1 20 ? 2.932 26.484 4.484 1 98.5 20 ALA B O 1
ATOM 4938 N N . ASP B 1 21 ? 4.93 26.781 5.477 1 98.5 21 ASP B N 1
ATOM 4939 C CA . ASP B 1 21 ? 5.773 26.438 4.34 1 98.5 21 ASP B CA 1
ATOM 4940 C C . ASP B 1 21 ? 5.41 27.266 3.109 1 98.5 21 ASP B C 1
ATOM 4942 O O . ASP B 1 21 ? 5.125 26.719 2.045 1 98.5 21 ASP B O 1
ATOM 4946 N N . THR B 1 22 ? 5.5 28.578 3.277 1 98.44 22 THR B N 1
ATOM 4947 C CA . THR B 1 22 ? 5.219 29.469 2.168 1 98.44 22 THR B CA 1
ATOM 4948 C C . THR B 1 22 ? 6.348 29.438 1.143 1 98.44 22 THR B C 1
ATOM 4950 O O . THR B 1 22 ? 6.129 29.703 -0.04 1 98.44 22 THR B O 1
ATOM 4953 N N . HIS B 1 23 ? 7.574 29.25 1.568 1 97.44 23 HIS B N 1
ATOM 4954 C CA . HIS B 1 23 ? 8.734 29.078 0.699 1 97.44 23 HIS B CA 1
ATOM 4955 C C . HIS B 1 23 ? 8.875 30.266 -0.254 1 97.44 23 HIS B C 1
ATOM 4957 O O . HIS B 1 23 ? 9.094 30.078 -1.454 1 97.44 23 HIS B O 1
ATOM 4963 N N . ILE B 1 24 ? 8.789 31.422 0.303 1 97.88 24 ILE B N 1
ATOM 4964 C CA . ILE B 1 24 ? 8.891 32.625 -0.507 1 97.88 24 ILE B CA 1
ATOM 4965 C C . ILE B 1 24 ? 10.281 32.719 -1.128 1 97.88 24 ILE B C 1
ATOM 4967 O O . ILE B 1 24 ? 11.289 32.531 -0.438 1 97.88 24 ILE B O 1
ATOM 4971 N N . ASN B 1 25 ? 10.281 33 -2.424 1 96.75 25 ASN B N 1
ATOM 4972 C CA . ASN B 1 25 ? 11.523 33.188 -3.16 1 96.75 25 ASN B CA 1
ATOM 4973 C C . ASN B 1 25 ? 11.938 34.656 -3.184 1 96.75 25 ASN B C 1
ATOM 4975 O O . ASN B 1 25 ? 11.156 35.531 -2.809 1 96.75 25 ASN B O 1
ATOM 4979 N N . GLN B 1 26 ? 13.172 34.938 -3.613 1 94.62 26 GLN B N 1
ATOM 4980 C CA . GLN B 1 26 ? 13.719 36.281 -3.631 1 94.62 26 GLN B CA 1
ATOM 4981 C C . GLN B 1 26 ? 13 37.156 -4.66 1 94.62 26 GLN B C 1
ATOM 4983 O O . GLN B 1 26 ? 12.984 38.375 -4.539 1 94.62 26 GLN B O 1
ATOM 4988 N N . SER B 1 27 ? 12.57 36.5 -5.672 1 92.75 27 SER B N 1
ATOM 4989 C CA . SER B 1 27 ? 11.781 37.188 -6.684 1 92.75 27 SER B CA 1
ATOM 4990 C C . SER B 1 27 ? 10.852 36.219 -7.422 1 92.75 27 SER B C 1
ATOM 4992 O O . SER B 1 27 ? 10.883 35.031 -7.184 1 92.75 27 SER B O 1
ATOM 4994 N N . GLU B 1 28 ? 10.055 36.781 -8.312 1 88.38 28 GLU B N 1
ATOM 4995 C CA . GLU B 1 28 ? 9.109 35.969 -9.07 1 88.38 28 GLU B CA 1
ATOM 4996 C C . GLU B 1 28 ? 9.828 35.062 -10.07 1 88.38 28 GLU B C 1
ATOM 4998 O O . GLU B 1 28 ? 9.344 33.969 -10.398 1 88.38 28 GLU B O 1
ATOM 5003 N N . ASP B 1 29 ? 10.883 35.531 -10.562 1 84.94 29 ASP B N 1
ATOM 5004 C CA . ASP B 1 29 ? 11.539 34.844 -11.695 1 84.94 29 ASP B CA 1
ATOM 5005 C C . ASP B 1 29 ? 12.742 34.031 -11.227 1 84.94 29 ASP B C 1
ATOM 5007 O O . ASP B 1 29 ? 13.258 33.219 -11.969 1 84.94 29 ASP B O 1
ATOM 5011 N N . GLN B 1 30 ? 13.133 34.312 -10.008 1 85.12 30 GLN B N 1
ATOM 5012 C CA . GLN B 1 30 ? 14.305 33.625 -9.5 1 85.12 30 GLN B CA 1
ATOM 5013 C C . GLN B 1 30 ? 13.945 32.75 -8.297 1 85.12 30 GLN B C 1
ATOM 5015 O O . GLN B 1 30 ? 13.195 33.156 -7.418 1 85.12 30 GLN B O 1
ATOM 5020 N N . ALA B 1 31 ? 14.258 31.516 -8.422 1 83.69 31 ALA B N 1
ATOM 5021 C CA . ALA B 1 31 ? 14.102 30.578 -7.316 1 83.69 31 ALA B CA 1
ATOM 5022 C C . ALA B 1 31 ? 15.32 29.672 -7.195 1 83.69 31 ALA B C 1
ATOM 5024 O O . ALA B 1 31 ? 15.883 29.234 -8.203 1 83.69 31 ALA B O 1
ATOM 5025 N N . HIS B 1 32 ? 15.758 29.547 -6.008 1 78.81 32 HIS B N 1
ATOM 5026 C CA . HIS B 1 32 ? 16.844 28.609 -5.75 1 78.81 32 HIS B CA 1
ATOM 5027 C C . HIS B 1 32 ? 16.328 27.172 -5.613 1 78.81 32 HIS B C 1
ATOM 5029 O O . HIS B 1 32 ? 16.422 26.578 -4.539 1 78.81 32 HIS B O 1
ATOM 5035 N N . SER B 1 33 ? 15.695 26.672 -6.566 1 82.81 33 SER B N 1
ATOM 5036 C CA . SER B 1 33 ? 15.18 25.312 -6.555 1 82.81 33 SER B CA 1
ATOM 5037 C C . SER B 1 33 ? 15.312 24.656 -7.93 1 82.81 33 SER B C 1
ATOM 5039 O O . SER B 1 33 ? 15.211 25.328 -8.953 1 82.81 33 SER B O 1
ATOM 5041 N N . PHE B 1 34 ? 15.469 23.391 -7.855 1 79.94 34 PHE B N 1
ATOM 5042 C CA . PHE B 1 34 ? 15.539 22.594 -9.078 1 79.94 34 PHE B CA 1
ATOM 5043 C C . PHE B 1 34 ? 14.156 22.438 -9.695 1 79.94 34 PHE B C 1
ATOM 5045 O O . PHE B 1 34 ? 14.031 22.109 -10.875 1 79.94 34 PHE B O 1
ATOM 5052 N N . PHE B 1 35 ? 13.227 22.703 -8.883 1 87.94 35 PHE B N 1
ATOM 5053 C CA . PHE B 1 35 ? 11.859 22.422 -9.32 1 87.94 35 PHE B CA 1
ATOM 5054 C C . PHE B 1 35 ? 11.18 23.703 -9.805 1 87.94 35 PHE B C 1
ATOM 5056 O O . PHE B 1 35 ? 11.008 24.641 -9.039 1 87.94 35 PHE B O 1
ATOM 5063 N N . PRO B 1 36 ? 10.711 23.703 -11.031 1 86.94 36 PRO B N 1
ATOM 5064 C CA . PRO B 1 36 ? 10.086 24.906 -11.602 1 86.94 36 PRO B CA 1
ATOM 5065 C C . PRO B 1 36 ? 8.867 25.359 -10.805 1 86.94 36 PRO B C 1
ATOM 5067 O O . PRO B 1 36 ? 8.625 26.562 -10.695 1 86.94 36 PRO B O 1
ATOM 5070 N N . LEU B 1 37 ? 8.203 24.531 -10.219 1 90.12 37 LEU B N 1
ATOM 5071 C CA . LEU B 1 37 ? 6.953 24.859 -9.555 1 90.12 37 LEU B CA 1
ATOM 5072 C C . LEU B 1 37 ? 7.215 25.672 -8.289 1 90.12 37 LEU B C 1
ATOM 5074 O O . LEU B 1 37 ? 6.301 26.297 -7.742 1 90.12 37 LEU B O 1
ATOM 5078 N N . ASN B 1 38 ? 8.461 25.609 -7.84 1 92.06 38 ASN B N 1
ATOM 5079 C CA . ASN B 1 38 ? 8.812 26.406 -6.668 1 92.06 38 ASN B CA 1
ATOM 5080 C C . ASN B 1 38 ? 8.633 27.891 -6.938 1 92.06 38 ASN B C 1
ATOM 5082 O O . ASN B 1 38 ? 8.422 28.672 -6.008 1 92.06 38 ASN B O 1
ATOM 5086 N N . ARG B 1 39 ? 8.641 28.312 -8.133 1 92.94 39 ARG B N 1
ATOM 5087 C CA . ARG B 1 39 ? 8.508 29.719 -8.508 1 92.94 39 ARG B CA 1
ATOM 5088 C C . ARG B 1 39 ? 7.09 30.219 -8.266 1 92.94 39 ARG B C 1
ATOM 5090 O O . ARG B 1 39 ? 6.863 31.422 -8.172 1 92.94 39 ARG B O 1
ATOM 5097 N N . LEU B 1 40 ? 6.176 29.297 -8.109 1 95.12 40 LEU B N 1
ATOM 5098 C CA . LEU B 1 40 ? 4.777 29.672 -7.93 1 95.12 40 LEU B CA 1
ATOM 5099 C C . LEU B 1 40 ? 4.492 30.031 -6.473 1 95.12 40 LEU B C 1
ATOM 5101 O O . LEU B 1 40 ? 3.42 30.547 -6.152 1 95.12 40 LEU B O 1
ATOM 5105 N N . ALA B 1 41 ? 5.488 29.828 -5.594 1 97 41 ALA B N 1
ATOM 5106 C CA . ALA B 1 41 ? 5.285 29.984 -4.156 1 97 41 ALA B CA 1
ATOM 5107 C C . ALA B 1 41 ? 4.922 31.422 -3.799 1 97 41 ALA B C 1
ATOM 5109 O O . ALA B 1 41 ? 4.047 31.656 -2.961 1 97 41 ALA B O 1
ATOM 5110 N N . ASN B 1 42 ? 5.535 32.406 -4.457 1 97.69 42 ASN B N 1
ATOM 5111 C CA . ASN B 1 42 ? 5.273 33.812 -4.152 1 97.69 42 ASN B CA 1
ATOM 5112 C C . ASN B 1 42 ? 3.824 34.188 -4.441 1 97.69 42 ASN B C 1
ATOM 5114 O O . ASN B 1 42 ? 3.148 34.75 -3.592 1 97.69 42 ASN B O 1
ATOM 5118 N N . ALA B 1 43 ? 3.385 33.812 -5.617 1 97.56 43 ALA B N 1
ATOM 5119 C CA . ALA B 1 43 ? 2.02 34.156 -6.023 1 97.56 43 ALA B CA 1
ATOM 5120 C C . ALA B 1 43 ? 0.999 33.438 -5.145 1 97.56 43 ALA B C 1
ATOM 5122 O O . ALA B 1 43 ? -0.063 34 -4.84 1 97.56 43 ALA B O 1
ATOM 5123 N N . ARG B 1 44 ? 1.272 32.25 -4.742 1 97.69 44 ARG B N 1
ATOM 5124 C CA . ARG B 1 44 ? 0.388 31.484 -3.861 1 97.69 44 ARG B CA 1
ATOM 5125 C C . ARG B 1 44 ? 0.356 32.094 -2.465 1 97.69 44 ARG B C 1
ATOM 5127 O O . ARG B 1 44 ? -0.702 32.156 -1.835 1 97.69 44 ARG B O 1
ATOM 5134 N N . ALA B 1 45 ? 1.538 32.562 -2.033 1 98.12 45 ALA B N 1
ATOM 5135 C CA . ALA B 1 45 ? 1.608 33.219 -0.735 1 98.12 45 ALA B CA 1
ATOM 5136 C C . ALA B 1 45 ? 0.805 34.531 -0.739 1 98.12 45 ALA B C 1
ATOM 5138 O O . ALA B 1 45 ? 0.167 34.875 0.259 1 98.12 45 ALA B O 1
ATOM 5139 N N . ARG B 1 46 ? 0.832 35.25 -1.847 1 97.88 46 ARG B N 1
ATOM 5140 C CA . ARG B 1 46 ? 0.055 36.5 -1.944 1 97.88 46 ARG B CA 1
ATOM 5141 C C . ARG B 1 46 ? -1.439 36.188 -1.83 1 97.88 46 ARG B C 1
ATOM 5143 O O . ARG B 1 46 ? -2.174 36.969 -1.196 1 97.88 46 ARG B O 1
ATOM 5150 N N . HIS B 1 47 ? -1.839 35.125 -2.438 1 97.94 47 HIS B N 1
ATOM 5151 C CA . HIS B 1 47 ? -3.242 34.75 -2.318 1 97.94 47 HIS B CA 1
ATOM 5152 C C . HIS B 1 47 ? -3.605 34.438 -0.874 1 97.94 47 HIS B C 1
ATOM 5154 O O . HIS B 1 47 ? -4.652 34.875 -0.381 1 97.94 47 HIS B O 1
ATOM 5160 N N . VAL B 1 48 ? -2.775 33.688 -0.226 1 97.81 48 VAL B N 1
ATOM 5161 C CA . VAL B 1 48 ? -3.023 33.312 1.161 1 97.81 48 VAL B CA 1
ATOM 5162 C C . VAL B 1 48 ? -3.051 34.562 2.041 1 97.81 48 VAL B C 1
ATOM 5164 O O . VAL B 1 48 ? -3.891 34.688 2.936 1 97.81 48 VAL B O 1
ATOM 5167 N N . ALA B 1 49 ? -2.143 35.5 1.78 1 97.69 49 ALA B N 1
ATOM 5168 C CA . ALA B 1 49 ? -2.148 36.75 2.518 1 97.69 49 ALA B CA 1
ATOM 5169 C C . ALA B 1 49 ? -3.473 37.5 2.338 1 97.69 49 ALA B C 1
ATOM 5171 O O . ALA B 1 49 ? -4.008 38.062 3.291 1 97.69 49 ALA B O 1
ATOM 5172 N N . ALA B 1 50 ? -3.949 37.5 1.129 1 97.12 50 ALA B N 1
ATOM 5173 C CA . ALA B 1 50 ? -5.238 38.125 0.861 1 97.12 50 ALA B CA 1
ATOM 5174 C C . ALA B 1 50 ? -6.363 37.406 1.614 1 97.12 50 ALA B C 1
ATOM 5176 O O . ALA B 1 50 ? -7.273 38.062 2.131 1 97.12 50 ALA B O 1
ATOM 5177 N N . LEU B 1 51 ? -6.34 36.094 1.713 1 97.12 51 LEU B N 1
ATOM 5178 C CA . LEU B 1 51 ? -7.316 35.344 2.484 1 97.12 51 LEU B CA 1
ATOM 5179 C C . LEU B 1 51 ? -7.258 35.719 3.961 1 97.12 51 LEU B C 1
ATOM 5181 O O . LEU B 1 51 ? -8.297 35.938 4.598 1 97.12 51 LEU B O 1
ATOM 5185 N N . LEU B 1 52 ? -6.023 35.812 4.453 1 97.69 52 LEU B N 1
ATOM 5186 C CA . LEU B 1 52 ? -5.82 36.125 5.863 1 97.69 52 LEU B CA 1
ATOM 5187 C C . LEU B 1 52 ? -6.379 37.5 6.188 1 97.69 52 LEU B C 1
ATOM 5189 O O . LEU B 1 52 ? -6.918 37.719 7.277 1 97.69 52 LEU B O 1
ATOM 5193 N N . LYS B 1 53 ? -6.203 38.406 5.27 1 96.12 53 LYS B N 1
ATOM 5194 C CA . LYS B 1 53 ? -6.723 39.75 5.453 1 96.12 53 LYS B CA 1
ATOM 5195 C C . LYS B 1 53 ? -8.242 39.75 5.609 1 96.12 53 LYS B C 1
ATOM 5197 O O . LYS B 1 53 ? -8.797 40.5 6.418 1 96.12 53 LYS B O 1
ATOM 5202 N N . GLU B 1 54 ? -8.883 38.875 4.875 1 96.12 54 GLU B N 1
ATOM 5203 C CA . GLU B 1 54 ? -10.344 38.812 4.855 1 96.12 54 GLU B CA 1
ATOM 5204 C C . GLU B 1 54 ? -10.883 38.031 6.035 1 96.12 54 GLU B C 1
ATOM 5206 O O . GLU B 1 54 ? -12.023 38.219 6.453 1 96.12 54 GLU B O 1
ATOM 5211 N N . LEU B 1 55 ? -10.078 37.125 6.582 1 96.94 55 LEU B N 1
ATOM 5212 C CA . LEU B 1 55 ? -10.508 36.25 7.672 1 96.94 55 LEU B CA 1
ATOM 5213 C C . LEU B 1 55 ? -10.57 37.031 8.992 1 96.94 55 LEU B C 1
ATOM 5215 O O . LEU B 1 55 ? -9.711 37.875 9.258 1 96.94 55 LEU B O 1
ATOM 5219 N N . ASP B 1 56 ? -11.578 36.812 9.773 1 95.94 56 ASP B N 1
ATOM 5220 C CA . ASP B 1 56 ? -11.688 37.375 11.109 1 95.94 56 ASP B CA 1
ATOM 5221 C C . ASP B 1 56 ? -10.93 36.531 12.133 1 95.94 56 ASP B C 1
ATOM 5223 O O . ASP B 1 56 ? -11.547 35.844 12.945 1 95.94 56 ASP B O 1
ATOM 5227 N N . VAL B 1 57 ? -9.633 36.594 12.125 1 97.94 57 VAL B N 1
ATOM 5228 C CA . VAL B 1 57 ? -8.773 35.875 13.039 1 97.94 57 VAL B CA 1
ATOM 5229 C C . VAL B 1 57 ? -7.973 36.844 13.906 1 97.94 57 VAL B C 1
ATOM 5231 O O . VAL B 1 57 ? -7.676 37.969 13.469 1 97.94 57 VAL B O 1
ATOM 5234 N N . ARG B 1 58 ? -7.629 36.438 15.109 1 98.31 58 ARG B N 1
ATOM 5235 C CA . ARG B 1 58 ? -6.914 37.281 16.062 1 98.31 58 ARG B CA 1
ATOM 5236 C C . ARG B 1 58 ? -5.441 37.406 15.695 1 98.31 58 ARG B C 1
ATOM 5238 O O . ARG B 1 58 ? -4.816 38.438 15.906 1 98.31 58 ARG B O 1
ATOM 5245 N N . PHE B 1 59 ? -4.879 36.344 15.234 1 98.62 59 PHE B N 1
ATOM 5246 C CA . PHE B 1 59 ? -3.479 36.281 14.836 1 98.62 59 PHE B CA 1
ATOM 5247 C C . PHE B 1 59 ? -3.223 35.094 13.914 1 98.62 59 PHE B C 1
ATOM 5249 O O . PHE B 1 59 ? -4.121 34.281 13.664 1 98.62 59 PHE B O 1
ATOM 5256 N N . VAL B 1 60 ? -2.027 35.031 13.328 1 98.75 60 VAL B N 1
ATOM 5257 C CA . VAL B 1 60 ? -1.597 33.938 12.438 1 98.75 60 VAL B CA 1
ATOM 5258 C C . VAL B 1 60 ? -0.351 33.281 13 1 98.75 60 VAL B C 1
ATOM 5260 O O . VAL B 1 60 ? 0.578 33.938 13.453 1 98.75 60 VAL B O 1
ATOM 5263 N N . LEU B 1 61 ? -0.375 31.938 13.125 1 98.88 61 LEU B N 1
ATOM 5264 C CA . LEU B 1 61 ? 0.83 31.156 13.359 1 98.88 61 LEU B CA 1
ATOM 5265 C C . LEU B 1 61 ? 1.44 30.688 12.047 1 98.88 61 LEU B C 1
ATOM 5267 O O . LEU B 1 61 ? 0.777 30 11.258 1 98.88 61 LEU B O 1
ATOM 5271 N N . HIS B 1 62 ? 2.596 31.078 11.711 1 98.88 62 HIS B N 1
ATOM 5272 C CA . HIS B 1 62 ? 3.354 30.547 10.594 1 98.88 62 HIS B CA 1
ATOM 5273 C C . HIS B 1 62 ? 4.336 29.469 11.055 1 98.88 62 HIS B C 1
ATOM 5275 O O . HIS B 1 62 ? 5.281 29.766 11.789 1 98.88 62 HIS B O 1
ATOM 5281 N N . LEU B 1 63 ? 4.227 28.25 10.539 1 98.88 63 LEU B N 1
ATOM 5282 C CA . LEU B 1 63 ? 4.879 27.094 11.141 1 98.88 63 LEU B CA 1
ATOM 5283 C C . LEU B 1 63 ? 6.266 26.891 10.539 1 98.88 63 LEU B C 1
ATOM 5285 O O . LEU B 1 63 ? 6.855 25.812 10.695 1 98.88 63 LEU B O 1
ATOM 5289 N N . GLY B 1 64 ? 6.758 27.844 9.82 1 98.62 64 GLY B N 1
ATOM 5290 C CA . GLY B 1 64 ? 8.141 27.797 9.375 1 98.62 64 GLY B CA 1
ATOM 5291 C C . GLY B 1 64 ? 8.281 27.5 7.898 1 98.62 64 GLY B C 1
ATOM 5292 O O . GLY B 1 64 ? 7.277 27.312 7.199 1 98.62 64 GLY B O 1
ATOM 5293 N N . ASP B 1 65 ? 9.594 27.547 7.434 1 98.06 65 ASP B N 1
ATOM 5294 C CA . ASP B 1 65 ? 9.922 27.547 6.008 1 98.06 65 ASP B CA 1
ATOM 5295 C C . ASP B 1 65 ? 9.25 28.719 5.289 1 98.06 65 ASP B C 1
ATOM 5297 O O . ASP B 1 65 ? 8.555 28.516 4.289 1 98.06 65 ASP B O 1
ATOM 5301 N N . ILE B 1 66 ? 9.531 29.828 5.941 1 98.62 66 ILE B N 1
ATOM 5302 C CA . ILE B 1 66 ? 8.969 31.094 5.492 1 98.62 66 ILE B CA 1
ATOM 5303 C C . ILE B 1 66 ? 9.531 31.453 4.117 1 98.62 66 ILE B C 1
ATOM 5305 O O . ILE B 1 66 ? 8.773 31.766 3.191 1 98.62 66 ILE B O 1
ATOM 5309 N N . VAL B 1 67 ? 10.781 31.359 4.035 1 97.5 67 VAL B N 1
ATOM 5310 C CA . VAL B 1 67 ? 11.484 31.656 2.789 1 97.5 67 VAL B CA 1
ATOM 5311 C C . VAL B 1 67 ? 12.133 30.391 2.24 1 97.5 67 VAL B C 1
ATOM 5313 O O . VAL B 1 67 ? 12.344 29.422 2.979 1 97.5 67 VAL B O 1
ATOM 5316 N N . HIS B 1 68 ? 12.438 30.391 0.941 1 95.69 68 HIS B N 1
ATOM 5317 C CA . HIS B 1 68 ? 13.031 29.219 0.307 1 95.69 68 HIS B CA 1
ATOM 5318 C C . HIS B 1 68 ? 14.555 29.25 0.403 1 95.69 68 HIS B C 1
ATOM 5320 O O . HIS B 1 68 ? 15.18 28.234 0.71 1 95.69 68 HIS B O 1
ATOM 5326 N N . PRO B 1 69 ? 15.203 30.406 0.137 1 93.5 69 PRO B N 1
ATOM 5327 C CA . PRO B 1 69 ? 16.656 30.438 0.29 1 93.5 69 PRO B CA 1
ATOM 5328 C C . PRO B 1 69 ? 17.109 30.234 1.737 1 93.5 69 PRO B C 1
ATOM 5330 O O . PRO B 1 69 ? 16.469 30.75 2.66 1 93.5 69 PRO B O 1
ATOM 5333 N N . VAL B 1 70 ? 18.109 29.438 1.932 1 90.81 70 VAL B N 1
ATOM 5334 C CA . VAL B 1 70 ? 18.594 29.125 3.271 1 90.81 70 VAL B CA 1
ATOM 5335 C C . VAL B 1 70 ? 19.484 30.266 3.773 1 90.81 70 VAL B C 1
ATOM 5337 O O . VAL B 1 70 ? 19.984 31.062 2.98 1 90.81 70 VAL B O 1
ATOM 5340 N N . PRO B 1 71 ? 19.688 30.031 5.16 1 88.94 71 PRO B N 1
ATOM 5341 C CA . PRO B 1 71 ? 20.547 31.094 5.691 1 88.94 71 PRO B CA 1
ATOM 5342 C C . PRO B 1 71 ? 21.969 31.047 5.129 1 88.94 71 PRO B C 1
ATOM 5344 O O . PRO B 1 71 ? 22.5 29.953 4.895 1 88.94 71 PRO B O 1
ATOM 5347 N N . GLY B 1 72 ? 22.5 31.938 4.652 1 85.38 72 GLY B N 1
ATOM 5348 C CA . GLY B 1 72 ? 23.828 32 4.07 1 85.38 72 GLY B CA 1
ATOM 5349 C C . GLY B 1 72 ? 23.828 32.469 2.627 1 85.38 72 GLY B C 1
ATOM 5350 O O . GLY B 1 72 ? 24.875 32.875 2.098 1 85.38 72 GLY B O 1
ATOM 5351 N N . LYS B 1 73 ? 22.703 32.219 2.09 1 88.81 73 LYS B N 1
ATOM 5352 C CA . LYS B 1 73 ? 22.609 32.688 0.71 1 88.81 73 LYS B CA 1
ATOM 5353 C C . LYS B 1 73 ? 22.281 34.156 0.657 1 88.81 73 LYS B C 1
ATOM 5355 O O . LYS B 1 73 ? 21.516 34.656 1.484 1 88.81 73 LYS B O 1
ATOM 5360 N N . PRO B 1 74 ? 22.797 34.812 -0.345 1 89.44 74 PRO B N 1
ATOM 5361 C CA . PRO B 1 74 ? 22.516 36.25 -0.476 1 89.44 74 PRO B CA 1
ATOM 5362 C C . PRO B 1 74 ? 21.031 36.531 -0.695 1 89.44 74 PRO B C 1
ATOM 5364 O O . PRO B 1 74 ? 20.516 37.594 -0.272 1 89.44 74 PRO B O 1
ATOM 5367 N N . SER B 1 75 ? 20.375 35.625 -1.271 1 94.69 75 SER B N 1
ATOM 5368 C CA . SER B 1 75 ? 18.969 35.812 -1.622 1 94.69 75 SER B CA 1
ATOM 5369 C C . SER B 1 75 ? 18.062 35.688 -0.398 1 94.69 75 SER B C 1
ATOM 5371 O O . SER B 1 75 ? 16.875 35.969 -0.462 1 94.69 75 SER B O 1
ATOM 5373 N N . TYR B 1 76 ? 18.656 35.281 0.745 1 96.06 76 TYR B N 1
ATOM 5374 C CA . TYR B 1 76 ? 17.891 35.094 1.98 1 96.06 76 TYR B CA 1
ATOM 5375 C C . TYR B 1 76 ? 17.25 36.406 2.424 1 96.06 76 TYR B C 1
ATOM 5377 O O . TYR B 1 76 ? 16.047 36.438 2.68 1 96.06 76 TYR B O 1
ATOM 5385 N N . ALA B 1 77 ? 17.969 37.469 2.451 1 96.44 77 ALA B N 1
ATOM 5386 C CA . ALA B 1 77 ? 17.469 38.781 2.891 1 96.44 77 ALA B CA 1
ATOM 5387 C C . ALA B 1 77 ? 16.422 39.312 1.932 1 96.44 77 ALA B C 1
ATOM 5389 O O . ALA B 1 77 ? 15.445 39.938 2.357 1 96.44 77 ALA B O 1
ATOM 5390 N N . GLU B 1 78 ? 16.641 39.062 0.641 1 96.5 78 GLU B N 1
ATOM 5391 C CA . GLU B 1 78 ? 15.68 39.5 -0.363 1 96.5 78 GLU B CA 1
ATOM 5392 C C . GLU B 1 78 ? 14.344 38.781 -0.203 1 96.5 78 GLU B C 1
ATOM 5394 O O . GLU B 1 78 ? 13.281 39.406 -0.274 1 96.5 78 GLU B O 1
ATOM 5399 N N . ALA B 1 79 ? 14.422 37.531 0.001 1 97.75 79 ALA B N 1
ATOM 5400 C CA . ALA B 1 79 ? 13.211 36.75 0.198 1 97.75 79 ALA B CA 1
ATOM 5401 C C . ALA B 1 79 ? 12.469 37.188 1.457 1 97.75 79 ALA B C 1
ATOM 5403 O O . ALA B 1 79 ? 11.234 37.25 1.468 1 97.75 79 ALA B O 1
ATOM 5404 N N . ALA B 1 80 ? 13.203 37.469 2.529 1 98.12 80 ALA B N 1
ATOM 5405 C CA . ALA B 1 80 ? 12.602 37.938 3.777 1 98.12 80 ALA B CA 1
ATOM 5406 C C . ALA B 1 80 ? 11.883 39.25 3.574 1 98.12 80 ALA B C 1
ATOM 5408 O O . ALA B 1 80 ? 10.797 39.469 4.109 1 98.12 80 ALA B O 1
ATOM 5409 N N . ARG B 1 81 ? 12.5 40.156 2.848 1 97 81 ARG B N 1
ATOM 5410 C CA . ARG B 1 81 ? 11.859 41.438 2.535 1 97 81 ARG B CA 1
ATOM 5411 C C . ARG B 1 81 ? 10.57 41.219 1.739 1 97 81 ARG B C 1
ATOM 5413 O O . ARG B 1 81 ? 9.57 41.906 1.979 1 97 81 ARG B O 1
ATOM 5420 N N . LEU B 1 82 ? 10.664 40.344 0.822 1 96.75 82 LEU B N 1
ATOM 5421 C CA . LEU B 1 82 ? 9.484 40.062 0.005 1 96.75 82 LEU B CA 1
ATOM 5422 C C . LEU B 1 82 ? 8.367 39.469 0.853 1 96.75 82 LEU B C 1
ATOM 5424 O O . LEU B 1 82 ? 7.191 39.781 0.644 1 96.75 82 LEU B O 1
ATOM 5428 N N . PHE B 1 83 ? 8.742 38.625 1.75 1 97.69 83 PHE B N 1
ATOM 5429 C CA . PHE B 1 83 ? 7.742 38.125 2.68 1 97.69 83 PHE B CA 1
ATOM 5430 C C . PHE B 1 83 ? 7.02 39.25 3.391 1 97.69 83 PHE B C 1
ATOM 5432 O O . PHE B 1 83 ? 5.789 39.25 3.463 1 97.69 83 PHE B O 1
ATOM 5439 N N . ARG B 1 84 ? 7.75 40.156 3.895 1 97.12 84 ARG B N 1
ATOM 5440 C CA . ARG B 1 84 ? 7.164 41.312 4.586 1 97.12 84 ARG B CA 1
ATOM 5441 C C . ARG B 1 84 ? 6.262 42.094 3.656 1 97.12 84 ARG B C 1
ATOM 5443 O O . ARG B 1 84 ? 5.191 42.562 4.062 1 97.12 84 ARG B O 1
ATOM 5450 N N . THR B 1 85 ? 6.703 42.188 2.453 1 96.38 85 THR B N 1
ATOM 5451 C CA . THR B 1 85 ? 5.906 42.906 1.462 1 96.38 85 THR B CA 1
ATOM 5452 C C . THR B 1 85 ? 4.59 42.188 1.2 1 96.38 85 THR B C 1
ATOM 5454 O O . THR B 1 85 ? 3.527 42.812 1.161 1 96.38 85 THR B O 1
ATOM 5457 N N . ILE B 1 86 ? 4.688 40.906 1.038 1 96.88 86 ILE B N 1
ATOM 5458 C CA . ILE B 1 86 ? 3.52 40.094 0.741 1 96.88 86 ILE B CA 1
ATOM 5459 C C . ILE B 1 86 ? 2.523 40.156 1.896 1 96.88 86 ILE B C 1
ATOM 5461 O O . ILE B 1 86 ? 1.312 40.25 1.676 1 96.88 86 ILE B O 1
ATOM 5465 N N . CYS B 1 87 ? 3.033 40.219 3.127 1 96.5 87 CYS B N 1
ATOM 5466 C CA . CYS B 1 87 ? 2.168 40.188 4.297 1 96.5 87 CYS B CA 1
ATOM 5467 C C . CYS B 1 87 ? 1.845 41.562 4.809 1 96.5 87 CYS B C 1
ATOM 5469 O O . CYS B 1 87 ? 1.224 41.719 5.863 1 96.5 87 CYS B O 1
ATOM 5471 N N . ARG B 1 88 ? 2.232 42.594 4.133 1 93.81 88 ARG B N 1
ATOM 5472 C CA . ARG B 1 88 ? 2.152 43.969 4.598 1 93.81 88 ARG B CA 1
ATOM 5473 C C . ARG B 1 88 ? 0.715 44.344 4.949 1 93.81 88 ARG B C 1
ATOM 5475 O O . ARG B 1 88 ? 0.476 45.062 5.922 1 93.81 88 ARG B O 1
ATOM 5482 N N . ASP B 1 89 ? -0.221 43.812 4.184 1 90.81 89 ASP B N 1
ATOM 5483 C CA . ASP B 1 89 ? -1.605 44.25 4.371 1 90.81 89 ASP B CA 1
ATOM 5484 C C . ASP B 1 89 ? -2.346 43.281 5.312 1 90.81 89 ASP B C 1
ATOM 5486 O O . ASP B 1 89 ? -3.533 43.5 5.582 1 90.81 89 ASP B O 1
ATOM 5490 N N . VAL B 1 90 ? -1.66 42.25 5.746 1 95.12 90 VAL B N 1
ATOM 5491 C CA . VAL B 1 90 ? -2.25 41.406 6.785 1 95.12 90 VAL B CA 1
ATOM 5492 C C . VAL B 1 90 ? -2.279 42.156 8.109 1 95.12 90 VAL B C 1
ATOM 5494 O O . VAL B 1 90 ? -1.231 42.438 8.695 1 95.12 90 VAL B O 1
ATOM 5497 N N . ASP B 1 91 ? -3.396 42.625 8.539 1 92.81 91 ASP B N 1
ATOM 5498 C CA . ASP B 1 91 ? -3.566 43.5 9.688 1 92.81 91 ASP B CA 1
ATOM 5499 C C . ASP B 1 91 ? -3.607 42.719 10.992 1 92.81 91 ASP B C 1
ATOM 5501 O O . ASP B 1 91 ? -4.199 43.156 11.977 1 92.81 91 ASP B O 1
ATOM 5505 N N . LYS B 1 92 ? -3.133 41.562 11.023 1 95.81 92 LYS B N 1
ATOM 5506 C CA . LYS B 1 92 ? -3.041 40.656 12.18 1 95.81 92 LYS B CA 1
ATOM 5507 C C . LYS B 1 92 ? -1.587 40.375 12.539 1 95.81 92 LYS B C 1
ATOM 5509 O O . LYS B 1 92 ? -0.738 40.25 11.648 1 95.81 92 LYS B O 1
ATOM 5514 N N . PRO B 1 93 ? -1.342 40.219 13.898 1 97.56 93 PRO B N 1
ATOM 5515 C CA . PRO B 1 93 ? -0.005 39.719 14.234 1 97.56 93 PRO B CA 1
ATOM 5516 C C . PRO B 1 93 ? 0.303 38.375 13.594 1 97.56 93 PRO B C 1
ATOM 5518 O O . PRO B 1 93 ? -0.569 37.5 13.531 1 97.56 93 PRO B O 1
ATOM 5521 N N . ILE B 1 94 ? 1.487 38.219 13.039 1 98.56 94 ILE B N 1
ATOM 5522 C CA . ILE B 1 94 ? 1.975 36.938 12.523 1 98.56 94 ILE B CA 1
ATOM 5523 C C . ILE B 1 94 ? 3.133 36.438 13.391 1 98.56 94 ILE B C 1
ATOM 5525 O O . ILE B 1 94 ? 4.184 37.062 13.453 1 98.56 94 ILE B O 1
ATOM 5529 N N . HIS B 1 95 ? 2.939 35.344 14.109 1 98.81 95 HIS B N 1
ATOM 5530 C CA . HIS B 1 95 ? 3.982 34.719 14.914 1 98.81 95 HIS B CA 1
ATOM 5531 C C . HIS B 1 95 ? 4.719 33.656 14.117 1 98.81 95 HIS B C 1
ATOM 5533 O O . HIS B 1 95 ? 4.094 32.719 13.586 1 98.81 95 HIS B O 1
ATOM 5539 N N . LEU B 1 96 ? 6.043 33.781 14.047 1 98.81 96 LEU B N 1
ATOM 5540 C CA . LEU B 1 96 ? 6.832 32.969 13.117 1 98.81 96 LEU B CA 1
ATOM 5541 C C . LEU B 1 96 ? 7.57 31.875 13.859 1 98.81 96 LEU B C 1
ATOM 5543 O O . LEU B 1 96 ? 8.211 32.125 14.883 1 98.81 96 LEU B O 1
ATOM 5547 N N . VAL B 1 97 ? 7.438 30.609 13.391 1 98.81 97 VAL B N 1
ATOM 5548 C CA . VAL B 1 97 ? 8.234 29.453 13.773 1 98.81 97 VAL B CA 1
ATOM 5549 C C . VAL B 1 97 ? 9.375 29.25 12.781 1 98.81 97 VAL B C 1
ATOM 5551 O O . VAL B 1 97 ? 9.172 29.359 11.57 1 98.81 97 VAL B O 1
ATOM 5554 N N . PRO B 1 98 ? 10.625 29.062 13.266 1 98.5 98 PRO B N 1
ATOM 5555 C CA . PRO B 1 98 ? 11.688 28.812 12.289 1 98.5 98 PRO B CA 1
ATOM 5556 C C . PRO B 1 98 ? 11.625 27.406 11.695 1 98.5 98 PRO B C 1
ATOM 5558 O O . PRO B 1 98 ? 11.477 26.422 12.438 1 98.5 98 PRO B O 1
ATOM 5561 N N . GLY B 1 99 ? 11.648 27.266 10.391 1 97.94 99 GLY B N 1
ATOM 5562 C CA . GLY B 1 99 ? 11.859 26 9.695 1 97.94 99 GLY B CA 1
ATOM 5563 C C . GLY B 1 99 ? 13.289 25.812 9.219 1 97.94 99 GLY B C 1
ATOM 5564 O O . GLY B 1 99 ? 14.141 26.688 9.438 1 97.94 99 GLY B O 1
ATOM 5565 N N . ASN B 1 100 ? 13.609 24.703 8.625 1 95.31 100 ASN B N 1
ATOM 5566 C CA . ASN B 1 100 ? 14.977 24.422 8.219 1 95.31 100 ASN B CA 1
ATOM 5567 C C . ASN B 1 100 ? 15.453 25.391 7.141 1 95.31 100 ASN B C 1
ATOM 5569 O O . ASN B 1 100 ? 16.641 25.703 7.051 1 95.31 100 ASN B O 1
ATOM 5573 N N . HIS B 1 101 ? 14.594 25.906 6.352 1 95.25 101 HIS B N 1
ATOM 5574 C CA . HIS B 1 101 ? 14.977 26.906 5.359 1 95.25 101 HIS B CA 1
ATOM 5575 C C . HIS B 1 101 ? 15.273 28.25 6.016 1 95.25 101 HIS B C 1
ATOM 5577 O O . HIS B 1 101 ? 16.078 29.031 5.508 1 95.25 101 HIS B O 1
ATOM 5583 N N . ASP B 1 102 ? 14.781 28.453 7.102 1 98 102 ASP B N 1
ATOM 5584 C CA . ASP B 1 102 ? 14.859 29.75 7.758 1 98 102 ASP B CA 1
ATOM 5585 C C . ASP B 1 102 ? 16.094 29.859 8.641 1 98 102 ASP B C 1
ATOM 5587 O O . ASP B 1 102 ? 16.641 30.938 8.844 1 98 102 ASP B O 1
ATOM 5591 N N . ILE B 1 103 ? 16.5 28.734 9.234 1 97.56 103 ILE B N 1
ATOM 5592 C CA . ILE B 1 103 ? 17.484 28.844 10.305 1 97.56 103 ILE B CA 1
ATOM 5593 C C . ILE B 1 103 ? 18.516 27.734 10.18 1 97.56 103 ILE B C 1
ATOM 5595 O O . ILE B 1 103 ? 19.422 27.625 11.016 1 97.56 103 ILE B O 1
ATOM 5599 N N . GLY B 1 104 ? 18.406 26.906 9.18 1 94.31 104 GLY B N 1
ATOM 5600 C CA . GLY B 1 104 ? 19.266 25.734 9 1 94.31 104 GLY B CA 1
ATOM 5601 C C . GLY B 1 104 ? 18.594 24.438 9.359 1 94.31 104 GLY B C 1
ATOM 5602 O O . GLY B 1 104 ? 17.641 24.422 10.156 1 94.31 104 GLY B O 1
ATOM 5603 N N . ASP B 1 105 ? 19.094 23.328 8.844 1 91.62 105 ASP B N 1
ATOM 5604 C CA . ASP B 1 105 ? 18.484 22.016 9.023 1 91.62 105 ASP B CA 1
ATOM 5605 C C . ASP B 1 105 ? 18.906 21.406 10.359 1 91.62 105 ASP B C 1
ATOM 5607 O O . ASP B 1 105 ? 19.844 21.875 11 1 91.62 105 ASP B O 1
ATOM 5611 N N . LYS B 1 106 ? 18.141 20.375 10.805 1 91.12 106 LYS B N 1
ATOM 5612 C CA . LYS B 1 106 ? 18.516 19.594 11.984 1 91.12 106 LYS B CA 1
ATOM 5613 C C . LYS B 1 106 ? 19.828 18.844 11.766 1 91.12 106 LYS B C 1
ATOM 5615 O O . LYS B 1 106 ? 20.234 18.609 10.633 1 91.12 106 LYS B O 1
ATOM 5620 N N . PRO B 1 107 ? 20.453 18.547 12.891 1 86.38 107 PRO B N 1
ATOM 5621 C CA . PRO B 1 107 ? 21.688 17.781 12.742 1 86.38 107 PRO B CA 1
ATOM 5622 C C . PRO B 1 107 ? 21.453 16.391 12.156 1 86.38 107 PRO B C 1
ATOM 5624 O O . PRO B 1 107 ? 20.438 15.758 12.469 1 86.38 107 PRO B O 1
ATOM 5627 N N . GLY B 1 108 ? 22.234 15.953 11.266 1 77.56 108 GLY B N 1
ATOM 5628 C CA . GLY B 1 108 ? 22.172 14.625 10.672 1 77.56 108 GLY B CA 1
ATOM 5629 C C . GLY B 1 108 ? 23.156 14.445 9.523 1 77.56 108 GLY B C 1
ATOM 5630 O O . GLY B 1 108 ? 23.484 15.414 8.828 1 77.56 108 GLY B O 1
ATOM 5631 N N . PRO B 1 109 ? 23.625 13.258 9.414 1 70 109 PRO B N 1
ATOM 5632 C CA . PRO B 1 109 ? 24.641 13.023 8.383 1 70 109 PRO B CA 1
ATOM 5633 C C . PRO B 1 109 ? 24.109 13.219 6.969 1 70 109 PRO B C 1
ATOM 5635 O O . PRO B 1 109 ? 24.891 13.469 6.043 1 70 109 PRO B O 1
ATOM 5638 N N . CYS B 1 110 ? 22.781 13.203 6.82 1 70.31 110 CYS B N 1
ATOM 5639 C CA . CYS B 1 110 ? 22.203 13.258 5.48 1 70.31 110 CYS B CA 1
ATOM 5640 C C . CYS B 1 110 ? 21.375 14.523 5.297 1 70.31 110 CYS B C 1
ATOM 5642 O O . CYS B 1 110 ? 20.5 14.578 4.426 1 70.31 110 CYS B O 1
ATOM 5644 N N . ALA B 1 111 ? 21.672 15.508 6.074 1 71.06 111 ALA B N 1
ATOM 5645 C CA . ALA B 1 111 ? 20.922 16.75 5.922 1 71.06 111 ALA B CA 1
ATOM 5646 C C . ALA B 1 111 ? 21.188 17.391 4.562 1 71.06 111 ALA B C 1
ATOM 5648 O O . ALA B 1 111 ? 22.344 17.625 4.195 1 71.06 111 ALA B O 1
ATOM 5649 N N . PRO B 1 112 ? 20.156 17.656 3.797 1 70 112 PRO B N 1
ATOM 5650 C CA . PRO B 1 112 ? 20.344 18.156 2.438 1 70 112 PRO B CA 1
ATOM 5651 C C . PRO B 1 112 ? 20.797 19.625 2.416 1 70 112 PRO B C 1
ATOM 5653 O O . PRO B 1 112 ? 21.297 20.094 1.395 1 70 112 PRO B O 1
ATOM 5656 N N . VAL B 1 113 ? 20.516 20.375 3.508 1 72.81 113 VAL B N 1
ATOM 5657 C CA . VAL B 1 113 ? 20.922 21.781 3.631 1 72.81 113 VAL B CA 1
ATOM 5658 C C . VAL B 1 113 ? 21.828 21.953 4.855 1 72.81 113 VAL B C 1
ATOM 5660 O O . VAL B 1 113 ? 21.875 21.062 5.719 1 72.81 113 VAL B O 1
ATOM 5663 N N . PRO B 1 114 ? 22.5 23.109 4.863 1 80.12 114 PRO B N 1
ATOM 5664 C CA . PRO B 1 114 ? 23.391 23.281 6.012 1 80.12 114 PRO B CA 1
ATOM 5665 C C . PRO B 1 114 ? 22.656 23.188 7.348 1 80.12 114 PRO B C 1
ATOM 5667 O O . PRO B 1 114 ? 21.547 23.703 7.488 1 80.12 114 PRO B O 1
ATOM 5670 N N . THR B 1 115 ? 23.281 22.562 8.164 1 89.94 115 THR B N 1
ATOM 5671 C CA . THR B 1 115 ? 22.75 22.375 9.508 1 89.94 115 THR B CA 1
ATOM 5672 C C . THR B 1 115 ? 22.734 23.688 10.281 1 89.94 115 THR B C 1
ATOM 5674 O O . THR B 1 115 ? 23.562 24.562 10.047 1 89.94 115 THR B O 1
ATOM 5677 N N . ILE B 1 116 ? 21.859 23.812 11.164 1 95.94 116 ILE B N 1
ATOM 5678 C CA . ILE B 1 116 ? 21.719 25 12.016 1 95.94 116 ILE B CA 1
ATOM 5679 C C . ILE B 1 116 ? 23.047 25.281 12.711 1 95.94 116 ILE B C 1
ATOM 5681 O O . ILE B 1 116 ? 23.781 24.359 13.078 1 95.94 116 ILE B O 1
ATOM 5685 N N . SER B 1 117 ? 23.359 26.547 12.875 1 95.88 117 SER B N 1
ATOM 5686 C CA . SER B 1 117 ? 24.531 27.062 13.594 1 95.88 117 SER B CA 1
ATOM 5687 C C . SER B 1 117 ? 24.172 28.328 14.367 1 95.88 117 SER B C 1
ATOM 5689 O O . SER B 1 117 ? 23.125 28.938 14.133 1 95.88 117 SER B O 1
ATOM 5691 N N . SER B 1 118 ? 25.031 28.703 15.305 1 97.25 118 SER B N 1
ATOM 5692 C CA . SER B 1 118 ? 24.812 29.938 16.047 1 97.25 118 SER B CA 1
ATOM 5693 C C . SER B 1 118 ? 24.734 31.141 15.117 1 97.25 118 SER B C 1
ATOM 5695 O O . SER B 1 118 ? 23.953 32.062 15.359 1 97.25 118 SER B O 1
ATOM 5697 N N . ALA B 1 119 ? 25.5 31.062 14.094 1 97.06 119 ALA B N 1
ATOM 5698 C CA . ALA B 1 119 ? 25.469 32.156 13.117 1 97.06 119 ALA B CA 1
ATOM 5699 C C . ALA B 1 119 ? 24.125 32.219 12.406 1 97.06 119 ALA B C 1
ATOM 5701 O O . ALA B 1 119 ? 23.594 33.312 12.18 1 97.06 119 ALA B O 1
ATOM 5702 N N . PHE B 1 120 ? 23.594 31.125 12.086 1 97.62 120 PHE B N 1
ATOM 5703 C CA . PHE B 1 120 ? 22.297 31.062 11.43 1 97.62 120 PHE B CA 1
ATOM 5704 C C . PHE B 1 120 ? 21.188 31.5 12.383 1 97.62 120 PHE B C 1
ATOM 5706 O O . PHE B 1 120 ? 20.234 32.156 11.969 1 97.62 120 PHE B O 1
ATOM 5713 N N . VAL B 1 121 ? 21.297 31.109 13.617 1 98.25 121 VAL B N 1
ATOM 5714 C CA . VAL B 1 121 ? 20.328 31.531 14.633 1 98.25 121 VAL B CA 1
ATOM 5715 C C . VAL B 1 121 ? 20.328 33.062 14.734 1 98.25 121 VAL B C 1
ATOM 5717 O O . VAL B 1 121 ? 19.266 33.688 14.766 1 98.25 121 VAL B O 1
ATOM 5720 N N . GLU B 1 122 ? 21.5 33.625 14.766 1 97.88 122 GLU B N 1
ATOM 5721 C CA . GLU B 1 122 ? 21.609 35.094 14.836 1 97.88 122 GLU B CA 1
ATOM 5722 C C . GLU B 1 122 ? 21 35.75 13.609 1 97.88 122 GLU B C 1
ATOM 5724 O O . GLU B 1 122 ? 20.312 36.781 13.727 1 97.88 122 GLU B O 1
ATOM 5729 N N . THR B 1 123 ? 21.328 35.188 12.477 1 97.94 123 THR B N 1
ATOM 5730 C CA . THR B 1 123 ? 20.766 35.719 11.242 1 97.94 123 THR B CA 1
ATOM 5731 C C . THR B 1 123 ? 19.234 35.688 11.289 1 97.94 123 THR B C 1
ATOM 5733 O O . THR B 1 123 ? 18.578 36.656 10.914 1 97.94 123 THR B O 1
ATOM 5736 N N . TYR B 1 124 ? 18.656 34.594 11.695 1 98.38 124 TYR B N 1
ATOM 5737 C CA . TYR B 1 124 ? 17.203 34.469 11.812 1 98.38 124 TYR B CA 1
ATOM 5738 C C . TYR B 1 124 ? 16.641 35.531 12.766 1 98.38 124 TYR B C 1
ATOM 5740 O O . TYR B 1 124 ? 15.664 36.219 12.445 1 98.38 124 TYR B O 1
ATOM 5748 N N . ARG B 1 125 ? 17.266 35.688 13.977 1 98.5 125 ARG B N 1
ATOM 5749 C CA . ARG B 1 125 ? 16.781 36.594 15 1 98.5 125 ARG B CA 1
ATOM 5750 C C . ARG B 1 125 ? 16.812 38.031 14.492 1 98.5 125 ARG B C 1
ATOM 5752 O O . ARG B 1 125 ? 15.898 38.812 14.773 1 98.5 125 ARG B O 1
ATOM 5759 N N . LYS B 1 126 ? 17.781 38.375 13.711 1 97.62 126 LYS B N 1
ATOM 5760 C CA . LYS B 1 126 ? 17.891 39.719 13.133 1 97.62 126 LYS B CA 1
ATOM 5761 C C . LYS B 1 126 ? 16.812 39.938 12.07 1 97.62 126 LYS B C 1
ATOM 5763 O O . LYS B 1 126 ? 16.312 41.062 11.914 1 97.62 126 LYS B O 1
ATOM 5768 N N . THR B 1 127 ? 16.531 38.906 11.398 1 98.06 127 THR B N 1
ATOM 5769 C CA . THR B 1 127 ? 15.648 39 10.234 1 98.06 127 THR B CA 1
ATOM 5770 C C . THR B 1 127 ? 14.188 38.875 10.648 1 98.06 127 THR B C 1
ATOM 5772 O O . THR B 1 127 ? 13.336 39.656 10.18 1 98.06 127 THR B O 1
ATOM 5775 N N . PHE B 1 128 ? 13.852 37.844 11.484 1 98.25 128 PHE B N 1
ATOM 5776 C CA . PHE B 1 128 ? 12.469 37.469 11.734 1 98.25 128 PHE B CA 1
ATOM 5777 C C . PHE B 1 128 ? 12.117 37.656 13.203 1 98.25 128 PHE B C 1
ATOM 5779 O O . PHE B 1 128 ? 10.945 37.562 13.586 1 98.25 128 PHE B O 1
ATOM 5786 N N . GLY B 1 129 ? 13.094 37.906 14.094 1 97.81 129 GLY B N 1
ATOM 5787 C CA . GLY B 1 129 ? 12.844 38.062 15.516 1 97.81 129 GLY B CA 1
ATOM 5788 C C . GLY B 1 129 ? 13.148 36.812 16.312 1 97.81 129 GLY B C 1
ATOM 5789 O O . GLY B 1 129 ? 13.969 36 15.891 1 97.81 129 GLY B O 1
ATOM 5790 N N . ALA B 1 130 ? 12.602 36.656 17.5 1 98.38 130 ALA B N 1
ATOM 5791 C CA . ALA B 1 130 ? 12.891 35.531 18.406 1 98.38 130 ALA B CA 1
ATOM 5792 C C . ALA B 1 130 ? 12.57 34.188 17.75 1 98.38 130 ALA B C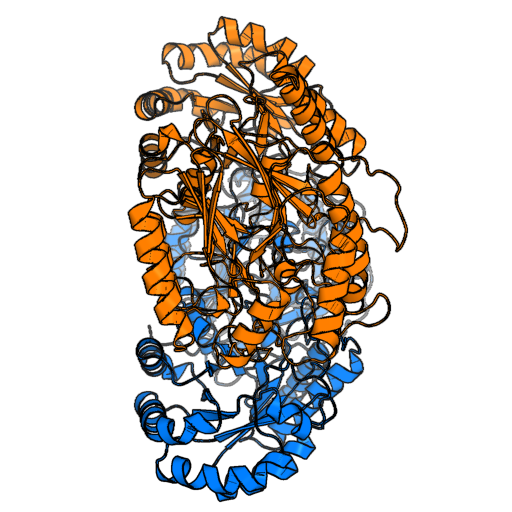 1
ATOM 5794 O O . ALA B 1 130 ? 11.578 34.062 17.031 1 98.38 130 ALA B O 1
ATOM 5795 N N . ASP B 1 131 ? 13.445 33.219 18 1 98.62 131 ASP B N 1
ATOM 5796 C CA . ASP B 1 131 ? 13.258 31.922 17.375 1 98.62 131 ASP B CA 1
ATOM 5797 C C . ASP B 1 131 ? 12.531 30.969 18.297 1 98.62 131 ASP B C 1
ATOM 5799 O O . ASP B 1 131 ? 12.133 29.875 17.891 1 98.62 131 ASP B O 1
ATOM 5803 N N . PHE B 1 132 ? 12.344 31.219 19.547 1 98.81 132 PHE B N 1
ATOM 5804 C CA . PHE B 1 132 ? 11.422 30.578 20.469 1 98.81 132 PHE B CA 1
ATOM 5805 C C . PHE B 1 132 ? 10.891 31.562 21.484 1 98.81 132 PHE B C 1
ATOM 5807 O O . PHE B 1 132 ? 11.625 32.438 21.953 1 98.81 132 PHE B O 1
ATOM 5814 N N . PHE B 1 133 ? 9.664 31.578 21.734 1 98.81 133 PHE B N 1
ATOM 5815 C CA . PHE B 1 133 ? 8.977 32.5 22.625 1 98.81 133 PHE B CA 1
ATOM 5816 C C . PHE B 1 133 ? 7.543 32.031 22.875 1 98.81 133 PHE B C 1
ATOM 5818 O O . PHE B 1 133 ? 7.121 30.984 22.391 1 98.81 133 PHE B O 1
ATOM 5825 N N . SER B 1 134 ? 6.867 32.688 23.75 1 98.88 134 SER B N 1
ATOM 5826 C CA . SER B 1 134 ? 5.457 32.406 24 1 98.88 134 SER B CA 1
ATOM 5827 C C . SER B 1 134 ? 4.648 33.688 24.141 1 98.88 134 SER B C 1
ATOM 5829 O O . SER B 1 134 ? 5.215 34.781 24.25 1 98.88 134 SER B O 1
ATOM 5831 N N . PHE B 1 135 ? 3.398 33.656 23.953 1 98.75 135 PHE B N 1
ATOM 5832 C CA . PHE B 1 135 ? 2.469 34.781 24.172 1 98.75 135 PHE B CA 1
ATOM 5833 C C . PHE B 1 135 ? 1.103 34.25 24.594 1 98.75 135 PHE B C 1
ATOM 5835 O O . PHE B 1 135 ? 0.824 33.062 24.484 1 98.75 135 PHE B O 1
ATOM 5842 N N . ASP B 1 136 ? 0.271 35.125 25.141 1 98.5 136 ASP B N 1
ATOM 5843 C CA . ASP B 1 136 ? -1.047 34.75 25.656 1 98.5 136 ASP B CA 1
ATOM 5844 C C . ASP B 1 136 ? -2.154 35.438 24.859 1 98.5 136 ASP B C 1
ATOM 5846 O O . ASP B 1 136 ? -1.986 36.562 24.391 1 98.5 136 ASP B O 1
ATOM 5850 N N . GLU B 1 137 ? -3.133 34.75 24.609 1 97.56 137 GLU B N 1
ATOM 5851 C CA . GLU B 1 137 ? -4.398 35.281 24.094 1 97.56 137 GLU B CA 1
ATOM 5852 C C . GLU B 1 137 ? -5.582 34.719 24.875 1 97.56 137 GLU B C 1
ATOM 5854 O O . GLU B 1 137 ? -5.93 33.531 24.734 1 97.56 137 GLU B O 1
ATOM 5859 N N . GLY B 1 138 ? -6.219 35.531 25.672 1 93.81 138 GLY B N 1
ATOM 5860 C CA . GLY B 1 138 ? -7.258 35.031 26.562 1 93.81 138 GLY B CA 1
ATOM 5861 C C . GLY B 1 138 ? -6.75 34 27.531 1 93.81 138 GLY B C 1
ATOM 5862 O O . GLY B 1 138 ? -5.762 34.219 28.234 1 93.81 138 GLY B O 1
ATOM 5863 N N . ASP B 1 139 ? -7.398 32.906 27.625 1 95.38 139 ASP B N 1
ATOM 5864 C CA . ASP B 1 139 ? -7.027 31.859 28.547 1 95.38 139 ASP B CA 1
ATOM 5865 C C . ASP B 1 139 ? -6.059 30.859 27.891 1 95.38 139 ASP B C 1
ATOM 5867 O O . ASP B 1 139 ? -5.723 29.844 28.484 1 95.38 139 ASP B O 1
ATOM 5871 N N . CYS B 1 140 ? -5.59 31.25 26.75 1 98.5 140 CYS B N 1
ATOM 5872 C CA . CYS B 1 140 ? -4.727 30.359 25.984 1 98.5 140 CYS B CA 1
ATOM 5873 C C . CYS B 1 140 ? -3.285 30.844 26 1 98.5 140 CYS B C 1
ATOM 5875 O O . CYS B 1 140 ? -3.031 32.031 25.938 1 98.5 140 CYS B O 1
ATOM 5877 N N . HIS B 1 141 ? -2.41 29.875 26.219 1 98.75 141 HIS B N 1
ATOM 5878 C CA . HIS B 1 141 ? -0.972 30.109 26.141 1 98.75 141 HIS B CA 1
ATOM 5879 C C . HIS B 1 141 ? -0.377 29.469 24.891 1 98.75 141 HIS B C 1
ATOM 5881 O O . HIS B 1 141 ? -0.53 28.266 24.672 1 98.75 141 HIS B O 1
ATOM 5887 N N . PHE B 1 142 ? 0.228 30.281 24.031 1 98.94 142 PHE B N 1
ATOM 5888 C CA . PHE B 1 142 ? 0.821 29.812 22.797 1 98.94 142 PHE B CA 1
ATOM 5889 C C . PHE B 1 142 ? 2.34 29.766 22.891 1 98.94 142 PHE B C 1
ATOM 5891 O O . PHE B 1 142 ? 2.969 30.734 23.344 1 98.94 142 PHE B O 1
ATOM 5898 N N . VAL B 1 143 ? 2.879 28.641 22.531 1 98.94 143 VAL B N 1
ATOM 5899 C CA . VAL B 1 143 ? 4.312 28.406 22.672 1 98.94 143 VAL B CA 1
ATOM 5900 C C . VAL B 1 143 ? 4.938 28.141 21.312 1 98.94 143 VAL B C 1
ATOM 5902 O O . VAL B 1 143 ? 4.5 27.234 20.594 1 98.94 143 VAL B O 1
ATOM 5905 N N . ILE B 1 144 ? 5.914 28.906 20.922 1 98.88 144 ILE B N 1
ATOM 5906 C CA . ILE B 1 144 ? 6.68 28.734 19.688 1 98.88 144 ILE B CA 1
ATOM 5907 C C . ILE B 1 144 ? 8.008 28.047 20 1 98.88 144 ILE B C 1
ATOM 5909 O O . ILE B 1 144 ? 8.797 28.547 20.797 1 98.88 144 ILE B O 1
ATOM 5913 N N . VAL B 1 145 ? 8.234 26.891 19.359 1 98.88 145 VAL B N 1
ATOM 5914 C CA . VAL B 1 145 ? 9.422 26.078 19.641 1 98.88 145 VAL B CA 1
ATOM 5915 C C . VAL B 1 145 ? 10.258 25.938 18.375 1 98.88 145 VAL B C 1
ATOM 5917 O O . VAL B 1 145 ? 9.711 25.719 17.281 1 98.88 145 VAL B O 1
ATOM 5920 N N . ASN B 1 146 ? 11.578 26.109 18.531 1 98.81 146 ASN B N 1
ATOM 5921 C CA . ASN B 1 146 ? 12.539 25.953 17.438 1 98.81 146 ASN B CA 1
ATOM 5922 C C . ASN B 1 146 ? 13 24.5 17.297 1 98.81 146 ASN B C 1
ATOM 5924 O O . ASN B 1 146 ? 14.008 24.109 17.891 1 98.81 146 ASN B O 1
ATOM 5928 N N . ALA B 1 147 ? 12.367 23.766 16.438 1 98.12 147 ALA B N 1
ATOM 5929 C CA . ALA B 1 147 ? 12.625 22.344 16.297 1 98.12 147 ALA B CA 1
ATOM 5930 C C . ALA B 1 147 ? 14.031 22.078 15.75 1 98.12 147 ALA B C 1
ATOM 5932 O O . ALA B 1 147 ? 14.711 21.156 16.188 1 98.12 147 ALA B O 1
ATOM 5933 N N . PRO B 1 148 ? 14.516 22.859 14.758 1 96.94 148 PRO B N 1
ATOM 5934 C CA . PRO B 1 148 ? 15.859 22.609 14.219 1 96.94 148 PRO B CA 1
ATOM 5935 C C . PRO B 1 148 ? 16.938 22.672 15.297 1 96.94 148 PRO B C 1
ATOM 5937 O O . PRO B 1 148 ? 18 22.062 15.133 1 96.94 148 PRO B O 1
ATOM 5940 N N . LEU B 1 149 ? 16.734 23.328 16.375 1 97.5 149 LEU B N 1
ATOM 5941 C CA . LEU B 1 149 ? 17.688 23.438 17.469 1 97.5 149 LEU B CA 1
ATOM 5942 C C . LEU B 1 149 ? 17.812 22.125 18.234 1 97.5 149 LEU B C 1
ATOM 5944 O O . LEU B 1 149 ? 18.828 21.875 18.891 1 97.5 149 LEU B O 1
ATOM 5948 N N . MET B 1 150 ? 16.828 21.312 18.156 1 97.88 150 MET B N 1
ATOM 5949 C CA . MET B 1 150 ? 16.781 20.078 18.938 1 97.88 150 MET B CA 1
ATOM 5950 C C . MET B 1 150 ? 17.859 19.094 18.5 1 97.88 150 MET B C 1
ATOM 5952 O O . MET B 1 150 ? 17.969 18.797 17.312 1 97.88 150 MET B O 1
ATOM 5956 N N . ASN B 1 151 ? 18.625 18.578 19.422 1 96.81 151 ASN B N 1
ATOM 5957 C CA . ASN B 1 151 ? 19.734 17.641 19.234 1 96.81 151 ASN B CA 1
ATOM 5958 C C . ASN B 1 151 ? 20.922 18.312 18.562 1 96.81 151 ASN B C 1
ATOM 5960 O O . ASN B 1 151 ? 21.828 17.625 18.062 1 96.81 151 ASN B O 1
ATOM 5964 N N . SER B 1 152 ? 21.031 19.672 18.484 1 96.31 152 SER B N 1
ATOM 5965 C CA . SER B 1 152 ? 22.078 20.359 17.766 1 96.31 152 SER B CA 1
ATOM 5966 C C . SER B 1 152 ? 23.359 20.438 18.594 1 96.31 152 SER B C 1
ATOM 5968 O O . SER B 1 152 ? 24.453 20.609 18.047 1 96.31 152 SER B O 1
ATOM 5970 N N . GLY B 1 153 ? 23.234 20.359 19.906 1 96.12 153 GLY B N 1
ATOM 5971 C CA . GLY B 1 153 ? 24.375 20.516 20.797 1 96.12 153 GLY B CA 1
ATOM 5972 C C . GLY B 1 153 ? 24.781 21.969 20.984 1 96.12 153 GLY B C 1
ATOM 5973 O O . GLY B 1 153 ? 25.703 22.266 21.75 1 96.12 153 GLY B O 1
ATOM 5974 N N . LEU B 1 154 ? 24.047 22.953 20.391 1 97.25 154 LEU B N 1
ATOM 5975 C CA . LEU B 1 154 ? 24.344 24.375 20.531 1 97.25 154 LEU B CA 1
ATOM 5976 C C . LEU B 1 154 ? 23.906 24.891 21.891 1 97.25 154 LEU B C 1
ATOM 5978 O O . LEU B 1 154 ? 23 24.328 22.5 1 97.25 154 LEU B O 1
ATOM 5982 N N . PRO B 1 155 ? 24.547 25.938 22.328 1 97.62 155 PRO B N 1
ATOM 5983 C CA . PRO B 1 155 ? 24.109 26.547 23.578 1 97.62 155 PRO B CA 1
ATOM 5984 C C . PRO B 1 155 ? 22.641 26.984 23.531 1 97.62 155 PRO B C 1
ATOM 5986 O O . PRO B 1 155 ? 21.953 26.938 24.562 1 97.62 155 PRO B O 1
ATOM 5989 N N . GLU B 1 156 ? 22.234 27.375 22.391 1 98.06 156 GLU B N 1
ATOM 5990 C CA . GLU B 1 156 ? 20.859 27.797 22.203 1 98.06 156 GLU B CA 1
ATOM 5991 C C . GLU B 1 156 ? 19.875 26.656 22.469 1 98.06 156 GLU B C 1
ATOM 5993 O O . GLU B 1 156 ? 18.734 26.891 22.891 1 98.06 156 GLU B O 1
ATOM 5998 N N . GLU B 1 157 ? 20.25 25.391 22.188 1 98.19 157 GLU B N 1
ATOM 5999 C CA . GLU B 1 157 ? 19.391 24.25 22.484 1 98.19 157 GLU B CA 1
ATOM 6000 C C . GLU B 1 157 ? 19.109 24.141 23.984 1 98.19 157 GLU B C 1
ATOM 6002 O O . GLU B 1 157 ? 17.969 23.938 24.391 1 98.19 157 GLU B O 1
ATOM 6007 N N . GLU B 1 158 ? 20.188 24.219 24.781 1 98 158 GLU B N 1
ATOM 6008 C CA . GLU B 1 158 ? 20.031 24.141 26.234 1 98 158 GLU B CA 1
ATOM 6009 C C . GLU B 1 158 ? 19.172 25.297 26.766 1 98 158 GLU B C 1
ATOM 6011 O O . GLU B 1 158 ? 18.375 25.109 27.688 1 98 158 GLU B O 1
ATOM 6016 N N . ALA B 1 159 ? 19.422 26.5 26.188 1 98.56 159 ALA B N 1
ATOM 6017 C CA . ALA B 1 159 ? 18.625 27.656 26.562 1 98.56 159 ALA B CA 1
ATOM 6018 C C . ALA B 1 159 ? 17.156 27.422 26.266 1 98.56 159 ALA B C 1
ATOM 6020 O O . ALA B 1 159 ? 16.297 27.734 27.109 1 98.56 159 ALA B O 1
ATOM 6021 N N . GLN B 1 160 ? 16.797 26.953 25.125 1 98.69 160 GLN B N 1
ATOM 6022 C CA . GLN B 1 160 ? 15.414 26.656 24.766 1 98.69 160 GLN B CA 1
ATOM 6023 C C . GLN B 1 160 ? 14.812 25.609 25.703 1 98.69 160 GLN B C 1
ATOM 6025 O O . GLN B 1 160 ? 13.656 25.719 26.109 1 98.69 160 GLN B O 1
ATOM 6030 N N . LYS B 1 161 ? 15.609 24.5 25.938 1 98.56 161 LYS B N 1
ATOM 6031 C CA . LYS B 1 161 ? 15.133 23.438 26.797 1 98.56 161 LYS B CA 1
ATOM 6032 C C . LYS B 1 161 ? 14.734 23.969 28.172 1 98.56 161 LYS B C 1
ATOM 6034 O O . LYS B 1 161 ? 13.633 23.688 28.656 1 98.56 161 LYS B O 1
ATOM 6039 N N . ALA B 1 162 ? 15.625 24.734 28.734 1 98.5 162 ALA B N 1
ATOM 6040 C CA . ALA B 1 162 ? 15.367 25.312 30.062 1 98.5 162 ALA B CA 1
ATOM 6041 C C . ALA B 1 162 ? 14.172 26.25 30.016 1 98.5 162 ALA B C 1
ATOM 6043 O O . ALA B 1 162 ? 13.312 26.219 30.906 1 98.5 162 ALA B O 1
ATOM 6044 N N . TRP B 1 163 ? 14.172 27.078 29.047 1 98.81 163 TRP B N 1
ATOM 6045 C CA . TRP B 1 163 ? 13.078 28.031 28.875 1 98.81 163 TRP B CA 1
ATOM 6046 C C . TRP B 1 163 ? 11.75 27.297 28.734 1 98.81 163 TRP B C 1
ATOM 6048 O O . TRP B 1 163 ? 10.766 27.656 29.391 1 98.81 163 TRP B O 1
ATOM 6058 N N . LEU B 1 164 ? 11.648 26.297 27.828 1 98.88 164 LEU B N 1
ATOM 6059 C CA . LEU B 1 164 ? 10.398 25.609 27.531 1 98.88 164 LEU B CA 1
ATOM 6060 C C . LEU B 1 164 ? 9.852 24.922 28.781 1 98.88 164 LEU B C 1
ATOM 6062 O O . LEU B 1 164 ? 8.648 24.984 29.047 1 98.88 164 LEU B O 1
ATOM 6066 N N . GLU B 1 165 ? 10.711 24.234 29.484 1 98.75 165 GLU B N 1
ATOM 6067 C CA . GLU B 1 165 ? 10.297 23.578 30.734 1 98.75 165 GLU B CA 1
ATOM 6068 C C . GLU B 1 165 ? 9.734 24.578 31.734 1 98.75 165 GLU B C 1
ATOM 6070 O O . GLU B 1 165 ? 8.695 24.344 32.344 1 98.75 165 GLU B O 1
ATOM 6075 N N . SER B 1 166 ? 10.43 25.688 31.859 1 98.69 166 SER B N 1
ATOM 6076 C CA . SER B 1 166 ? 9.992 26.719 32.781 1 98.69 166 SER B CA 1
ATOM 6077 C C . SER B 1 166 ? 8.688 27.359 32.312 1 98.69 166 SER B C 1
ATOM 6079 O O . SER B 1 166 ? 7.789 27.609 33.125 1 98.69 166 SER B O 1
ATOM 6081 N N . ASP B 1 167 ? 8.633 27.672 31.078 1 98.81 167 ASP B N 1
ATOM 6082 C CA . ASP B 1 167 ? 7.461 28.328 30.5 1 98.81 167 ASP B CA 1
ATOM 6083 C C . ASP B 1 167 ? 6.211 27.469 30.688 1 98.81 167 ASP B C 1
ATOM 6085 O O . ASP B 1 167 ? 5.164 27.953 31.109 1 98.81 167 ASP B O 1
ATOM 6089 N N . LEU B 1 168 ? 6.277 26.203 30.359 1 98.69 168 LEU B N 1
ATOM 6090 C CA . LEU B 1 168 ? 5.141 25.297 30.484 1 98.69 168 LEU B CA 1
ATOM 6091 C C . LEU B 1 168 ? 4.742 25.156 31.953 1 98.69 168 LEU B C 1
ATOM 6093 O O . LEU B 1 168 ? 3.553 25.141 32.281 1 98.69 168 LEU B O 1
ATOM 6097 N N . ALA B 1 169 ? 5.754 25.016 32.781 1 98.31 169 ALA B N 1
ATOM 6098 C CA . ALA B 1 169 ? 5.473 24.891 34.219 1 98.31 169 ALA B CA 1
ATOM 6099 C C . ALA B 1 169 ? 4.734 26.125 34.75 1 98.31 169 ALA B C 1
ATOM 6101 O O . ALA B 1 169 ? 3.805 26 35.531 1 98.31 169 ALA B O 1
ATOM 6102 N N . SER B 1 170 ? 5.117 27.281 34.281 1 98.31 170 SER B N 1
ATOM 6103 C CA . SER B 1 170 ? 4.562 28.531 34.781 1 98.31 170 SER B CA 1
ATOM 6104 C C . SER B 1 170 ? 3.162 28.766 34.219 1 98.31 170 SER B C 1
ATOM 6106 O O . SER B 1 170 ? 2.416 29.609 34.75 1 98.31 170 SER B O 1
ATOM 6108 N N . ASN B 1 171 ? 2.785 28.078 33.188 1 98.19 171 ASN B N 1
ATOM 6109 C CA . ASN B 1 171 ? 1.496 28.297 32.562 1 98.19 171 ASN B CA 1
ATOM 6110 C C . ASN B 1 171 ? 0.648 27.031 32.562 1 98.19 171 ASN B C 1
ATOM 6112 O O . ASN B 1 171 ? -0.217 26.859 31.688 1 98.19 171 ASN B O 1
ATOM 6116 N N . ALA B 1 172 ? 0.931 26.094 33.438 1 96.12 172 ALA B N 1
ATOM 6117 C CA . ALA B 1 172 ? 0.326 24.766 33.5 1 96.12 172 ALA B CA 1
ATOM 6118 C C . ALA B 1 172 ? -1.183 24.859 33.719 1 96.12 172 ALA B C 1
ATOM 6120 O O . ALA B 1 172 ? -1.916 23.922 33.438 1 96.12 172 ALA B O 1
ATOM 6121 N N . SER B 1 173 ? -1.673 25.953 34.188 1 95.81 173 SER B N 1
ATOM 6122 C CA . SER B 1 173 ? -3.096 26.109 34.469 1 95.81 173 SER B CA 1
ATOM 6123 C C . SER B 1 173 ? -3.836 26.641 33.25 1 95.81 173 SER B C 1
ATOM 6125 O O . SER B 1 173 ? -5.07 26.641 33.219 1 95.81 173 SER B O 1
ATOM 6127 N N . ARG B 1 174 ? -3.18 27.109 32.25 1 97 174 ARG B N 1
ATOM 6128 C CA . ARG B 1 174 ? -3.773 27.625 31.031 1 97 174 ARG B CA 1
ATOM 6129 C C . ARG B 1 174 ? -3.902 26.547 29.969 1 97 174 ARG B C 1
ATOM 6131 O O . ARG B 1 174 ? -3.309 25.469 30.094 1 97 174 ARG B O 1
ATOM 6138 N N . ARG B 1 175 ? -4.754 26.859 28.984 1 98.25 175 ARG B N 1
ATOM 6139 C CA . ARG B 1 175 ? -4.797 26 27.797 1 98.25 175 ARG B CA 1
ATOM 6140 C C . ARG B 1 175 ? -3.602 26.266 26.891 1 98.25 175 ARG B C 1
ATOM 6142 O O . ARG B 1 175 ? -3.373 27.406 26.484 1 98.25 175 ARG B O 1
ATOM 6149 N N . ILE B 1 176 ? -2.836 25.266 26.594 1 98.81 176 ILE B N 1
ATOM 6150 C CA . ILE B 1 176 ? -1.554 25.484 25.922 1 98.81 176 ILE B CA 1
ATOM 6151 C C . ILE B 1 176 ? -1.62 24.953 24.5 1 98.81 176 ILE B C 1
ATOM 6153 O O . ILE B 1 176 ? -2.092 23.844 24.25 1 98.81 176 ILE B O 1
ATOM 6157 N N . PHE B 1 177 ? -1.248 25.719 23.531 1 98.88 177 PHE B N 1
ATOM 6158 C CA . PHE B 1 177 ? -1.052 25.375 22.125 1 98.88 177 PHE B CA 1
ATOM 6159 C C . PHE B 1 177 ? 0.411 25.547 21.734 1 98.88 177 PHE B C 1
ATOM 6161 O O . PHE B 1 177 ? 1.054 26.531 22.094 1 98.88 177 PHE B O 1
ATOM 6168 N N . LEU B 1 178 ? 0.948 24.562 21.094 1 98.94 178 LEU B N 1
ATOM 6169 C CA . LEU B 1 178 ? 2.363 24.562 20.734 1 98.94 178 LEU B CA 1
ATOM 6170 C C . LEU B 1 178 ? 2.545 24.562 19.219 1 98.94 178 LEU B C 1
ATOM 6172 O O . LEU B 1 178 ? 1.852 23.844 18.5 1 98.94 178 LEU B O 1
ATOM 6176 N N . ALA B 1 179 ? 3.357 25.484 18.688 1 98.94 179 ALA B N 1
ATOM 6177 C CA . ALA B 1 179 ? 3.715 25.547 17.281 1 98.94 179 ALA B CA 1
ATOM 6178 C C . ALA B 1 179 ? 5.176 25.172 17.062 1 98.94 179 ALA B C 1
ATOM 6180 O O . ALA B 1 179 ? 6.062 25.672 17.766 1 98.94 179 ALA B O 1
ATOM 6181 N N . ILE B 1 180 ? 5.414 24.281 16.172 1 98.94 180 ILE B N 1
ATOM 6182 C CA . ILE B 1 180 ? 6.738 23.719 15.914 1 98.94 180 ILE B CA 1
ATOM 6183 C C . ILE B 1 180 ? 6.844 23.312 14.445 1 98.94 180 ILE B C 1
ATOM 6185 O O . ILE B 1 180 ? 5.832 23 13.812 1 98.94 180 ILE B O 1
ATOM 6189 N N . HIS B 1 181 ? 8.023 23.328 13.891 1 98.81 181 HIS B N 1
ATOM 6190 C CA . HIS B 1 181 ? 8.148 23.094 12.453 1 98.81 181 HIS B CA 1
ATOM 6191 C C . HIS B 1 181 ? 8.156 21.594 12.148 1 98.81 181 HIS B C 1
ATOM 6193 O O . HIS B 1 181 ? 7.316 21.109 11.391 1 98.81 181 HIS B O 1
ATOM 6199 N N . TYR B 1 182 ? 9.102 20.812 12.75 1 98.19 182 TYR B N 1
ATOM 6200 C CA . TYR B 1 182 ? 9.164 19.375 12.539 1 98.19 182 TYR B CA 1
ATOM 6201 C C . TYR B 1 182 ? 8.117 18.656 13.375 1 98.19 182 TYR B C 1
ATOM 6203 O O . TYR B 1 182 ? 7.984 18.922 14.578 1 98.19 182 TYR B O 1
ATOM 6211 N N . PRO B 1 183 ? 7.332 17.766 12.727 1 98.56 183 PRO B N 1
ATOM 6212 C CA . PRO B 1 183 ? 6.504 16.906 13.578 1 98.56 183 PRO B CA 1
ATOM 6213 C C . PRO B 1 183 ? 7.328 15.914 14.391 1 98.56 183 PRO B C 1
ATOM 6215 O O . PRO B 1 183 ? 8.422 15.523 13.977 1 98.56 183 PRO B O 1
ATOM 6218 N N . PRO B 1 184 ? 6.836 15.555 15.57 1 98.56 184 PRO B N 1
ATOM 6219 C CA . PRO B 1 184 ? 7.551 14.523 16.312 1 98.56 184 PRO B CA 1
ATOM 6220 C C . PRO B 1 184 ? 7.637 13.195 15.562 1 98.56 184 PRO B C 1
ATOM 6222 O O . PRO B 1 184 ? 8.633 12.477 15.68 1 98.56 184 PRO B O 1
ATOM 6225 N N . TYR B 1 185 ? 6.645 12.852 14.852 1 97.94 185 TYR B N 1
ATOM 6226 C CA . TYR B 1 185 ? 6.586 11.641 14.055 1 97.94 185 TYR B CA 1
ATOM 6227 C C . TYR B 1 185 ? 5.52 11.75 12.969 1 97.94 185 TYR B C 1
ATOM 6229 O O . TYR B 1 185 ? 4.715 12.688 12.977 1 97.94 185 TYR B O 1
ATOM 6237 N N . VAL B 1 186 ? 5.516 10.836 11.945 1 97.06 186 VAL B N 1
ATOM 6238 C CA . VAL B 1 186 ? 4.559 10.875 10.852 1 97.06 186 VAL B CA 1
ATOM 6239 C C . VAL B 1 186 ? 3.848 9.523 10.742 1 97.06 186 VAL B C 1
ATOM 6241 O O . VAL B 1 186 ? 3.059 9.305 9.82 1 97.06 186 VAL B O 1
ATOM 6244 N N . TRP B 1 187 ? 4.141 8.57 11.609 1 95.94 187 TRP B N 1
ATOM 6245 C CA . TRP B 1 187 ? 3.516 7.254 11.703 1 95.94 187 TRP B CA 1
ATOM 6246 C C . TRP B 1 187 ? 3.176 6.91 13.148 1 95.94 187 TRP B C 1
ATOM 6248 O O . TRP B 1 187 ? 2.008 6.957 13.547 1 95.94 187 TRP B O 1
ATOM 6258 N N . GLN B 1 188 ? 4.234 6.77 13.93 1 96.56 188 GLN B N 1
ATOM 6259 C CA . GLN B 1 188 ? 4.047 6.469 15.344 1 96.56 188 GLN B CA 1
ATOM 6260 C C . GLN B 1 188 ? 5.195 7.027 16.188 1 96.56 188 GLN B C 1
ATOM 6262 O O . GLN B 1 188 ? 6.27 7.32 15.656 1 96.56 188 GLN B O 1
ATOM 6267 N N . ALA B 1 189 ? 5.02 7.098 17.453 1 97.12 189 ALA B N 1
ATOM 6268 C CA . ALA B 1 189 ? 5.918 7.805 18.359 1 97.12 189 ALA B CA 1
ATOM 6269 C C . ALA B 1 189 ? 7.297 7.148 18.391 1 97.12 189 ALA B C 1
ATOM 6271 O O . ALA B 1 189 ? 8.312 7.828 18.562 1 97.12 189 ALA B O 1
ATOM 6272 N N . ASP B 1 190 ? 7.367 5.875 18.234 1 95.62 190 ASP B N 1
ATOM 6273 C CA . ASP B 1 190 ? 8.633 5.168 18.375 1 95.62 190 ASP B CA 1
ATOM 6274 C C . ASP B 1 190 ? 9.234 4.855 17 1 95.62 190 ASP B C 1
ATOM 6276 O O . ASP B 1 190 ? 10.094 3.977 16.875 1 95.62 190 ASP B O 1
ATOM 6280 N N . GLU B 1 191 ? 8.766 5.535 15.914 1 95.44 191 GLU B N 1
ATOM 6281 C CA . GLU B 1 191 ? 9.305 5.316 14.578 1 95.44 191 GLU B CA 1
ATOM 6282 C C . GLU B 1 191 ? 10.773 5.719 14.508 1 95.44 191 GLU B C 1
ATOM 6284 O O . GLU B 1 191 ? 11.258 6.488 15.344 1 95.44 191 GLU B O 1
ATOM 6289 N N . PRO B 1 192 ? 11.539 5.219 13.562 1 91.44 192 PRO B N 1
ATOM 6290 C CA . PRO B 1 192 ? 12.922 5.66 13.383 1 91.44 192 PRO B CA 1
ATOM 6291 C C . PRO B 1 192 ? 13.023 7.121 12.945 1 91.44 192 PRO B C 1
ATOM 6293 O O . PRO B 1 192 ? 12.078 7.664 12.367 1 91.44 192 PRO B O 1
ATOM 6296 N N . GLY B 1 193 ? 14.172 7.695 13.273 1 91.5 193 GLY B N 1
ATOM 6297 C CA . GLY B 1 193 ? 14.43 9.031 12.766 1 91.5 193 GLY B CA 1
ATOM 6298 C C . GLY B 1 193 ? 14.453 9.102 11.25 1 91.5 193 GLY B C 1
ATOM 6299 O O . GLY B 1 193 ? 14.883 8.156 10.586 1 91.5 193 GLY B O 1
ATOM 6300 N N . SER B 1 194 ? 13.969 10.148 10.672 1 90.88 194 SER B N 1
ATOM 6301 C CA . SER B 1 194 ? 13.992 10.461 9.242 1 90.88 194 SER B CA 1
ATOM 6302 C C . SER B 1 194 ? 14.133 11.961 9.008 1 90.88 194 SER B C 1
ATOM 6304 O O . SER B 1 194 ? 14.219 12.734 9.961 1 90.88 194 SER B O 1
ATOM 6306 N N . TYR B 1 195 ? 14.18 12.289 7.793 1 90.56 195 TYR B N 1
ATOM 6307 C CA . TYR B 1 195 ? 14.266 13.703 7.465 1 90.56 195 TYR B CA 1
ATOM 6308 C C . TYR B 1 195 ? 13.031 14.453 7.957 1 90.56 195 TYR B C 1
ATOM 6310 O O . TYR B 1 195 ? 13.102 15.648 8.242 1 90.56 195 TYR B O 1
ATOM 6318 N N . ASP B 1 196 ? 11.953 13.75 8.188 1 94.38 196 ASP B N 1
ATOM 6319 C CA . ASP B 1 196 ? 10.664 14.422 8.305 1 94.38 196 ASP B CA 1
ATOM 6320 C C . ASP B 1 196 ? 10.227 14.516 9.766 1 94.38 196 ASP B C 1
ATOM 6322 O O . ASP B 1 196 ? 9.219 15.141 10.078 1 94.38 196 ASP B O 1
ATOM 6326 N N . ASN B 1 197 ? 10.93 13.891 10.688 1 96.19 197 ASN B N 1
ATOM 6327 C CA . ASN B 1 197 ? 10.5 13.891 12.078 1 96.19 197 ASN B CA 1
ATOM 6328 C C . ASN B 1 197 ? 11.617 14.367 13.008 1 96.19 197 ASN B C 1
ATOM 6330 O O . ASN B 1 197 ? 12.711 14.703 12.547 1 96.19 197 ASN B O 1
ATOM 6334 N N . ILE B 1 198 ? 11.328 14.609 14.242 1 97.5 198 ILE B N 1
ATOM 6335 C CA . ILE B 1 198 ? 12.328 14.93 15.258 1 97.5 198 ILE B CA 1
ATOM 6336 C C . ILE B 1 198 ? 13.008 13.648 15.727 1 97.5 198 ILE B C 1
ATOM 6338 O O . ILE B 1 198 ? 12.344 12.672 16.078 1 97.5 198 ILE B O 1
ATOM 6342 N N . ASP B 1 199 ? 14.336 13.617 15.734 1 95.44 199 ASP B N 1
ATOM 6343 C CA . ASP B 1 199 ? 15.094 12.453 16.172 1 95.44 199 ASP B CA 1
ATOM 6344 C C . ASP B 1 199 ? 15.125 12.359 17.703 1 95.44 199 ASP B C 1
ATOM 6346 O O . ASP B 1 199 ? 14.836 13.344 18.391 1 95.44 199 ASP B O 1
ATOM 6350 N N . GLU B 1 200 ? 15.406 11.211 18.125 1 96.06 200 GLU B N 1
ATOM 6351 C CA . GLU B 1 200 ? 15.672 11.023 19.547 1 96.06 200 GLU B CA 1
ATOM 6352 C C . GLU B 1 200 ? 17.016 11.633 19.938 1 96.06 200 GLU B C 1
ATOM 6354 O O . GLU B 1 200 ? 17.922 11.734 19.109 1 96.06 200 GLU B O 1
ATOM 6359 N N . PRO B 1 201 ? 17.109 11.984 21.203 1 97.06 201 PRO B N 1
ATOM 6360 C CA . PRO B 1 201 ? 16.141 11.82 22.297 1 97.06 201 PRO B CA 1
ATOM 6361 C C . PRO B 1 201 ? 15.141 12.969 22.359 1 97.06 201 PRO B C 1
ATOM 6363 O O . PRO B 1 201 ? 14.219 12.93 23.188 1 97.06 201 PRO B O 1
ATOM 6366 N N . ALA B 1 202 ? 15.297 14 21.578 1 98.25 202 ALA B N 1
ATOM 6367 C CA . ALA B 1 202 ? 14.477 15.203 21.672 1 98.25 202 ALA B CA 1
ATOM 6368 C C . ALA B 1 202 ? 13 14.875 21.469 1 98.25 202 ALA B C 1
ATOM 6370 O O . ALA B 1 202 ? 12.133 15.484 22.094 1 98.25 202 ALA B O 1
ATOM 6371 N N . ARG B 1 203 ? 12.703 13.953 20.609 1 98.44 203 ARG B N 1
ATOM 6372 C CA . ARG B 1 203 ? 11.312 13.578 20.359 1 98.44 203 ARG B CA 1
ATOM 6373 C C . ARG B 1 203 ? 10.625 13.109 21.625 1 98.44 203 ARG B C 1
ATOM 6375 O O . ARG B 1 203 ? 9.562 13.633 22 1 98.44 203 ARG B O 1
ATOM 6382 N N . SER B 1 204 ? 11.242 12.07 22.266 1 98.5 204 SER B N 1
ATOM 6383 C CA . SER B 1 204 ? 10.641 11.516 23.469 1 98.5 204 SER B CA 1
ATOM 6384 C C . SER B 1 204 ? 10.539 12.562 24.562 1 98.5 204 SER B C 1
ATOM 6386 O O . SER B 1 204 ? 9.562 12.586 25.328 1 98.5 204 SER B O 1
ATOM 6388 N N . TRP B 1 205 ? 11.578 13.391 24.656 1 98.56 205 TRP B N 1
ATOM 6389 C CA . TRP B 1 205 ? 11.562 14.484 25.625 1 98.56 205 TRP B CA 1
ATOM 6390 C C . TRP B 1 205 ? 10.383 15.414 25.375 1 98.56 205 TRP B C 1
ATOM 6392 O O . TRP B 1 205 ? 9.617 15.711 26.297 1 98.56 205 TRP B O 1
ATOM 6402 N N . LEU B 1 206 ? 10.188 15.859 24.141 1 98.81 206 LEU B N 1
ATOM 6403 C CA . LEU B 1 206 ? 9.109 16.781 23.781 1 98.81 206 LEU B CA 1
ATOM 6404 C C . LEU B 1 206 ? 7.75 16.156 24.047 1 98.81 206 LEU B C 1
ATOM 6406 O O . LEU B 1 206 ? 6.859 16.797 24.609 1 98.81 206 LEU B O 1
ATOM 6410 N N . LEU B 1 207 ? 7.566 14.891 23.625 1 98.69 207 LEU B N 1
ATOM 6411 C CA . LEU B 1 207 ? 6.293 14.195 23.781 1 98.69 207 LEU B CA 1
ATOM 6412 C C . LEU B 1 207 ? 5.961 14.023 25.266 1 98.69 207 LEU B C 1
ATOM 6414 O O . LEU B 1 207 ? 4.801 14.164 25.656 1 98.69 207 LEU B O 1
ATOM 6418 N N . SER B 1 208 ? 6.98 13.734 26.047 1 98.38 208 SER B N 1
ATOM 6419 C CA . SER B 1 208 ? 6.77 13.594 27.484 1 98.38 208 SER B CA 1
ATOM 6420 C C . SER B 1 208 ? 6.359 14.93 28.109 1 98.38 208 SER B C 1
ATOM 6422 O O . SER B 1 208 ? 5.496 14.969 29 1 98.38 208 SER B O 1
ATOM 6424 N N . LEU B 1 209 ? 7.016 15.969 27.703 1 98.19 209 LEU B N 1
ATOM 6425 C CA . LEU B 1 209 ? 6.73 17.297 28.219 1 98.19 209 LEU B CA 1
ATOM 6426 C C . LEU B 1 209 ? 5.312 17.734 27.875 1 98.19 209 LEU B C 1
ATOM 6428 O O . LEU B 1 209 ? 4.59 18.266 28.719 1 98.19 209 LEU B O 1
ATOM 6432 N N . THR B 1 210 ? 4.906 17.531 26.641 1 98.19 210 THR B N 1
ATOM 6433 C CA . THR B 1 210 ? 3.58 17.953 26.203 1 98.19 210 THR B CA 1
ATOM 6434 C C . THR B 1 210 ? 2.498 17.141 26.906 1 98.19 210 THR B C 1
ATOM 6436 O O . THR B 1 210 ? 1.43 17.656 27.219 1 98.19 210 THR B O 1
ATOM 6439 N N . ALA B 1 211 ? 2.752 15.875 27.109 1 9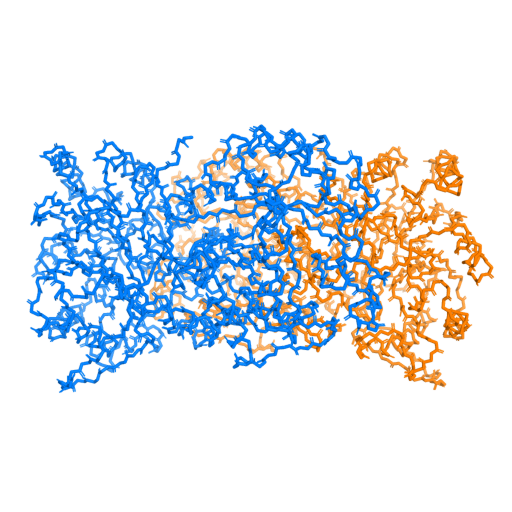7.44 211 ALA B N 1
ATOM 6440 C CA . ALA B 1 211 ? 1.813 15.039 27.859 1 97.44 211 ALA B CA 1
ATOM 6441 C C . ALA B 1 211 ? 1.697 15.5 29.312 1 97.44 211 ALA B C 1
ATOM 6443 O O . ALA B 1 211 ? 0.594 15.594 29.844 1 97.44 211 ALA B O 1
ATOM 6444 N N . ARG B 1 212 ? 2.832 15.805 29.953 1 97.81 212 ARG B N 1
ATOM 6445 C CA . ARG B 1 212 ? 2.895 16.188 31.359 1 97.81 212 ARG B CA 1
ATOM 6446 C C . ARG B 1 212 ? 2.098 17.469 31.609 1 97.81 212 ARG B C 1
ATOM 6448 O O . ARG B 1 212 ? 1.389 17.578 32.625 1 97.81 212 ARG B O 1
ATOM 6455 N N . TYR B 1 213 ? 2.209 18.406 30.719 1 98.25 213 TYR B N 1
ATOM 6456 C CA . TYR B 1 213 ? 1.61 19.719 30.969 1 98.25 213 TYR B CA 1
ATOM 6457 C C . TYR B 1 213 ? 0.292 19.859 30.219 1 98.25 213 TYR B C 1
ATOM 6459 O O . TYR B 1 213 ? -0.305 20.938 30.203 1 98.25 213 TYR B O 1
ATOM 6467 N N . GLY B 1 214 ? -0.151 18.766 29.562 1 97.25 214 GLY B N 1
ATOM 6468 C CA . GLY B 1 214 ? -1.463 18.719 28.938 1 97.25 214 GLY B CA 1
ATOM 6469 C C . GLY B 1 214 ? -1.604 19.703 27.797 1 97.25 214 GLY B C 1
ATOM 6470 O O . GLY B 1 214 ? -2.602 20.422 27.703 1 97.25 214 GLY B O 1
ATOM 6471 N N . VAL B 1 215 ? -0.569 19.828 26.984 1 98.5 215 VAL B N 1
ATOM 6472 C CA . VAL B 1 215 ? -0.669 20.656 25.781 1 98.5 215 VAL B CA 1
ATOM 6473 C C . VAL B 1 215 ? -1.877 20.234 24.953 1 98.5 215 VAL B C 1
ATOM 6475 O O . VAL B 1 215 ? -2.047 19.047 24.656 1 98.5 215 VAL B O 1
ATOM 6478 N N . GLU B 1 216 ? -2.721 21.156 24.625 1 98.31 216 GLU B N 1
ATOM 6479 C CA . GLU B 1 216 ? -3.984 20.844 23.969 1 98.31 216 GLU B CA 1
ATOM 6480 C C . GLU B 1 216 ? -3.766 20.469 22.516 1 98.31 216 GLU B C 1
ATOM 6482 O O . GLU B 1 216 ? -4.344 19.5 22.016 1 98.31 216 GLU B O 1
ATOM 6487 N N . ALA B 1 217 ? -2.912 21.234 21.812 1 98.75 217 ALA B N 1
ATOM 6488 C CA . ALA B 1 217 ? -2.65 20.953 20.391 1 98.75 217 ALA B CA 1
ATOM 6489 C C . ALA B 1 217 ? -1.218 21.328 20.016 1 98.75 217 ALA B C 1
ATOM 6491 O O . ALA B 1 217 ? -0.642 22.266 20.594 1 98.75 217 ALA B O 1
ATOM 6492 N N . MET B 1 218 ? -0.677 20.562 19.219 1 98.88 218 MET B N 1
ATOM 6493 C CA . MET B 1 218 ? 0.603 20.828 18.578 1 98.88 218 MET B CA 1
ATOM 6494 C C . MET B 1 218 ? 0.431 20.969 17.062 1 98.88 218 MET B C 1
ATOM 6496 O O . MET B 1 218 ? -0.104 20.078 16.406 1 98.88 218 MET B O 1
ATOM 6500 N N . PHE B 1 219 ? 0.791 22.109 16.469 1 98.88 219 PHE B N 1
ATOM 6501 C CA . PHE B 1 219 ? 0.732 22.344 15.023 1 98.88 219 PHE B CA 1
ATOM 6502 C C . PHE B 1 219 ? 2.123 22.266 14.406 1 98.88 219 PHE B C 1
ATOM 6504 O O . PHE B 1 219 ? 3.055 22.922 14.883 1 98.88 219 PHE B O 1
ATOM 6511 N N . CYS B 1 220 ? 2.244 21.484 13.367 1 98.88 220 CYS B N 1
ATOM 6512 C CA . CYS B 1 220 ? 3.537 21.25 12.727 1 98.88 220 CYS B CA 1
ATOM 6513 C C . CYS B 1 220 ? 3.471 21.531 11.234 1 98.88 220 CYS B C 1
ATOM 6515 O O . CYS B 1 220 ? 2.383 21.594 10.656 1 98.88 220 CYS B O 1
ATOM 6517 N N . GLY B 1 221 ? 4.641 21.797 10.602 1 98.44 221 GLY B N 1
ATOM 6518 C CA . GLY B 1 221 ? 4.793 21.969 9.164 1 98.44 221 GLY B CA 1
ATOM 6519 C C . GLY B 1 221 ? 5.809 21.016 8.555 1 98.44 221 GLY B C 1
ATOM 6520 O O . GLY B 1 221 ? 5.789 19.812 8.828 1 98.44 221 GLY B O 1
ATOM 6521 N N . HIS B 1 222 ? 6.566 21.344 7.625 1 97.19 222 HIS B N 1
ATOM 6522 C CA . HIS B 1 222 ? 7.766 20.703 7.102 1 97.19 222 HIS B CA 1
ATOM 6523 C C . HIS B 1 222 ? 7.418 19.625 6.086 1 97.19 222 HIS B C 1
ATOM 6525 O O . HIS B 1 222 ? 8.016 19.562 5.008 1 97.19 222 HIS B O 1
ATOM 6531 N N . VAL B 1 223 ? 6.457 18.781 6.309 1 96.94 223 VAL B N 1
ATOM 6532 C CA . VAL B 1 223 ? 6.195 17.578 5.535 1 96.94 223 VAL B CA 1
ATOM 6533 C C . VAL B 1 223 ? 5.301 17.906 4.344 1 96.94 223 VAL B C 1
ATOM 6535 O O . VAL B 1 223 ? 5.277 17.172 3.354 1 96.94 223 VAL B O 1
ATOM 6538 N N . HIS B 1 224 ? 4.516 18.969 4.328 1 96.81 224 HIS B N 1
ATOM 6539 C CA . HIS B 1 224 ? 3.645 19.469 3.268 1 96.81 224 HIS B CA 1
ATOM 6540 C C . HIS B 1 224 ? 2.52 18.484 2.975 1 96.81 224 HIS B C 1
ATOM 6542 O O . HIS B 1 224 ? 2.076 18.359 1.83 1 96.81 224 HIS B O 1
ATOM 6548 N N . ASN B 1 225 ? 2.178 17.594 3.861 1 94.38 225 ASN B N 1
ATOM 6549 C CA . ASN B 1 225 ? 1.066 16.656 3.771 1 94.38 225 ASN B CA 1
ATOM 6550 C C . ASN B 1 225 ? 0.256 16.625 5.062 1 94.38 225 ASN B C 1
ATOM 6552 O O . ASN B 1 225 ? 0.806 16.797 6.152 1 94.38 225 ASN B O 1
ATOM 6556 N N . PHE B 1 226 ? -0.923 16.312 4.898 1 94.69 226 PHE B N 1
ATOM 6557 C CA . PHE B 1 226 ? -1.793 16.281 6.07 1 94.69 226 PHE B CA 1
ATOM 6558 C C . PHE B 1 226 ? -1.541 15.031 6.895 1 94.69 226 PHE B C 1
ATOM 6560 O O . PHE B 1 226 ? -1.343 13.945 6.344 1 94.69 226 PHE B O 1
ATOM 6567 N N . TRP B 1 227 ? -1.516 15.156 8.117 1 96 227 TRP B N 1
ATOM 6568 C CA . TRP B 1 227 ? -1.411 14.086 9.102 1 96 227 TRP B CA 1
ATOM 6569 C C . TRP B 1 227 ? -1.987 14.523 10.445 1 96 227 TRP B C 1
ATOM 6571 O O . TRP B 1 227 ? -1.854 15.688 10.836 1 96 227 TRP B O 1
ATOM 6581 N N . TYR B 1 228 ? -2.715 13.633 11.164 1 97.5 228 TYR B N 1
ATOM 6582 C CA . TYR B 1 228 ? -3.32 13.906 12.461 1 97.5 228 TYR B CA 1
ATOM 6583 C C . TYR B 1 228 ? -3.16 12.719 13.398 1 97.5 228 TYR B C 1
ATOM 6585 O O . TYR B 1 228 ? -3.373 11.57 13 1 97.5 228 TYR B O 1
ATOM 6593 N N . ASP B 1 229 ? -2.752 13 14.609 1 97.38 229 ASP B N 1
ATOM 6594 C CA . ASP B 1 229 ? -2.684 11.977 15.641 1 97.38 229 ASP B CA 1
ATOM 6595 C C . ASP B 1 229 ? -2.898 12.578 17.031 1 97.38 229 ASP B C 1
ATOM 6597 O O . ASP B 1 229 ? -3.092 13.789 17.156 1 97.38 229 ASP B O 1
ATOM 6601 N N . GLN B 1 230 ? -3.025 11.734 18.062 1 96.88 230 GLN B N 1
ATOM 6602 C CA . GLN B 1 230 ? -3.131 12.133 19.453 1 96.88 230 GLN B CA 1
ATOM 6603 C C . GLN B 1 230 ? -2.094 11.406 20.312 1 96.88 230 GLN B C 1
ATOM 6605 O O . GLN B 1 230 ? -1.988 10.18 20.266 1 96.88 230 GLN B O 1
ATOM 6610 N N . HIS B 1 231 ? -1.286 12.07 20.969 1 96.88 231 HIS B N 1
ATOM 6611 C CA . HIS B 1 231 ? -0.359 11.539 21.969 1 96.88 231 HIS B CA 1
ATOM 6612 C C . HIS B 1 231 ? -0.676 12.078 23.359 1 96.88 231 HIS B C 1
ATOM 6614 O O . HIS B 1 231 ? -0.517 13.273 23.609 1 96.88 231 HIS B O 1
ATOM 6620 N N . GLY B 1 232 ? -1.093 11.195 24.25 1 94.62 232 GLY B N 1
ATOM 6621 C CA . GLY B 1 232 ? -1.698 11.719 25.469 1 94.62 232 GLY B CA 1
ATOM 6622 C C . GLY B 1 232 ? -2.891 12.617 25.203 1 94.62 232 GLY B C 1
ATOM 6623 O O . GLY B 1 232 ? -3.799 12.242 24.453 1 94.62 232 GLY B O 1
ATOM 6624 N N . PRO B 1 233 ? -2.916 13.727 25.891 1 94.94 233 PRO B N 1
ATOM 6625 C CA . PRO B 1 233 ? -4.039 14.633 25.641 1 94.94 233 PRO B CA 1
ATOM 6626 C C . PRO B 1 233 ? -3.822 15.539 24.438 1 94.94 233 PRO B C 1
ATOM 6628 O O . PRO B 1 233 ? -4.73 16.266 24.031 1 94.94 233 PRO B O 1
ATOM 6631 N N . THR B 1 234 ? -2.684 15.508 23.828 1 97.94 234 THR B N 1
ATOM 6632 C CA . THR B 1 234 ? -2.289 16.5 22.828 1 97.94 234 THR B CA 1
ATOM 6633 C C . THR B 1 234 ? -2.729 16.047 21.438 1 97.94 234 THR B C 1
ATOM 6635 O O . THR B 1 234 ? -2.354 14.977 20.969 1 97.94 234 THR B O 1
ATOM 6638 N N . GLU B 1 235 ? -3.555 16.828 20.781 1 98.19 235 GLU B N 1
ATOM 6639 C CA . GLU B 1 235 ? -3.797 16.641 19.344 1 98.19 235 GLU B CA 1
ATOM 6640 C C . GLU B 1 235 ? -2.633 17.172 18.516 1 98.19 235 GLU B C 1
ATOM 6642 O O . GLU B 1 235 ? -2.178 18.297 18.719 1 98.19 235 GLU B O 1
ATOM 6647 N N . ILE B 1 236 ? -2.115 16.391 17.625 1 98.62 236 ILE B N 1
ATOM 6648 C CA . ILE B 1 236 ? -0.982 16.781 16.781 1 98.62 236 ILE B CA 1
ATOM 6649 C C . ILE B 1 236 ? -1.435 16.906 15.336 1 98.62 236 ILE B C 1
ATOM 6651 O O . ILE B 1 236 ? -1.986 15.969 14.766 1 98.62 236 ILE B O 1
ATOM 6655 N N . TYR B 1 237 ? -1.206 18.125 14.734 1 98.44 237 TYR B N 1
ATOM 6656 C CA . TYR B 1 237 ? -1.595 18.406 13.359 1 98.44 237 TYR B CA 1
ATOM 6657 C C . TYR B 1 237 ? -0.369 18.656 12.484 1 98.44 237 TYR B C 1
ATOM 6659 O O . TYR B 1 237 ? 0.554 19.375 12.891 1 98.44 237 TYR B O 1
ATOM 6667 N N . LEU B 1 238 ? -0.359 18.031 11.375 1 97.88 238 LEU B N 1
ATOM 6668 C CA . LEU B 1 238 ? 0.501 18.516 10.297 1 97.88 238 LEU B CA 1
ATOM 6669 C C . LEU B 1 238 ? -0.277 19.391 9.328 1 97.88 238 LEU B C 1
ATOM 6671 O O . LEU B 1 238 ? -1.232 18.938 8.695 1 97.88 238 LEU B O 1
ATOM 6675 N N . ALA B 1 239 ? 0.146 20.594 9.234 1 96.62 239 ALA B N 1
ATOM 6676 C CA . ALA B 1 239 ? -0.581 21.578 8.438 1 96.62 239 ALA B CA 1
ATOM 6677 C C . ALA B 1 239 ? -0.248 21.438 6.957 1 96.62 239 ALA B C 1
ATOM 6679 O O . ALA B 1 239 ? 0.878 21.078 6.598 1 96.62 239 ALA B O 1
ATOM 6680 N N . PRO B 1 240 ? -1.192 21.703 6.105 1 95.12 240 PRO B N 1
ATOM 6681 C CA . PRO B 1 240 ? -0.888 21.766 4.676 1 95.12 240 PRO B CA 1
ATOM 6682 C C . PRO B 1 240 ? 0.04 22.922 4.316 1 95.12 240 PRO B C 1
ATOM 6684 O O . PRO B 1 240 ? 0.041 23.953 5 1 95.12 240 PRO B O 1
ATOM 6687 N N . SER B 1 241 ? 0.76 22.719 3.279 1 97.94 241 SER B N 1
ATOM 6688 C CA . SER B 1 241 ? 1.597 23.797 2.754 1 97.94 241 SER B CA 1
ATOM 6689 C C . SER B 1 241 ? 0.782 24.766 1.909 1 97.94 241 SER B C 1
ATOM 6691 O O . SER B 1 241 ? -0.244 24.391 1.338 1 97.94 241 SER B O 1
ATOM 6693 N N . THR B 1 242 ? 1.221 26 1.911 1 97.88 242 THR B N 1
ATOM 6694 C CA . THR B 1 242 ? 0.609 26.969 1.01 1 97.88 242 THR B CA 1
ATOM 6695 C C . THR B 1 242 ? 1.253 26.906 -0.372 1 97.88 242 THR B C 1
ATOM 6697 O O . THR B 1 242 ? 0.708 27.438 -1.342 1 97.88 242 THR B O 1
ATOM 6700 N N . ALA B 1 243 ? 2.383 26.25 -0.478 1 97.25 243 ALA B N 1
ATOM 6701 C CA . ALA B 1 243 ? 3.225 26.406 -1.659 1 97.25 243 ALA B CA 1
ATOM 6702 C C . ALA B 1 243 ? 3.109 25.203 -2.584 1 97.25 243 ALA B C 1
ATOM 6704 O O . ALA B 1 243 ? 2.658 25.328 -3.725 1 97.25 243 ALA B O 1
ATOM 6705 N N . PHE B 1 244 ? 3.531 24.047 -2.174 1 96 244 PHE B N 1
ATOM 6706 C CA . PHE B 1 244 ? 3.541 22.812 -2.949 1 96 244 PHE B CA 1
ATOM 6707 C C . PHE B 1 244 ? 3.514 21.594 -2.033 1 96 244 PHE B C 1
ATOM 6709 O O . PHE B 1 244 ? 3.727 21.719 -0.825 1 96 244 PHE B O 1
ATOM 6716 N N . VAL B 1 245 ? 3.205 20.469 -2.629 1 94.88 245 VAL B N 1
ATOM 6717 C CA . VAL B 1 245 ? 3.148 19.219 -1.875 1 94.88 245 VAL B CA 1
ATOM 6718 C C . VAL B 1 245 ? 4.469 18.469 -2.02 1 94.88 245 VAL B C 1
ATOM 6720 O O . VAL B 1 245 ? 5.113 18.531 -3.068 1 94.88 245 VAL B O 1
ATOM 6723 N N . ARG B 1 246 ? 4.949 17.859 -0.924 1 93.19 246 ARG B N 1
ATOM 6724 C CA . ARG B 1 246 ? 6.082 16.953 -1.018 1 93.19 246 ARG B CA 1
ATOM 6725 C C . ARG B 1 246 ? 5.734 15.727 -1.866 1 93.19 246 ARG B C 1
ATOM 6727 O O . ARG B 1 246 ? 4.887 14.914 -1.479 1 93.19 246 ARG B O 1
ATOM 6734 N N . GLN B 1 247 ? 6.449 15.516 -2.926 1 90.06 247 GLN B N 1
ATOM 6735 C CA . GLN B 1 247 ? 6.035 14.609 -3.994 1 90.06 247 GLN B CA 1
ATOM 6736 C C . GLN B 1 247 ? 6.332 13.156 -3.629 1 90.06 247 GLN B C 1
ATOM 6738 O O . GLN B 1 247 ? 5.785 12.234 -4.238 1 90.06 247 GLN B O 1
ATOM 6743 N N . ASP B 1 248 ? 7.242 12.852 -2.713 1 89.69 248 ASP B N 1
ATOM 6744 C CA . ASP B 1 248 ? 7.516 11.469 -2.338 1 89.69 248 ASP B CA 1
ATOM 6745 C C . ASP B 1 248 ? 6.305 10.836 -1.652 1 89.69 248 ASP B C 1
ATOM 6747 O O . ASP B 1 248 ? 6.094 9.625 -1.75 1 89.69 248 ASP B O 1
ATOM 6751 N N . TYR B 1 249 ? 5.43 11.664 -1.025 1 93.75 249 TYR B N 1
ATOM 6752 C CA . TYR B 1 249 ? 4.246 11.148 -0.347 1 93.75 249 TYR B CA 1
ATOM 6753 C C . TYR B 1 249 ? 3.152 10.797 -1.349 1 93.75 249 TYR B C 1
ATOM 6755 O O . TYR B 1 249 ? 2.135 10.203 -0.983 1 93.75 249 TYR B O 1
ATOM 6763 N N . SER B 1 250 ? 3.377 11.117 -2.623 1 93.75 250 SER B N 1
ATOM 6764 C CA . SER B 1 250 ? 2.449 10.656 -3.65 1 93.75 250 SER B CA 1
ATOM 6765 C C . SER B 1 250 ? 2.393 9.133 -3.699 1 93.75 250 SER B C 1
ATOM 6767 O O . SER B 1 250 ? 1.473 8.555 -4.285 1 93.75 250 SER B O 1
ATOM 6769 N N . GLU B 1 251 ? 3.293 8.484 -3.029 1 94.56 251 GLU B N 1
ATOM 6770 C CA . GLU B 1 251 ? 3.307 7.031 -2.914 1 94.56 251 GLU B CA 1
ATOM 6771 C C . GLU B 1 251 ? 2.084 6.527 -2.154 1 94.56 251 GLU B C 1
ATOM 6773 O O . GLU B 1 251 ? 1.765 5.336 -2.201 1 94.56 251 GLU B O 1
ATOM 6778 N N . PHE B 1 252 ? 1.333 7.426 -1.427 1 93.88 252 PHE B N 1
ATOM 6779 C CA . PHE B 1 252 ? 0.085 7.078 -0.758 1 93.88 252 PHE B CA 1
ATOM 6780 C C . PHE B 1 252 ? -0.966 6.637 -1.77 1 93.88 252 PHE B C 1
ATOM 6782 O O . PHE B 1 252 ? -1.853 5.844 -1.445 1 93.88 252 PHE B O 1
ATOM 6789 N N . MET B 1 253 ? -0.874 7.176 -2.939 1 93.19 253 MET B N 1
ATOM 6790 C CA . MET B 1 253 ? -1.98 7.094 -3.887 1 93.19 253 MET B CA 1
ATOM 6791 C C . MET B 1 253 ? -1.769 5.945 -4.871 1 93.19 253 MET B C 1
ATOM 6793 O O . MET B 1 253 ? -0.663 5.754 -5.379 1 93.19 253 MET B O 1
ATOM 6797 N N . ARG B 1 254 ? -2.758 5.176 -5.074 1 93.19 254 ARG B N 1
ATOM 6798 C CA . ARG B 1 254 ? -2.695 4.074 -6.031 1 93.19 254 ARG B CA 1
ATOM 6799 C C . ARG B 1 254 ? -3.172 4.52 -7.41 1 93.19 254 ARG B C 1
ATOM 6801 O O . ARG B 1 254 ? -4.02 3.863 -8.023 1 93.19 254 ARG B O 1
ATOM 6808 N N . VAL B 1 255 ? -2.615 5.609 -7.855 1 93.5 255 VAL B N 1
ATOM 6809 C CA . VAL B 1 255 ? -2.795 6.219 -9.172 1 93.5 255 VAL B CA 1
ATOM 6810 C C . VAL B 1 255 ? -1.504 6.91 -9.602 1 93.5 255 VAL B C 1
ATOM 6812 O O . VAL B 1 255 ? -0.549 6.996 -8.82 1 93.5 255 VAL B O 1
ATOM 6815 N N . GLY B 1 256 ? -1.443 7.312 -10.898 1 90.94 256 GLY B N 1
ATOM 6816 C CA . GLY B 1 256 ? -0.337 8.18 -11.273 1 90.94 256 GLY B CA 1
ATOM 6817 C C . GLY B 1 256 ? -0.251 9.438 -10.43 1 90.94 256 GLY B C 1
ATOM 6818 O O . GLY B 1 256 ? -1.25 9.875 -9.859 1 90.94 256 GLY B O 1
ATOM 6819 N N . PRO B 1 257 ? 0.991 9.977 -10.227 1 91.06 257 PRO B N 1
ATOM 6820 C CA . PRO B 1 257 ? 1.082 11.18 -9.398 1 91.06 257 PRO B CA 1
ATOM 6821 C C . PRO B 1 257 ? 0.188 12.312 -9.906 1 91.06 257 PRO B C 1
ATOM 6823 O O . PRO B 1 257 ? 0.233 12.656 -11.086 1 91.06 257 PRO B O 1
ATOM 6826 N N . PRO B 1 258 ? -0.549 12.836 -8.961 1 85.38 258 PRO B N 1
ATOM 6827 C CA . PRO B 1 258 ? -1.443 13.922 -9.367 1 85.38 258 PRO B CA 1
ATOM 6828 C C . PRO B 1 258 ? -0.696 15.219 -9.672 1 85.38 258 PRO B C 1
ATOM 6830 O O . PRO B 1 258 ? 0.284 15.539 -8.992 1 85.38 258 PRO B O 1
ATOM 6833 N N . GLY B 1 259 ? -1.113 15.844 -10.688 1 83.94 259 GLY B N 1
ATOM 6834 C CA . GLY B 1 259 ? -0.509 17.109 -11.062 1 83.94 259 GLY B CA 1
ATOM 6835 C C . GLY B 1 259 ? 0.83 16.953 -11.758 1 83.94 259 GLY B C 1
ATOM 6836 O O . GLY B 1 259 ? 1.132 15.883 -12.297 1 83.94 259 GLY B O 1
ATOM 6837 N N . GLU B 1 260 ? 1.557 18.047 -11.758 1 87.69 260 GLU B N 1
ATOM 6838 C CA . GLU B 1 260 ? 2.83 18.094 -12.469 1 87.69 260 GLU B CA 1
ATOM 6839 C C . GLU B 1 260 ? 3.996 17.797 -11.531 1 87.69 260 GLU B C 1
ATOM 6841 O O . GLU B 1 260 ? 3.82 17.75 -10.312 1 87.69 260 GLU B O 1
ATOM 6846 N N . GLU B 1 261 ? 5.148 17.5 -12.109 1 91.69 261 GLU B N 1
ATOM 6847 C CA . GLU B 1 261 ? 6.438 17.344 -11.438 1 91.69 261 GLU B CA 1
ATOM 6848 C C . GLU B 1 261 ? 6.367 16.234 -10.383 1 91.69 261 GLU B C 1
ATOM 6850 O O . GLU B 1 261 ? 6.742 16.453 -9.227 1 91.69 261 GLU B O 1
ATOM 6855 N N . GLY B 1 262 ? 5.75 15.039 -10.734 1 90.62 262 GLY B N 1
ATOM 6856 C CA . GLY B 1 262 ? 5.77 13.844 -9.906 1 90.62 262 GLY B CA 1
ATOM 6857 C C . GLY B 1 262 ? 4.871 13.961 -8.688 1 90.62 262 GLY B C 1
ATOM 6858 O O . GLY B 1 262 ? 5.148 13.352 -7.648 1 90.62 262 GLY B O 1
ATOM 6859 N N . GLY B 1 263 ? 3.816 14.766 -8.695 1 90.75 263 GLY B N 1
ATOM 6860 C CA . GLY B 1 263 ? 2.873 14.891 -7.594 1 90.75 263 GLY B CA 1
ATOM 6861 C C . GLY B 1 263 ? 3.061 16.156 -6.793 1 90.75 263 GLY B C 1
ATOM 6862 O O . GLY B 1 263 ? 2.307 16.422 -5.852 1 90.75 263 GLY B O 1
ATOM 6863 N N . ARG B 1 264 ? 4.039 17 -7.246 1 90.75 264 ARG B N 1
ATOM 6864 C CA . ARG B 1 264 ? 4.34 18.219 -6.508 1 90.75 264 ARG B CA 1
ATOM 6865 C C . ARG B 1 264 ? 3.227 19.25 -6.676 1 90.75 264 ARG B C 1
ATOM 6867 O O . ARG B 1 264 ? 3.1 20.172 -5.867 1 90.75 264 ARG B O 1
ATOM 6874 N N . ALA B 1 265 ? 2.434 19.094 -7.699 1 91.12 265 ALA B N 1
ATOM 6875 C CA . ALA B 1 265 ? 1.381 20.062 -8.023 1 91.12 265 ALA B CA 1
ATOM 6876 C C . ALA B 1 265 ? 0 19.484 -7.727 1 91.12 265 ALA B C 1
ATOM 6878 O O . ALA B 1 265 ? -0.932 19.656 -8.516 1 91.12 265 ALA B O 1
ATOM 6879 N N . ASP B 1 266 ? -0.162 18.719 -6.691 1 94.94 266 ASP B N 1
ATOM 6880 C CA . ASP B 1 266 ? -1.49 18.344 -6.219 1 94.94 266 ASP B CA 1
ATOM 6881 C C . ASP B 1 266 ? -2.152 19.484 -5.457 1 94.94 266 ASP B C 1
ATOM 6883 O O . ASP B 1 266 ? -2.232 19.453 -4.227 1 94.94 266 ASP B O 1
ATOM 6887 N N . VAL B 1 267 ? -2.68 20.422 -6.164 1 96.25 267 VAL B N 1
ATOM 6888 C CA . VAL B 1 267 ? -3.025 21.75 -5.648 1 96.25 267 VAL B CA 1
ATOM 6889 C C . VAL B 1 267 ? -4.191 21.625 -4.668 1 96.25 267 VAL B C 1
ATOM 6891 O O . VAL B 1 267 ? -4.367 22.484 -3.801 1 96.25 267 VAL B O 1
ATOM 6894 N N . HIS B 1 268 ? -5.031 20.562 -4.703 1 95.62 268 HIS B N 1
ATOM 6895 C CA . HIS B 1 268 ? -6.18 20.391 -3.822 1 95.62 268 HIS B CA 1
ATOM 6896 C C . HIS B 1 268 ? -5.738 20.094 -2.395 1 95.62 268 HIS B C 1
ATOM 6898 O O . HIS B 1 268 ? -6.555 20.094 -1.471 1 95.62 268 HIS B O 1
ATOM 6904 N N . LYS B 1 269 ? -4.43 19.906 -2.193 1 96.75 269 LYS B N 1
ATOM 6905 C CA . LYS B 1 269 ? -3.9 19.609 -0.869 1 96.75 269 LYS B CA 1
ATOM 6906 C C . LYS B 1 269 ? -3.238 20.828 -0.24 1 96.75 269 LYS B C 1
ATOM 6908 O O . LYS B 1 269 ? -2.719 20.75 0.875 1 96.75 269 LYS B O 1
ATOM 6913 N N . LEU B 1 270 ? -3.299 21.953 -0.944 1 97.31 270 LEU B N 1
ATOM 6914 C CA . LEU B 1 270 ? -2.729 23.203 -0.429 1 97.31 270 LEU B CA 1
ATOM 6915 C C . LEU B 1 270 ? -3.771 24 0.343 1 97.31 270 LEU B C 1
ATOM 6917 O O . LEU B 1 270 ? -4.969 23.891 0.072 1 97.31 270 LEU B O 1
ATOM 6921 N N . GLY B 1 271 ? -3.311 24.75 1.359 1 97.5 271 GLY B N 1
ATOM 6922 C CA . GLY B 1 271 ? -4.219 25.594 2.119 1 97.5 271 GLY B CA 1
ATOM 6923 C C . GLY B 1 271 ? -3.678 25.969 3.486 1 97.5 271 GLY B C 1
ATOM 6924 O O . GLY B 1 271 ? -2.465 26.094 3.664 1 97.5 271 GLY B O 1
ATOM 6925 N N . ILE B 1 272 ? -4.637 26.375 4.355 1 98.31 272 ILE B N 1
ATOM 6926 C CA . ILE B 1 272 ? -4.301 26.812 5.711 1 98.31 272 ILE B CA 1
ATOM 6927 C C . ILE B 1 272 ? -5.305 26.234 6.699 1 98.31 272 ILE B C 1
ATOM 6929 O O . ILE B 1 272 ? -6.348 25.703 6.301 1 98.31 272 ILE B O 1
ATOM 6933 N N . PHE B 1 273 ? -4.969 26.25 7.98 1 98.44 273 PHE B N 1
ATOM 6934 C CA . PHE B 1 273 ? -5.953 25.953 9.016 1 98.44 273 PHE B CA 1
ATOM 6935 C C . PHE B 1 273 ? -6.555 27.234 9.57 1 98.44 273 PHE B C 1
ATOM 6937 O O . PHE B 1 273 ? -5.848 28.234 9.75 1 98.44 273 PHE B O 1
ATOM 6944 N N . VAL B 1 274 ? -7.785 27.234 9.75 1 98.38 274 VAL B N 1
ATOM 6945 C CA . VAL B 1 274 ? -8.477 28.188 10.625 1 98.38 274 VAL B CA 1
ATOM 6946 C C . VAL B 1 274 ? -8.953 27.469 11.883 1 98.38 274 VAL B C 1
ATOM 6948 O O . VAL B 1 274 ? -9.695 26.484 11.805 1 98.38 274 VAL B O 1
ATOM 6951 N N . VAL B 1 275 ? -8.523 27.938 13.039 1 98.69 275 VAL B N 1
ATOM 6952 C CA . VAL B 1 275 ? -8.742 27.203 14.281 1 98.69 275 VAL B CA 1
ATOM 6953 C C . VAL B 1 275 ? -9.703 27.984 15.172 1 98.69 275 VAL B C 1
ATOM 6955 O O . VAL B 1 275 ? -9.438 29.141 15.523 1 98.69 275 VAL B O 1
ATOM 6958 N N . ASP B 1 276 ? -10.797 27.406 15.547 1 98.06 276 ASP B N 1
ATOM 6959 C CA . ASP B 1 276 ? -11.711 27.922 16.562 1 98.06 276 ASP B CA 1
ATOM 6960 C C . ASP B 1 276 ? -11.445 27.297 17.922 1 98.06 276 ASP B C 1
ATOM 6962 O O . ASP B 1 276 ? -11.484 26.062 18.062 1 98.06 276 ASP B O 1
ATOM 6966 N N . VAL B 1 277 ? -11.164 28.125 18.859 1 98.44 277 VAL B N 1
ATOM 6967 C CA . VAL B 1 277 ? -11.023 27.672 20.25 1 98.44 277 VAL B CA 1
ATOM 6968 C C . VAL B 1 277 ? -12.297 28 21.031 1 98.44 277 VAL B C 1
ATOM 6970 O O . VAL B 1 277 ? -12.695 29.172 21.125 1 98.44 277 VAL B O 1
ATOM 6973 N N . HIS B 1 278 ? -12.883 26.969 21.547 1 97.5 278 HIS B N 1
ATOM 6974 C CA . HIS B 1 278 ? -14.117 27.109 22.312 1 97.5 278 HIS B CA 1
ATOM 6975 C C . HIS B 1 278 ? -13.852 27.094 23.812 1 97.5 278 HIS B C 1
ATOM 6977 O O . HIS B 1 278 ? -12.703 26.969 24.234 1 97.5 278 HIS B O 1
ATOM 6983 N N . GLU B 1 279 ? -14.945 27.266 24.641 1 96.75 279 GLU B N 1
ATOM 6984 C CA . GLU B 1 279 ? -14.797 27.172 26.094 1 96.75 279 GLU B CA 1
ATOM 6985 C C . GLU B 1 279 ? -14.047 25.906 26.484 1 96.75 279 GLU B C 1
ATOM 6987 O O . GLU B 1 279 ? -13.172 25.938 27.359 1 96.75 279 GLU B O 1
ATOM 6992 N N . ARG B 1 280 ? -14.43 24.859 25.781 1 95.44 280 ARG B N 1
ATOM 6993 C CA . ARG B 1 280 ? -13.68 23.609 25.859 1 95.44 280 ARG B CA 1
ATOM 6994 C C . ARG B 1 280 ? -13.367 23.062 24.469 1 95.44 280 ARG B C 1
ATOM 6996 O O . ARG B 1 280 ? -14.219 23.094 23.578 1 95.44 280 ARG B O 1
ATOM 7003 N N . GLY B 1 281 ? -12.141 22.734 24.281 1 96.69 281 GLY B N 1
ATOM 7004 C CA . GLY B 1 281 ? -11.75 22.094 23.047 1 96.69 281 GLY B CA 1
ATOM 7005 C C . GLY B 1 281 ? -11.547 23.078 21.906 1 96.69 281 GLY B C 1
ATOM 7006 O O . GLY B 1 281 ? -11.719 24.281 22.078 1 96.69 281 GLY B O 1
ATOM 7007 N N . HIS B 1 282 ? -11.18 22.547 20.75 1 98.12 282 HIS B N 1
ATOM 7008 C CA . HIS B 1 282 ? -10.93 23.359 19.562 1 98.12 282 HIS B CA 1
ATOM 7009 C C . HIS B 1 282 ? -11.242 22.578 18.297 1 98.12 282 HIS B C 1
ATOM 7011 O O . HIS B 1 282 ? -11.438 21.359 18.344 1 98.12 282 HIS B O 1
ATOM 7017 N N . VAL B 1 283 ? -11.406 23.281 17.188 1 97.62 283 VAL B N 1
ATOM 7018 C CA . VAL B 1 283 ? -11.562 22.688 15.867 1 97.62 283 VAL B CA 1
ATOM 7019 C C . VAL B 1 283 ? -10.625 23.359 14.875 1 97.62 283 VAL B C 1
ATOM 7021 O O . VAL B 1 283 ? -10.539 24.594 14.836 1 97.62 283 VAL B O 1
ATOM 7024 N N . ALA B 1 284 ? -9.859 22.594 14.156 1 97.81 284 ALA B N 1
ATOM 7025 C CA . ALA B 1 284 ? -9.008 23.094 13.086 1 97.81 284 ALA B CA 1
ATOM 7026 C C . ALA B 1 284 ? -9.625 22.797 11.719 1 97.81 284 ALA B C 1
ATOM 7028 O O . ALA B 1 284 ? -9.602 21.656 11.25 1 97.81 284 ALA B O 1
ATOM 7029 N N . TYR B 1 285 ? -10.125 23.875 11.047 1 96.69 285 TYR B N 1
ATOM 7030 C CA . TYR B 1 285 ? -10.711 23.75 9.719 1 96.69 285 TYR B CA 1
ATOM 7031 C C . TYR B 1 285 ? -9.641 23.875 8.641 1 96.69 285 TYR B C 1
ATOM 7033 O O . TYR B 1 285 ? -8.727 24.688 8.75 1 96.69 285 TYR B O 1
ATOM 7041 N N . TRP B 1 286 ? -9.742 23.047 7.699 1 96.38 286 TRP B N 1
ATOM 7042 C CA . TRP B 1 286 ? -8.867 23.188 6.539 1 96.38 286 TRP B CA 1
ATOM 7043 C C . TRP B 1 286 ? -9.492 24.109 5.496 1 96.38 286 TRP B C 1
ATOM 7045 O O . TRP B 1 286 ? -10.492 23.75 4.859 1 96.38 286 TRP B O 1
ATOM 7055 N N . LEU B 1 287 ? -9.008 25.297 5.359 1 96.69 287 LEU B N 1
ATOM 7056 C CA . LEU B 1 287 ? -9.359 26.203 4.277 1 96.69 287 LEU B CA 1
ATOM 7057 C C . LEU B 1 287 ? -8.445 26 3.07 1 96.69 287 LEU B C 1
ATOM 7059 O O . LEU B 1 287 ? -7.289 26.422 3.08 1 96.69 287 LEU B O 1
ATOM 7063 N N . ARG B 1 288 ? -8.922 25.391 2.033 1 95.38 288 ARG B N 1
ATOM 7064 C CA . ARG B 1 288 ? -8.141 25.031 0.86 1 95.38 288 ARG B CA 1
ATOM 7065 C C . ARG B 1 288 ? -7.938 26.219 -0.064 1 95.38 288 ARG B C 1
ATOM 7067 O O . ARG B 1 288 ? -8.891 26.953 -0.362 1 95.38 288 ARG B O 1
ATOM 7074 N N . SER B 1 289 ? -6.727 26.422 -0.475 1 96.44 289 SER B N 1
ATOM 7075 C CA . SER B 1 289 ? -6.434 27.469 -1.444 1 96.44 289 SER B CA 1
ATOM 7076 C C . SER B 1 289 ? -6.543 26.953 -2.873 1 96.44 289 SER B C 1
ATOM 7078 O O . SER B 1 289 ? -6.645 27.734 -3.82 1 96.44 289 SER B O 1
ATOM 7080 N N . ASP B 1 290 ? -6.391 25.594 -3.07 1 94.81 290 ASP B N 1
ATOM 7081 C CA . ASP B 1 290 ? -6.438 24.922 -4.363 1 94.81 290 ASP B CA 1
ATOM 7082 C C . ASP B 1 290 ? -5.395 25.5 -5.32 1 94.81 290 ASP B C 1
ATOM 7084 O O . ASP B 1 290 ? -5.637 25.609 -6.523 1 94.81 290 ASP B O 1
ATOM 7088 N N . GLY B 1 291 ? -4.371 26.031 -4.754 1 95.19 291 GLY B N 1
ATOM 7089 C CA . GLY B 1 291 ? -3.26 26.531 -5.547 1 95.19 291 GLY B CA 1
ATOM 7090 C C . GLY B 1 291 ? -3.539 27.891 -6.172 1 95.19 291 GLY B C 1
ATOM 7091 O O . GLY B 1 291 ? -2.844 28.297 -7.102 1 95.19 291 GLY B O 1
ATOM 7092 N N . ALA B 1 292 ? -4.57 28.578 -5.715 1 97 292 ALA B N 1
ATOM 7093 C CA . ALA B 1 292 ? -4.875 29.891 -6.246 1 97 292 ALA B CA 1
ATOM 7094 C C . ALA B 1 292 ? -3.676 30.828 -6.105 1 97 292 ALA B C 1
ATOM 7096 O O . ALA B 1 292 ? -2.9 30.719 -5.152 1 97 292 ALA B O 1
ATOM 7097 N N . MET B 1 293 ? -3.523 31.75 -7.047 1 96.88 293 MET B N 1
ATOM 7098 C CA . MET B 1 293 ? -2.373 32.656 -7.133 1 96.88 293 MET B CA 1
ATOM 7099 C C . MET B 1 293 ? -2.824 34.094 -7.309 1 96.88 293 MET B C 1
ATOM 7101 O O . MET B 1 293 ? -3.939 34.344 -7.773 1 96.88 293 MET B O 1
ATOM 7105 N N . ARG B 1 294 ? -1.96 34.938 -6.867 1 96.31 294 ARG B N 1
ATOM 7106 C CA . ARG B 1 294 ? -2.166 36.375 -7.062 1 96.31 294 ARG B CA 1
ATOM 7107 C C . ARG B 1 294 ? -0.884 37.062 -7.535 1 96.31 294 ARG B C 1
ATOM 7109 O O . ARG B 1 294 ? 0.206 36.719 -7.055 1 96.31 294 ARG B O 1
ATOM 7116 N N . GLY B 1 295 ? -1.068 37.906 -8.516 1 94 295 GLY B N 1
ATOM 7117 C CA . GLY B 1 295 ? 0.072 38.656 -9.023 1 94 295 GLY B CA 1
ATOM 7118 C C . GLY B 1 295 ? 0.489 39.812 -8.117 1 94 295 GLY B C 1
ATOM 7119 O O . GLY B 1 295 ? -0.25 40.188 -7.207 1 94 295 GLY B O 1
ATOM 7120 N N . GLU B 1 296 ? 1.646 40.312 -8.516 1 90.88 296 GLU B N 1
ATOM 7121 C CA . GLU B 1 296 ? 2.105 41.5 -7.789 1 90.88 296 GLU B CA 1
ATOM 7122 C C . GLU B 1 296 ? 1.173 42.688 -8.008 1 90.88 296 GLU B C 1
ATOM 7124 O O . GLU B 1 296 ? 0.71 42.906 -9.133 1 90.88 296 GLU B O 1
ATOM 7129 N N . GLY B 1 297 ? 0.757 43.406 -7.051 1 86.44 297 GLY B N 1
ATOM 7130 C CA . GLY B 1 297 ? -0.052 44.625 -7.18 1 86.44 297 GLY B CA 1
ATOM 7131 C C . GLY B 1 297 ? -1.543 44.344 -7.18 1 86.44 297 GLY B C 1
ATOM 7132 O O . GLY B 1 297 ? -2.355 45.25 -7.18 1 86.44 297 GLY B O 1
ATOM 7133 N N . ASP B 1 298 ? -1.853 43.031 -7.238 1 90.38 298 ASP B N 1
ATOM 7134 C CA . ASP B 1 298 ? -3.27 42.719 -7.156 1 90.38 298 ASP B CA 1
ATOM 7135 C C . ASP B 1 298 ? -3.846 43.062 -5.789 1 90.38 298 ASP B C 1
ATOM 7137 O O . ASP B 1 298 ? -3.418 42.531 -4.766 1 90.38 298 ASP B O 1
ATOM 7141 N N . THR B 1 299 ? -4.805 43.938 -5.754 1 86.31 299 THR B N 1
ATOM 7142 C CA . THR B 1 299 ? -5.359 44.438 -4.496 1 86.31 299 THR B CA 1
ATOM 7143 C C . THR B 1 299 ? -6.828 44.031 -4.363 1 86.31 299 THR B C 1
ATOM 7145 O O . THR B 1 299 ? -7.5 44.438 -3.412 1 86.31 299 THR B O 1
ATOM 7148 N N . ALA B 1 300 ? -7.305 43.281 -5.328 1 89.75 300 ALA B N 1
ATOM 7149 C CA . ALA B 1 300 ? -8.711 42.875 -5.281 1 89.75 300 ALA B CA 1
ATOM 7150 C C . ALA B 1 300 ? -9 42 -4.062 1 89.75 300 ALA B C 1
ATOM 7152 O O . ALA B 1 300 ? -8.172 41.188 -3.676 1 89.75 300 ALA B O 1
ATOM 7153 N N . ALA B 1 301 ? -10.141 42.281 -3.494 1 90.69 301 ALA B N 1
ATOM 7154 C CA . ALA B 1 301 ? -10.57 41.438 -2.387 1 90.69 301 ALA B CA 1
ATOM 7155 C C . ALA B 1 301 ? -10.789 40 -2.852 1 90.69 301 ALA B C 1
ATOM 7157 O O . ALA B 1 301 ? -11.156 39.75 -4.004 1 90.69 301 ALA B O 1
ATOM 7158 N N . VAL B 1 302 ? -10.445 39.094 -1.932 1 93.81 302 VAL B N 1
ATOM 7159 C CA . VAL B 1 302 ? -10.664 37.688 -2.254 1 93.81 302 VAL B CA 1
ATOM 7160 C C . VAL B 1 302 ? -11.867 37.156 -1.466 1 93.81 302 VAL B C 1
ATOM 7162 O O . VAL B 1 302 ? -12.086 37.562 -0.318 1 93.81 302 VAL B O 1
ATOM 7165 N N . GLU B 1 303 ? -12.609 36.312 -2.129 1 92.75 303 GLU B N 1
ATOM 7166 C CA . GLU B 1 303 ? -13.703 35.656 -1.449 1 92.75 303 GLU B CA 1
ATOM 7167 C C . GLU B 1 303 ? -13.211 34.438 -0.675 1 92.75 303 GLU B C 1
ATOM 7169 O O . GLU B 1 303 ? -12.492 33.594 -1.224 1 92.75 303 GLU B O 1
ATOM 7174 N N . VAL B 1 304 ? -13.539 34.438 0.604 1 93.75 304 VAL B N 1
ATOM 7175 C CA . VAL B 1 304 ? -13.203 33.281 1.422 1 93.75 304 VAL B CA 1
ATOM 7176 C C . VAL B 1 304 ? -14.234 32.188 1.196 1 93.75 304 VAL B C 1
ATOM 7178 O O . VAL B 1 304 ? -15.422 32.344 1.482 1 93.75 304 VAL B O 1
ATOM 7181 N N . PRO B 1 305 ? -13.797 31.062 0.713 1 89.88 305 PRO B N 1
ATOM 7182 C CA . PRO B 1 305 ? -14.766 29.969 0.561 1 89.88 305 PRO B CA 1
ATOM 7183 C C . PRO B 1 305 ? -15.25 29.422 1.9 1 89.88 305 PRO B C 1
ATOM 7185 O O . PRO B 1 305 ? -14.578 29.594 2.922 1 89.88 305 PRO B O 1
ATOM 7188 N N . PRO B 1 306 ? -16.453 28.844 1.84 1 88.38 306 PRO B N 1
ATOM 7189 C CA . PRO B 1 306 ? -16.891 28.188 3.072 1 88.38 306 PRO B CA 1
ATOM 7190 C C . PRO B 1 306 ? -15.93 27.094 3.533 1 88.38 306 PRO B C 1
ATOM 7192 O O . PRO B 1 306 ? -15.453 26.312 2.719 1 88.38 306 PRO B O 1
ATOM 7195 N N . PHE B 1 307 ? -15.602 27.125 4.805 1 90.62 307 PHE B N 1
ATOM 7196 C CA . PHE B 1 307 ? -14.602 26.188 5.273 1 90.62 307 PHE B CA 1
ATOM 7197 C C . PHE B 1 307 ? -15.016 25.578 6.605 1 90.62 307 PHE B C 1
ATOM 7199 O O . PHE B 1 307 ? -14.383 24.625 7.086 1 90.62 307 PHE B O 1
ATOM 7206 N N . GLU B 1 308 ? -16.062 26.062 7.25 1 92.81 308 GLU B N 1
ATOM 7207 C CA . GLU B 1 308 ? -16.406 25.688 8.617 1 92.81 308 GLU B CA 1
ATOM 7208 C C . GLU B 1 308 ? -17.188 24.375 8.656 1 92.81 308 GLU B C 1
ATOM 7210 O O . GLU B 1 308 ? -18.312 24.328 9.148 1 92.81 308 GLU B O 1
ATOM 7215 N N . VAL B 1 309 ? -16.578 23.391 8.188 1 93.62 309 VAL B N 1
ATOM 7216 C CA . VAL B 1 309 ? -17.125 22.031 8.211 1 93.62 309 VAL B CA 1
ATOM 7217 C C . VAL B 1 309 ? -16.109 21.078 8.844 1 93.62 309 VAL B C 1
ATOM 7219 O O . VAL B 1 309 ? -14.93 21.109 8.5 1 93.62 309 VAL B O 1
ATOM 7222 N N . HIS B 1 310 ? -16.578 20.312 9.789 1 95.88 310 HIS B N 1
ATOM 7223 C CA . HIS B 1 310 ? -15.766 19.297 10.461 1 95.88 310 HIS B CA 1
ATOM 7224 C C . HIS B 1 310 ? -16.641 18.297 11.203 1 95.88 310 HIS B C 1
ATOM 7226 O O . HIS B 1 310 ? -17.688 18.656 11.75 1 95.88 310 HIS B O 1
ATOM 7232 N N . SER B 1 311 ? -16.188 17.078 11.312 1 94.44 311 SER B N 1
ATOM 7233 C CA . SER B 1 311 ? -16.922 16.031 12.016 1 94.44 311 SER B CA 1
ATOM 7234 C C . SER B 1 311 ? -17.094 16.359 13.492 1 94.44 311 SER B C 1
ATOM 7236 O O . SER B 1 311 ? -18.078 15.961 14.109 1 94.44 311 SER B O 1
ATOM 7238 N N . LYS B 1 312 ? -16.188 17.156 14.102 1 94.62 312 LYS B N 1
ATOM 7239 C CA . LYS B 1 312 ? -16.25 17.547 15.508 1 94.62 312 LYS B CA 1
ATOM 7240 C C . LYS B 1 312 ? -17.562 18.281 15.812 1 94.62 312 LYS B C 1
ATOM 7242 O O . LYS B 1 312 ? -18.047 18.266 16.953 1 94.62 312 LYS B O 1
ATOM 7247 N N . LEU B 1 313 ? -18.125 18.922 14.734 1 92.25 313 LEU B N 1
ATOM 7248 C CA . LEU B 1 313 ? -19.234 19.828 14.977 1 92.25 313 LEU B CA 1
ATOM 7249 C C . LEU B 1 313 ? -20.453 19.422 14.141 1 92.25 313 LEU B C 1
ATOM 7251 O O . LEU B 1 313 ? -21.5 20.078 14.195 1 92.25 313 LEU B O 1
ATOM 7255 N N . SER B 1 314 ? -20.328 18.391 13.461 1 89 314 SER B N 1
ATOM 7256 C CA . SER B 1 314 ? -21.344 18.047 12.469 1 89 314 SER B CA 1
ATOM 7257 C C . SER B 1 314 ? -22.656 17.641 13.133 1 89 314 SER B C 1
ATOM 7259 O O . SER B 1 314 ? -22.656 16.969 14.164 1 89 314 SER B O 1
ATOM 7261 N N . THR B 1 315 ? -23.672 18.016 12.406 1 84.94 315 THR B N 1
ATOM 7262 C CA . THR B 1 315 ? -25 17.609 12.844 1 84.94 315 THR B CA 1
ATOM 7263 C C . THR B 1 315 ? -25.547 16.5 11.961 1 84.94 315 THR B C 1
ATOM 7265 O O . THR B 1 315 ? -26.703 16.062 12.125 1 84.94 315 THR B O 1
ATOM 7268 N N . LEU B 1 316 ? -24.781 16.109 11.016 1 87.12 316 LEU B N 1
ATOM 7269 C CA . LEU B 1 316 ? -25.156 15 10.133 1 87.12 316 LEU B CA 1
ATOM 7270 C C . LEU B 1 316 ? -24.906 13.664 10.82 1 87.12 316 LEU B C 1
ATOM 7272 O O . LEU B 1 316 ? -24.125 12.844 10.336 1 87.12 316 LEU B O 1
ATOM 7276 N N . SER B 1 317 ? -25.641 13.375 11.805 1 87.56 317 SER B N 1
ATOM 7277 C CA . SER B 1 317 ? -25.359 12.234 12.672 1 87.56 317 SER B CA 1
ATOM 7278 C C . SER B 1 317 ? -25.828 10.93 12.047 1 87.56 317 SER B C 1
ATOM 7280 O O . SER B 1 317 ? -25.328 9.852 12.398 1 87.56 317 SER B O 1
ATOM 7282 N N . GLY B 1 318 ? -26.766 11 11.117 1 94.38 318 GLY B N 1
ATOM 7283 C CA . GLY B 1 318 ? -27.312 9.773 10.57 1 94.38 318 GLY B CA 1
ATOM 7284 C C . GLY B 1 318 ? -26.656 9.359 9.266 1 94.38 318 GLY B C 1
ATOM 7285 O O . GLY B 1 318 ? -26.922 8.266 8.758 1 94.38 318 GLY B O 1
ATOM 7286 N N . LEU B 1 319 ? -25.828 10.234 8.727 1 96.25 319 LEU B N 1
ATOM 7287 C CA . LEU B 1 319 ? -25.188 9.93 7.449 1 96.25 319 LEU B CA 1
ATOM 7288 C C . LEU B 1 319 ? -23.828 9.281 7.668 1 96.25 319 LEU B C 1
ATOM 7290 O O . LEU B 1 319 ? -23.016 9.789 8.438 1 96.25 319 LEU B O 1
ATOM 7294 N N . GLY B 1 320 ? -23.625 8.141 7.059 1 97.56 320 GLY B N 1
ATOM 7295 C CA . GLY B 1 320 ? -22.375 7.422 7.188 1 97.56 320 GLY B CA 1
ATOM 7296 C C . GLY B 1 320 ? -21.766 7.039 5.855 1 97.56 320 GLY B C 1
ATOM 7297 O O . GLY B 1 320 ? -22.422 7.125 4.816 1 97.56 320 GLY B O 1
ATOM 7298 N N . LEU B 1 321 ? -20.531 6.77 5.883 1 98.06 321 LEU B N 1
ATOM 7299 C CA . LEU B 1 321 ? -19.781 6.309 4.723 1 98.06 321 LEU B CA 1
ATOM 7300 C C . LEU B 1 321 ? -19.203 4.918 4.969 1 98.06 321 LEU B C 1
ATOM 7302 O O . LEU B 1 321 ? -18.734 4.625 6.07 1 98.06 321 LEU B O 1
ATOM 7306 N N . ASP B 1 322 ? -19.328 4.055 3.971 1 96.94 322 ASP B N 1
ATOM 7307 C CA . ASP B 1 322 ? -18.719 2.73 4.043 1 96.94 322 ASP B CA 1
ATOM 7308 C C . ASP B 1 322 ? -17.203 2.807 3.783 1 96.94 322 ASP B C 1
ATOM 7310 O O . ASP B 1 322 ? -16.781 3.176 2.689 1 96.94 322 ASP B O 1
ATOM 7314 N N . MET B 1 323 ? -16.422 2.453 4.797 1 97.12 323 MET B N 1
ATOM 7315 C CA . MET B 1 323 ? -14.977 2.547 4.707 1 97.12 323 MET B CA 1
ATOM 7316 C C . MET B 1 323 ? -14.383 1.287 4.082 1 97.12 323 MET B C 1
ATOM 7318 O O . MET B 1 323 ? -13.609 0.575 4.723 1 97.12 323 MET B O 1
ATOM 7322 N N . ARG B 1 324 ? -14.664 1.135 2.787 1 94.81 324 ARG B N 1
ATOM 7323 C CA . ARG B 1 324 ? -14.25 -0.065 2.064 1 94.81 324 ARG B CA 1
ATOM 7324 C C . ARG B 1 324 ? -12.734 -0.108 1.894 1 94.81 324 ARG B C 1
ATOM 7326 O O . ARG B 1 324 ? -12.117 -1.156 2.08 1 94.81 324 ARG B O 1
ATOM 7333 N N . HIS B 1 325 ? -12.172 1.063 1.476 1 95.44 325 HIS B N 1
ATOM 7334 C CA . HIS B 1 325 ? -10.727 1.151 1.294 1 95.44 325 HIS B CA 1
ATOM 7335 C C . HIS B 1 325 ? -10.008 1.18 2.637 1 95.44 325 HIS B C 1
ATOM 7337 O O . HIS B 1 325 ? -10.602 1.534 3.658 1 95.44 325 HIS B O 1
ATOM 7343 N N . PRO B 1 326 ? -8.758 0.743 2.68 1 95.5 326 PRO B N 1
ATOM 7344 C CA . PRO B 1 326 ? -7.996 0.816 3.928 1 95.5 326 PRO B CA 1
ATOM 7345 C C . PRO B 1 326 ? -7.75 2.252 4.387 1 95.5 326 PRO B C 1
ATOM 7347 O O . PRO B 1 326 ? -6.695 2.822 4.109 1 95.5 326 PRO B O 1
ATOM 7350 N N . TRP B 1 327 ? -8.531 2.734 5.246 1 96.81 327 TRP B N 1
ATOM 7351 C CA . TRP B 1 327 ? -8.562 4.148 5.605 1 96.81 327 TRP B CA 1
ATOM 7352 C C . TRP B 1 327 ? -7.488 4.473 6.637 1 96.81 327 TRP B C 1
ATOM 7354 O O . TRP B 1 327 ? -7.207 5.645 6.898 1 96.81 327 TRP B O 1
ATOM 7364 N N . ALA B 1 328 ? -6.844 3.447 7.277 1 95.31 328 ALA B N 1
ATOM 7365 C CA . ALA B 1 328 ? -5.797 3.639 8.273 1 95.31 328 ALA B CA 1
ATOM 7366 C C . ALA B 1 328 ? -4.48 3.014 7.812 1 95.31 328 ALA B C 1
ATOM 7368 O O . ALA B 1 328 ? -3.686 2.551 8.633 1 95.31 328 ALA B O 1
ATOM 7369 N N . GLU B 1 329 ? -4.258 3.074 6.566 1 94.56 329 GLU B N 1
ATOM 7370 C CA . GLU B 1 329 ? -3.135 2.369 5.961 1 94.56 329 GLU B CA 1
ATOM 7371 C C . GLU B 1 329 ? -1.811 3.055 6.285 1 94.56 329 GLU B C 1
ATOM 7373 O O . GLU B 1 329 ? -1.715 4.281 6.238 1 94.56 329 GLU B O 1
ATOM 7378 N N . VAL B 1 330 ? -0.78 2.283 6.676 1 96.06 330 VAL B N 1
ATOM 7379 C CA . VAL B 1 330 ? 0.613 2.707 6.777 1 96.06 330 VAL B CA 1
ATOM 7380 C C . VAL B 1 330 ? 1.369 2.297 5.516 1 96.06 330 VAL B C 1
ATOM 7382 O O . VAL B 1 330 ? 1.35 1.126 5.125 1 96.06 330 VAL B O 1
ATOM 7385 N N . VAL B 1 331 ? 2.004 3.248 4.891 1 95.81 331 VAL B N 1
ATOM 7386 C CA . VAL B 1 331 ? 2.668 3.004 3.613 1 95.81 331 VAL B CA 1
ATOM 7387 C C . VAL B 1 331 ? 4.18 3.146 3.783 1 95.81 331 VAL B C 1
ATOM 7389 O O . VAL B 1 331 ? 4.648 4.055 4.469 1 95.81 331 VAL B O 1
ATOM 7392 N N . GLU B 1 332 ? 4.926 2.26 3.203 1 94.88 332 GLU B N 1
ATOM 7393 C CA . GLU B 1 332 ? 6.379 2.379 3.121 1 94.88 332 GLU B CA 1
ATOM 7394 C C . GLU B 1 332 ? 6.797 3.176 1.889 1 94.88 332 GLU B C 1
ATOM 7396 O O . GLU B 1 332 ? 6.484 2.793 0.76 1 94.88 332 GLU B O 1
ATOM 7401 N N . LEU B 1 333 ? 7.48 4.262 2.119 1 95.12 333 LEU B N 1
ATOM 7402 C CA . LEU B 1 333 ? 7.945 5.121 1.036 1 95.12 333 LEU B CA 1
ATOM 7403 C C . LEU B 1 333 ? 9.375 4.77 0.636 1 95.12 333 LEU B C 1
ATOM 7405 O O . LEU B 1 333 ? 10.273 4.762 1.479 1 95.12 333 LEU B O 1
ATOM 7409 N N . PRO B 1 334 ? 9.594 4.457 -0.65 1 93.94 334 PRO B N 1
ATOM 7410 C CA . PRO B 1 334 ? 10.969 4.207 -1.091 1 93.94 334 PRO B CA 1
ATOM 7411 C C . PRO B 1 334 ? 11.875 5.43 -0.929 1 93.94 334 PRO B C 1
ATOM 7413 O O . PRO B 1 334 ? 11.391 6.566 -0.956 1 93.94 334 PRO B O 1
ATOM 7416 N N . PRO B 1 335 ? 13.195 5.113 -0.767 1 89.06 335 PRO B N 1
ATOM 7417 C CA . PRO B 1 335 ? 14.094 6.262 -0.661 1 89.06 335 PRO B CA 1
ATOM 7418 C C . PRO B 1 335 ? 14.133 7.105 -1.935 1 89.06 335 PRO B C 1
ATOM 7420 O O . PRO B 1 335 ? 14.133 6.559 -3.041 1 89.06 335 PRO B O 1
ATOM 7423 N N . SER B 1 336 ? 14.148 8.352 -1.772 1 77 336 SER B N 1
ATOM 7424 C CA . SER B 1 336 ? 14.039 9.297 -2.879 1 77 336 SER B CA 1
ATOM 7425 C C . SER B 1 336 ? 15.414 9.664 -3.436 1 77 336 SER B C 1
ATOM 7427 O O . SER B 1 336 ? 15.516 10.164 -4.559 1 77 336 SER B O 1
ATOM 7429 N N . GLY B 1 337 ? 16.438 9.438 -2.629 1 75.12 337 GLY B N 1
ATOM 7430 C CA . GLY B 1 337 ? 17.781 9.859 -3.037 1 75.12 337 GLY B CA 1
ATOM 7431 C C . GLY B 1 337 ? 18.078 11.305 -2.688 1 75.12 337 GLY B C 1
ATOM 7432 O O . GLY B 1 337 ? 19.234 11.719 -2.691 1 75.12 337 GLY B O 1
ATOM 7433 N N . ALA B 1 338 ? 17 12.07 -2.412 1 71.25 338 ALA B N 1
ATOM 7434 C CA . ALA B 1 338 ? 17.203 13.484 -2.119 1 71.25 338 ALA B CA 1
ATOM 7435 C C . ALA B 1 338 ? 17.062 13.758 -0.624 1 71.25 338 ALA B C 1
ATOM 7437 O O . ALA B 1 338 ? 17.875 14.5 -0.046 1 71.25 338 ALA B O 1
ATOM 7438 N N . LEU B 1 339 ? 16.109 13.148 -0.065 1 73.75 339 LEU B N 1
ATOM 7439 C CA . LEU B 1 339 ? 15.82 13.422 1.339 1 73.75 339 LEU B CA 1
ATOM 7440 C C . LEU B 1 339 ? 16.125 12.203 2.203 1 73.75 339 LEU B C 1
ATOM 7442 O O . LEU B 1 339 ? 16.422 12.336 3.393 1 73.75 339 LEU B O 1
ATOM 7446 N N . GLU B 1 340 ? 15.961 11.07 1.58 1 79.75 340 GLU B N 1
ATOM 7447 C CA . GLU B 1 340 ? 16.266 9.773 2.174 1 79.75 340 GLU B CA 1
ATOM 7448 C C . GLU B 1 340 ? 16.906 8.836 1.152 1 79.75 340 GLU B C 1
ATOM 7450 O O . GLU B 1 340 ? 16.453 8.758 0.008 1 79.75 340 GLU B O 1
ATOM 7455 N N . GLU B 1 341 ? 17.922 8.234 1.623 1 81.06 341 GLU B N 1
ATOM 7456 C CA . GLU B 1 341 ? 18.609 7.402 0.63 1 81.06 341 GLU B CA 1
ATOM 7457 C C . GLU B 1 341 ? 18.734 5.961 1.113 1 81.06 341 GLU B C 1
ATOM 7459 O O . GLU B 1 341 ? 18.766 5.031 0.306 1 81.06 341 GLU B O 1
ATOM 7464 N N . PHE B 1 342 ? 18.703 5.715 2.357 1 85.31 342 PHE B N 1
ATOM 7465 C CA . PHE B 1 342 ? 19.25 4.43 2.783 1 85.31 342 PHE B CA 1
ATOM 7466 C C . PHE B 1 342 ? 18.156 3.566 3.418 1 85.31 342 PHE B C 1
ATOM 7468 O O . PHE B 1 342 ? 18.391 2.383 3.684 1 85.31 342 PHE B O 1
ATOM 7475 N N . GLU B 1 343 ? 17.062 4.141 3.695 1 89.88 343 GLU B N 1
ATOM 7476 C CA . GLU B 1 343 ? 15.961 3.385 4.281 1 89.88 343 GLU B CA 1
ATOM 7477 C C . GLU B 1 343 ? 14.625 3.805 3.682 1 89.88 343 GLU B C 1
ATOM 7479 O O . GLU B 1 343 ? 14.5 4.898 3.131 1 89.88 343 GLU B O 1
ATOM 7484 N N . ARG B 1 344 ? 13.688 2.869 3.777 1 94.19 344 ARG B N 1
ATOM 7485 C CA . ARG B 1 344 ? 12.312 3.238 3.459 1 94.19 344 ARG B CA 1
ATOM 7486 C C . ARG B 1 344 ? 11.609 3.844 4.672 1 94.19 344 ARG B C 1
ATOM 7488 O O . ARG B 1 344 ? 11.773 3.363 5.793 1 94.19 344 ARG B O 1
ATOM 7495 N N . LYS B 1 345 ? 10.898 4.875 4.453 1 93.62 345 LYS B N 1
ATOM 7496 C CA . LYS B 1 345 ? 10.164 5.531 5.527 1 93.62 345 LYS B CA 1
ATOM 7497 C C . LYS B 1 345 ? 8.711 5.055 5.574 1 93.62 345 LYS B C 1
ATOM 7499 O O . LYS B 1 345 ? 8.062 4.926 4.531 1 93.62 345 LYS B O 1
ATOM 7504 N N . ARG B 1 346 ? 8.234 4.711 6.789 1 95.06 346 ARG B N 1
ATOM 7505 C CA . ARG B 1 346 ? 6.816 4.422 6.977 1 95.06 346 ARG B CA 1
ATOM 7506 C C . ARG B 1 346 ? 6.047 5.68 7.359 1 95.06 346 ARG B C 1
ATOM 7508 O O . ARG B 1 346 ? 6.508 6.473 8.18 1 95.06 346 ARG B O 1
ATOM 7515 N N . ALA B 1 347 ? 4.977 5.906 6.707 1 96.62 347 ALA B N 1
ATOM 7516 C CA . ALA B 1 347 ? 4.09 7.027 7.004 1 96.62 347 ALA B CA 1
ATOM 7517 C C . ALA B 1 347 ? 2.625 6.613 6.875 1 96.62 347 ALA B C 1
ATOM 7519 O O . ALA B 1 347 ? 2.285 5.742 6.074 1 96.62 347 ALA B O 1
ATOM 7520 N N . ARG B 1 348 ? 1.774 7.145 7.711 1 96.69 348 ARG B N 1
ATOM 7521 C CA . ARG B 1 348 ? 0.351 6.828 7.66 1 96.69 348 ARG B CA 1
ATOM 7522 C C . ARG B 1 348 ? -0.392 7.781 6.734 1 96.69 348 ARG B C 1
ATOM 7524 O O . ARG B 1 348 ? -0.189 9 6.793 1 96.69 348 ARG B O 1
ATOM 7531 N N . ASN B 1 349 ? -1.216 7.262 5.848 1 95.94 349 ASN B N 1
ATOM 7532 C CA . ASN B 1 349 ? -2.059 8.062 4.961 1 95.94 349 ASN B CA 1
ATOM 7533 C C . ASN B 1 349 ? -3.342 8.5 5.656 1 95.94 349 ASN B C 1
ATOM 7535 O O . ASN B 1 349 ? -4.273 7.711 5.809 1 95.94 349 ASN B O 1
ATOM 7539 N N . ASP B 1 350 ? -3.523 9.75 5.969 1 96.94 350 ASP B N 1
ATOM 7540 C CA . ASP B 1 350 ? -4.676 10.219 6.73 1 96.94 350 ASP B CA 1
ATOM 7541 C C . ASP B 1 350 ? -5.652 10.977 5.84 1 96.94 350 ASP B C 1
ATOM 7543 O O . ASP B 1 350 ? -6.621 11.57 6.328 1 96.94 350 ASP B O 1
ATOM 7547 N N . TYR B 1 351 ? -5.457 10.938 4.547 1 96.69 351 TYR B N 1
ATOM 7548 C CA . TYR B 1 351 ? -6.309 11.719 3.656 1 96.69 351 TYR B CA 1
ATOM 7549 C C . TYR B 1 351 ? -7.73 11.18 3.646 1 96.69 351 TYR B C 1
ATOM 7551 O O . TYR B 1 351 ? -8.695 11.945 3.535 1 96.69 351 TYR B O 1
ATOM 7559 N N . PRO B 1 352 ? -7.938 9.82 3.787 1 96.88 352 PRO B N 1
ATOM 7560 C CA . PRO B 1 352 ? -9.328 9.367 3.883 1 96.88 352 PRO B CA 1
ATOM 7561 C C . PRO B 1 352 ? -10.047 9.938 5.102 1 96.88 352 PRO B C 1
ATOM 7563 O O . PRO B 1 352 ? -11.195 10.383 4.996 1 96.88 352 PRO B O 1
ATOM 7566 N N . LEU B 1 353 ? -9.398 9.922 6.242 1 96.38 353 LEU B N 1
ATOM 7567 C CA . LEU B 1 353 ? -9.984 10.484 7.449 1 96.38 353 LEU B CA 1
ATOM 7568 C C . LEU B 1 353 ? -10.227 11.984 7.285 1 96.38 353 LEU B C 1
ATOM 7570 O O . LEU B 1 353 ? -11.289 12.492 7.668 1 96.38 353 LEU B O 1
ATOM 7574 N N . CYS B 1 354 ? -9.234 12.648 6.688 1 96.12 354 CYS B N 1
ATOM 7575 C CA . CYS B 1 354 ? -9.359 14.078 6.426 1 96.12 354 CYS B CA 1
ATOM 7576 C C . CYS B 1 354 ? -10.586 14.375 5.566 1 96.12 354 CYS B C 1
ATOM 7578 O O . CYS B 1 354 ? -11.32 15.328 5.828 1 96.12 354 CYS B O 1
ATOM 7580 N N . ALA B 1 355 ? -10.812 13.539 4.57 1 96.75 355 ALA B N 1
ATOM 7581 C CA . ALA B 1 355 ? -11.953 13.727 3.684 1 96.75 355 ALA B CA 1
ATOM 7582 C C . ALA B 1 355 ? -13.273 13.578 4.445 1 96.75 355 ALA B C 1
ATOM 7584 O O . ALA B 1 355 ? -14.211 14.344 4.223 1 96.75 355 ALA B O 1
ATOM 7585 N N . VAL B 1 356 ? -13.344 12.625 5.34 1 97.12 356 VAL B N 1
ATOM 7586 C CA . VAL B 1 356 ? -14.531 12.406 6.156 1 97.12 356 VAL B CA 1
ATOM 7587 C C . VAL B 1 356 ? -14.82 13.648 6.992 1 97.12 356 VAL B C 1
ATOM 7589 O O . VAL B 1 356 ? -15.961 14.117 7.055 1 97.12 356 VAL B O 1
ATOM 7592 N N . TRP B 1 357 ? -13.773 14.258 7.543 1 96.12 357 TRP B N 1
ATOM 7593 C CA . TRP B 1 357 ? -13.906 15.461 8.359 1 96.12 357 TRP B CA 1
ATOM 7594 C C . TRP B 1 357 ? -14.367 16.641 7.508 1 96.12 357 TRP B C 1
ATOM 7596 O O . TRP B 1 357 ? -15.258 17.391 7.91 1 96.12 357 TRP B O 1
ATOM 7606 N N . ASP B 1 358 ? -13.812 16.688 6.312 1 93.81 358 ASP B N 1
ATOM 7607 C CA . ASP B 1 358 ? -14.078 17.797 5.398 1 93.81 358 ASP B CA 1
ATOM 7608 C C . ASP B 1 358 ? -15.531 17.797 4.945 1 93.81 358 ASP B C 1
ATOM 7610 O O . ASP B 1 358 ? -16.078 18.844 4.582 1 93.81 358 ASP B O 1
ATOM 7614 N N . MET B 1 359 ? -16.125 16.656 4.992 1 95.88 359 MET B N 1
ATOM 7615 C CA . MET B 1 359 ? -17.5 16.531 4.508 1 95.88 359 MET B CA 1
ATOM 7616 C C . MET B 1 359 ? -18.484 16.578 5.668 1 95.88 359 MET B C 1
ATOM 7618 O O . MET B 1 359 ? -19.703 16.453 5.461 1 95.88 359 MET B O 1
ATOM 7622 N N . GLY B 1 360 ? -17.953 16.688 6.883 1 95.12 360 GLY B N 1
ATOM 7623 C CA . GLY B 1 360 ? -18.797 16.797 8.055 1 95.12 360 GLY B CA 1
ATOM 7624 C C . GLY B 1 360 ? -19.531 15.508 8.391 1 95.12 360 GLY B C 1
ATOM 7625 O O . GLY B 1 360 ? -20.594 15.531 9.031 1 95.12 360 GLY B O 1
ATOM 7626 N N . VAL B 1 361 ? -19 14.391 7.934 1 96.19 361 VAL B N 1
ATOM 7627 C CA . VAL B 1 361 ? -19.609 13.094 8.203 1 96.19 361 VAL B CA 1
ATOM 7628 C C . VAL B 1 361 ? -19.078 12.531 9.523 1 96.19 361 VAL B C 1
ATOM 7630 O O . VAL B 1 361 ? -17.891 12.664 9.812 1 96.19 361 VAL B O 1
ATOM 7633 N N . ARG B 1 362 ? -19.922 11.93 10.312 1 94.56 362 ARG B N 1
ATOM 7634 C CA . ARG B 1 362 ? -19.484 11.398 11.602 1 94.56 362 ARG B CA 1
ATOM 7635 C C . ARG B 1 362 ? -19.5 9.875 11.602 1 94.56 362 ARG B C 1
ATOM 7637 O O . ARG B 1 362 ? -18.688 9.242 12.289 1 94.56 362 ARG B O 1
ATOM 7644 N N . LEU B 1 363 ? -20.453 9.281 10.906 1 97.31 363 LEU B N 1
ATOM 7645 C CA . LEU B 1 363 ? -20.625 7.832 10.938 1 97.31 363 LEU B CA 1
ATOM 7646 C C . LEU B 1 363 ? -19.734 7.152 9.906 1 97.31 363 LEU B C 1
ATOM 7648 O O . LEU B 1 363 ? -19.672 7.582 8.75 1 97.31 363 LEU B O 1
ATOM 7652 N N . MET B 1 364 ? -19 6.188 10.32 1 98.31 364 MET B N 1
ATOM 7653 C CA . MET B 1 364 ? -18.172 5.352 9.453 1 98.31 364 MET B CA 1
ATOM 7654 C C . MET B 1 364 ? -18.531 3.877 9.625 1 98.31 364 MET B C 1
ATOM 7656 O O . MET B 1 364 ? -18.453 3.34 10.727 1 98.31 364 MET B O 1
ATOM 7660 N N . ARG B 1 365 ? -18.969 3.262 8.586 1 98.19 365 ARG B N 1
ATOM 7661 C CA . ARG B 1 365 ? -19.188 1.819 8.602 1 98.19 365 ARG B CA 1
ATOM 7662 C C . ARG B 1 365 ? -17.891 1.067 8.305 1 98.19 365 ARG B C 1
ATOM 7664 O O . ARG B 1 365 ? -17.25 1.316 7.293 1 98.19 365 ARG B O 1
ATOM 7671 N N . VAL B 1 366 ? -17.516 0.203 9.188 1 98 366 VAL B N 1
ATOM 7672 C CA . VAL B 1 366 ? -16.266 -0.535 9.039 1 98 366 VAL B CA 1
ATOM 7673 C C . VAL B 1 366 ? -16.516 -2.027 9.234 1 98 366 VAL B C 1
ATOM 7675 O O . VAL B 1 366 ? -17.422 -2.418 9.969 1 98 366 VAL B O 1
ATOM 7678 N N . PRO B 1 367 ? -15.75 -2.85 8.547 1 96.56 367 PRO B N 1
ATOM 7679 C CA . PRO B 1 367 ? -15.852 -4.285 8.828 1 96.56 367 PRO B CA 1
ATOM 7680 C C . PRO B 1 367 ? -15.305 -4.652 10.203 1 96.56 367 PRO B C 1
ATOM 7682 O O . PRO B 1 367 ? -14.5 -3.912 10.773 1 96.56 367 PRO B O 1
ATOM 7685 N N . ALA B 1 368 ? -15.719 -5.801 10.719 1 96.31 368 ALA B N 1
ATOM 7686 C CA . ALA B 1 368 ? -15.297 -6.312 12.023 1 96.31 368 ALA B CA 1
ATOM 7687 C C . ALA B 1 368 ? -13.781 -6.359 12.133 1 96.31 368 ALA B C 1
ATOM 7689 O O . ALA B 1 368 ? -13.219 -6.145 13.211 1 96.31 368 ALA B O 1
ATOM 7690 N N . GLN B 1 369 ? -13.141 -6.551 11.047 1 94.69 369 GLN B N 1
ATOM 7691 C CA . GLN B 1 369 ? -11.688 -6.711 11.039 1 94.69 369 GLN B CA 1
ATOM 7692 C C . GLN B 1 369 ? -10.992 -5.441 11.516 1 94.69 369 GLN B C 1
ATOM 7694 O O . GLN B 1 369 ? -9.891 -5.5 12.055 1 94.69 369 GLN B O 1
ATOM 7699 N N . ASP B 1 370 ? -11.547 -4.246 11.305 1 97.25 370 ASP B N 1
ATOM 7700 C CA . ASP B 1 370 ? -10.93 -2.996 11.727 1 97.25 370 ASP B CA 1
ATOM 7701 C C . ASP B 1 370 ? -10.828 -2.922 13.25 1 97.25 370 ASP B C 1
ATOM 7703 O O . ASP B 1 370 ? -9.828 -2.449 13.789 1 97.25 370 ASP B O 1
ATOM 7707 N N . LEU B 1 371 ? -11.875 -3.402 13.93 1 97.5 371 LEU B N 1
ATOM 7708 C CA . LEU B 1 371 ? -11.852 -3.41 15.383 1 97.5 371 LEU B CA 1
ATOM 7709 C C . LEU B 1 371 ? -10.922 -4.496 15.906 1 97.5 371 LEU B C 1
ATOM 7711 O O . LEU B 1 371 ? -10.297 -4.332 16.953 1 97.5 371 LEU B O 1
ATOM 7715 N N . LEU B 1 372 ? -10.828 -5.578 15.203 1 96.44 372 LEU B N 1
ATOM 7716 C CA . LEU B 1 372 ? -10.008 -6.711 15.617 1 96.44 372 LEU B CA 1
ATOM 7717 C C . LEU B 1 372 ? -8.523 -6.387 15.469 1 96.44 372 LEU B C 1
ATOM 7719 O O . LEU B 1 372 ? -7.691 -6.918 16.219 1 96.44 372 LEU B O 1
ATOM 7723 N N . ASP B 1 373 ? -8.125 -5.566 14.523 1 95.56 373 ASP B N 1
ATOM 7724 C CA . ASP B 1 373 ? -6.738 -5.168 14.305 1 95.56 373 ASP B CA 1
ATOM 7725 C C . ASP B 1 373 ? -6.328 -4.066 15.281 1 95.56 373 ASP B C 1
ATOM 7727 O O . ASP B 1 373 ? -6.898 -2.975 15.266 1 95.56 373 ASP B O 1
ATOM 7731 N N . PRO B 1 374 ? -5.355 -4.328 16.062 1 95.62 374 PRO B N 1
ATOM 7732 C CA . PRO B 1 374 ? -5.016 -3.365 17.109 1 95.62 374 PRO B CA 1
ATOM 7733 C C . PRO B 1 374 ? -4.617 -2.002 16.562 1 95.62 374 PRO B C 1
ATOM 7735 O O . PRO B 1 374 ? -4.953 -0.968 17.141 1 95.62 374 PRO B O 1
ATOM 7738 N N . ALA B 1 375 ? -3.869 -1.984 15.492 1 94.44 375 ALA B N 1
ATOM 7739 C CA . ALA B 1 375 ? -3.434 -0.713 14.922 1 94.44 375 ALA B CA 1
ATOM 7740 C C . ALA B 1 375 ? -4.621 0.092 14.406 1 94.44 375 ALA B C 1
ATOM 7742 O O . ALA B 1 375 ? -4.719 1.297 14.648 1 94.44 375 ALA B O 1
ATOM 7743 N N . THR B 1 376 ? -5.531 -0.555 13.688 1 96.62 376 THR B N 1
ATOM 7744 C CA . THR B 1 376 ? -6.715 0.127 13.18 1 96.62 376 THR B CA 1
ATOM 7745 C C . THR B 1 376 ? -7.648 0.523 14.32 1 96.62 376 THR B C 1
ATOM 7747 O O . THR B 1 376 ? -8.266 1.59 14.281 1 96.62 376 THR B O 1
ATOM 7750 N N . ARG B 1 377 ? -7.746 -0.338 15.352 1 96.94 377 ARG B N 1
ATOM 7751 C CA . ARG B 1 377 ? -8.562 -0.033 16.516 1 96.94 377 ARG B CA 1
ATOM 7752 C C . ARG B 1 377 ? -8.094 1.25 17.203 1 96.94 377 ARG B C 1
ATOM 7754 O O . ARG B 1 377 ? -8.906 2.076 17.609 1 96.94 377 ARG B O 1
ATOM 7761 N N . ARG B 1 378 ? -6.809 1.415 17.266 1 95.56 378 ARG B N 1
ATOM 7762 C CA . ARG B 1 378 ? -6.277 2.646 17.844 1 95.56 378 ARG B CA 1
ATOM 7763 C C . ARG B 1 378 ? -6.719 3.863 17.031 1 95.56 378 ARG B C 1
ATOM 7765 O O . ARG B 1 378 ? -7.047 4.906 17.609 1 95.56 378 ARG B O 1
ATOM 7772 N N . ARG B 1 379 ? -6.695 3.691 15.727 1 96.75 379 ARG B N 1
ATOM 7773 C CA . ARG B 1 379 ? -7.16 4.781 14.867 1 96.75 379 ARG B CA 1
ATOM 7774 C C . ARG B 1 379 ? -8.641 5.055 15.086 1 96.75 379 ARG B C 1
ATOM 7776 O O . ARG B 1 379 ? -9.078 6.207 15.062 1 96.75 379 ARG B O 1
ATOM 7783 N N . MET B 1 380 ? -9.422 3.99 15.281 1 97.75 380 MET B N 1
ATOM 7784 C CA . MET B 1 380 ? -10.836 4.145 15.594 1 97.75 380 MET B CA 1
ATOM 7785 C C . MET B 1 380 ? -11.031 4.93 16.891 1 97.75 380 MET B C 1
ATOM 7787 O O . MET B 1 380 ? -11.898 5.809 16.953 1 97.75 380 MET B O 1
ATOM 7791 N N . GLU B 1 381 ? -10.211 4.648 17.828 1 96.75 381 GLU B N 1
ATOM 7792 C CA . GLU B 1 381 ? -10.289 5.34 19.125 1 96.75 381 GLU B CA 1
ATOM 7793 C C . GLU B 1 381 ? -10 6.828 18.953 1 96.75 381 GLU B C 1
ATOM 7795 O O . GLU B 1 381 ? -10.703 7.672 19.516 1 96.75 381 GLU B O 1
ATOM 7800 N N . ILE B 1 382 ? -9.031 7.141 18.203 1 95.75 382 ILE B N 1
ATOM 7801 C CA . ILE B 1 382 ? -8.648 8.531 17.969 1 95.75 382 ILE B CA 1
ATOM 7802 C C . ILE B 1 382 ? -9.766 9.242 17.203 1 95.75 382 ILE B C 1
ATOM 7804 O O . ILE B 1 382 ? -10.164 10.352 17.578 1 95.75 382 ILE B O 1
ATOM 7808 N N . ALA B 1 383 ? -10.289 8.594 16.172 1 96.62 383 ALA B N 1
ATOM 7809 C CA . ALA B 1 383 ? -11.375 9.172 15.391 1 96.62 383 ALA B CA 1
ATOM 7810 C C . ALA B 1 383 ? -12.617 9.398 16.25 1 96.62 383 ALA B C 1
ATOM 7812 O O . ALA B 1 383 ? -13.312 10.398 16.094 1 96.62 383 ALA B O 1
ATOM 7813 N N . ALA B 1 384 ? -12.852 8.484 17.156 1 96.5 384 ALA B N 1
ATOM 7814 C CA . ALA B 1 384 ? -14 8.609 18.047 1 96.5 384 ALA B CA 1
ATOM 7815 C C . ALA B 1 384 ? -13.852 9.828 18.953 1 96.5 384 ALA B C 1
ATOM 7817 O O . ALA B 1 384 ? -14.844 10.492 19.266 1 96.5 384 ALA B O 1
ATOM 7818 N N . GLY B 1 385 ? -12.68 10.086 19.328 1 94.94 385 GLY B N 1
ATOM 7819 C CA . GLY B 1 385 ? -12.422 11.25 20.156 1 94.94 385 GLY B CA 1
ATOM 7820 C C . GLY B 1 385 ? -12.773 12.555 19.469 1 94.94 385 GLY B C 1
ATOM 7821 O O . GLY B 1 385 ? -13.086 13.547 20.125 1 94.94 385 GLY B O 1
ATOM 7822 N N . VAL B 1 386 ? -12.766 12.477 18.156 1 94.25 386 VAL B N 1
ATOM 7823 C CA . VAL B 1 386 ? -13.016 13.703 17.406 1 94.25 386 VAL B CA 1
ATOM 7824 C C . VAL B 1 386 ? -14.453 13.703 16.891 1 94.25 386 VAL B C 1
ATOM 7826 O O . VAL B 1 386 ? -14.836 14.586 16.125 1 94.25 386 VAL B O 1
ATOM 7829 N N . GLY B 1 387 ? -15.227 12.766 17.312 1 93.25 387 GLY B N 1
ATOM 7830 C CA . GLY B 1 387 ? -16.656 12.828 17.047 1 93.25 387 GLY B CA 1
ATOM 7831 C C . GLY B 1 387 ? -17.141 11.734 16.109 1 93.25 387 GLY B C 1
ATOM 7832 O O . GLY B 1 387 ? -18.344 11.555 15.922 1 93.25 387 GLY B O 1
ATOM 7833 N N . ASN B 1 388 ? -16.297 10.992 15.508 1 96.56 388 ASN B N 1
ATOM 7834 C CA . ASN B 1 388 ? -16.719 9.891 14.648 1 96.56 388 ASN B CA 1
ATOM 7835 C C . ASN B 1 388 ? -17.266 8.727 15.469 1 96.56 388 ASN B C 1
ATOM 7837 O O . ASN B 1 388 ? -16.938 8.586 16.656 1 96.56 388 ASN B O 1
ATOM 7841 N N . ARG B 1 389 ? -18.125 8.055 14.906 1 96.81 389 ARG B N 1
ATOM 7842 C CA . ARG B 1 389 ? -18.688 6.82 15.453 1 96.81 389 ARG B CA 1
ATOM 7843 C C . ARG B 1 389 ? -18.75 5.723 14.398 1 96.81 389 ARG B C 1
ATOM 7845 O O . ARG B 1 389 ? -18.734 6.008 13.195 1 96.81 389 ARG B O 1
ATOM 7852 N N . PHE B 1 390 ? -18.828 4.473 14.898 1 98.38 390 PHE B N 1
ATOM 7853 C CA . PHE B 1 390 ? -18.594 3.396 13.938 1 98.38 390 PHE B CA 1
ATOM 7854 C C . PHE B 1 390 ? -19.781 2.43 13.93 1 98.38 390 PHE B C 1
ATOM 7856 O O . PHE B 1 390 ? -20.281 2.043 14.984 1 98.38 390 PHE B O 1
ATOM 7863 N N . ILE B 1 391 ? -20.266 2.18 12.766 1 98.56 391 ILE B N 1
ATOM 7864 C CA . ILE B 1 391 ? -21.078 0.987 12.531 1 98.56 391 ILE B CA 1
ATOM 7865 C C . ILE B 1 391 ? -20.172 -0.202 12.234 1 98.56 391 ILE B C 1
ATOM 7867 O O . ILE B 1 391 ? -19.531 -0.245 11.18 1 98.56 391 ILE B O 1
ATOM 7871 N N . VAL B 1 392 ? -20.078 -1.119 13.125 1 98.56 392 VAL B N 1
ATOM 7872 C CA . VAL B 1 392 ? -19.234 -2.291 12.922 1 98.56 392 VAL B CA 1
ATOM 7873 C C . VAL B 1 392 ? -20.047 -3.418 12.297 1 98.56 392 VAL B C 1
ATOM 7875 O O . VAL B 1 392 ? -21.047 -3.873 12.883 1 98.56 392 VAL B O 1
ATOM 7878 N N . SER B 1 393 ? -19.672 -3.803 11.141 1 97.38 393 SER B N 1
ATOM 7879 C CA . SER B 1 393 ? -20.422 -4.816 10.414 1 97.38 393 SER B CA 1
ATOM 7880 C C . SER B 1 393 ? -19.75 -6.184 10.523 1 97.38 393 SER B C 1
ATOM 7882 O O . SER B 1 393 ? -18.516 -6.285 10.508 1 97.38 393 SER B O 1
ATOM 7884 N N . SER B 1 394 ? -20.562 -7.199 10.633 1 95.5 394 SER B N 1
ATOM 7885 C CA . SER B 1 394 ? -20.094 -8.578 10.711 1 95.5 394 SER B CA 1
ATOM 7886 C C . SER B 1 394 ? -20.938 -9.508 9.859 1 95.5 394 SER B C 1
ATOM 7888 O O . SER B 1 394 ? -22.172 -9.484 9.945 1 95.5 394 SER B O 1
ATOM 7890 N N . MET B 1 395 ? -20.281 -10.258 9.031 1 92.19 395 MET B N 1
ATOM 7891 C CA . MET B 1 395 ? -20.969 -11.383 8.391 1 92.19 395 MET B CA 1
ATOM 7892 C C . MET B 1 395 ? -21.125 -12.555 9.359 1 92.19 395 MET B C 1
ATOM 7894 O O . MET B 1 395 ? -20.125 -13.133 9.789 1 92.19 395 MET B O 1
ATOM 7898 N N . GLY B 1 396 ? -22.375 -12.844 9.703 1 92.5 396 GLY B N 1
ATOM 7899 C CA . GLY B 1 396 ? -22.609 -13.867 10.711 1 92.5 396 GLY B CA 1
ATOM 7900 C C . GLY B 1 396 ? -22.531 -13.328 12.125 1 92.5 396 GLY B C 1
ATOM 7901 O O . GLY B 1 396 ? -22.312 -12.133 12.336 1 92.5 396 GLY B O 1
ATOM 7902 N N . ILE B 1 397 ? -22.734 -14.219 13.039 1 94.94 397 ILE B N 1
ATOM 7903 C CA . ILE B 1 397 ? -22.672 -13.867 14.453 1 94.94 397 ILE B CA 1
ATOM 7904 C C . ILE B 1 397 ? -21.234 -13.531 14.836 1 94.94 397 ILE B C 1
ATOM 7906 O O . ILE B 1 397 ? -20.312 -14.297 14.547 1 94.94 397 ILE B O 1
ATOM 7910 N N . PRO B 1 398 ? -20.984 -12.406 15.438 1 95.75 398 PRO B N 1
ATOM 7911 C CA . PRO B 1 398 ? -19.625 -12.039 15.852 1 95.75 398 PRO B CA 1
ATOM 7912 C C . PRO B 1 398 ? -18.969 -13.117 16.703 1 95.75 398 PRO B C 1
ATOM 7914 O O . PRO B 1 398 ? -19.625 -13.742 17.531 1 95.75 398 PRO B O 1
ATOM 7917 N N . SER B 1 399 ? -17.703 -13.336 16.469 1 93.56 399 SER B N 1
ATOM 7918 C CA . SER B 1 399 ? -16.906 -14.25 17.281 1 93.56 399 SER B CA 1
ATOM 7919 C C . SER B 1 399 ? -16.828 -13.781 18.734 1 93.56 399 SER B C 1
ATOM 7921 O O . SER B 1 399 ? -17.188 -12.648 19.047 1 93.56 399 SER B O 1
ATOM 7923 N N . ALA B 1 400 ? -16.391 -14.672 19.625 1 95.12 400 ALA B N 1
ATOM 7924 C CA . ALA B 1 400 ? -16.219 -14.32 21.031 1 95.12 400 ALA B CA 1
ATOM 7925 C C . ALA B 1 400 ? -15.242 -13.156 21.188 1 95.12 400 ALA B C 1
ATOM 7927 O O . ALA B 1 400 ? -15.469 -12.25 22 1 95.12 400 ALA B O 1
ATOM 7928 N N . ALA B 1 401 ? -14.211 -13.188 20.375 1 95.62 401 ALA B N 1
ATOM 7929 C CA . ALA B 1 401 ? -13.211 -12.125 20.438 1 95.62 401 ALA B CA 1
ATOM 7930 C C . ALA B 1 401 ? -13.812 -10.781 20.031 1 95.62 401 ALA B C 1
ATOM 7932 O O . ALA B 1 401 ? -13.555 -9.758 20.656 1 95.62 401 ALA B O 1
ATOM 7933 N N . LEU B 1 402 ? -14.531 -10.758 18.922 1 96.69 402 LEU B N 1
ATOM 7934 C CA . LEU B 1 402 ? -15.164 -9.531 18.453 1 96.69 402 LEU B CA 1
ATOM 7935 C C . LEU B 1 402 ? -16.172 -9.016 19.469 1 96.69 402 LEU B C 1
ATOM 7937 O O . LEU B 1 402 ? -16.234 -7.809 19.734 1 96.69 402 LEU B O 1
ATOM 7941 N N . ARG B 1 403 ? -16.953 -9.914 20.047 1 97.5 403 ARG B N 1
ATOM 7942 C CA . ARG B 1 403 ? -17.953 -9.523 21.047 1 97.5 403 ARG B CA 1
ATOM 7943 C C . ARG B 1 403 ? -17.281 -8.852 22.25 1 97.5 403 ARG B C 1
ATOM 7945 O O . ARG B 1 403 ? -17.781 -7.836 22.75 1 97.5 403 ARG B O 1
ATOM 7952 N N . GLN B 1 404 ? -16.25 -9.461 22.656 1 97.5 404 GLN B N 1
ATOM 7953 C CA . GLN B 1 404 ? -15.516 -8.883 23.766 1 97.5 404 GLN B CA 1
ATOM 7954 C C . GLN B 1 404 ? -15.008 -7.484 23.438 1 97.5 404 GLN B C 1
ATOM 7956 O O . GLN B 1 404 ? -15.109 -6.57 24.266 1 97.5 404 GLN B O 1
ATOM 7961 N N . LEU B 1 405 ? -14.469 -7.312 22.266 1 97.62 405 LEU B N 1
ATOM 7962 C CA . LEU B 1 405 ? -13.945 -6.016 21.844 1 97.62 405 LEU B CA 1
ATOM 7963 C C . LEU B 1 405 ? -15.07 -5 21.688 1 97.62 405 LEU B C 1
ATOM 7965 O O . LEU B 1 405 ? -14.914 -3.828 22.031 1 97.62 405 LEU B O 1
ATOM 7969 N N . LEU B 1 406 ? -16.188 -5.461 21.109 1 98.19 406 LEU B N 1
ATOM 7970 C CA . LEU B 1 406 ? -17.344 -4.586 20.984 1 98.19 406 LEU B CA 1
ATOM 7971 C C . LEU B 1 406 ? -17.797 -4.094 22.359 1 98.19 406 LEU B C 1
ATOM 7973 O O . LEU B 1 406 ? -18.141 -2.92 22.516 1 98.19 406 LEU B O 1
ATOM 7977 N N . ALA B 1 407 ? -17.812 -4.965 23.312 1 97.5 407 ALA B N 1
ATOM 7978 C CA . ALA B 1 407 ? -18.219 -4.598 24.656 1 97.5 407 ALA B CA 1
ATOM 7979 C C . ALA B 1 407 ? -17.234 -3.635 25.297 1 97.5 407 ALA B C 1
ATOM 7981 O O . ALA B 1 407 ? -17.625 -2.631 25.891 1 97.5 407 ALA B O 1
ATOM 7982 N N . SER B 1 408 ? -15.977 -3.914 25.141 1 96.62 408 SER B N 1
ATOM 7983 C CA . SER B 1 408 ? -14.938 -3.129 25.797 1 96.62 408 SER B CA 1
ATOM 7984 C C . SER B 1 408 ? -14.758 -1.775 25.109 1 96.62 408 SER B C 1
ATOM 7986 O O . SER B 1 408 ? -14.242 -0.834 25.719 1 96.62 408 SER B O 1
ATOM 7988 N N . HIS B 1 409 ? -15.188 -1.665 23.859 1 96.94 409 HIS B N 1
ATOM 7989 C CA . HIS B 1 409 ? -15.047 -0.422 23.109 1 96.94 409 HIS B CA 1
ATOM 7990 C C . HIS B 1 409 ? -16.406 0.113 22.656 1 96.94 409 HIS B C 1
ATOM 7992 O O . HIS B 1 409 ? -16.516 0.696 21.578 1 96.94 409 HIS B O 1
ATOM 7998 N N . ALA B 1 410 ? -17.375 -0.084 23.453 1 96.5 410 ALA B N 1
ATOM 7999 C CA . ALA B 1 410 ? -18.734 0.284 23.109 1 96.5 410 ALA B CA 1
ATOM 8000 C C . ALA B 1 410 ? -18.859 1.787 22.875 1 96.5 410 ALA B C 1
ATOM 8002 O O . ALA B 1 410 ? -19.688 2.23 22.078 1 96.5 410 ALA B O 1
ATOM 8003 N N . VAL B 1 411 ? -18.078 2.549 23.484 1 94.56 411 VAL B N 1
ATOM 8004 C CA . VAL B 1 411 ? -18.172 4.004 23.438 1 94.56 411 VAL B CA 1
ATOM 8005 C C . VAL B 1 411 ? -17.938 4.5 22.016 1 94.56 411 VAL B C 1
ATOM 8007 O O . VAL B 1 411 ? -18.484 5.527 21.609 1 94.56 411 VAL B O 1
ATOM 8010 N N . LEU B 1 412 ? -17.109 3.752 21.219 1 96.12 412 LEU B N 1
ATOM 8011 C CA . LEU B 1 412 ? -16.844 4.223 19.875 1 96.12 412 LEU B CA 1
ATOM 8012 C C . LEU B 1 412 ? -17.812 3.588 18.875 1 96.12 412 LEU B C 1
ATOM 8014 O O . LEU B 1 412 ? -17.828 3.951 17.703 1 96.12 412 LEU B O 1
ATOM 8018 N N . VAL B 1 413 ? -18.625 2.684 19.328 1 97.69 413 VAL B N 1
ATOM 8019 C CA . VAL B 1 413 ? -19.531 1.942 18.453 1 97.69 413 VAL B CA 1
ATOM 8020 C C . VAL B 1 413 ? -20.906 2.611 18.438 1 97.69 413 VAL B C 1
ATOM 8022 O O . VAL B 1 413 ? -21.531 2.768 19.484 1 97.69 413 VAL B O 1
ATOM 8025 N N . ASP B 1 414 ? -21.281 3.062 17.266 1 97.38 414 ASP B N 1
ATOM 8026 C CA . ASP B 1 414 ? -22.641 3.576 17.094 1 97.38 414 ASP B CA 1
ATOM 8027 C C . ASP B 1 414 ? -23.672 2.441 17.078 1 97.38 414 ASP B C 1
ATOM 8029 O O . ASP B 1 414 ? -24.656 2.488 17.812 1 97.38 414 ASP B O 1
ATOM 8033 N N . SER B 1 415 ? -23.422 1.467 16.312 1 98.25 415 SER B N 1
ATOM 8034 C CA . SER B 1 415 ? -24.281 0.304 16.156 1 98.25 415 SER B CA 1
ATOM 8035 C C . SER B 1 415 ? -23.516 -0.882 15.586 1 98.25 415 SER B C 1
ATOM 8037 O O . SER B 1 415 ? -22.391 -0.735 15.133 1 98.25 415 SER B O 1
ATOM 8039 N N . ILE B 1 416 ? -24.062 -2.029 15.734 1 98.69 416 ILE B N 1
ATOM 8040 C CA . ILE B 1 416 ? -23.531 -3.27 15.188 1 98.69 416 ILE B CA 1
ATOM 8041 C C . ILE B 1 416 ? -24.453 -3.801 14.094 1 98.69 416 ILE B C 1
ATOM 8043 O O . ILE B 1 416 ? -25.656 -3.965 14.32 1 98.69 416 ILE B O 1
ATOM 8047 N N . GLU B 1 417 ? -23.922 -3.938 12.938 1 98.44 417 GLU B N 1
ATOM 8048 C CA . GLU B 1 417 ? -24.688 -4.512 11.836 1 98.44 417 GLU B CA 1
ATOM 8049 C C . GLU B 1 417 ? -24.312 -5.973 11.602 1 98.44 417 GLU B C 1
ATOM 8051 O O . GLU B 1 417 ? -23.141 -6.281 11.336 1 98.44 417 GLU B O 1
ATOM 8056 N N . VAL B 1 418 ? -25.266 -6.852 11.68 1 97.94 418 VAL B N 1
ATOM 8057 C CA . VAL B 1 418 ? -25.031 -8.273 11.477 1 97.94 418 VAL B CA 1
ATOM 8058 C C . VAL B 1 418 ? -25.75 -8.734 10.203 1 97.94 418 VAL B C 1
ATOM 8060 O O . VAL B 1 418 ? -26.953 -8.539 10.055 1 97.94 418 VAL B O 1
ATOM 8063 N N . VAL B 1 419 ? -25.031 -9.281 9.32 1 95.62 419 VAL B N 1
ATOM 8064 C CA . VAL B 1 419 ? -25.562 -9.781 8.062 1 95.62 419 VAL B CA 1
ATOM 8065 C C . VAL B 1 419 ? -25.75 -11.297 8.148 1 95.62 419 VAL B C 1
ATOM 8067 O O . VAL B 1 419 ? -24.812 -12.039 8.391 1 95.62 419 VAL B O 1
ATOM 8070 N N . LEU B 1 420 ? -26.969 -11.727 7.941 1 94.31 420 LEU B N 1
ATOM 8071 C CA . LEU B 1 420 ? -27.281 -13.148 8.039 1 94.31 420 LEU B CA 1
ATOM 8072 C C . LEU B 1 420 ? -28.094 -13.609 6.836 1 94.31 420 LEU B C 1
ATOM 8074 O O . LEU B 1 420 ? -28.797 -12.812 6.203 1 94.31 420 LEU B O 1
ATOM 8078 N N . GLN B 1 421 ? -27.984 -14.875 6.59 1 90.25 421 GLN B N 1
ATOM 8079 C CA . GLN B 1 421 ? -28.938 -15.531 5.707 1 90.25 421 GLN B CA 1
ATOM 8080 C C . GLN B 1 421 ? -30.266 -15.742 6.406 1 90.25 421 GLN B C 1
ATOM 8082 O O . GLN B 1 421 ? -30.312 -16.062 7.598 1 90.25 421 GLN B O 1
ATOM 8087 N N . VAL B 1 422 ? -31.312 -15.625 5.641 1 90.5 422 VAL B N 1
ATOM 8088 C CA . VAL B 1 422 ? -32.656 -15.695 6.219 1 90.5 422 VAL B CA 1
ATOM 8089 C C . VAL B 1 422 ? -32.844 -17.016 6.953 1 90.5 422 VAL B C 1
ATOM 8091 O O . VAL B 1 422 ? -33.406 -17.062 8.047 1 90.5 422 VAL B O 1
ATOM 8094 N N . ASP B 1 423 ? -32.312 -18.094 6.438 1 88.69 423 ASP B N 1
ATOM 8095 C CA . ASP B 1 423 ? -32.5 -19.438 6.996 1 88.69 423 ASP B CA 1
ATOM 8096 C C . ASP B 1 423 ? -31.719 -19.594 8.297 1 88.69 423 ASP B C 1
ATOM 8098 O O . ASP B 1 423 ? -32.031 -20.484 9.102 1 88.69 423 ASP B O 1
ATOM 8102 N N . ASP B 1 424 ? -30.766 -18.75 8.562 1 91.69 424 ASP B N 1
ATOM 8103 C CA . ASP B 1 424 ? -29.922 -18.859 9.75 1 91.69 424 ASP B CA 1
ATOM 8104 C C . ASP B 1 424 ? -30.453 -17.984 10.875 1 91.69 424 ASP B C 1
ATOM 8106 O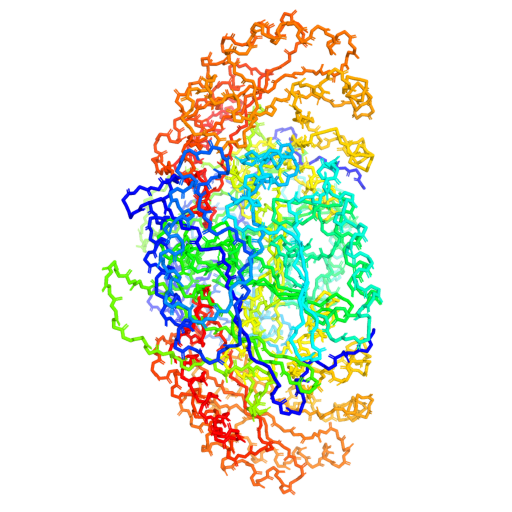 O . ASP B 1 424 ? -30 -18.078 12.016 1 91.69 424 ASP B O 1
ATOM 8110 N N . MET B 1 425 ? -31.422 -17.188 10.641 1 94.38 425 MET B N 1
ATOM 8111 C CA . MET B 1 425 ? -31.828 -16.125 11.555 1 94.38 425 MET B CA 1
ATOM 8112 C C . MET B 1 425 ? -32.469 -16.688 12.805 1 94.38 425 MET B C 1
ATOM 8114 O O . MET B 1 425 ? -32.156 -16.281 13.922 1 94.38 425 MET B O 1
ATOM 8118 N N . PRO B 1 426 ? -33.375 -17.688 12.672 1 93.25 426 PRO B N 1
ATOM 8119 C CA . PRO B 1 426 ? -34.031 -18.172 13.883 1 93.25 426 PRO B CA 1
ATOM 8120 C C . PRO B 1 426 ? -33.062 -18.703 14.922 1 93.25 426 PRO B C 1
ATOM 8122 O O . PRO B 1 426 ? -33.25 -18.516 16.125 1 93.25 426 PRO B O 1
ATOM 8125 N N . ALA B 1 427 ? -32.062 -19.266 14.469 1 94.44 427 ALA B N 1
ATOM 8126 C CA . ALA B 1 427 ? -31.062 -19.828 15.367 1 94.44 427 ALA B CA 1
ATOM 8127 C C . ALA B 1 427 ? -30.156 -18.75 15.953 1 94.44 427 ALA B C 1
ATOM 8129 O O . ALA B 1 427 ? -29.422 -18.984 16.922 1 94.44 427 ALA B O 1
ATOM 8130 N N . ALA B 1 428 ? -30.25 -17.547 15.422 1 96.62 428 ALA B N 1
ATOM 8131 C CA . ALA B 1 428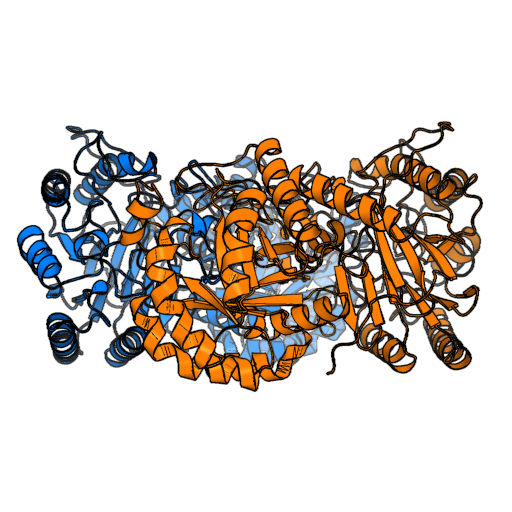 ? -29.297 -16.5 15.766 1 96.62 428 ALA B CA 1
ATOM 8132 C C . ALA B 1 428 ? -29.875 -15.562 16.828 1 96.62 428 ALA B C 1
ATOM 8134 O O . ALA B 1 428 ? -29.156 -14.742 17.406 1 96.62 428 ALA B O 1
ATOM 8135 N N . TRP B 1 429 ? -31.172 -15.703 17.203 1 97.12 429 TRP B N 1
ATOM 8136 C CA . TRP B 1 429 ? -31.844 -14.695 18.016 1 97.12 429 TRP B CA 1
ATOM 8137 C C . TRP B 1 429 ? -31.234 -14.602 19.406 1 97.12 429 TRP B C 1
ATOM 8139 O O . TRP B 1 429 ? -30.953 -13.5 19.891 1 97.12 429 TRP B O 1
ATOM 8149 N N . ASN B 1 430 ? -30.938 -15.695 20.016 1 96.69 430 ASN B N 1
ATOM 8150 C CA . ASN B 1 430 ? -30.344 -15.688 21.344 1 96.69 430 ASN B CA 1
ATOM 8151 C C . ASN B 1 430 ? -28.953 -15.039 21.344 1 96.69 430 ASN B C 1
ATOM 8153 O O . ASN B 1 430 ? -28.641 -14.258 22.234 1 96.69 430 ASN B O 1
ATOM 8157 N N . ALA B 1 431 ? -28.203 -15.43 20.375 1 97.5 431 ALA B N 1
ATOM 8158 C CA . ALA B 1 431 ? -26.859 -14.867 20.266 1 97.5 431 ALA B CA 1
ATOM 8159 C C . ALA B 1 431 ? -26.906 -13.359 20.047 1 97.5 431 ALA B C 1
ATOM 8161 O O . ALA B 1 431 ? -26.078 -12.625 20.578 1 97.5 431 ALA B O 1
ATOM 8162 N N . LEU B 1 432 ? -27.828 -12.922 19.266 1 98.06 432 LEU B N 1
ATOM 8163 C CA . LEU B 1 432 ? -27.969 -11.492 18.984 1 98.06 432 LEU B CA 1
ATOM 8164 C C . LEU B 1 432 ? -28.453 -10.75 20.234 1 98.06 432 LEU B C 1
ATOM 8166 O O . LEU B 1 432 ? -28.016 -9.625 20.484 1 98.06 432 LEU B O 1
ATOM 8170 N N . ALA B 1 433 ? -29.359 -11.367 20.922 1 98 433 ALA B N 1
ATOM 8171 C CA . ALA B 1 433 ? -29.828 -10.766 22.172 1 98 433 ALA B CA 1
ATOM 8172 C C . ALA B 1 433 ? -28.672 -10.594 23.156 1 98 433 ALA B C 1
ATOM 8174 O O . ALA B 1 433 ? -28.547 -9.555 23.812 1 98 433 ALA B O 1
ATOM 8175 N N . ASP B 1 434 ? -27.859 -11.594 23.219 1 97.56 434 ASP B N 1
ATOM 8176 C CA . ASP B 1 434 ? -26.688 -11.539 24.094 1 97.56 434 ASP B CA 1
ATOM 8177 C C . ASP B 1 434 ? -25.719 -10.445 23.641 1 97.56 434 ASP B C 1
ATOM 8179 O O . ASP B 1 434 ? -25.125 -9.75 24.469 1 97.56 434 ASP B O 1
ATOM 8183 N N . LEU B 1 435 ? -25.5 -10.367 22.312 1 98 435 LEU B N 1
ATOM 8184 C CA . LEU B 1 435 ? -24.656 -9.32 21.734 1 98 435 LEU B CA 1
ATOM 8185 C C . LEU B 1 435 ? -25.172 -7.938 22.125 1 98 435 LEU B C 1
ATOM 8187 O O . LEU B 1 435 ? -24.391 -7.094 22.578 1 98 435 LEU B O 1
ATOM 8191 N N . ARG B 1 436 ? -26.391 -7.723 21.906 1 97.94 436 ARG B N 1
ATOM 8192 C CA . ARG B 1 436 ? -27.047 -6.453 22.219 1 97.94 436 ARG B CA 1
ATOM 8193 C C . ARG B 1 436 ? -26.891 -6.117 23.703 1 97.94 436 ARG B C 1
ATOM 8195 O O . ARG B 1 436 ? -26.531 -4.992 24.062 1 97.94 436 ARG B O 1
ATOM 8202 N N . LEU B 1 437 ? -27.125 -7.062 24.547 1 97.19 437 LEU B N 1
ATOM 8203 C CA . LEU B 1 437 ? -27.078 -6.867 25.984 1 97.19 437 LEU B CA 1
ATOM 8204 C C . LEU B 1 437 ? -25.656 -6.602 26.453 1 97.19 437 LEU B C 1
ATOM 8206 O O . LEU B 1 437 ? -25.422 -5.707 27.266 1 97.19 437 LEU B O 1
ATOM 8210 N N . SER B 1 438 ? -24.766 -7.383 25.984 1 97 438 SER B N 1
ATOM 8211 C CA . SER B 1 438 ? -23.391 -7.305 26.469 1 97 438 SER B CA 1
ATOM 8212 C C . SER B 1 438 ? -22.703 -6.035 25.984 1 97 438 SER B C 1
ATOM 8214 O O . SER B 1 438 ? -21.797 -5.516 26.641 1 97 438 SER B O 1
ATOM 8216 N N . THR B 1 439 ? -23.047 -5.508 24.859 1 97.25 439 THR B N 1
ATOM 8217 C CA . THR B 1 439 ? -22.391 -4.336 24.297 1 97.25 439 THR B CA 1
ATOM 8218 C C . THR B 1 439 ? -23.156 -3.064 24.641 1 97.25 439 THR B C 1
ATOM 8220 O O . THR B 1 439 ? -22.594 -1.974 24.672 1 97.25 439 THR B O 1
ATOM 8223 N N . GLY B 1 440 ? -24.484 -3.266 24.844 1 97.56 440 GLY B N 1
ATOM 8224 C CA . GLY B 1 440 ? -25.328 -2.111 25.062 1 97.56 440 GLY B CA 1
ATOM 8225 C C . GLY B 1 440 ? -25.516 -1.254 23.828 1 97.56 440 GLY B C 1
ATOM 8226 O O . GLY B 1 440 ? -25.859 -0.074 23.922 1 97.56 440 GLY B O 1
ATOM 8227 N N . ARG B 1 441 ? -25.219 -1.735 22.703 1 97.94 441 ARG B N 1
ATOM 8228 C CA . ARG B 1 441 ? -25.312 -0.992 21.453 1 97.94 441 ARG B CA 1
ATOM 8229 C C . ARG B 1 441 ? -26.406 -1.548 20.562 1 97.94 441 ARG B C 1
ATOM 8231 O O . ARG B 1 441 ? -26.703 -2.746 20.594 1 97.94 441 ARG B O 1
ATOM 8238 N N . PRO B 1 442 ? -27.016 -0.673 19.766 1 98 442 PRO B N 1
ATOM 8239 C CA . PRO B 1 442 ? -28.078 -1.158 18.875 1 98 442 PRO B CA 1
ATOM 8240 C C . PRO B 1 442 ? -27.562 -2.184 17.859 1 98 442 PRO B C 1
ATOM 8242 O O . PRO B 1 442 ? -26.453 -2.037 17.344 1 98 442 PRO B O 1
ATOM 8245 N N . VAL B 1 443 ? -28.328 -3.195 17.641 1 98.56 443 VAL B N 1
ATOM 8246 C CA . VAL B 1 443 ? -28.016 -4.234 16.672 1 98.56 443 VAL B CA 1
ATOM 8247 C C . VAL B 1 443 ? -28.953 -4.113 15.469 1 98.56 443 VAL B C 1
ATOM 8249 O O . VAL B 1 443 ? -30.172 -4.133 15.617 1 98.56 443 VAL B O 1
ATOM 8252 N N . PHE B 1 444 ? -28.391 -3.885 14.32 1 98.5 444 PHE B N 1
ATOM 8253 C CA . PHE B 1 444 ? -29.141 -3.857 13.07 1 98.5 444 PHE B CA 1
ATOM 8254 C C . PHE B 1 444 ? -28.953 -5.164 12.305 1 98.5 444 PHE B C 1
ATOM 8256 O O . PHE B 1 444 ? -27.844 -5.641 12.125 1 98.5 444 PHE B O 1
ATOM 8263 N N . LEU B 1 445 ? -30.078 -5.758 11.891 1 97.75 445 LEU B N 1
ATOM 8264 C CA . LEU B 1 445 ? -30.062 -7.004 11.133 1 97.75 445 LEU B CA 1
ATOM 8265 C C . LEU B 1 445 ? -30.188 -6.738 9.641 1 97.75 445 LEU B C 1
ATOM 8267 O O . LEU B 1 445 ? -31.094 -6.008 9.211 1 97.75 445 LEU B O 1
ATOM 8271 N N . SER B 1 446 ? -29.297 -7.215 8.875 1 96.44 446 SER B N 1
ATOM 8272 C CA . SER B 1 446 ? -29.297 -7.141 7.422 1 96.44 446 SER B CA 1
ATOM 8273 C C . SER B 1 446 ? -29.406 -8.531 6.797 1 96.44 446 SER B C 1
ATOM 8275 O O . SER B 1 446 ? -29.047 -9.523 7.422 1 96.44 446 SER B O 1
ATOM 8277 N N . LYS B 1 447 ? -29.969 -8.547 5.645 1 94.06 447 LYS B N 1
ATOM 8278 C CA . LYS B 1 447 ? -30.141 -9.812 4.934 1 94.06 447 LYS B CA 1
ATOM 8279 C C . LYS B 1 447 ? -29.047 -10 3.881 1 94.06 447 LYS B C 1
ATOM 8281 O O . LYS B 1 447 ? -28.844 -9.125 3.039 1 94.06 447 LYS B O 1
ATOM 8286 N N . LEU B 1 448 ? -28.375 -11.117 3.971 1 90.62 448 LEU B N 1
ATOM 8287 C CA . LEU B 1 448 ? -27.516 -11.492 2.859 1 90.62 448 LEU B CA 1
ATOM 8288 C C . LEU B 1 448 ? -28.328 -11.82 1.616 1 90.62 448 LEU B C 1
ATOM 8290 O O . LEU B 1 448 ? -29.266 -12.609 1.684 1 90.62 448 LEU B O 1
ATOM 8294 N N . ARG B 1 449 ? -27.969 -11.172 0.61 1 84.56 449 ARG B N 1
ATOM 8295 C CA . ARG B 1 449 ? -28.688 -11.438 -0.637 1 84.56 449 ARG B CA 1
ATOM 8296 C C . ARG B 1 449 ? -27.875 -12.391 -1.526 1 84.56 449 ARG B C 1
ATOM 8298 O O . ARG B 1 449 ? -26.656 -12.25 -1.65 1 84.56 449 ARG B O 1
ATOM 8305 N N . ARG B 1 450 ? -28.531 -13.367 -2.029 1 75.69 450 ARG B N 1
ATOM 8306 C CA . ARG B 1 450 ? -27.891 -14.391 -2.859 1 75.69 450 ARG B CA 1
ATOM 8307 C C . ARG B 1 450 ? -28.547 -14.453 -4.242 1 75.69 450 ARG B C 1
ATOM 8309 O O . ARG B 1 450 ? -29.391 -13.625 -4.566 1 75.69 450 ARG B O 1
ATOM 8316 N N . HIS B 1 451 ? -28.062 -15.328 -5.043 1 70 451 HIS B N 1
ATOM 8317 C CA . HIS B 1 451 ? -28.5 -15.453 -6.426 1 70 451 HIS B CA 1
ATOM 8318 C C . HIS B 1 451 ? -30 -15.664 -6.504 1 70 451 HIS B C 1
ATOM 8320 O O . HIS B 1 451 ? -30.656 -15.203 -7.445 1 70 451 HIS B O 1
ATOM 8326 N N . GLU B 1 452 ? -30.578 -16.203 -5.496 1 70.94 452 GLU B N 1
ATOM 8327 C CA . GLU B 1 452 ? -32.031 -16.469 -5.484 1 70.94 452 GLU B CA 1
ATOM 8328 C C . GLU B 1 452 ? -32.812 -15.172 -5.336 1 70.94 452 GLU B C 1
ATOM 8330 O O . GLU B 1 452 ? -34 -15.117 -5.707 1 70.94 452 GLU B O 1
ATOM 8335 N N . ASP B 1 453 ? -32.125 -14.188 -4.848 1 77.56 453 ASP B N 1
ATOM 8336 C CA . ASP B 1 453 ? -32.812 -12.914 -4.605 1 77.56 453 ASP B CA 1
ATOM 8337 C C . ASP B 1 453 ? -32.75 -12.016 -5.836 1 77.56 453 ASP B C 1
ATOM 8339 O O . ASP B 1 453 ? -33.344 -10.945 -5.871 1 77.56 453 ASP B O 1
ATOM 8343 N N . ALA B 1 454 ? -31.969 -12.5 -6.844 1 73.31 454 ALA B N 1
ATOM 8344 C CA . ALA B 1 454 ? -31.781 -11.68 -8.039 1 73.31 454 ALA B CA 1
ATOM 8345 C C . ALA B 1 454 ? -33.125 -11.336 -8.688 1 73.31 454 ALA B C 1
ATOM 8347 O O . ALA B 1 454 ? -33.344 -10.195 -9.117 1 73.31 454 ALA B O 1
ATOM 8348 N N . ALA B 1 455 ? -33.938 -12.305 -8.719 1 69.06 455 ALA B N 1
ATOM 8349 C CA . ALA B 1 455 ? -35.219 -12.094 -9.328 1 69.06 455 ALA B CA 1
ATOM 8350 C C . ALA B 1 455 ? -36.062 -11.062 -8.555 1 69.06 455 ALA B C 1
ATOM 8352 O O . ALA B 1 455 ? -36.75 -10.25 -9.148 1 69.06 455 ALA B O 1
ATOM 8353 N N . VAL B 1 456 ? -35.906 -11.109 -7.324 1 65.5 456 VAL B N 1
ATOM 8354 C CA . VAL B 1 456 ? -36.625 -10.18 -6.453 1 65.5 456 VAL B CA 1
ATOM 8355 C C . VAL B 1 456 ? -36.062 -8.766 -6.656 1 65.5 456 VAL B C 1
ATOM 8357 O O . VAL B 1 456 ? -36.844 -7.793 -6.66 1 65.5 456 VAL B O 1
ATOM 8360 N N . ASP B 1 457 ? -34.781 -8.727 -6.953 1 65.31 457 ASP B N 1
ATOM 8361 C CA . ASP B 1 457 ? -34.094 -7.438 -7.074 1 65.31 457 ASP B CA 1
ATOM 8362 C C . ASP B 1 457 ? -34.188 -6.91 -8.508 1 65.31 457 ASP B C 1
ATOM 8364 O O . ASP B 1 457 ? -33.719 -5.797 -8.781 1 65.31 457 ASP B O 1
ATOM 8368 N N . GLY B 1 458 ? -34.781 -7.715 -9.312 1 62.53 458 GLY B N 1
ATOM 8369 C CA . GLY B 1 458 ? -34.844 -7.34 -10.719 1 62.53 458 GLY B CA 1
ATOM 8370 C C . GLY B 1 458 ? -33.531 -7.426 -11.43 1 62.53 458 GLY B C 1
ATOM 8371 O O . GLY B 1 458 ? -33.281 -6.688 -12.383 1 62.53 458 GLY B O 1
ATOM 8372 N N . LEU B 1 459 ? -32.688 -8.336 -10.758 1 64.69 459 LEU B N 1
ATOM 8373 C CA . LEU B 1 459 ? -31.344 -8.438 -11.344 1 64.69 459 LEU B CA 1
ATOM 8374 C C . LEU B 1 459 ? -31.25 -9.633 -12.281 1 64.69 459 LEU B C 1
ATOM 8376 O O . LEU B 1 459 ? -31.891 -10.656 -12.047 1 64.69 459 LEU B O 1
ATOM 8380 N N . ARG B 1 460 ? -30.547 -9.461 -13.352 1 55.5 460 ARG B N 1
ATOM 8381 C CA . ARG B 1 460 ? -30.422 -10.492 -14.383 1 55.5 460 ARG B CA 1
ATOM 8382 C C . ARG B 1 460 ? -29.25 -11.422 -14.086 1 55.5 460 ARG B C 1
ATOM 8384 O O . ARG B 1 460 ? -29.156 -12.516 -14.641 1 55.5 460 ARG B O 1
ATOM 8391 N N . TYR B 1 461 ? -28.359 -10.891 -13.234 1 59.12 461 TYR B N 1
ATOM 8392 C CA . TYR B 1 461 ? -27.156 -11.695 -13.039 1 59.12 461 TYR B CA 1
ATOM 8393 C C . TYR B 1 461 ? -27.031 -12.148 -11.594 1 59.12 461 TYR B C 1
ATOM 8395 O O . TYR B 1 461 ? -27.391 -11.406 -10.672 1 59.12 461 TYR B O 1
ATOM 8403 N N . GLY B 1 462 ? -26.844 -13.438 -11.438 1 56.03 462 GLY B N 1
ATOM 8404 C CA . GLY B 1 462 ? -26.812 -14.094 -10.141 1 56.03 462 GLY B CA 1
ATOM 8405 C C . GLY B 1 462 ? -25.547 -13.789 -9.359 1 56.03 462 GLY B C 1
ATOM 8406 O O . GLY B 1 462 ? -25.438 -14.141 -8.18 1 56.03 462 GLY B O 1
ATOM 8407 N N . HIS B 1 463 ? -24.469 -13.305 -9.992 1 58.16 463 HIS B N 1
ATOM 8408 C CA . HIS B 1 463 ? -23.25 -13.148 -9.203 1 58.16 463 HIS B CA 1
ATOM 8409 C C . HIS B 1 463 ? -23.297 -11.867 -8.375 1 58.16 463 HIS B C 1
ATOM 8411 O O . HIS B 1 463 ? -22.906 -10.797 -8.859 1 58.16 463 HIS B O 1
ATOM 8417 N N . LEU B 1 464 ? -24.172 -11.883 -7.23 1 62.41 464 LEU B N 1
ATOM 8418 C CA . LEU B 1 464 ? -24.344 -10.688 -6.414 1 62.41 464 LEU B CA 1
ATOM 8419 C C . LEU B 1 464 ? -24.109 -10.992 -4.941 1 62.41 464 LEU B C 1
ATOM 8421 O O . LEU B 1 464 ? -24.609 -12 -4.426 1 62.41 464 LEU B O 1
ATOM 8425 N N . ILE B 1 465 ? -23 -10.328 -4.398 1 72.06 465 ILE B N 1
ATOM 8426 C CA . ILE B 1 465 ? -22.906 -10.422 -2.945 1 72.06 465 ILE B CA 1
ATOM 8427 C C . ILE B 1 465 ? -23.266 -9.078 -2.318 1 72.06 465 ILE B C 1
ATOM 8429 O O . ILE B 1 465 ? -22.406 -8.211 -2.143 1 72.06 465 ILE B O 1
ATOM 8433 N N . PHE B 1 466 ? -24.641 -8.883 -2.174 1 81.25 466 PHE B N 1
ATOM 8434 C CA . PHE B 1 466 ? -25.156 -7.688 -1.521 1 81.25 466 PHE B CA 1
ATOM 8435 C C . PHE B 1 466 ? -25.828 -8.039 -0.198 1 81.25 466 PHE B C 1
ATOM 8437 O O . PHE B 1 466 ? -25.844 -9.203 0.204 1 81.25 466 PHE B O 1
ATOM 8444 N N . HIS B 1 467 ? -26.172 -7.012 0.425 1 90 467 HIS B N 1
ATOM 8445 C CA . HIS B 1 467 ? -26.953 -7.234 1.639 1 90 467 HIS B CA 1
ATOM 8446 C C . HIS B 1 467 ? -28.016 -6.164 1.804 1 90 467 HIS B C 1
ATOM 8448 O O . HIS B 1 467 ? -28.031 -5.168 1.078 1 90 467 HIS B O 1
ATOM 8454 N N . GLY B 1 468 ? -28.953 -6.43 2.639 1 94.31 468 GLY B N 1
ATOM 8455 C CA . GLY B 1 468 ? -30.047 -5.508 2.947 1 94.31 468 GLY B CA 1
ATOM 8456 C C . GLY B 1 468 ? -31.391 -6.004 2.49 1 94.31 468 GLY B C 1
ATOM 8457 O O . GLY B 1 468 ? -31.5 -6.66 1.451 1 94.31 468 GLY B O 1
ATOM 8458 N N . TRP B 1 469 ? -32.438 -5.676 3.18 1 94.88 469 TRP B N 1
ATOM 8459 C CA . TRP B 1 469 ? -33.812 -5.953 2.793 1 94.88 469 TRP B CA 1
ATOM 8460 C C . TRP B 1 469 ? -34.281 -4.977 1.718 1 94.88 469 TRP B C 1
ATOM 8462 O O . TRP B 1 469 ? -33.688 -3.916 1.528 1 94.88 469 TRP B O 1
ATOM 8472 N N . VAL B 1 470 ? -35.281 -5.352 0.958 1 92.81 470 VAL B N 1
ATOM 8473 C CA . VAL B 1 470 ? -35.938 -4.469 0.011 1 92.81 470 VAL B CA 1
ATOM 8474 C C . VAL B 1 470 ? -37.438 -4.508 0.247 1 92.81 470 VAL B C 1
ATOM 8476 O O . VAL B 1 470 ? -37.938 -5.348 1.002 1 92.81 470 VAL B O 1
ATOM 8479 N N . ALA B 1 471 ? -38.125 -3.566 -0.331 1 88.62 471 ALA B N 1
ATOM 8480 C CA . ALA B 1 471 ? -39.562 -3.438 -0.125 1 88.62 471 ALA B CA 1
ATOM 8481 C C . ALA B 1 471 ? -40.281 -4.746 -0.438 1 88.62 471 ALA B C 1
ATOM 8483 O O . ALA B 1 471 ? -41.25 -5.109 0.238 1 88.62 471 ALA B O 1
ATOM 8484 N N . GLN B 1 472 ? -39.781 -5.438 -1.387 1 88.88 472 GLN B N 1
ATOM 8485 C CA . GLN B 1 472 ? -40.406 -6.672 -1.852 1 88.88 472 GLN B CA 1
ATOM 8486 C C . GLN B 1 472 ? -40.281 -7.781 -0.813 1 88.88 472 GLN B C 1
ATOM 8488 O O . GLN B 1 472 ? -40.969 -8.805 -0.898 1 88.88 472 GLN B O 1
ATOM 8493 N N . ASP B 1 473 ? -39.469 -7.59 0.192 1 91.44 473 ASP B N 1
ATOM 8494 C CA . ASP B 1 473 ? -39.25 -8.602 1.227 1 91.44 473 ASP B CA 1
ATOM 8495 C C . ASP B 1 473 ? -40.281 -8.469 2.34 1 91.44 473 ASP B C 1
ATOM 8497 O O . ASP B 1 473 ? -40.344 -9.32 3.23 1 91.44 473 ASP B O 1
ATOM 8501 N N . TRP B 1 474 ? -41.156 -7.527 2.404 1 89.75 474 TRP B N 1
ATOM 8502 C CA . TRP B 1 474 ? -42.031 -7.18 3.533 1 89.75 474 TRP B CA 1
ATOM 8503 C C . TRP B 1 474 ? -42.906 -8.352 3.914 1 89.75 474 TRP B C 1
ATOM 8505 O O . TRP B 1 474 ? -43.062 -8.672 5.098 1 89.75 474 TRP B O 1
ATOM 8515 N N . PRO B 1 475 ? -43.531 -9 2.953 1 87.69 475 PRO B N 1
ATOM 8516 C CA . PRO B 1 475 ? -44.406 -10.109 3.352 1 87.69 475 PRO B CA 1
ATOM 8517 C C . PRO B 1 475 ? -43.688 -11.172 4.168 1 87.69 475 PRO B C 1
ATOM 8519 O O . PRO B 1 475 ? -44.219 -11.688 5.152 1 87.69 475 PRO B O 1
ATOM 8522 N N . ARG B 1 476 ? -42.531 -11.453 3.77 1 87.56 476 ARG B N 1
ATOM 8523 C CA . ARG B 1 476 ? -41.719 -12.422 4.504 1 87.56 476 ARG B CA 1
ATOM 8524 C C . ARG B 1 476 ? -41.188 -11.82 5.797 1 87.56 476 ARG B C 1
ATOM 8526 O O . ARG B 1 476 ? -41.156 -12.492 6.828 1 87.56 476 ARG B O 1
ATOM 8533 N N . LEU B 1 477 ? -40.781 -10.641 5.715 1 90.5 477 LEU B N 1
ATOM 8534 C CA . LEU B 1 477 ? -40.156 -9.93 6.828 1 90.5 477 LEU B CA 1
ATOM 8535 C C . LEU B 1 477 ? -41.156 -9.789 7.992 1 90.5 477 LEU B C 1
ATOM 8537 O O . LEU B 1 477 ? -40.75 -9.852 9.156 1 90.5 477 LEU B O 1
ATOM 8541 N N . GLU B 1 478 ? -42.344 -9.57 7.766 1 85 478 GLU B N 1
ATOM 8542 C CA . GLU B 1 478 ? -43.375 -9.422 8.805 1 85 478 GLU B CA 1
ATOM 8543 C C . GLU B 1 478 ? -43.469 -10.672 9.672 1 85 478 GLU B C 1
ATOM 8545 O O . GLU B 1 478 ? -43.688 -10.578 10.883 1 85 478 GLU B O 1
ATOM 8550 N N . GLY B 1 479 ? -43.25 -11.828 9.008 1 85.31 479 GLY B N 1
ATOM 8551 C CA . GLY B 1 479 ? -43.25 -13.078 9.75 1 85.31 479 GLY B CA 1
ATOM 8552 C C . GLY B 1 479 ? -42 -13.312 10.555 1 85.31 479 GLY B C 1
ATOM 8553 O O . GLY B 1 479 ? -42 -14.023 11.555 1 85.31 479 GLY B O 1
ATOM 8554 N N . ILE B 1 480 ? -40.969 -12.719 10.133 1 90.06 480 ILE B N 1
ATOM 8555 C CA . ILE B 1 480 ? -39.656 -12.984 10.695 1 90.06 480 ILE B CA 1
ATOM 8556 C C . ILE B 1 480 ? -39.406 -12.039 11.875 1 90.06 480 ILE B C 1
ATOM 8558 O O . ILE B 1 480 ? -38.781 -12.43 12.867 1 90.06 480 ILE B O 1
ATOM 8562 N N . VAL B 1 481 ? -39.906 -10.836 11.906 1 91.62 481 VAL B N 1
ATOM 8563 C CA . VAL B 1 481 ? -39.438 -9.758 12.766 1 91.62 481 VAL B CA 1
ATOM 8564 C C . VAL B 1 481 ? -40.031 -9.922 14.164 1 91.62 481 VAL B C 1
ATOM 8566 O O . VAL B 1 481 ? -39.469 -9.469 15.148 1 91.62 481 VAL B O 1
ATOM 8569 N N . ARG B 1 482 ? -41.125 -10.586 14.344 1 91.12 482 ARG B N 1
ATOM 8570 C CA . ARG B 1 482 ? -41.781 -10.688 15.633 1 91.12 482 ARG B CA 1
ATOM 8571 C C . ARG B 1 482 ? -40.906 -11.391 16.656 1 91.12 482 ARG B C 1
ATOM 8573 O O . ARG B 1 482 ? -40.812 -10.938 17.797 1 91.12 482 ARG B O 1
ATOM 8580 N N . GLU B 1 483 ? -40.281 -12.367 16.234 1 94.12 483 GLU B N 1
ATOM 8581 C CA . GLU B 1 483 ? -39.5 -13.172 17.172 1 94.12 483 GLU B CA 1
ATOM 8582 C C . GLU B 1 483 ? -38.281 -12.406 17.672 1 94.12 483 GLU B C 1
ATOM 8584 O O . GLU B 1 483 ? -38.062 -12.312 18.891 1 94.12 483 GLU B O 1
ATOM 8589 N N . PRO B 1 484 ? -37.5 -11.859 16.828 1 94.69 484 PRO B N 1
ATOM 8590 C CA . PRO B 1 484 ? -36.312 -11.141 17.328 1 94.69 484 PRO B CA 1
ATOM 8591 C C . PRO B 1 484 ? -36.688 -9.891 18.125 1 94.69 484 PRO B C 1
ATOM 8593 O O . PRO B 1 484 ? -35.938 -9.492 19.031 1 94.69 484 PRO B O 1
ATOM 8596 N N . VAL B 1 485 ? -37.781 -9.305 17.828 1 95.25 485 VAL B N 1
ATOM 8597 C CA . VAL B 1 485 ? -38.219 -8.148 18.609 1 95.25 485 VAL B CA 1
ATOM 8598 C C . VAL B 1 485 ? -38.625 -8.594 20 1 95.25 485 VAL B C 1
ATOM 8600 O O . VAL B 1 485 ? -38.25 -7.973 21 1 95.25 485 VAL B O 1
ATOM 8603 N N . ALA B 1 486 ? -39.375 -9.664 20.047 1 94.56 486 ALA B N 1
ATOM 8604 C CA . ALA B 1 486 ? -39.781 -10.211 21.344 1 94.56 486 ALA B CA 1
ATOM 8605 C C . ALA B 1 486 ? -38.562 -10.641 22.172 1 94.56 486 ALA B C 1
ATOM 8607 O O . ALA B 1 486 ? -38.562 -10.477 23.391 1 94.56 486 ALA B O 1
ATOM 8608 N N . ALA B 1 487 ? -37.594 -11.102 21.547 1 95.25 487 ALA B N 1
ATOM 8609 C CA . ALA B 1 487 ? -36.406 -11.594 22.203 1 95.25 487 ALA B CA 1
ATOM 8610 C C . ALA B 1 487 ? -35.438 -10.445 22.516 1 95.25 487 ALA B C 1
ATOM 8612 O O . ALA B 1 487 ? -34.406 -10.648 23.156 1 95.25 487 ALA B O 1
ATOM 8613 N N . GLN B 1 488 ? -35.75 -9.25 22.047 1 96.12 488 GLN B N 1
ATOM 8614 C CA . GLN B 1 488 ? -34.875 -8.086 22.188 1 96.12 488 GLN B CA 1
ATOM 8615 C C . GLN B 1 488 ? -33.531 -8.328 21.531 1 96.12 488 GLN B C 1
ATOM 8617 O O . GLN B 1 488 ? -32.5 -7.977 22.109 1 96.12 488 GLN B O 1
ATOM 8622 N N . ALA B 1 489 ? -33.562 -8.992 20.406 1 97.56 489 ALA B N 1
ATOM 8623 C CA . ALA B 1 489 ? -32.375 -9.391 19.703 1 97.56 489 ALA B CA 1
ATOM 8624 C C . ALA B 1 489 ? -31.906 -8.289 18.734 1 97.56 489 ALA B C 1
ATOM 8626 O O . ALA B 1 489 ? -30.719 -8.211 18.406 1 97.56 489 ALA B O 1
ATOM 8627 N N . ILE B 1 490 ? -32.812 -7.449 18.266 1 98.06 490 ILE B N 1
ATOM 8628 C CA . ILE B 1 490 ? -32.438 -6.457 17.266 1 98.06 490 ILE B CA 1
ATOM 8629 C C . ILE B 1 490 ? -33.094 -5.117 17.609 1 98.06 490 ILE B C 1
ATOM 8631 O O . ILE B 1 490 ? -34.094 -5.07 18.312 1 98.06 490 ILE B O 1
ATOM 8635 N N . ASP B 1 491 ? -32.469 -4.059 17.109 1 98 491 ASP B N 1
ATOM 8636 C CA . ASP B 1 491 ? -32.969 -2.701 17.312 1 98 491 ASP B CA 1
ATOM 8637 C C . ASP B 1 491 ? -33.375 -2.08 15.977 1 98 491 ASP B C 1
ATOM 8639 O O . ASP B 1 491 ? -34.094 -1.062 15.961 1 98 491 ASP B O 1
ATOM 8643 N N . GLY B 1 492 ? -32.969 -2.67 14.891 1 97.69 492 GLY B N 1
ATOM 8644 C CA . GLY B 1 492 ? -33.312 -2.127 13.578 1 97.69 492 GLY B CA 1
ATOM 8645 C C . GLY B 1 492 ? -33 -3.086 12.445 1 97.69 492 GLY B C 1
ATOM 8646 O O . GLY B 1 492 ? -32.531 -4.199 12.68 1 97.69 492 GLY B O 1
ATOM 8647 N N . LEU B 1 493 ? -33.406 -2.691 11.242 1 97.94 493 LEU B N 1
ATOM 8648 C CA . LEU B 1 493 ? -33.156 -3.449 10.016 1 97.94 493 LEU B CA 1
ATOM 8649 C C . LEU B 1 493 ? -32.438 -2.59 8.977 1 97.94 493 LEU B C 1
ATOM 8651 O O . LEU B 1 493 ? -32.656 -1.379 8.906 1 97.94 493 LEU B O 1
ATOM 8655 N N . THR B 1 494 ? -31.562 -3.219 8.211 1 98.06 494 THR B N 1
ATOM 8656 C CA . THR B 1 494 ? -30.891 -2.547 7.105 1 98.06 494 THR B CA 1
ATOM 8657 C C . THR B 1 494 ? -31.609 -2.824 5.789 1 98.06 494 THR B C 1
ATOM 8659 O O . THR B 1 494 ? -31.797 -3.982 5.41 1 98.06 494 THR B O 1
ATOM 8662 N N . PHE B 1 495 ? -32.031 -1.774 5.18 1 97.19 495 PHE B N 1
ATOM 8663 C CA . PHE B 1 495 ? -32.656 -1.875 3.865 1 97.19 495 PHE B CA 1
ATOM 8664 C C . PHE B 1 495 ? -31.703 -1.367 2.781 1 97.19 495 PHE B C 1
ATOM 8666 O O . PHE B 1 495 ? -31.016 -0.356 2.969 1 97.19 495 PHE B O 1
ATOM 8673 N N . ARG B 1 496 ? -31.672 -2.061 1.687 1 94.88 496 ARG B N 1
ATOM 8674 C CA . ARG B 1 496 ? -30.859 -1.675 0.537 1 94.88 496 ARG B CA 1
ATOM 8675 C C . ARG B 1 496 ? -31.594 -0.67 -0.342 1 94.88 496 ARG B C 1
ATOM 8677 O O . ARG B 1 496 ? -32.781 -0.822 -0.601 1 94.88 496 ARG B O 1
ATOM 8684 N N . VAL B 1 497 ? -30.906 0.369 -0.684 1 95.81 497 VAL B N 1
ATOM 8685 C CA . VAL B 1 497 ? -31.375 1.331 -1.67 1 95.81 497 VAL B CA 1
ATOM 8686 C C . VAL B 1 497 ? -30.547 1.233 -2.941 1 95.81 497 VAL B C 1
ATOM 8688 O O . VAL B 1 497 ? -29.484 1.853 -3.041 1 95.81 497 VAL B O 1
ATOM 8691 N N . GLY B 1 498 ? -31.047 0.582 -3.93 1 91.19 498 GLY B N 1
ATOM 8692 C CA . GLY B 1 498 ? -30.328 0.451 -5.191 1 91.19 498 GLY B CA 1
ATOM 8693 C C . GLY B 1 498 ? -30.172 1.77 -5.922 1 91.19 498 GLY B C 1
ATOM 8694 O O . GLY B 1 498 ? -30.859 2.742 -5.625 1 91.19 498 GLY B O 1
ATOM 8695 N N . ARG B 1 499 ? -29.172 2.049 -6.855 1 89.44 499 ARG B N 1
ATOM 8696 C CA . ARG B 1 499 ? -28.812 3.275 -7.555 1 89.44 499 ARG B CA 1
ATOM 8697 C C . ARG B 1 499 ? -30.031 3.906 -8.227 1 89.44 499 ARG B C 1
ATOM 8699 O O . ARG B 1 499 ? -30.125 5.133 -8.328 1 89.44 499 ARG B O 1
ATOM 8706 N N . GLY B 1 500 ? -31.016 3.172 -8.586 1 86.62 500 GLY B N 1
ATOM 8707 C CA . GLY B 1 500 ? -32.188 3.707 -9.266 1 86.62 500 GLY B CA 1
ATOM 8708 C C . GLY B 1 500 ? -33.312 4.113 -8.32 1 86.62 500 GLY B C 1
ATOM 8709 O O . GLY B 1 500 ? -34.312 4.68 -8.742 1 86.62 500 GLY B O 1
ATOM 8710 N N . LEU B 1 501 ? -33.062 4.004 -7.082 1 92.94 501 LEU B N 1
ATOM 8711 C CA . LEU B 1 501 ? -34.094 4.312 -6.086 1 92.94 501 LEU B CA 1
ATOM 8712 C C .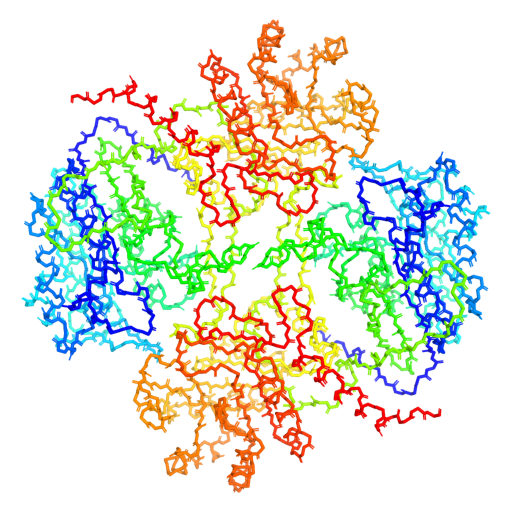 LEU B 1 501 ? -33.719 5.582 -5.316 1 92.94 501 LEU B C 1
ATOM 8714 O O . LEU B 1 501 ? -32.531 5.902 -5.16 1 92.94 501 LEU B O 1
ATOM 8718 N N . ASP B 1 502 ? -34.719 6.273 -4.902 1 95.12 502 ASP B N 1
ATOM 8719 C CA . ASP B 1 502 ? -34.562 7.445 -4.047 1 95.12 502 ASP B CA 1
ATOM 8720 C C . ASP B 1 502 ? -34.594 7.051 -2.57 1 95.12 502 ASP B C 1
ATOM 8722 O O . ASP B 1 502 ? -35.594 6.57 -2.064 1 95.12 502 ASP B O 1
ATOM 8726 N N . PRO B 1 503 ? -33.5 7.32 -1.894 1 96.81 503 PRO B N 1
ATOM 8727 C CA . PRO B 1 503 ? -33.438 6.953 -0.475 1 96.81 503 PRO B CA 1
ATOM 8728 C C . PRO B 1 503 ? -34.625 7.547 0.315 1 96.81 503 PRO B C 1
ATOM 8730 O O . PRO B 1 503 ? -35.125 6.91 1.241 1 96.81 503 PRO B O 1
ATOM 8733 N N . ARG B 1 504 ? -35.031 8.703 -0.021 1 95.88 504 ARG B N 1
ATOM 8734 C CA . ARG B 1 504 ? -36.125 9.352 0.684 1 95.88 504 ARG B CA 1
ATOM 8735 C C . ARG B 1 504 ? -37.406 8.57 0.501 1 95.88 504 ARG B C 1
ATOM 8737 O O . ARG B 1 504 ? -38.188 8.422 1.446 1 95.88 504 ARG B O 1
ATOM 8744 N N . ARG B 1 505 ? -37.625 8.156 -0.684 1 95.94 505 ARG B N 1
ATOM 8745 C CA . ARG B 1 505 ? -38.844 7.379 -0.96 1 95.94 505 ARG B CA 1
ATOM 8746 C C . ARG B 1 505 ? -38.812 6.043 -0.224 1 95.94 505 ARG B C 1
ATOM 8748 O O . ARG B 1 505 ? -39.812 5.625 0.349 1 95.94 505 ARG B O 1
ATOM 8755 N N . VAL B 1 506 ? -37.656 5.398 -0.244 1 96.56 506 VAL B N 1
ATOM 8756 C CA . VAL B 1 506 ? -37.531 4.125 0.459 1 96.56 506 VAL B CA 1
ATOM 8757 C C . VAL B 1 506 ? -37.75 4.336 1.955 1 96.56 506 VAL B C 1
ATOM 8759 O O . VAL B 1 506 ? -38.438 3.545 2.605 1 96.56 506 VAL B O 1
ATOM 8762 N N . ALA B 1 507 ? -37.219 5.371 2.488 1 97.25 507 ALA B N 1
ATOM 8763 C CA . ALA B 1 507 ? -37.406 5.688 3.902 1 97.25 507 ALA B CA 1
ATOM 8764 C C . ALA B 1 507 ? -38.875 5.953 4.223 1 97.25 507 ALA B C 1
ATOM 8766 O O . ALA B 1 507 ? -39.406 5.406 5.188 1 97.25 507 ALA B O 1
ATOM 8767 N N . ALA B 1 508 ? -39.5 6.742 3.379 1 95.81 508 ALA B N 1
ATOM 8768 C CA . ALA B 1 508 ? -40.906 7.082 3.59 1 95.81 508 ALA B CA 1
ATOM 8769 C C . ALA B 1 508 ? -41.781 5.828 3.605 1 95.81 508 ALA B C 1
ATOM 8771 O O . ALA B 1 508 ? -42.719 5.727 4.387 1 95.81 508 ALA B O 1
ATOM 8772 N N . ASP B 1 509 ? -41.438 4.895 2.83 1 95 509 ASP B N 1
ATOM 8773 C CA . ASP B 1 509 ? -42.219 3.682 2.67 1 95 509 ASP B CA 1
ATOM 8774 C C . ASP B 1 509 ? -41.938 2.682 3.785 1 95 509 ASP B C 1
ATOM 8776 O O . ASP B 1 509 ? -42.688 1.742 4.004 1 95 509 ASP B O 1
ATOM 8780 N N . THR B 1 510 ? -40.812 2.82 4.484 1 95.69 510 THR B N 1
ATOM 8781 C CA . THR B 1 510 ? -40.312 1.745 5.34 1 95.69 510 THR B CA 1
ATOM 8782 C C . THR B 1 510 ? -40.344 2.168 6.805 1 95.69 510 THR B C 1
ATOM 8784 O O . THR B 1 510 ? -40.625 1.354 7.688 1 95.69 510 THR B O 1
ATOM 8787 N N . VAL B 1 511 ? -40.094 3.445 7.125 1 95.81 511 VAL B N 1
ATOM 8788 C CA . VAL B 1 511 ? -39.875 3.938 8.477 1 95.81 511 VAL B CA 1
ATOM 8789 C C . VAL B 1 511 ? -41.094 3.686 9.344 1 95.81 511 VAL B C 1
ATOM 8791 O O . VAL B 1 511 ? -40.969 3.184 10.469 1 95.81 511 VAL B O 1
ATOM 8794 N N . GLY B 1 512 ? -42.281 4.066 8.875 1 94.25 512 GLY B N 1
ATOM 8795 C CA . GLY B 1 512 ? -43.5 3.875 9.633 1 94.25 512 GLY B CA 1
ATOM 8796 C C . GLY B 1 512 ? -43.75 2.428 10.023 1 94.25 512 GLY B C 1
ATOM 8797 O O . GLY B 1 512 ? -44.125 2.137 11.156 1 94.25 512 GLY B O 1
ATOM 8798 N N . ARG B 1 513 ? -43.531 1.514 9.125 1 93.06 513 ARG B N 1
ATOM 8799 C CA . ARG B 1 513 ? -43.719 0.088 9.359 1 93.06 513 ARG B CA 1
ATOM 8800 C C . ARG B 1 513 ? -42.75 -0.436 10.414 1 93.06 513 ARG B C 1
ATOM 8802 O O . ARG B 1 513 ? -43.125 -1.21 11.289 1 93.06 513 ARG B O 1
ATOM 8809 N N . LEU B 1 514 ? -41.531 -0.043 10.305 1 95.25 514 LEU B N 1
ATOM 8810 C CA . LEU B 1 514 ? -40.531 -0.497 11.258 1 95.25 514 LEU B CA 1
ATOM 8811 C C . LEU B 1 514 ? -40.812 0.063 12.648 1 95.25 514 LEU B C 1
ATOM 8813 O O . LEU B 1 514 ? -40.688 -0.649 13.648 1 95.25 514 LEU B O 1
ATOM 8817 N N . ARG B 1 515 ? -41.25 1.309 12.688 1 94.44 515 ARG B N 1
ATOM 8818 C CA . ARG B 1 515 ? -41.562 1.944 13.969 1 94.44 515 ARG B CA 1
ATOM 8819 C C . ARG B 1 515 ? -42.688 1.209 14.688 1 94.44 515 ARG B C 1
ATOM 8821 O O . ARG B 1 515 ? -42.688 1.121 15.922 1 94.44 515 ARG B O 1
ATOM 8828 N N . SER B 1 516 ? -43.594 0.695 13.961 1 93.5 516 SER B N 1
ATOM 8829 C CA . SER B 1 516 ? -44.719 -0.041 14.555 1 93.5 516 SER B CA 1
ATOM 8830 C C . SER B 1 516 ? -44.219 -1.299 15.266 1 93.5 516 SER B C 1
ATOM 8832 O O . SER B 1 516 ? -44.906 -1.826 16.141 1 93.5 516 SER B O 1
ATOM 8834 N N . HIS B 1 517 ? -43.062 -1.751 14.93 1 93.5 517 HIS B N 1
ATOM 8835 C CA . HIS B 1 517 ? -42.469 -2.904 15.586 1 93.5 517 HIS B CA 1
ATOM 8836 C C . HIS B 1 517 ? -41.375 -2.475 16.547 1 93.5 517 HIS B C 1
ATOM 8838 O O . HIS B 1 517 ? -40.625 -3.314 17.062 1 93.5 517 HIS B O 1
ATOM 8844 N N . GLY B 1 518 ? -41.188 -1.11 16.688 1 93.94 518 GLY B N 1
ATOM 8845 C CA . GLY B 1 518 ? -40.156 -0.604 17.562 1 93.94 518 GLY B CA 1
ATOM 8846 C C . GLY B 1 518 ? -38.781 -0.704 16.969 1 93.94 518 GLY B C 1
ATOM 8847 O O . GLY B 1 518 ? -37.781 -0.793 17.703 1 93.94 518 GLY B O 1
ATOM 8848 N N . LEU B 1 519 ? -38.656 -0.786 15.703 1 96.56 519 LEU B N 1
ATOM 8849 C CA . LEU B 1 519 ? -37.375 -0.978 15.039 1 96.56 519 LEU B CA 1
ATOM 8850 C C . LEU B 1 519 ? -36.938 0.292 14.312 1 96.56 519 LEU B C 1
ATOM 8852 O O . LEU B 1 519 ? -37.781 1.058 13.836 1 96.56 519 LEU B O 1
ATOM 8856 N N . GLN B 1 520 ? -35.656 0.5 14.219 1 97.06 520 GLN B N 1
ATOM 8857 C C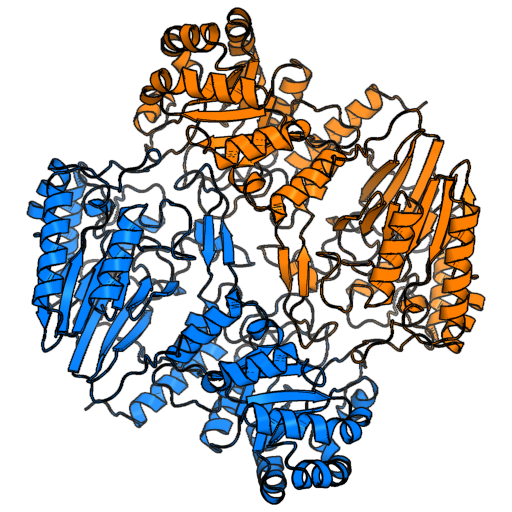A . GLN B 1 520 ? -35.062 1.6 13.469 1 97.06 520 GLN B CA 1
ATOM 8858 C C . GLN B 1 520 ? -34.688 1.162 12.055 1 97.06 520 GLN B C 1
ATOM 8860 O O . GLN B 1 520 ? -34.625 -0.035 11.773 1 97.06 520 GLN B O 1
ATOM 8865 N N . LEU B 1 521 ? -34.469 2.186 11.211 1 98.06 521 LEU B N 1
ATOM 8866 C CA . LEU B 1 521 ? -34.125 1.935 9.812 1 98.06 521 LEU B CA 1
ATOM 8867 C C . LEU B 1 521 ? -32.719 2.373 9.508 1 98.06 521 LEU B C 1
ATOM 8869 O O . LEU B 1 521 ? -32.312 3.482 9.867 1 98.06 521 LEU B O 1
ATOM 8873 N N . MET B 1 522 ? -31.953 1.536 8.969 1 98.44 522 MET B N 1
ATOM 8874 C CA . MET B 1 522 ? -30.688 1.887 8.32 1 98.44 522 MET B CA 1
ATOM 8875 C C . MET B 1 522 ? -30.766 1.641 6.816 1 98.44 522 MET B C 1
ATOM 8877 O O . MET B 1 522 ? -31.172 0.564 6.383 1 98.44 522 MET B O 1
ATOM 8881 N N . LEU B 1 523 ? -30.453 2.65 6.031 1 98.44 523 LEU B N 1
ATOM 8882 C CA . LEU B 1 523 ? -30.422 2.525 4.578 1 98.44 523 LEU B CA 1
ATOM 8883 C C . LEU B 1 523 ? -29 2.307 4.078 1 98.44 523 LEU B C 1
ATOM 8885 O O . LEU B 1 523 ? -28.094 3.084 4.398 1 98.44 523 LEU B O 1
ATOM 8889 N N . SER B 1 524 ? -28.781 1.208 3.426 1 97.06 524 SER B N 1
ATOM 8890 C CA . SER B 1 524 ? -27.562 1.016 2.646 1 97.06 524 SER B CA 1
ATOM 8891 C C . SER B 1 524 ? -27.719 1.579 1.236 1 97.06 524 SER B C 1
ATOM 8893 O O . SER B 1 524 ? -28.266 0.916 0.351 1 97.06 524 SER B O 1
ATOM 8895 N N . VAL B 1 525 ? -27.156 2.748 1.048 1 97.44 525 VAL B N 1
ATOM 8896 C CA . VAL B 1 525 ? -27.359 3.498 -0.186 1 97.44 525 VAL B CA 1
ATOM 8897 C C . VAL B 1 525 ? -26.25 3.184 -1.184 1 97.44 525 VAL B C 1
ATOM 8899 O O . VAL B 1 525 ? -25.078 3.486 -0.936 1 97.44 525 VAL B O 1
ATOM 8902 N N . ARG B 1 526 ? -26.641 2.748 -2.348 1 94.5 526 ARG B N 1
ATOM 8903 C CA . ARG B 1 526 ? -25.656 2.254 -3.305 1 94.5 526 ARG B CA 1
ATOM 8904 C C . ARG B 1 526 ? -25.438 3.266 -4.426 1 94.5 526 ARG B C 1
ATOM 8906 O O . ARG B 1 526 ? -26.391 3.707 -5.074 1 94.5 526 ARG B O 1
ATOM 8913 N N . ILE B 1 527 ? -24.172 3.59 -4.617 1 95.31 527 ILE B N 1
ATOM 8914 C CA . ILE B 1 527 ? -23.734 4.25 -5.84 1 95.31 527 ILE B CA 1
ATOM 8915 C C . ILE B 1 527 ? -23.438 3.205 -6.914 1 95.31 527 ILE B C 1
ATOM 8917 O O . ILE B 1 527 ? -23.688 3.43 -8.094 1 95.31 527 ILE B O 1
ATOM 8921 N N . ALA B 1 528 ? -22.969 2.074 -6.457 1 92.12 528 ALA B N 1
ATOM 8922 C CA . ALA B 1 528 ? -22.672 0.956 -7.352 1 92.12 528 ALA B CA 1
ATOM 8923 C C . ALA B 1 528 ? -23.922 0.51 -8.102 1 92.12 528 ALA B C 1
ATOM 8925 O O . ALA B 1 528 ? -25.016 0.501 -7.543 1 92.12 528 ALA B O 1
ATOM 8926 N N . GLY B 1 529 ? -23.688 0.151 -9.336 1 87.94 529 GLY B N 1
ATOM 8927 C CA . GLY B 1 529 ? -24.766 -0.44 -10.102 1 87.94 529 GLY B CA 1
ATOM 8928 C C . GLY B 1 529 ? -24.969 -1.914 -9.812 1 87.94 529 GLY B C 1
ATOM 8929 O O . GLY B 1 529 ? -24.5 -2.424 -8.797 1 87.94 529 GLY B O 1
ATOM 8930 N N . ASP B 1 530 ? -25.766 -2.527 -10.625 1 82.5 530 ASP B N 1
ATOM 8931 C CA . ASP B 1 530 ? -26.109 -3.926 -10.391 1 82.5 530 ASP B CA 1
ATOM 8932 C C . ASP B 1 530 ? -25.328 -4.852 -11.32 1 82.5 530 ASP B C 1
ATOM 8934 O O . ASP B 1 530 ? -25.391 -6.074 -11.18 1 82.5 530 ASP B O 1
ATOM 8938 N N . ASP B 1 531 ? -24.641 -4.254 -12.258 1 82.62 531 ASP B N 1
ATOM 8939 C CA . ASP B 1 531 ? -23.797 -4.992 -13.18 1 82.62 531 ASP B CA 1
ATOM 8940 C C . ASP B 1 531 ? -22.328 -4.902 -12.766 1 82.62 531 ASP B C 1
ATOM 8942 O O . ASP B 1 531 ? -21.734 -3.818 -12.789 1 82.62 531 ASP B O 1
ATOM 8946 N N . PRO B 1 532 ? -21.75 -6.035 -12.391 1 85.31 532 PRO B N 1
ATOM 8947 C CA . PRO B 1 532 ? -20.359 -5.996 -11.945 1 85.31 532 PRO B CA 1
ATOM 8948 C C . PRO B 1 532 ? -19.422 -5.441 -13.008 1 85.31 532 PRO B C 1
ATOM 8950 O O . PRO B 1 532 ? -18.344 -4.934 -12.68 1 85.31 532 PRO B O 1
ATOM 8953 N N . ALA B 1 533 ? -19.719 -5.488 -14.289 1 86.81 533 ALA B N 1
ATOM 8954 C CA . ALA B 1 533 ? -18.859 -4.984 -15.367 1 86.81 533 ALA B CA 1
ATOM 8955 C C . ALA B 1 533 ? -19.219 -3.541 -15.711 1 86.81 533 ALA B C 1
ATOM 8957 O O . ALA B 1 533 ? -18.469 -2.871 -16.438 1 86.81 533 ALA B O 1
ATOM 8958 N N . GLY B 1 534 ? -20.344 -3.074 -15.172 1 87.38 534 GLY B N 1
ATOM 8959 C CA . GLY B 1 534 ? -20.797 -1.722 -15.461 1 87.38 534 GLY B CA 1
ATOM 8960 C C . GLY B 1 534 ? -19.984 -0.659 -14.734 1 87.38 534 GLY B C 1
ATOM 8961 O O . GLY B 1 534 ? -19.172 -0.975 -13.859 1 87.38 534 GLY B O 1
ATOM 8962 N N . THR B 1 535 ? -20.141 0.539 -15.172 1 92.25 535 THR B N 1
ATOM 8963 C CA . THR B 1 535 ? -19.453 1.677 -14.562 1 92.25 535 THR B CA 1
ATOM 8964 C C . THR B 1 535 ? -20.453 2.77 -14.195 1 92.25 535 THR B C 1
ATOM 8966 O O . THR B 1 535 ? -21.469 2.943 -14.867 1 92.25 535 THR B O 1
ATOM 8969 N N . GLN B 1 536 ? -20.25 3.408 -13.117 1 95.62 536 GLN B N 1
ATOM 8970 C CA . GLN B 1 536 ? -21.031 4.559 -12.68 1 95.62 536 GLN B CA 1
ATOM 8971 C C . GLN B 1 536 ? -20.156 5.777 -12.453 1 95.62 536 GLN B C 1
ATOM 8973 O O . GLN B 1 536 ? -20.016 6.262 -11.328 1 95.62 536 GLN B O 1
ATOM 8978 N N . PHE B 1 537 ? -19.703 6.469 -13.562 1 96.56 537 PHE B N 1
ATOM 8979 C CA . PHE B 1 537 ? -18.734 7.559 -13.469 1 96.56 537 PHE B CA 1
ATOM 8980 C C . PHE B 1 537 ? -19.422 8.906 -13.641 1 96.56 537 PHE B C 1
ATOM 8982 O O . PHE B 1 537 ? -18.766 9.938 -13.734 1 96.56 537 PHE B O 1
ATOM 8989 N N . ASP B 1 538 ? -20.766 8.883 -13.703 1 96.88 538 ASP B N 1
ATOM 8990 C CA . ASP B 1 538 ? -21.516 10.133 -13.805 1 96.88 538 ASP B CA 1
ATOM 8991 C C . ASP B 1 538 ? -21.5 10.883 -12.469 1 96.88 538 ASP B C 1
ATOM 8993 O O . ASP B 1 538 ? -22.359 10.633 -11.609 1 96.88 538 ASP B O 1
ATOM 8997 N N . ASP B 1 539 ? -20.719 11.82 -12.328 1 97.5 539 ASP B N 1
ATOM 8998 C CA . ASP B 1 539 ? -20.484 12.531 -11.078 1 97.5 539 ASP B CA 1
ATOM 8999 C C . ASP B 1 539 ? -21.75 13.258 -10.617 1 97.5 539 ASP B C 1
ATOM 9001 O O . ASP B 1 539 ? -22.016 13.336 -9.414 1 97.5 539 ASP B O 1
ATOM 9005 N N . GLU B 1 540 ? -22.453 13.805 -11.484 1 97 540 GLU B N 1
ATOM 9006 C CA . GLU B 1 540 ? -23.672 14.531 -11.117 1 97 540 GLU B CA 1
ATOM 9007 C C . GLU B 1 540 ? -24.734 13.578 -10.578 1 97 540 GLU B C 1
ATOM 9009 O O . GLU B 1 540 ? -25.406 13.891 -9.602 1 97 540 GLU B O 1
ATOM 9014 N N . ALA B 1 541 ? -24.891 12.461 -11.289 1 96.94 541 ALA B N 1
ATOM 9015 C CA . ALA B 1 541 ? -25.844 11.461 -10.812 1 96.94 541 ALA B CA 1
ATOM 9016 C C . ALA B 1 541 ? -25.422 10.93 -9.438 1 96.94 541 ALA B C 1
ATOM 9018 O O . ALA B 1 541 ? -26.281 10.719 -8.57 1 96.94 541 ALA B O 1
ATOM 9019 N N . ASN B 1 542 ? -24.172 10.711 -9.258 1 97.75 542 ASN B N 1
ATOM 9020 C CA . ASN B 1 542 ? -23.672 10.25 -7.973 1 97.75 542 ASN B CA 1
ATOM 9021 C C . ASN B 1 542 ? -23.891 11.289 -6.879 1 97.75 542 ASN B C 1
ATOM 9023 O O . ASN B 1 542 ? -24.281 10.945 -5.762 1 97.75 542 ASN B O 1
ATOM 9027 N N . ALA B 1 543 ? -23.641 12.547 -7.215 1 97.75 543 ALA B N 1
ATOM 9028 C CA . ALA B 1 543 ? -23.859 13.633 -6.258 1 97.75 543 ALA B CA 1
ATOM 9029 C C . ALA B 1 543 ? -25.328 13.703 -5.844 1 97.75 543 ALA B C 1
ATOM 9031 O O . ALA B 1 543 ? -25.641 13.977 -4.68 1 97.75 543 ALA B O 1
ATOM 9032 N N . ALA B 1 544 ? -26.219 13.477 -6.758 1 97 544 ALA B N 1
ATOM 9033 C CA . ALA B 1 544 ? -27.656 13.508 -6.465 1 97 544 ALA B CA 1
ATOM 9034 C C . ALA B 1 544 ? -28.031 12.422 -5.465 1 97 544 ALA B C 1
ATOM 9036 O O . ALA B 1 544 ? -28.859 12.648 -4.578 1 97 544 ALA B O 1
ATOM 9037 N N . ILE B 1 545 ? -27.484 11.273 -5.605 1 97.06 545 ILE B N 1
ATOM 9038 C CA . ILE B 1 545 ? -27.719 10.164 -4.684 1 97.06 545 ILE B CA 1
ATOM 9039 C C . ILE B 1 545 ? -27.25 10.555 -3.283 1 97.06 545 ILE B C 1
ATOM 9041 O O . ILE B 1 545 ? -27.969 10.336 -2.301 1 97.06 545 ILE B O 1
ATOM 9045 N N . VAL B 1 546 ? -26.094 11.117 -3.197 1 97.06 546 VAL B N 1
ATOM 9046 C CA . VAL B 1 546 ? -25.484 11.492 -1.924 1 97.06 546 VAL B CA 1
ATOM 9047 C C . VAL B 1 546 ? -26.328 12.578 -1.255 1 97.06 546 VAL B C 1
ATOM 9049 O O . VAL B 1 546 ? -26.594 12.516 -0.052 1 97.06 546 VAL B O 1
ATOM 9052 N N . GLU B 1 547 ? -26.75 13.531 -1.993 1 95.81 547 GLU B N 1
ATOM 9053 C CA . GLU B 1 547 ? -27.594 14.602 -1.465 1 95.81 547 GLU B CA 1
ATOM 9054 C C . GLU B 1 547 ? -28.938 14.047 -0.96 1 95.81 547 GLU B C 1
ATOM 9056 O O . GLU B 1 547 ? -29.438 14.484 0.077 1 95.81 547 GLU B O 1
ATOM 9061 N N . ALA B 1 548 ? -29.469 13.141 -1.707 1 96.75 548 ALA B N 1
ATOM 9062 C CA . ALA B 1 548 ? -30.734 12.523 -1.298 1 96.75 548 ALA B CA 1
ATOM 9063 C C . ALA B 1 548 ? -30.578 11.766 0.016 1 96.75 548 ALA B C 1
ATOM 9065 O O . ALA B 1 548 ? -31.453 11.82 0.882 1 96.75 548 ALA B O 1
ATOM 9066 N N . ALA B 1 549 ? -29.516 11.062 0.126 1 97.44 549 ALA B N 1
ATOM 9067 C CA . ALA B 1 549 ? -29.25 10.336 1.362 1 97.44 549 ALA B CA 1
ATOM 9068 C C . ALA B 1 549 ? -29.094 11.289 2.541 1 97.44 549 ALA B C 1
ATOM 9070 O O . ALA B 1 549 ? -29.672 11.062 3.611 1 97.44 549 ALA B O 1
ATOM 9071 N N . ALA B 1 550 ? -28.312 12.352 2.32 1 95.62 550 ALA B N 1
ATOM 9072 C CA . ALA B 1 550 ? -28.109 13.344 3.373 1 95.62 550 ALA B CA 1
ATOM 9073 C C . ALA B 1 550 ? -29.438 13.984 3.783 1 95.62 550 ALA B C 1
ATOM 9075 O O . ALA B 1 550 ? -29.719 14.141 4.973 1 95.62 550 ALA B O 1
ATOM 9076 N N . SER B 1 551 ? -30.234 14.305 2.842 1 93.56 551 SER B N 1
ATOM 9077 C CA . SER B 1 551 ? -31.531 14.914 3.104 1 93.56 551 SER B CA 1
ATOM 9078 C C . SER B 1 551 ? -32.438 13.961 3.867 1 93.56 551 SER B C 1
ATOM 9080 O O . SER B 1 551 ? -33.219 14.383 4.734 1 93.56 551 SER B O 1
ATOM 9082 N N . THR B 1 552 ? -32.375 12.703 3.531 1 96.25 552 THR B N 1
ATOM 9083 C CA . THR B 1 552 ? -33.156 11.68 4.211 1 96.25 552 THR B CA 1
ATOM 9084 C C . THR B 1 552 ? -32.844 11.648 5.703 1 96.25 552 THR B C 1
ATOM 9086 O O . THR B 1 552 ? -33.75 11.648 6.539 1 96.25 552 THR B O 1
ATOM 9089 N N . CYS B 1 553 ? -31.578 11.695 6.004 1 94 553 CYS B N 1
ATOM 9090 C CA . CYS B 1 553 ? -31.156 11.617 7.395 1 94 553 CYS B CA 1
ATOM 9091 C C . CYS B 1 553 ? -31.516 12.891 8.156 1 94 553 CYS B C 1
ATOM 9093 O O . CYS B 1 553 ? -31.656 12.867 9.375 1 94 553 CYS B O 1
ATOM 9095 N N . LEU B 1 554 ? -31.609 13.984 7.492 1 90.56 554 LEU B N 1
ATOM 9096 C CA . LEU B 1 554 ? -32 15.234 8.117 1 90.56 554 LEU B CA 1
ATOM 9097 C C . LEU B 1 554 ? -33.5 15.25 8.383 1 90.56 554 LEU B C 1
ATOM 9099 O O . LEU B 1 554 ? -33.969 15.852 9.359 1 90.56 554 LEU B O 1
ATOM 9103 N N . GLU B 1 555 ? -34.219 14.641 7.543 1 92.5 555 GLU B N 1
ATOM 9104 C CA . GLU B 1 555 ? -35.688 14.586 7.68 1 92.5 555 GLU B CA 1
ATOM 9105 C C . GLU B 1 555 ? -36.094 13.617 8.781 1 92.5 555 GLU B C 1
ATOM 9107 O O . GLU B 1 555 ? -37.031 13.898 9.539 1 92.5 555 GLU B O 1
ATOM 9112 N N . TRP B 1 556 ? -35.469 12.469 8.812 1 94.19 556 TRP B N 1
ATOM 9113 C CA . TRP B 1 556 ? -35.75 11.453 9.828 1 94.19 556 TRP B CA 1
ATOM 9114 C C . TRP B 1 556 ? -34.531 11.242 10.719 1 94.19 556 TRP B C 1
ATOM 9116 O O . TRP B 1 556 ? -33.594 10.516 10.352 1 94.19 556 TRP B O 1
ATOM 9126 N N . LYS B 1 557 ? -34.531 11.641 11.891 1 87.88 557 LYS B N 1
ATOM 9127 C CA . LYS B 1 557 ? -33.375 11.672 12.773 1 87.88 557 LYS B CA 1
ATOM 9128 C C . LYS B 1 557 ? -33 10.266 13.25 1 87.88 557 LYS B C 1
ATOM 9130 O O . LYS B 1 557 ? -31.875 10.023 13.68 1 87.88 557 LYS B O 1
ATOM 9135 N N . ASP B 1 558 ? -33.938 9.383 13.18 1 90.12 558 ASP B N 1
ATOM 9136 C CA . ASP B 1 558 ? -33.656 8.031 13.672 1 90.12 558 ASP B CA 1
ATOM 9137 C C . ASP B 1 558 ? -33.312 7.09 12.523 1 90.12 558 ASP B C 1
ATOM 9139 O O . ASP B 1 558 ? -33.219 5.879 12.711 1 90.12 558 ASP B O 1
ATOM 9143 N N . VAL B 1 559 ? -33.188 7.66 11.305 1 96.25 559 VAL B N 1
ATOM 9144 C CA . VAL B 1 559 ? -32.781 6.887 10.141 1 96.25 559 VAL B CA 1
ATOM 9145 C C . VAL B 1 559 ? -31.281 7.102 9.875 1 96.25 559 VAL B C 1
ATOM 9147 O O . VAL B 1 559 ? -30.797 8.234 9.945 1 96.25 559 VAL B O 1
ATOM 9150 N N . ARG B 1 560 ? -30.609 6.035 9.695 1 97.44 560 ARG B N 1
ATOM 9151 C CA . ARG B 1 560 ? -29.219 6.082 9.258 1 97.44 560 ARG B CA 1
ATOM 9152 C C . ARG B 1 560 ? -29.109 5.777 7.77 1 97.44 560 ARG B C 1
ATOM 9154 O O . ARG B 1 560 ? -29.828 4.922 7.246 1 97.44 560 ARG B O 1
ATOM 9161 N N . CYS B 1 561 ? -28.312 6.492 7.105 1 98.12 561 CYS B N 1
ATOM 9162 C CA . CYS B 1 561 ? -27.953 6.203 5.723 1 98.12 561 CYS B CA 1
ATOM 9163 C C . CYS B 1 561 ? -26.453 5.961 5.59 1 98.12 561 CYS B C 1
ATOM 9165 O O . CYS B 1 561 ? -25.641 6.754 6.082 1 98.12 561 CYS B O 1
ATOM 9167 N N . VAL B 1 562 ? -26.062 4.875 5.004 1 98.06 562 VAL B N 1
ATOM 9168 C CA . VAL B 1 562 ? -24.656 4.59 4.73 1 98.06 562 VAL B CA 1
ATOM 9169 C C . VAL B 1 562 ? -24.422 4.547 3.221 1 98.06 562 VAL B C 1
ATOM 9171 O O . VAL B 1 562 ? -25 3.707 2.521 1 98.06 562 VAL B O 1
ATOM 9174 N N . ILE B 1 563 ? -23.625 5.457 2.732 1 97.81 563 ILE B N 1
ATOM 9175 C CA . ILE B 1 563 ? -23.25 5.477 1.319 1 97.81 563 ILE B CA 1
ATOM 9176 C C . ILE B 1 563 ? -22.141 4.465 1.058 1 97.81 563 ILE B C 1
ATOM 9178 O O . ILE B 1 563 ? -21.125 4.449 1.764 1 97.81 563 ILE B O 1
ATOM 9182 N N . ASP B 1 564 ? -22.203 3.748 -0.008 1 95.62 564 ASP B N 1
ATOM 9183 C CA . ASP B 1 564 ? -21.359 2.564 -0.153 1 95.62 564 ASP B CA 1
ATOM 9184 C C . ASP B 1 564 ? -19.984 2.934 -0.702 1 95.62 564 ASP B C 1
ATOM 9186 O O . ASP B 1 564 ? -19.078 2.105 -0.71 1 95.62 564 ASP B O 1
ATOM 9190 N N . THR B 1 565 ? -19.828 4.152 -1.167 1 96.62 565 THR B N 1
ATOM 9191 C CA . THR B 1 565 ? -18.578 4.426 -1.879 1 96.62 565 THR B CA 1
ATOM 9192 C C . THR B 1 565 ? -17.984 5.754 -1.431 1 96.62 565 THR B C 1
ATOM 9194 O O . THR B 1 565 ? -18.516 6.82 -1.75 1 96.62 565 THR B O 1
ATOM 9197 N N . LEU B 1 566 ? -16.891 5.711 -0.742 1 97.81 566 LEU B N 1
ATOM 9198 C CA . LEU B 1 566 ? -16.156 6.914 -0.391 1 97.81 566 LEU B CA 1
ATOM 9199 C C . LEU B 1 566 ? -15.133 7.258 -1.469 1 97.81 566 LEU B C 1
ATOM 9201 O O . LEU B 1 566 ? -15.219 8.312 -2.104 1 97.81 566 LEU B O 1
ATOM 9205 N N . VAL B 1 567 ? -14.281 6.34 -1.754 1 97.44 567 VAL B N 1
ATOM 9206 C CA . VAL B 1 567 ? -13.188 6.527 -2.707 1 97.44 567 VAL B CA 1
ATOM 9207 C C . VAL B 1 567 ? -13.555 5.883 -4.043 1 97.44 567 VAL B C 1
ATOM 9209 O O . VAL B 1 567 ? -14.156 4.809 -4.074 1 97.44 567 VAL B O 1
ATOM 9212 N N . ASP B 1 568 ? -13.062 6.445 -5.109 1 96.81 568 ASP B N 1
ATOM 9213 C CA . ASP B 1 568 ? -13.25 5.875 -6.438 1 96.81 568 ASP B CA 1
ATOM 9214 C C . ASP B 1 568 ? -12.93 4.379 -6.441 1 96.81 568 ASP B C 1
ATOM 9216 O O . ASP B 1 568 ? -11.969 3.941 -5.812 1 96.81 568 ASP B O 1
ATOM 9220 N N . VAL B 1 569 ? -13.773 3.596 -7.109 1 95.56 569 VAL B N 1
ATOM 9221 C CA . VAL B 1 569 ? -13.5 2.215 -7.492 1 95.56 569 VAL B CA 1
ATOM 9222 C C . VAL B 1 569 ? -13.242 2.133 -8.992 1 95.56 569 VAL B C 1
ATOM 9224 O O . VAL B 1 569 ? -14.172 1.935 -9.781 1 95.56 569 VAL B O 1
ATOM 9227 N N . ASP B 1 570 ? -11.969 2.27 -9.367 1 94 570 ASP B N 1
ATOM 9228 C CA . ASP B 1 570 ? -11.641 2.334 -10.789 1 94 570 ASP B CA 1
ATOM 9229 C C . ASP B 1 570 ? -11.117 0.991 -11.297 1 94 570 ASP B C 1
ATOM 9231 O O . ASP B 1 570 ? -10.695 0.876 -12.445 1 94 570 ASP B O 1
ATOM 9235 N N . ARG B 1 571 ? -11.086 0.027 -10.469 1 93.44 571 ARG B N 1
ATOM 9236 C CA . ARG B 1 571 ? -10.672 -1.341 -10.766 1 93.44 571 ARG B CA 1
ATOM 9237 C C . ARG B 1 571 ? -11.523 -2.35 -10.008 1 93.44 571 ARG B C 1
ATOM 9239 O O . ARG B 1 571 ? -12.289 -1.976 -9.117 1 93.44 571 ARG B O 1
ATOM 9246 N N . GLY B 1 572 ? -11.398 -3.549 -10.383 1 88 572 GLY B N 1
ATOM 9247 C CA . GLY B 1 572 ? -12.234 -4.586 -9.789 1 88 572 GLY B CA 1
ATOM 9248 C C . GLY B 1 572 ? -13.617 -4.648 -10.398 1 88 572 GLY B C 1
ATOM 9249 O O . GLY B 1 572 ? -13.766 -4.734 -11.617 1 88 572 GLY B O 1
ATOM 9250 N N . TYR B 1 573 ? -14.617 -4.625 -9.453 1 88.88 573 TYR B N 1
ATOM 9251 C CA . TYR B 1 573 ? -16 -4.797 -9.867 1 88.88 573 TYR B CA 1
ATOM 9252 C C . TYR B 1 573 ? -16.844 -3.57 -9.508 1 88.88 573 TYR B C 1
ATOM 9254 O O . TYR B 1 573 ? -16.453 -2.787 -8.641 1 88.88 573 TYR B O 1
ATOM 9262 N N . PHE B 1 574 ? -17.922 -3.402 -10.266 1 90.81 574 PHE B N 1
ATOM 9263 C CA . PHE B 1 574 ? -18.859 -2.314 -10.016 1 90.81 574 PHE B CA 1
ATOM 9264 C C . PHE B 1 574 ? -18.141 -0.972 -9.984 1 90.81 574 PHE B C 1
ATOM 9266 O O . PHE B 1 574 ? -18.281 -0.209 -9.023 1 90.81 574 PHE B O 1
ATOM 9273 N N . ARG B 1 575 ? -17.375 -0.76 -11.008 1 93.38 575 ARG B N 1
ATOM 9274 C CA . ARG B 1 575 ? -16.562 0.456 -11.031 1 93.38 575 ARG B CA 1
ATOM 9275 C C . ARG B 1 575 ? -17.453 1.698 -10.961 1 93.38 575 ARG B C 1
ATOM 9277 O O . ARG B 1 575 ? -18.516 1.747 -11.586 1 93.38 575 ARG B O 1
ATOM 9284 N N . ARG B 1 576 ? -17 2.658 -10.172 1 96 576 ARG B N 1
ATOM 9285 C CA . ARG B 1 576 ? -17.797 3.852 -9.93 1 96 576 ARG B CA 1
ATOM 9286 C C . ARG B 1 576 ? -16.953 4.961 -9.312 1 96 576 ARG B C 1
ATOM 9288 O O . ARG B 1 576 ? -15.938 4.691 -8.664 1 96 576 ARG B O 1
ATOM 9295 N N . SER B 1 577 ? -17.406 6.195 -9.531 1 97.44 577 SER B N 1
ATOM 9296 C CA . SER B 1 577 ? -16.812 7.332 -8.828 1 97.44 577 SER B CA 1
ATOM 9297 C C . SER B 1 577 ? -17.406 7.477 -7.426 1 97.44 577 SER B C 1
ATOM 9299 O O . SER B 1 577 ? -18.594 7.262 -7.223 1 97.44 577 SER B O 1
ATOM 9301 N N . GLY B 1 578 ? -16.547 7.801 -6.473 1 97.69 578 GLY B N 1
ATOM 9302 C CA . GLY B 1 578 ? -16.984 8.008 -5.102 1 97.69 578 GLY B CA 1
ATOM 9303 C C . GLY B 1 578 ? -17.125 9.477 -4.734 1 97.69 578 GLY B C 1
ATOM 9304 O O . GLY B 1 578 ? -17.422 10.312 -5.594 1 97.69 578 GLY B O 1
ATOM 9305 N N . LEU B 1 579 ? -17.094 9.742 -3.467 1 98.5 579 LEU B N 1
ATOM 9306 C CA . LEU B 1 579 ? -17.141 11.102 -2.957 1 98.5 579 LEU B CA 1
ATOM 9307 C C . LEU B 1 579 ? -15.781 11.781 -3.088 1 98.5 579 LEU B C 1
ATOM 9309 O O . LEU B 1 579 ? -15.695 13.008 -3.113 1 98.5 579 LEU B O 1
ATOM 9313 N N . ILE B 1 580 ? -14.703 10.992 -3.105 1 98.12 580 ILE B N 1
ATOM 9314 C CA . ILE B 1 580 ? -13.352 11.469 -3.367 1 98.12 580 ILE B CA 1
ATOM 9315 C C . ILE B 1 580 ? -12.688 10.586 -4.422 1 98.12 580 ILE B C 1
ATOM 9317 O O . ILE B 1 580 ? -13.109 9.445 -4.645 1 98.12 580 ILE B O 1
ATOM 9321 N N . ASP B 1 581 ? -11.711 11.117 -5.129 1 96.94 581 ASP B N 1
ATOM 9322 C CA . ASP B 1 581 ? -11.039 10.375 -6.184 1 96.94 581 ASP B CA 1
ATOM 9323 C C . ASP B 1 581 ? -9.898 9.523 -5.621 1 96.94 581 ASP B C 1
ATOM 9325 O O . ASP B 1 581 ? -9.773 9.383 -4.402 1 96.94 581 ASP B O 1
ATOM 9329 N N . ARG B 1 582 ? -9.07 8.914 -6.477 1 95.56 582 ARG B N 1
ATOM 9330 C CA . ARG B 1 582 ? -8.016 8 -6.062 1 95.56 582 ARG B CA 1
ATOM 9331 C C . ARG B 1 582 ? -6.82 8.758 -5.492 1 95.56 582 ARG B C 1
ATOM 9333 O O . ARG B 1 582 ? -5.953 8.164 -4.848 1 95.56 582 ARG B O 1
ATOM 9340 N N . ALA B 1 583 ? -6.746 10.047 -5.656 1 95.5 583 ALA B N 1
ATOM 9341 C CA . ALA B 1 583 ? -5.766 10.898 -4.996 1 95.5 583 ALA B CA 1
ATOM 9342 C C . ALA B 1 583 ? -6.332 11.484 -3.701 1 95.5 583 ALA B C 1
ATOM 9344 O O . ALA B 1 583 ? -5.688 12.312 -3.055 1 95.5 583 ALA B O 1
ATOM 9345 N N . PHE B 1 584 ? -7.605 11.117 -3.344 1 96.5 584 PHE B N 1
ATOM 9346 C CA . PHE B 1 584 ? -8.336 11.484 -2.137 1 96.5 584 PHE B CA 1
ATOM 9347 C C . PHE B 1 584 ? -8.727 12.961 -2.17 1 96.5 584 PHE B C 1
ATOM 9349 O O . PHE B 1 584 ? -8.766 13.617 -1.13 1 96.5 584 PHE B O 1
ATOM 9356 N N . ASN B 1 585 ? -8.859 13.5 -3.334 1 96.62 585 ASN B N 1
ATOM 9357 C CA . ASN B 1 585 ? -9.43 14.836 -3.504 1 96.62 585 ASN B CA 1
ATOM 9358 C C . ASN B 1 585 ? -10.938 14.773 -3.729 1 96.62 585 ASN B C 1
ATOM 9360 O O . ASN B 1 585 ? -11.445 13.797 -4.285 1 96.62 585 ASN B O 1
ATOM 9364 N N . LEU B 1 586 ? -11.68 15.758 -3.32 1 96.81 586 LEU B N 1
ATOM 9365 C CA . LEU B 1 586 ? -13.133 15.758 -3.395 1 96.81 586 LEU B CA 1
ATOM 9366 C C . LEU B 1 586 ? -13.602 15.672 -4.844 1 96.81 586 LEU B C 1
ATOM 9368 O O . LEU B 1 586 ? -13.102 16.391 -5.711 1 96.81 586 LEU B O 1
ATOM 9372 N N . ARG B 1 587 ? -14.5 14.781 -5.074 1 97.44 587 ARG B N 1
ATOM 9373 C CA . ARG B 1 587 ? -15.32 14.758 -6.277 1 97.44 587 ARG B CA 1
ATOM 9374 C C . ARG B 1 587 ? -16.562 15.625 -6.113 1 97.44 587 ARG B C 1
ATOM 9376 O O . ARG B 1 587 ? -16.828 16.125 -5.02 1 97.44 587 ARG B O 1
ATOM 9383 N N . PRO B 1 588 ? -17.359 15.828 -7.156 1 97.44 588 PRO B N 1
ATOM 9384 C CA . PRO B 1 588 ? -18.562 16.656 -7.027 1 97.44 588 PRO B CA 1
ATOM 9385 C C . PRO B 1 588 ? -19.484 16.172 -5.91 1 97.44 588 PRO B C 1
ATOM 9387 O O . PRO B 1 588 ? -20.062 16.984 -5.184 1 97.44 588 PRO B O 1
ATOM 9390 N N . ALA B 1 589 ? -19.625 14.867 -5.746 1 98.06 589 ALA B N 1
ATOM 9391 C CA . ALA B 1 589 ? -20.469 14.344 -4.676 1 98.06 589 ALA B CA 1
ATOM 9392 C C . ALA B 1 589 ? -19.953 14.773 -3.307 1 98.06 589 ALA B C 1
ATOM 9394 O O . ALA B 1 589 ? -20.734 15.195 -2.445 1 98.06 589 ALA B O 1
ATOM 9395 N N . GLY B 1 590 ? -18.641 14.641 -3.109 1 97.75 590 GLY B N 1
ATOM 9396 C CA . GLY B 1 590 ? -18.031 15.086 -1.858 1 97.75 590 GLY B CA 1
ATOM 9397 C C . GLY B 1 590 ? -18.141 16.578 -1.642 1 97.75 590 GLY B C 1
ATOM 9398 O O . GLY B 1 590 ? -18.438 17.031 -0.533 1 97.75 590 GLY B O 1
ATOM 9399 N N . ALA B 1 591 ? -17.938 17.344 -2.656 1 95.69 591 ALA B N 1
ATOM 9400 C CA . ALA B 1 591 ? -18.016 18.797 -2.58 1 95.69 591 ALA B CA 1
ATOM 9401 C C . ALA B 1 591 ? -19.422 19.25 -2.211 1 95.69 591 ALA B C 1
ATOM 9403 O O . ALA B 1 591 ? -19.594 20.188 -1.425 1 95.69 591 ALA B O 1
ATOM 9404 N N . ARG B 1 592 ? -20.391 18.641 -2.756 1 95.06 592 ARG B N 1
ATOM 9405 C CA . ARG B 1 592 ? -21.781 19 -2.467 1 95.06 592 ARG B CA 1
ATOM 9406 C C . ARG B 1 592 ? -22.141 18.656 -1.025 1 95.06 592 ARG B C 1
ATOM 9408 O O . ARG B 1 592 ? -22.875 19.406 -0.369 1 95.06 592 ARG B O 1
ATOM 9415 N N . LEU B 1 593 ? -21.719 17.531 -0.636 1 95.25 593 LEU B N 1
ATOM 9416 C CA . LEU B 1 593 ? -21.969 17.156 0.754 1 95.25 593 LEU B CA 1
ATOM 9417 C C . LEU B 1 593 ? -21.312 18.156 1.705 1 95.25 593 LEU B C 1
ATOM 9419 O O . LEU B 1 593 ? -21.922 18.531 2.717 1 95.25 593 LEU B O 1
ATOM 9423 N N . ARG B 1 594 ? -20.062 18.531 1.424 1 94.31 594 ARG B N 1
ATOM 9424 C CA . ARG B 1 594 ? -19.375 19.547 2.223 1 94.31 594 ARG B CA 1
ATOM 9425 C C . ARG B 1 594 ? -20.172 20.844 2.275 1 94.31 594 ARG B C 1
ATOM 9427 O O . ARG B 1 594 ? -20.312 21.453 3.34 1 94.31 594 ARG B O 1
ATOM 9434 N N . LEU B 1 595 ? -20.703 21.25 1.177 1 91.62 595 LEU B N 1
ATOM 9435 C CA . LEU B 1 595 ? -21.5 22.469 1.105 1 91.62 595 LEU B CA 1
ATOM 9436 C C . LEU B 1 595 ? -22.781 22.344 1.942 1 91.62 595 LEU B C 1
ATOM 9438 O O . LEU B 1 595 ? -23.156 23.281 2.645 1 91.62 595 LEU B O 1
ATOM 9442 N N . LEU B 1 596 ? -23.375 21.203 1.847 1 91.06 596 LEU B N 1
ATOM 9443 C CA . LEU B 1 596 ? -24.578 20.938 2.631 1 91.06 596 LEU B CA 1
ATOM 9444 C C . LEU B 1 596 ? -24.281 21 4.125 1 91.06 596 LEU B C 1
ATOM 9446 O O . LEU B 1 596 ? -25.047 21.594 4.895 1 91.06 596 LEU B O 1
ATOM 9450 N N . ALA B 1 597 ? -23.203 20.406 4.473 1 89.44 597 ALA B N 1
ATOM 9451 C CA . ALA B 1 597 ? -22.797 20.406 5.879 1 89.44 597 ALA B CA 1
ATOM 9452 C C . ALA B 1 597 ? -22.484 21.812 6.367 1 89.44 597 ALA B C 1
ATOM 9454 O O . ALA B 1 597 ? -22.812 22.172 7.504 1 89.44 597 ALA B O 1
ATOM 9455 N N . SER B 1 598 ? -21.906 22.578 5.527 1 85.75 598 SER B N 1
ATOM 9456 C CA . SER B 1 598 ? -21.547 23.953 5.879 1 85.75 598 SER B CA 1
ATOM 9457 C C . SER B 1 598 ? -22.781 24.812 6.082 1 85.75 598 SER B C 1
ATOM 9459 O O . SER B 1 598 ? -22.844 25.625 7.008 1 85.75 598 SER B O 1
ATOM 9461 N N . ARG B 1 599 ? -23.75 24.656 5.285 1 82.06 599 ARG B N 1
ATOM 9462 C CA . ARG B 1 599 ? -24.984 25.438 5.367 1 82.06 599 ARG B CA 1
ATOM 9463 C C . ARG B 1 599 ? -25.766 25.094 6.633 1 82.06 599 ARG B C 1
ATOM 9465 O O . ARG B 1 599 ? -26.391 25.969 7.238 1 82.06 599 ARG B O 1
ATOM 9472 N N . ARG B 1 600 ? -25.688 24 7.02 1 79.62 600 ARG B N 1
ATOM 9473 C CA . ARG B 1 600 ? -26.406 23.547 8.219 1 79.62 600 ARG B CA 1
ATOM 9474 C C . ARG B 1 600 ? -25.734 24.109 9.477 1 79.62 600 ARG B C 1
ATOM 9476 O O . ARG B 1 600 ? -26.422 24.484 10.43 1 79.62 600 ARG B O 1
ATOM 9483 N N . ARG B 1 601 ? -24.562 24.094 9.453 1 74.5 601 ARG B N 1
ATOM 9484 C CA . ARG B 1 601 ? -23.828 24.672 10.586 1 74.5 601 ARG B CA 1
ATOM 9485 C C . ARG B 1 601 ? -24.156 26.141 10.75 1 74.5 601 ARG B C 1
ATOM 9487 O O . ARG B 1 601 ? -24.375 26.625 11.867 1 74.5 601 ARG B O 1
ATOM 9494 N N . GLU B 1 602 ? -24.172 26.766 9.633 1 67.19 602 GLU B N 1
ATOM 9495 C CA . GLU B 1 602 ? -24.5 28.188 9.648 1 67.19 602 GLU B CA 1
ATOM 9496 C C . GLU B 1 602 ? -25.891 28.438 10.227 1 67.19 602 GLU B C 1
ATOM 9498 O O . GLU B 1 602 ? -26.109 29.391 10.969 1 67.19 602 GLU B O 1
ATOM 9503 N N . ALA B 1 603 ? -26.766 27.469 9.914 1 64.38 603 ALA B N 1
ATOM 9504 C CA . ALA B 1 603 ? -28.156 27.609 10.367 1 64.38 603 ALA B CA 1
ATOM 9505 C C . ALA B 1 603 ? -28.266 27.328 11.859 1 64.38 603 ALA B C 1
ATOM 9507 O O . ALA B 1 603 ? -29.109 27.906 12.547 1 64.38 603 ALA B O 1
ATOM 9508 N N . SER B 1 604 ? -27.438 26.438 12.32 1 65.69 604 SER B N 1
ATOM 9509 C CA . SER B 1 604 ? -27.5 26.047 13.719 1 65.69 604 SER B CA 1
ATOM 9510 C C . SER B 1 604 ? -26.781 27.047 14.609 1 65.69 604 SER B C 1
ATOM 9512 O O . SER B 1 604 ? -27.047 27.141 15.805 1 65.69 604 SER B O 1
ATOM 9514 N N . ASP B 1 605 ? -25.766 27.641 14.062 1 58.22 605 ASP B N 1
ATOM 9515 C CA . ASP B 1 605 ? -25.031 28.688 14.758 1 58.22 605 ASP B CA 1
ATOM 9516 C C . ASP B 1 605 ? -24.781 29.875 13.828 1 58.22 605 ASP B C 1
ATOM 9518 O O . ASP B 1 605 ? -23.656 30.062 13.344 1 58.22 605 ASP B O 1
ATOM 9522 N N . PRO B 1 606 ? -25.984 30.625 13.555 1 45.25 606 PRO B N 1
ATOM 9523 C CA . PRO B 1 606 ? -25.812 31.75 12.641 1 45.25 606 PRO B CA 1
ATOM 9524 C C . PRO B 1 606 ? -24.75 32.75 13.125 1 45.25 606 PRO B C 1
ATOM 9526 O O . PRO B 1 606 ? -24.562 32.906 14.328 1 45.25 606 PRO B O 1
ATOM 9529 N N . PRO B 1 607 ? -23.844 33.031 12.031 1 43.97 607 PRO B N 1
ATOM 9530 C CA . PRO B 1 607 ? -22.891 34.031 12.461 1 43.97 607 PRO B CA 1
ATOM 9531 C C . PRO B 1 607 ? -23.547 35.188 13.234 1 43.97 607 PRO B C 1
ATOM 9533 O O . PRO B 1 607 ? -24.672 35.562 12.922 1 43.97 607 PRO B O 1
ATOM 9536 N N . ARG B 1 608 ? -23.141 35.375 14.406 1 35.41 608 ARG B N 1
ATOM 9537 C CA . ARG B 1 608 ? -23.578 36.562 15.148 1 35.41 608 ARG B CA 1
ATOM 9538 C C . ARG B 1 608 ? -23.266 37.844 14.375 1 35.41 608 ARG B C 1
ATOM 9540 O O . ARG B 1 608 ? -22.234 37.938 13.711 1 35.41 608 ARG B O 1
#